Protein AF-0000000081661499 (afdb_homodimer)

InterPro domains:
  IPR007365 Transferrin receptor-like, dimerisation domain [PF04253] (639-751)
  IPR007484 Peptidase M28 [PF04389] (390-571)
  IPR036757 Transferrin receptor-like, dimerisation domain superfamily [G3DSA:1.20.930.40] (610-753)
  IPR036757 Transferrin receptor-like, dimerisation domain superfamily [SSF47672] (610-752)
  IPR039373 Transferrin receptor protein 1/Glutamate carboxypeptidase 2-like [PTHR10404] (59-734)
  IPR046450 PA domain superfamily [SSF52025] (210-392)

Sequence (1520 aa):
MATNVSNSFTGEQFEMEPTDNYPKEYQKFINHNYENETITEVTDGDSETDRFFATYYSSRRVCFQILLFIVLFLLGLFVGYFINVIAVERSTTTDCTPEIDDHLKQLEKLQELHSNVIGNISSANIQTTANFLANERDRLPVDDDEDIAKYVALRFNAYGFNSVEIVPYQISLNYPIPGTPNKVDVLSPEGAVWYSASFAYQGEKSEDENEPQPSSSNSTDEDGGVQEEAGDGGNLPMFYAYSATGMVEGELIYAHYGDQEDFEKLEQIGVDLTVTDKIGLIRYGRTRDNEKVRLAEKYGLKGVLFYLDPEDRKISSHDWHASPHGIEDPFTSGYPAKDPEDRKISSRDWHASPHGIEDPFTSGYPAKEEAPWIVRMEVNNKPKIKTLYNVIATMKGNADSTRDRFVMMGSHRGVMDNYNGTAMMLELARNLHSIQDENWYPKRTIKMCSWGVMHGVLGSIEWAEEHRLKLLEKAVVYIDLDMAVQGDYTLHVESTAATSRLITSTAKMLLDPVNFKEGVTMHTNWMVKTKSFENPIQTFGTASDYLVFPHKLGIATININYVPFNNTQVDMYYTAPKYHDVNFLYHKAISQLFARLLLSVADASMLQWDYTYTNQLIKDYLTKLDNKCGDTLAEKNFTLDTVNNAVARLENITKNFNIDVTSNSEIYDETMKLRMVNDLLTHLERSFLVPDTRYYGSDTYRHILYSSKQYDTFPAIAERQGTRHHWNNCEAAIGLIPLIQYTIDTASDMLTPDDNSWWWMATNVSNSFTGEQFEMEPTDNYPKEYQKFINHNYENETITEVTDGDSETDRFFATYYSSRRVCFQILLFIVLFLLGLFVGYFINVIAVERSTTTDCTPEIDDHLKQLEKLQELHSNVIGNISSANIQTTANFLANERDRLPVDDDEDIAKYVALRFNAYGFNSVEIVPYQISLNYPIPGTPNKVDVLSPEGAVWYSASFAYQGEKSEDENEPQPSSSNSTDEDGGVQEEAGDGGNLPMFYAYSATGMVEGELIYAHYGDQEDFEKLEQIGVDLTVTDKIGLIRYGRTRDNEKVRLAEKYGLKGVLFYLDPEDRKISSHDWHASPHGIEDPFTSGYPAKDPEDRKISSRDWHASPHGIEDPFTSGYPAKEEAPWIVRMEVNNKPKIKTLYNVIATMKGNADSTRDRFVMMGSHRGVMDNYNGTAMMLELARNLHSIQDENWYPKRTIKMCSWGVMHGVLGSIEWAEEHRLKLLEKAVVYIDLDMAVQGDYTLHVESTAATSRLITSTAKMLLDPVNFKEGVTMHTNWMVKTKSFENPIQTFGTASDYLVFPHKLGIATININYVPFNNTQVDMYYTAPKYHDVNFLYHKAISQLFARLLLSVADASMLQWDYTYTNQLIKDYLTKLDNKCGDTLAEKNFTLDTVNNAVARLENITKNFNIDVTSNSEIYDETMKLRMVNDLLTHLERSFLVPDTRYYGSDTYRHILYSSKQYDTFPAIAERQGTRHHWNNCEAAIGLIPLIQYTIDTASDMLTPDDNSWWW

pLDDT: mean 71.62, std 26.46, range [15.83, 98.69]

Solvent-accessible surface area (backbone atoms only — not comparable to full-atom values): 84003 Å² total; per-residue (Å²): 134,82,78,73,84,74,83,74,81,77,81,82,76,79,72,78,72,80,80,79,78,79,82,88,69,96,69,66,81,78,60,81,73,85,77,80,82,74,86,86,79,91,81,92,82,91,85,94,84,91,86,81,85,76,85,83,83,82,77,71,77,63,58,62,61,54,54,56,52,51,52,60,55,53,56,58,54,54,68,59,53,66,72,61,62,83,69,70,83,76,64,88,68,76,76,73,59,55,60,60,51,47,50,50,50,51,51,51,51,50,50,50,53,51,48,49,38,41,68,65,60,48,29,64,59,28,51,51,46,13,51,48,52,44,53,54,51,73,74,37,37,82,78,57,56,60,67,60,39,49,50,51,43,51,51,45,51,72,31,65,38,76,42,69,44,78,47,69,33,49,41,75,44,40,41,73,38,85,95,42,48,29,32,42,32,34,30,41,95,88,65,47,78,75,42,77,48,74,36,47,46,71,83,62,74,66,74,79,71,74,66,88,74,84,79,81,88,80,89,73,89,70,80,76,67,81,67,76,70,72,78,74,50,54,65,73,39,71,51,35,53,58,28,22,58,45,76,49,65,21,39,57,39,82,29,54,50,34,42,52,63,38,55,45,50,38,45,72,75,61,49,68,45,74,56,64,45,28,23,35,39,23,32,65,53,96,60,58,62,50,56,25,51,53,47,38,48,72,51,34,37,60,30,34,29,35,24,60,45,58,89,65,25,84,40,83,87,76,83,71,69,63,55,37,38,45,73,54,48,76,39,26,63,84,44,38,35,66,52,82,59,28,48,35,39,52,67,63,61,78,70,38,66,56,31,36,45,62,41,77,69,62,84,76,72,77,77,79,77,86,82,79,49,32,34,35,39,36,33,37,41,40,82,42,79,43,72,39,44,27,29,43,32,33,37,67,24,70,32,87,69,34,27,80,30,32,40,33,37,33,21,47,60,36,74,80,54,40,27,40,28,45,19,45,51,50,49,51,42,45,38,55,35,62,42,37,79,71,74,53,65,38,28,20,13,35,34,44,36,41,22,23,49,88,46,53,35,36,33,42,39,34,51,45,43,56,41,40,72,55,42,61,73,25,40,47,34,40,37,39,35,53,60,32,59,16,31,77,57,35,68,43,42,27,35,44,46,28,47,46,63,50,53,52,57,52,31,56,75,37,63,24,65,90,42,48,87,73,71,37,25,36,36,57,50,28,30,63,73,65,69,34,88,81,72,71,67,31,59,40,38,70,77,51,68,54,47,52,40,42,24,63,51,20,26,44,36,41,39,50,23,25,31,32,78,62,69,46,75,41,44,37,67,67,24,42,45,81,74,59,30,72,72,24,48,58,56,32,43,52,44,32,52,50,47,50,53,50,50,55,59,23,57,40,84,62,73,66,68,39,61,66,48,41,48,50,51,53,50,52,20,50,51,47,43,42,73,72,26,41,66,61,28,49,74,68,76,42,79,66,60,68,47,51,50,41,51,52,49,33,49,52,52,51,52,51,48,53,50,51,61,69,70,37,70,62,39,81,74,31,64,61,53,33,36,53,52,42,48,48,64,37,49,46,51,40,25,42,35,56,87,67,38,90,72,59,79,37,85,56,52,26,20,54,79,38,37,66,44,71,63,79,34,44,31,68,41,60,56,46,44,38,48,86,65,81,48,49,34,46,56,53,34,55,29,44,47,41,56,51,36,48,21,45,46,35,38,37,54,67,72,47,46,92,72,83,42,87,72,118,136,82,77,77,81,77,79,75,76,76,77,75,77,80,71,77,73,77,80,80,73,80,84,83,75,80,66,83,70,75,79,66,75,81,74,78,81,72,82,83,77,90,78,89,83,90,82,92,80,88,83,85,81,74,83,81,82,81,77,70,76,60,58,62,59,54,53,56,52,51,53,59,54,53,55,57,56,54,66,59,54,64,71,61,62,81,68,70,80,76,62,89,68,78,76,71,60,56,61,61,49,48,51,50,50,50,51,50,51,50,50,50,52,51,49,49,39,42,68,64,59,47,29,66,58,29,49,52,45,14,50,51,52,43,54,52,52,72,74,37,38,81,79,58,56,61,68,61,40,51,52,52,43,52,50,44,50,72,31,66,37,78,41,70,43,79,47,68,31,49,42,74,44,38,42,74,37,86,95,41,47,30,32,41,32,35,30,42,94,87,67,47,78,75,42,78,49,74,35,47,47,72,82,62,72,64,74,80,69,72,66,89,72,84,80,82,84,76,86,71,86,70,80,76,64,80,65,75,68,73,78,74,49,55,65,73,41,74,54,36,52,56,29,20,59,46,74,50,64,21,39,57,39,82,29,54,52,34,42,50,64,40,54,46,50,40,45,72,74,61,50,69,43,75,56,64,44,28,25,33,38,23,32,64,51,96,60,58,63,48,58,27,50,53,47,39,48,72,51,35,37,63,28,34,29,35,24,60,44,60,90,62,24,84,38,85,77,77,83,69,69,63,53,34,39,44,74,54,50,76,38,25,64,85,44,39,34,65,50,80,58,28,47,34,39,52,66,61,60,80,70,36,79,29,43,36,45,64,42,74,68,65,83,74,70,77,75,80,74,87,80,78,47,31,35,37,40,35,37,35,39,40,82,42,79,44,71,40,43,27,30,45,33,32,38,65,24,71,33,86,70,34,27,79,29,33,40,33,35,33,20,47,60,37,74,79,54,40,27,41,28,46,19,44,51,50,49,51,43,46,36,56,36,62,43,36,81,71,73,54,64,38,28,20,14,35,34,43,36,41,21,23,48,88,44,52,34,35,34,42,40,35,52,47,44,57,41,39,70,54,42,63,74,25,41,48,34,41,36,38,34,53,61,32,58,18,30,76,59,36,67,44,43,26,35,44,47,29,46,46,63,50,52,52,57,52,30,57,75,37,61,24,66,92,40,48,87,73,70,39,24,37,36,58,50,29,33,62,74,65,71,34,86,81,71,70,68,32,58,40,38,70,78,51,64,53,47,50,40,42,25,63,52,20,27,43,35,42,38,51,23,26,30,33,78,64,69,47,75,42,43,37,68,69,24,41,45,80,74,58,30,74,72,24,49,58,56,32,41,52,44,33,52,50,47,49,54,52,48,55,60,22,57,40,84,64,73,65,68,40,60,64,48,41,48,50,52,52,49,49,19,50,52,46,42,43,74,72,26,41,66,62,27,48,75,69,76,42,78,65,61,68,47,51,51,43,51,52,51,33,48,51,51,51,53,52,48,53,49,51,61,70,69,36,68,63,38,81,73,31,63,61,54,34,35,53,52,42,49,48,64,37,48,46,49,39,26,41,35,56,87,66,39,90,73,62,80,36,89,58,51,26,22,54,79,39,38,69,45,70,62,77,35,44,32,67,42,62,58,46,46,43,49,85,66,81,47,49,37,45,56,53,32,54,31,44,48,43,54,52,35,50,22,45,46,35,37,38,53,68,71,48,47,92,73,83,43,88,72,117

Nearest PDB structures (foldseek):
  2xef-assembly1_A  TM=7.891E-01  e=1.638E-46  Homo sapiens
  4mcs-assembly1_A  TM=7.915E-01  e=2.142E-46  Homo sapiens
  3bxm-assembly1_A  TM=7.877E-01  e=2.802E-46  Homo sapiens
  4twe-assembly1_A  TM=7.809E-01  e=2.671E-45  Homo sapiens
  6sgp-assembly1_A  TM=7.857E-01  e=6.979E-46  Homo sapiens

Radius of gyration: 39.82 Å; Cα contacts (8 Å, |Δi|>4): 2540; chains: 2; bounding box: 106×147×144 Å

Structure (mmCIF, N/CA/C/O backbone):
data_AF-0000000081661499-model_v1
#
loop_
_entity.id
_entity.type
_entity.pdbx_description
1 polymer 'Glutamate carboxypeptidase 2-like'
#
loop_
_atom_site.group_PDB
_atom_site.id
_atom_site.type_symbol
_atom_site.label_atom_id
_atom_site.label_alt_id
_atom_site.label_comp_id
_atom_site.label_asym_id
_atom_site.label_entity_id
_atom_site.label_seq_id
_atom_site.pdbx_PDB_ins_code
_atom_site.Cartn_x
_atom_site.Cartn_y
_atom_site.Cartn_z
_atom_site.occupancy
_atom_site.B_iso_or_equiv
_atom_site.auth_seq_id
_atom_site.auth_comp_id
_atom_site.auth_asym_id
_atom_site.auth_atom_id
_atom_site.pdbx_PDB_model_num
ATOM 1 N N . MET A 1 1 ? 7.758 -73 7.238 1 18.2 1 MET A N 1
ATOM 2 C CA . MET A 1 1 ? 7.344 -74.188 6.445 1 18.2 1 MET A CA 1
ATOM 3 C C . MET A 1 1 ? 6.719 -73.75 5.125 1 18.2 1 MET A C 1
ATOM 5 O O . MET A 1 1 ? 5.742 -73 5.117 1 18.2 1 MET A O 1
ATOM 9 N N . ALA A 1 2 ? 7.547 -73.438 4.266 1 19.58 2 ALA A N 1
ATOM 10 C CA . ALA A 1 2 ? 7.879 -72.312 3.389 1 19.58 2 ALA A CA 1
ATOM 11 C C . ALA A 1 2 ? 7.133 -72.375 2.062 1 19.58 2 ALA A C 1
ATOM 13 O O . ALA A 1 2 ? 7.52 -71.75 1.074 1 19.58 2 ALA A O 1
ATOM 14 N N . THR A 1 3 ? 5.82 -73 2.203 1 18.28 3 THR A N 1
ATOM 15 C CA . THR A 1 3 ? 5.172 -73.812 1.178 1 18.28 3 THR A CA 1
ATOM 16 C C . THR A 1 3 ? 4.906 -73 -0.078 1 18.28 3 THR A C 1
ATOM 18 O O . THR A 1 3 ? 4.516 -71.812 0.011 1 18.28 3 THR A O 1
ATOM 21 N N . ASN A 1 4 ? 5.531 -73.25 -1.248 1 19.8 4 ASN A N 1
ATOM 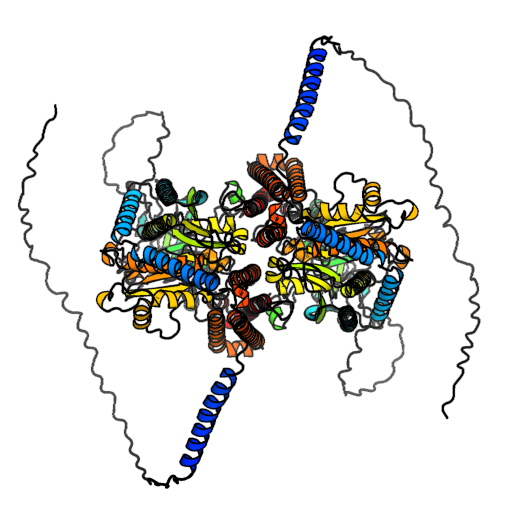22 C CA . ASN A 1 4 ? 5.883 -72.875 -2.615 1 19.8 4 ASN A CA 1
ATOM 23 C C . ASN A 1 4 ? 4.645 -72.812 -3.506 1 19.8 4 ASN A C 1
ATOM 25 O O . ASN A 1 4 ? 4.762 -72.688 -4.727 1 19.8 4 ASN A O 1
ATOM 29 N N . VAL A 1 5 ? 3.439 -72.562 -2.914 1 19.16 5 VAL A N 1
ATOM 30 C CA . VAL A 1 5 ? 2.322 -73.062 -3.697 1 19.16 5 VAL A CA 1
ATOM 31 C C . VAL A 1 5 ? 2.324 -72.438 -5.082 1 19.16 5 VAL A C 1
ATOM 33 O O . VAL A 1 5 ? 2.492 -71.188 -5.211 1 19.16 5 VAL A O 1
ATOM 36 N N . SER A 1 6 ? 2.637 -73.125 -6.23 1 19.02 6 SER A N 1
ATOM 37 C CA . SER A 1 6 ? 2.791 -73.25 -7.676 1 19.02 6 SER A CA 1
ATOM 38 C C . SER A 1 6 ? 1.505 -72.875 -8.398 1 19.02 6 SER A C 1
ATOM 40 O O . SER A 1 6 ? 1.422 -73 -9.625 1 19.02 6 SER A O 1
ATOM 42 N N . ASN A 1 7 ? 0.538 -72.188 -7.773 1 18.22 7 ASN A N 1
ATOM 43 C CA . ASN A 1 7 ? -0.813 -72.375 -8.305 1 18.22 7 ASN A CA 1
ATOM 44 C C . ASN A 1 7 ? -0.891 -71.938 -9.773 1 18.22 7 ASN A C 1
ATOM 46 O O . ASN A 1 7 ? -0.306 -70.938 -10.164 1 18.22 7 ASN A O 1
ATOM 50 N N . SER A 1 8 ? -1.202 -72.812 -10.766 1 17.91 8 SER A N 1
ATOM 51 C CA . SER A 1 8 ? -1.394 -73.188 -12.164 1 17.91 8 SER A CA 1
ATOM 52 C C . SER A 1 8 ? -2.506 -72.375 -12.805 1 17.91 8 SER A C 1
ATOM 54 O O . SER A 1 8 ? -3.686 -72.562 -12.508 1 17.91 8 SER A O 1
ATOM 56 N N . PHE A 1 9 ? -2.574 -71.125 -12.609 1 18.69 9 PHE A N 1
ATOM 57 C CA . PHE A 1 9 ? -3.68 -70.375 -13.141 1 18.69 9 PHE A CA 1
ATOM 58 C C . PHE A 1 9 ? -3.84 -70.625 -14.641 1 18.69 9 PHE A C 1
ATOM 60 O O . PHE A 1 9 ? -2.959 -70.25 -15.43 1 18.69 9 PHE A O 1
ATOM 67 N N . THR A 1 10 ? -4.504 -71.688 -14.992 1 18.17 10 THR A N 1
ATOM 68 C CA . THR A 1 10 ? -4.906 -72.312 -16.234 1 18.17 10 THR A CA 1
ATOM 69 C C . THR A 1 10 ? -5.59 -71.312 -17.156 1 18.17 10 THR A C 1
ATOM 71 O O . THR A 1 10 ? -6.117 -70.25 -16.688 1 18.17 10 THR A O 1
ATOM 74 N N . GLY A 1 11 ? -5.418 -71.312 -18.531 1 18.19 11 GLY A N 1
ATOM 75 C CA . GLY A 1 11 ? -5.477 -70.562 -19.797 1 18.19 11 GLY A CA 1
ATOM 76 C C . GLY A 1 11 ? -6.895 -70.312 -20.25 1 18.19 11 GLY A C 1
ATOM 77 O O . GLY A 1 11 ? -7.102 -69.688 -21.328 1 18.19 11 GLY A O 1
ATOM 78 N N . GLU A 1 12 ? -8.031 -70.688 -19.531 1 19.12 12 GLU A N 1
ATOM 79 C CA . GLU A 1 12 ? -9.078 -71.188 -20.422 1 19.12 12 GLU A CA 1
ATOM 80 C C . GLU A 1 12 ? -9.602 -70.062 -21.312 1 19.12 12 GLU A C 1
ATOM 82 O O . GLU A 1 12 ? -9.578 -68.875 -20.922 1 19.12 12 GLU A O 1
ATOM 87 N N . GLN A 1 13 ? -9.945 -70.312 -22.625 1 18.41 13 GLN A N 1
ATOM 88 C CA . GLN A 1 13 ? -10.188 -69.812 -23.969 1 18.41 13 GLN A CA 1
ATOM 89 C C . GLN A 1 13 ? -11.531 -69.062 -24.047 1 18.41 13 GLN A C 1
ATOM 91 O O . GLN A 1 13 ? -12.586 -69.688 -23.922 1 18.41 13 GLN A O 1
ATOM 96 N N . PHE A 1 14 ? -11.836 -68.188 -23.156 1 17.64 14 PHE A N 1
ATOM 97 C CA . PHE A 1 14 ? -13.227 -67.75 -23.188 1 17.64 14 PHE A CA 1
ATOM 98 C C . PHE A 1 14 ? -13.609 -67.25 -24.578 1 17.64 14 PHE A C 1
ATOM 100 O O . PHE A 1 14 ? -12.953 -66.375 -25.156 1 17.64 14 PHE A O 1
ATOM 107 N N . GLU A 1 15 ? -14.164 -68.062 -25.359 1 18.16 15 GLU A N 1
ATOM 108 C CA . GLU A 1 15 ? -14.656 -68 -26.719 1 18.16 15 GLU A CA 1
ATOM 109 C C . GLU A 1 15 ? -15.789 -67 -26.844 1 18.16 15 GLU A C 1
ATOM 111 O O . GLU A 1 15 ? -16.906 -67.25 -26.422 1 18.16 15 GLU A O 1
ATOM 116 N N . MET A 1 16 ? -15.602 -65.875 -26.312 1 17.38 16 MET A N 1
ATOM 117 C CA . MET A 1 16 ? -16.766 -65 -26.422 1 17.38 16 MET A CA 1
ATOM 118 C C . MET A 1 16 ? -17.188 -64.812 -27.875 1 17.38 16 MET A C 1
ATOM 120 O O . MET A 1 16 ? -16.391 -64.438 -28.719 1 17.38 16 MET A O 1
ATOM 124 N N . GLU A 1 17 ? -18.094 -65.562 -28.344 1 18.59 17 GLU A N 1
ATOM 125 C CA . GLU A 1 17 ? -18.75 -65.625 -29.641 1 18.59 17 GLU A CA 1
ATOM 126 C C . GLU A 1 17 ? -19.359 -64.25 -30.031 1 18.59 17 GLU A C 1
ATOM 128 O O . GLU A 1 17 ? -19.828 -63.531 -29.156 1 18.59 17 GLU A O 1
ATOM 133 N N . PRO A 1 18 ? -19.203 -63.719 -31.312 1 20.91 18 PRO A N 1
ATOM 134 C CA . PRO A 1 18 ? -19.453 -62.5 -32.062 1 20.91 18 PRO A CA 1
ATOM 135 C C . PRO A 1 18 ? -20.938 -62.125 -32.125 1 20.91 18 PRO A C 1
ATOM 137 O O . PRO A 1 18 ? -21.328 -61.156 -32.75 1 20.91 18 PRO A O 1
ATOM 140 N N . THR A 1 19 ? -21.656 -62.188 -31 1 20.41 19 THR A N 1
ATOM 141 C CA . THR A 1 19 ? -23.062 -62.375 -31.344 1 20.41 19 THR A CA 1
ATOM 142 C C . THR A 1 19 ? -23.531 -61.25 -32.281 1 20.41 19 THR A C 1
ATOM 144 O O . THR A 1 19 ? -23.031 -60.125 -32.219 1 20.41 19 THR A O 1
ATOM 147 N N . ASP A 1 20 ? -24.375 -61.562 -33.312 1 18.92 20 ASP A N 1
ATOM 148 C CA . ASP A 1 20 ? -24.969 -61.188 -34.594 1 18.92 20 ASP A CA 1
ATOM 149 C C . ASP A 1 20 ? -25.781 -59.906 -34.469 1 18.92 20 ASP A C 1
ATOM 151 O O . ASP A 1 20 ? -25.719 -59.031 -35.312 1 18.92 20 ASP A O 1
ATOM 155 N N . ASN A 1 21 ? -26.844 -59.75 -33.594 1 18.62 21 ASN A N 1
ATOM 156 C CA . ASN A 1 21 ? -28.141 -59.406 -34.125 1 18.62 21 ASN A CA 1
ATOM 157 C C . ASN A 1 21 ? -28.359 -57.906 -34.125 1 18.62 21 ASN A C 1
ATOM 159 O O . ASN A 1 21 ? -29.25 -57.406 -33.438 1 18.62 21 ASN A O 1
ATOM 163 N N . TYR A 1 22 ? -27.422 -57.031 -33.938 1 18.27 22 TYR A N 1
ATOM 164 C CA . TYR A 1 22 ? -27.953 -55.688 -33.75 1 18.27 22 TYR A CA 1
ATOM 165 C C . TYR A 1 22 ? -28.734 -55.25 -34.969 1 18.27 22 TYR A C 1
ATOM 167 O O . TYR A 1 22 ? -28.234 -55.281 -36.094 1 18.27 22 TYR A O 1
ATOM 175 N N . PRO A 1 23 ? -30.016 -55.062 -34.906 1 18.22 23 PRO A N 1
ATOM 176 C CA . PRO A 1 23 ? -30.984 -54.938 -36 1 18.22 23 PRO A CA 1
ATOM 177 C C . PRO A 1 23 ? -30.719 -53.719 -36.875 1 18.22 23 PRO A C 1
ATOM 179 O O . PRO A 1 23 ? -29.969 -52.812 -36.5 1 18.22 23 PRO A O 1
ATOM 182 N N . LYS A 1 24 ? -31.734 -53.344 -37.719 1 18.48 24 LYS A N 1
ATOM 183 C CA . LYS A 1 24 ? -32 -52.906 -39.094 1 18.48 24 LYS A CA 1
ATOM 184 C C . LYS A 1 24 ? -31.641 -51.438 -39.25 1 18.48 24 LYS A C 1
ATOM 186 O O . LYS A 1 24 ? -30.906 -51.062 -40.188 1 18.48 24 LYS A O 1
ATOM 191 N N . GLU A 1 25 ? -32.688 -50.469 -39.031 1 18.03 25 GLU A N 1
ATOM 192 C CA . GLU A 1 25 ? -33.312 -49.438 -39.844 1 18.03 25 GLU A CA 1
ATOM 193 C C . GLU A 1 25 ? -32.688 -48.062 -39.562 1 18.03 25 GLU A C 1
ATOM 195 O O . GLU A 1 25 ? -32.938 -47.094 -40.281 1 18.03 25 GLU A O 1
ATOM 200 N N . TYR A 1 26 ? -32.094 -47.812 -38.406 1 18.05 26 TYR A N 1
ATOM 201 C CA . TYR A 1 26 ? -32.094 -46.406 -38.062 1 18.05 26 TYR A CA 1
ATOM 202 C C . TYR A 1 26 ? -31.234 -45.625 -39.031 1 18.05 26 TYR A C 1
ATOM 204 O O . TYR A 1 26 ? -30.062 -45.312 -38.75 1 18.05 26 TYR A O 1
ATOM 212 N N . GLN A 1 27 ? -31.188 -46.031 -40.375 1 16.42 27 GLN A N 1
ATOM 213 C CA . GLN A 1 27 ? -30.484 -45.562 -41.562 1 16.42 27 GLN A CA 1
ATOM 214 C C . GLN A 1 27 ? -30.656 -44.062 -41.75 1 16.42 27 GLN A C 1
ATOM 216 O O . GLN A 1 27 ? -29.781 -43.406 -42.281 1 16.42 27 GLN A O 1
ATOM 221 N N . LYS A 1 28 ? -31.938 -43.562 -41.531 1 17.44 28 LYS A N 1
ATOM 222 C CA . LYS A 1 28 ? -32.438 -42.594 -42.531 1 17.44 28 LYS A CA 1
ATOM 223 C C . LYS A 1 28 ? -31.734 -41.25 -42.406 1 17.44 28 LYS A C 1
ATOM 225 O O . LYS A 1 28 ? -31.453 -40.625 -43.438 1 17.44 28 LYS A O 1
ATOM 230 N N . PHE A 1 29 ? -31.703 -40.719 -41.188 1 17 29 PHE A N 1
ATOM 231 C CA . PHE A 1 29 ? -32 -39.312 -41.156 1 17 29 PHE A CA 1
ATOM 232 C C . PHE A 1 29 ? -30.828 -38.5 -41.688 1 17 29 PHE A C 1
ATOM 234 O O . PHE A 1 29 ? -30.797 -37.281 -41.531 1 17 29 PHE A O 1
ATOM 241 N N . ILE A 1 30 ? -29.688 -39.094 -42.094 1 16.98 30 ILE A N 1
ATOM 242 C CA . ILE A 1 30 ? -28.5 -38.344 -42.406 1 16.98 30 ILE A CA 1
ATOM 243 C C . ILE A 1 30 ? -28.859 -37.25 -43.438 1 16.98 30 ILE A C 1
ATOM 245 O O . ILE A 1 30 ? -28.156 -36.25 -43.562 1 16.98 30 ILE A O 1
ATOM 249 N N . ASN A 1 31 ? -29.766 -37.562 -44.344 1 16.3 31 ASN A N 1
ATOM 250 C CA . ASN A 1 31 ? -29.594 -37.094 -45.719 1 16.3 31 ASN A CA 1
ATOM 251 C C . ASN A 1 31 ? -29.953 -35.625 -45.875 1 16.3 31 ASN A C 1
ATOM 253 O O . ASN A 1 31 ? -30.094 -35.156 -47 1 16.3 31 ASN A O 1
ATOM 257 N N . HIS A 1 32 ? -30.516 -34.844 -44.875 1 17.47 32 HIS A N 1
ATOM 258 C CA . HIS A 1 32 ? -31.344 -33.875 -45.562 1 17.47 32 HIS A CA 1
ATOM 259 C C . HIS A 1 32 ? -30.531 -33 -46.5 1 17.47 32 HIS A C 1
ATOM 261 O O . HIS A 1 32 ? -29.469 -32.5 -46.125 1 17.47 32 HIS A O 1
ATOM 267 N N . ASN A 1 33 ? -30.797 -33 -47.844 1 16.77 33 ASN A N 1
ATOM 268 C CA . ASN A 1 33 ? -30.422 -32.406 -49.125 1 16.77 33 ASN A CA 1
ATOM 269 C C . ASN A 1 33 ? -30.547 -30.891 -49.125 1 16.77 33 ASN A C 1
ATOM 271 O O . ASN A 1 33 ? -31.641 -30.359 -48.938 1 16.77 33 ASN A O 1
ATOM 275 N N . TYR A 1 34 ? -29.688 -30.125 -48.344 1 15.83 34 TYR A N 1
ATOM 276 C CA . TYR A 1 34 ? -29.75 -28.688 -48.562 1 15.83 34 TYR A CA 1
ATOM 277 C C . TYR A 1 34 ? -29.844 -28.359 -50.031 1 15.83 34 TYR A C 1
ATOM 279 O O . TYR A 1 34 ? -29 -28.797 -50.812 1 15.83 34 TYR A O 1
ATOM 287 N N . GLU A 1 35 ? -30.938 -28 -50.594 1 16.36 35 GLU A N 1
ATOM 288 C CA . GLU A 1 35 ? -31.547 -27.609 -51.875 1 16.36 35 GLU A CA 1
ATOM 289 C C . GLU A 1 35 ? -30.844 -26.406 -52.5 1 16.36 35 GLU A C 1
ATOM 291 O O . GLU A 1 35 ? -30.266 -25.578 -51.781 1 16.36 35 GLU A O 1
ATOM 296 N N . ASN A 1 36 ? -30.719 -26.297 -53.906 1 16.33 36 ASN A N 1
ATOM 297 C CA . ASN A 1 36 ? -30.141 -25.719 -55.094 1 16.33 36 ASN A CA 1
ATOM 298 C C . ASN A 1 36 ? -30.562 -24.266 -55.312 1 16.33 36 ASN A C 1
ATOM 300 O O . ASN A 1 36 ? -30.203 -23.641 -56.281 1 16.33 36 ASN A O 1
ATOM 304 N N . GLU A 1 37 ? -31.25 -23.5 -54.469 1 16.8 37 GLU A N 1
ATOM 305 C CA . GLU A 1 37 ? -32.125 -22.609 -55.25 1 16.8 37 GLU A CA 1
ATOM 306 C C . GLU A 1 37 ? -31.297 -21.578 -56 1 16.8 37 GLU A C 1
ATOM 308 O O . GLU A 1 37 ? -30.219 -21.156 -55.562 1 16.8 37 GLU A O 1
ATOM 313 N N . THR A 1 38 ? -31.781 -21.047 -57.281 1 16.61 38 THR A N 1
ATOM 314 C CA . THR A 1 38 ? -31.547 -20.422 -58.562 1 16.61 38 THR A CA 1
ATOM 315 C C . THR A 1 38 ? -31.391 -18.906 -58.438 1 16.61 38 THR A C 1
ATOM 317 O O . THR A 1 38 ? -31.156 -18.203 -59.406 1 16.61 38 THR A O 1
ATOM 320 N N . ILE A 1 39 ? -30.859 -18.266 -57.406 1 16.09 39 ILE A N 1
ATOM 321 C CA . ILE A 1 39 ? -31.266 -16.875 -57.531 1 16.09 39 ILE A CA 1
ATOM 322 C C . ILE A 1 39 ? -30.719 -16.297 -58.844 1 16.09 39 ILE A C 1
ATOM 324 O O . ILE A 1 39 ? -29.594 -16.609 -59.25 1 16.09 39 ILE A O 1
ATOM 328 N N . THR A 1 40 ? -31.328 -15.227 -59.438 1 16.47 40 THR A N 1
ATOM 329 C CA . THR A 1 40 ? -31.672 -14.539 -60.688 1 16.47 40 THR A CA 1
ATOM 330 C C . THR A 1 40 ? -30.516 -13.656 -61.156 1 16.47 40 THR A C 1
ATOM 332 O O . THR A 1 40 ? -29.656 -13.281 -60.375 1 16.47 40 THR A O 1
ATOM 335 N N . GLU A 1 41 ? -30.672 -12.836 -62.344 1 16.41 41 GLU A N 1
ATOM 336 C CA . GLU A 1 41 ? -30.188 -12.422 -63.656 1 16.41 41 GLU A CA 1
ATOM 337 C C . GLU A 1 41 ? -29.516 -11.062 -63.594 1 16.41 41 GLU A C 1
ATOM 339 O O . GLU A 1 41 ? -28.734 -10.703 -64.438 1 16.41 41 GLU A O 1
ATOM 344 N N . VAL A 1 42 ? -29.344 -10.258 -62.531 1 16.72 42 VAL A N 1
ATOM 345 C CA . VAL A 1 42 ? -29.547 -8.898 -63.031 1 16.72 42 VAL A CA 1
ATOM 346 C C . VAL A 1 42 ? -28.391 -8.516 -63.938 1 16.72 42 VAL A C 1
ATOM 348 O O . VAL A 1 42 ? -27.25 -8.969 -63.75 1 16.72 42 VAL A O 1
ATOM 351 N N . THR A 1 43 ? -28.438 -7.367 -64.812 1 15.84 43 THR A N 1
ATOM 352 C CA . THR A 1 43 ? -28.344 -6.844 -66.188 1 15.84 43 THR A CA 1
ATOM 353 C C . THR A 1 43 ? -27.016 -6.109 -66.375 1 15.84 43 THR A C 1
ATOM 355 O O . THR A 1 43 ? -26.281 -6.395 -67.312 1 15.84 43 THR A O 1
ATOM 358 N N . ASP A 1 44 ? -26.859 -4.723 -66.125 1 16.48 44 ASP A N 1
ATOM 359 C CA . ASP A 1 44 ? -26.719 -3.805 -67.25 1 16.48 44 ASP A CA 1
ATOM 360 C C . ASP A 1 44 ? -25.25 -3.529 -67.562 1 16.48 44 ASP A C 1
ATOM 362 O O . ASP A 1 44 ? -24.391 -3.705 -66.688 1 16.48 44 ASP A O 1
ATOM 366 N N . GLY A 1 45 ? -24.812 -2.68 -68.625 1 16.14 45 GLY A N 1
ATOM 367 C CA . GLY A 1 45 ? -24.047 -2.555 -69.875 1 16.14 45 GLY A CA 1
ATOM 368 C C . GLY A 1 45 ? -22.812 -1.705 -69.688 1 16.14 45 GLY A C 1
ATOM 369 O O . GLY A 1 45 ? -21.719 -2.094 -70.188 1 16.14 45 GLY A O 1
ATOM 370 N N . ASP A 1 46 ? -22.719 -0.416 -69.125 1 16.86 46 ASP A N 1
ATOM 371 C CA . ASP A 1 46 ? -22.297 0.572 -70.125 1 16.86 46 ASP A CA 1
ATOM 372 C C . ASP A 1 46 ? -20.766 0.625 -70.25 1 16.86 46 ASP A C 1
ATOM 374 O O . ASP A 1 46 ? -20.062 0.249 -69.312 1 16.86 46 ASP A O 1
ATOM 378 N N . SER A 1 47 ? -20.016 1.487 -71.188 1 16.31 47 SER A N 1
ATOM 379 C CA . SER A 1 47 ? -19.125 1.534 -72.375 1 16.31 47 SER A CA 1
ATOM 380 C C . SER A 1 47 ? -17.797 2.188 -72 1 16.31 47 SER A C 1
ATOM 382 O O . SER A 1 47 ? -16.734 1.701 -72.438 1 16.31 47 SER A O 1
ATOM 384 N N . GLU A 1 48 ? -17.578 3.494 -71.375 1 16.83 48 GLU A N 1
ATOM 385 C CA . GLU A 1 48 ? -16.859 4.441 -72.25 1 16.83 48 GLU A CA 1
ATOM 386 C C . GLU A 1 48 ? -15.352 4.254 -72.125 1 16.83 48 GLU A C 1
ATOM 388 O O . GLU A 1 48 ? -14.852 3.732 -71.125 1 16.83 48 GLU A O 1
ATOM 393 N N . THR A 1 49 ? -14.375 5.023 -72.875 1 16.89 49 THR A N 1
ATOM 394 C CA . THR A 1 49 ? -13.328 4.992 -73.875 1 16.89 49 THR A CA 1
ATOM 395 C C . THR A 1 49 ? -11.969 5.293 -73.25 1 16.89 49 THR A C 1
ATOM 397 O O . THR A 1 49 ? -11.016 4.535 -73.438 1 16.89 49 THR A O 1
ATOM 400 N N . ASP A 1 50 ? -11.445 6.629 -73 1 16.38 50 ASP A N 1
ATOM 401 C CA . ASP A 1 50 ? -10.367 7.113 -73.875 1 16.38 50 ASP A CA 1
ATOM 402 C C . ASP A 1 50 ? -9 6.855 -73.25 1 16.38 50 ASP A C 1
ATOM 404 O O . ASP A 1 50 ? -8.906 6.59 -72.062 1 16.38 50 ASP A O 1
ATOM 408 N N . ARG A 1 51 ? -7.812 7.879 -73.438 1 18.02 51 ARG A N 1
ATOM 409 C CA . ARG A 1 51 ? -6.578 8.031 -74.25 1 18.02 51 ARG A CA 1
ATOM 410 C C . ARG A 1 51 ? -5.371 8.125 -73.312 1 18.02 51 ARG A C 1
ATOM 412 O O . ARG A 1 51 ? -5.465 8.688 -72.188 1 18.02 51 ARG A O 1
ATOM 419 N N . PHE A 1 52 ? -4.109 7.488 -73.562 1 18.39 52 PHE A N 1
ATOM 420 C CA . PHE A 1 52 ? -2.877 6.891 -73.062 1 18.39 52 PHE A CA 1
ATOM 421 C C . PHE A 1 52 ? -1.806 7.953 -72.812 1 18.39 52 PHE A C 1
ATOM 423 O O . PHE A 1 52 ? -0.651 7.629 -72.562 1 18.39 52 PHE A O 1
ATOM 430 N N . PHE A 1 53 ? -2.127 9.281 -72.375 1 18.72 53 PHE A N 1
ATOM 431 C CA . PHE A 1 53 ? -1.116 10.203 -72.875 1 18.72 53 PHE A CA 1
ATOM 432 C C . PHE A 1 53 ? 0.22 9.977 -72.188 1 18.72 53 PHE A C 1
ATOM 434 O O . PHE A 1 53 ? 0.26 9.68 -71 1 18.72 53 PHE A O 1
ATOM 441 N N . ALA A 1 54 ? 1.452 9.812 -72.875 1 19.67 54 ALA A N 1
ATOM 442 C CA . ALA A 1 54 ? 2.828 9.336 -73 1 19.67 54 ALA A CA 1
ATOM 443 C C . ALA A 1 54 ? 3.789 10.266 -72.25 1 19.67 54 ALA A C 1
ATOM 445 O O . ALA A 1 54 ? 4.984 9.977 -72.125 1 19.67 54 ALA A O 1
ATOM 446 N N . THR A 1 55 ? 3.461 11.328 -71.375 1 20.5 55 THR A N 1
ATOM 447 C CA . THR A 1 55 ? 4.406 12.422 -71.5 1 20.5 55 THR A CA 1
ATOM 448 C C . THR A 1 55 ? 5.77 12.055 -70.938 1 20.5 55 THR A C 1
ATOM 450 O O . THR A 1 55 ? 5.852 11.32 -69.938 1 20.5 55 THR A O 1
ATOM 453 N N . TYR A 1 56 ? 6.988 12.438 -71.562 1 20.22 56 TYR A N 1
ATOM 454 C CA . TYR A 1 56 ? 8.422 12.336 -71.812 1 20.22 56 TYR A CA 1
ATOM 455 C C . TYR A 1 56 ? 9.219 12.867 -70.625 1 20.22 56 TYR A C 1
ATOM 457 O O . TYR A 1 56 ? 9.117 14.047 -70.312 1 20.22 56 TYR A O 1
ATOM 465 N N . TYR A 1 57 ? 9.484 12.031 -69.562 1 20.72 57 TYR A N 1
ATOM 466 C CA . TYR A 1 57 ? 10.141 12.297 -68.312 1 20.72 57 TYR A CA 1
ATOM 467 C C . TYR A 1 57 ? 11.609 12.664 -68.5 1 20.72 57 TYR A C 1
ATOM 469 O O . TYR A 1 57 ? 12.367 11.883 -69.062 1 20.72 57 TYR A O 1
ATOM 477 N N . SER A 1 58 ? 11.969 13.969 -68.688 1 23.06 58 SER A N 1
ATOM 478 C CA . SER A 1 58 ? 13.258 14.531 -69.062 1 23.06 58 SER A CA 1
ATOM 479 C C . SER A 1 58 ? 14.359 14.109 -68.125 1 23.06 58 SER A C 1
ATOM 481 O O . SER A 1 58 ? 14.094 13.789 -67 1 23.06 58 SER A O 1
ATOM 483 N N . SER A 1 59 ? 15.688 13.75 -68.562 1 24.75 59 SER A N 1
ATOM 484 C CA . SER A 1 59 ? 16.953 13.062 -68.312 1 24.75 59 SER A CA 1
ATOM 485 C C . SER A 1 59 ? 17.75 13.688 -67.188 1 24.75 59 SER A C 1
ATOM 487 O O . SER A 1 59 ? 18.438 12.984 -66.438 1 24.75 59 SER A O 1
ATOM 489 N N . ARG A 1 60 ? 17.844 15.117 -67.062 1 26.73 60 ARG A N 1
ATOM 490 C CA . ARG A 1 60 ? 19.031 15.812 -66.625 1 26.73 60 ARG A CA 1
ATOM 491 C C . ARG A 1 60 ? 19.172 15.656 -65.125 1 26.73 60 ARG A C 1
ATOM 493 O O . ARG A 1 60 ? 20.297 15.711 -64.562 1 26.73 60 ARG A O 1
ATOM 500 N N . ARG A 1 61 ? 18 15.758 -64.375 1 27.97 61 ARG A N 1
ATOM 501 C CA . ARG A 1 61 ? 18.125 16.125 -62.969 1 27.97 61 ARG A CA 1
ATOM 502 C C . ARG A 1 61 ? 18.641 14.961 -62.125 1 27.97 61 ARG A C 1
ATOM 504 O O . ARG A 1 61 ? 18.734 15.055 -60.906 1 27.97 61 ARG A O 1
ATOM 511 N N . VAL A 1 62 ? 18.656 13.664 -62.781 1 34.47 62 VAL A N 1
ATOM 512 C CA . VAL A 1 62 ? 19.109 12.469 -62.062 1 34.47 62 VAL A CA 1
ATOM 513 C C . VAL A 1 62 ? 20.594 12.555 -61.781 1 34.47 62 VAL A C 1
ATOM 515 O O . VAL A 1 62 ? 21.062 12.062 -60.75 1 34.47 62 VAL A O 1
ATOM 518 N N . CYS A 1 63 ? 21.266 13.266 -62.719 1 33.25 63 CYS A N 1
ATOM 519 C CA . CYS A 1 63 ? 22.734 13.156 -62.656 1 33.25 63 CYS A CA 1
ATOM 520 C C . CYS A 1 63 ? 23.266 13.844 -61.406 1 33.25 63 CYS A C 1
ATOM 522 O O . CYS A 1 63 ? 24.25 13.375 -60.812 1 33.25 63 CYS A O 1
ATOM 524 N N . PHE A 1 64 ? 22.703 15.102 -61.031 1 36.78 64 PHE A N 1
ATOM 525 C CA . PHE A 1 64 ? 23.344 15.945 -60.031 1 36.78 64 PHE A CA 1
ATOM 526 C C . PHE A 1 64 ? 23.266 15.297 -58.656 1 36.78 64 PHE A C 1
ATOM 528 O O . PHE A 1 64 ? 24.141 15.516 -57.812 1 36.78 64 PHE A O 1
ATOM 535 N N . GLN A 1 65 ? 22.156 14.445 -58.406 1 38.06 65 GLN A N 1
ATOM 536 C CA . GLN A 1 65 ? 21.984 13.898 -57.062 1 38.06 65 GLN A CA 1
ATOM 537 C C . GLN A 1 65 ? 23.031 12.844 -56.75 1 38.06 65 GLN A C 1
ATOM 539 O O . GLN A 1 65 ? 23.344 12.594 -55.594 1 38.06 65 GLN A O 1
ATOM 544 N N . ILE A 1 66 ? 23.531 12.188 -57.875 1 44.06 66 ILE A N 1
ATOM 545 C CA . ILE A 1 66 ? 24.547 11.156 -57.688 1 44.06 66 ILE A CA 1
ATOM 546 C C . ILE A 1 66 ? 25.844 11.797 -57.219 1 44.06 66 ILE A C 1
ATOM 548 O O . ILE A 1 66 ? 26.531 11.281 -56.312 1 44.06 66 ILE A O 1
ATOM 552 N N . LEU A 1 67 ? 26.109 13.031 -57.844 1 42.59 67 LEU A N 1
ATOM 553 C CA . LEU A 1 67 ? 27.422 13.609 -57.531 1 42.59 67 LEU A CA 1
ATOM 554 C C . LEU A 1 67 ? 27.516 14.039 -56.094 1 42.59 67 LEU A C 1
ATOM 556 O O . LEU A 1 67 ? 28.562 13.859 -55.438 1 42.59 67 LEU A O 1
ATOM 560 N N . LEU A 1 68 ? 26.359 14.617 -55.5 1 45.69 68 LEU A N 1
ATOM 561 C CA . LEU A 1 68 ? 26.406 15.086 -54.125 1 45.69 68 LEU A CA 1
ATOM 562 C C . LEU A 1 68 ? 26.609 13.93 -53.156 1 45.69 68 LEU A C 1
ATOM 564 O O . LEU A 1 68 ? 27.281 14.078 -52.156 1 45.69 68 LEU A O 1
ATOM 568 N N . PHE A 1 69 ? 26.141 12.641 -53.531 1 43.88 69 PHE A N 1
ATOM 569 C CA . PHE A 1 69 ? 26.328 11.477 -52.688 1 43.88 69 PHE A CA 1
ATOM 570 C C . PHE A 1 69 ? 27.812 11.102 -52.594 1 43.88 69 PHE A C 1
ATOM 572 O O . PHE A 1 69 ? 28.312 10.727 -51.531 1 43.88 69 PHE A O 1
ATOM 579 N N . ILE A 1 70 ? 28.484 11.281 -53.781 1 46.88 70 ILE A N 1
ATOM 580 C CA . ILE A 1 70 ? 29.875 10.859 -53.812 1 46.88 70 ILE A CA 1
ATOM 581 C C . ILE A 1 70 ? 30.719 11.805 -52.938 1 46.88 70 ILE A C 1
ATOM 583 O O . ILE A 1 70 ? 31.594 11.359 -52.188 1 46.88 70 ILE A O 1
ATOM 587 N N . VAL A 1 71 ? 30.391 13.172 -52.969 1 45.91 71 VAL A N 1
ATOM 588 C CA . VAL A 1 71 ? 31.234 14.109 -52.219 1 45.91 71 VAL A CA 1
ATOM 589 C C . VAL A 1 71 ? 31.062 13.883 -50.719 1 45.91 71 VAL A C 1
ATOM 591 O O . VAL A 1 71 ? 32.031 13.906 -49.969 1 45.91 71 VAL A O 1
ATOM 594 N N . LEU A 1 72 ? 29.766 13.609 -50.25 1 43.62 72 LEU A N 1
ATOM 595 C CA . LEU A 1 72 ? 29.578 13.43 -48.812 1 43.62 72 LEU A CA 1
ATOM 596 C C . LEU A 1 72 ? 30.25 12.141 -48.344 1 43.62 72 LEU A C 1
ATOM 598 O O . LEU A 1 72 ? 30.672 12.047 -47.188 1 43.62 72 LEU A O 1
ATOM 602 N N . PHE A 1 73 ? 30.391 11.047 -49.219 1 45.78 73 PHE A N 1
ATOM 603 C CA . PHE A 1 73 ? 31.109 9.812 -48.938 1 45.78 73 PHE A CA 1
ATOM 604 C C . PHE A 1 73 ? 32.594 10.086 -48.781 1 45.78 73 PHE A C 1
ATOM 606 O O . PHE A 1 73 ? 33.25 9.586 -47.844 1 45.78 73 PHE A O 1
ATOM 613 N N . LEU A 1 74 ? 33.156 10.969 -49.719 1 44.44 74 LEU A N 1
ATOM 614 C CA . LEU A 1 74 ? 34.594 11.195 -49.688 1 44.44 74 LEU A CA 1
ATOM 615 C C . LEU A 1 74 ? 34.969 12.07 -48.5 1 44.44 74 LEU A C 1
ATOM 617 O O . LEU A 1 74 ? 36.062 11.898 -47.938 1 44.44 74 LEU A O 1
ATOM 621 N N . LEU A 1 75 ? 34.125 13.125 -48.094 1 44.38 75 LEU A N 1
ATOM 622 C CA . LEU A 1 75 ? 34.469 13.93 -46.906 1 44.38 75 LEU A CA 1
ATOM 623 C C . LEU A 1 75 ? 34.438 13.078 -45.656 1 44.38 75 LEU A C 1
ATOM 625 O O . LEU A 1 75 ? 35.156 13.391 -44.688 1 44.38 75 LEU A O 1
ATOM 629 N N . GLY A 1 76 ? 33.688 11.922 -45.531 1 39.38 76 GLY A N 1
ATOM 630 C CA . GLY A 1 76 ? 33.75 10.945 -44.438 1 39.38 76 GLY A CA 1
ATOM 631 C C . GLY A 1 76 ? 35.062 10.234 -44.344 1 39.38 76 GLY A C 1
ATOM 632 O O . GLY A 1 76 ? 35.562 9.945 -43.25 1 39.38 76 GLY A O 1
ATOM 633 N N . LEU A 1 77 ? 35.719 9.977 -45.469 1 42.16 77 LEU A N 1
ATOM 634 C CA . LEU A 1 77 ? 37.031 9.312 -45.469 1 42.16 77 LEU A CA 1
ATOM 635 C C . LEU A 1 77 ? 38.094 10.242 -44.906 1 42.16 77 LEU A C 1
ATOM 637 O O . LEU A 1 77 ? 39.031 9.789 -44.25 1 42.16 77 LEU A O 1
ATOM 641 N N . PHE A 1 78 ? 38.062 11.594 -45.281 1 38.62 78 PHE A N 1
ATOM 642 C CA . PHE A 1 78 ? 39.156 12.508 -44.938 1 38.62 78 PHE A CA 1
ATOM 643 C C . PHE A 1 78 ? 39.188 12.742 -43.438 1 38.62 78 PHE A C 1
ATOM 645 O O . PHE A 1 78 ? 40.25 12.789 -42.844 1 38.62 78 PHE A O 1
ATOM 652 N N . VAL A 1 79 ? 38.031 12.992 -42.656 1 38.72 79 VAL A N 1
ATOM 653 C CA . VAL A 1 79 ? 38.094 13.211 -41.219 1 38.72 79 VAL A CA 1
ATOM 654 C C . VAL A 1 79 ? 38.625 11.953 -40.531 1 38.72 79 VAL A C 1
ATOM 656 O O . VAL A 1 79 ? 39.219 12.031 -39.469 1 38.72 79 VAL A O 1
ATOM 659 N N . GLY A 1 80 ? 38.625 10.719 -41.125 1 34.47 80 GLY A N 1
ATOM 660 C CA . GLY A 1 80 ? 39.25 9.492 -40.656 1 34.47 80 GLY A CA 1
ATOM 661 C C . GLY A 1 80 ? 40.781 9.586 -40.594 1 34.47 80 GLY A C 1
ATOM 662 O O . GLY A 1 80 ? 41.406 9.016 -39.719 1 34.47 80 GLY A O 1
ATOM 663 N N . TYR A 1 81 ? 41.312 10.211 -41.594 1 36.34 81 TYR A N 1
ATOM 664 C CA . TYR A 1 81 ? 42.781 10.188 -41.688 1 36.34 81 TYR A CA 1
ATOM 665 C C . TYR A 1 81 ? 43.438 11.039 -40.625 1 36.34 81 TYR A C 1
ATOM 667 O O . TYR A 1 81 ? 44.406 10.617 -40 1 36.34 81 TYR A O 1
ATOM 675 N N . PHE A 1 82 ? 43.094 12.352 -40.406 1 36.16 82 PHE A N 1
ATOM 676 C CA . PHE A 1 82 ? 43.906 13.203 -39.562 1 36.16 82 PHE A CA 1
ATOM 677 C C . PHE A 1 82 ? 43.75 12.789 -38.094 1 36.16 82 PHE A C 1
ATOM 679 O O . PHE A 1 82 ? 44.531 13.219 -37.25 1 36.16 82 PHE A O 1
ATOM 686 N N . ILE A 1 83 ? 42.719 12.109 -37.625 1 30.88 83 ILE A N 1
ATOM 687 C CA . ILE A 1 83 ? 42.75 11.656 -36.219 1 30.88 83 ILE A CA 1
ATOM 688 C C . ILE A 1 83 ? 43.844 10.625 -36.031 1 30.88 83 ILE A C 1
ATOM 690 O O . ILE A 1 83 ? 44.219 10.312 -34.906 1 30.88 83 ILE A O 1
ATOM 694 N N . ASN A 1 84 ? 44.5 10.156 -37.094 1 28.22 84 ASN A N 1
ATOM 695 C CA . ASN A 1 84 ? 45.594 9.203 -36.969 1 28.22 84 ASN A CA 1
ATOM 696 C C . ASN A 1 84 ? 46.844 9.859 -36.375 1 28.22 84 ASN A C 1
ATOM 698 O O . ASN A 1 84 ? 47.688 9.188 -35.781 1 28.22 84 ASN A O 1
ATOM 702 N N . VAL A 1 85 ? 47.375 11.055 -36.875 1 29.02 85 VAL A N 1
ATOM 703 C CA . VAL A 1 85 ? 48.75 11.445 -36.656 1 29.02 85 VAL A CA 1
ATOM 704 C C . VAL A 1 85 ? 48.938 11.906 -35.219 1 29.02 85 VAL A C 1
ATOM 706 O O . VAL A 1 85 ? 50.094 12.039 -34.75 1 29.02 85 VAL A O 1
ATOM 709 N N . ILE A 1 86 ? 48.188 12.75 -34.531 1 28.97 86 ILE A N 1
ATOM 710 C CA . ILE A 1 86 ? 48.656 13.211 -33.25 1 28.97 86 ILE A CA 1
ATOM 711 C C . ILE A 1 86 ? 49.031 12.016 -32.375 1 28.97 86 ILE A C 1
ATOM 713 O O . ILE A 1 86 ? 48.156 11.242 -31.969 1 28.97 86 ILE A O 1
ATOM 717 N N . ALA A 1 87 ? 50.281 11.391 -32.594 1 26.38 87 ALA A N 1
ATOM 718 C CA . ALA A 1 87 ? 51.188 10.375 -32.094 1 26.38 87 ALA A CA 1
ATOM 719 C C . ALA A 1 87 ? 51.531 10.625 -30.641 1 26.38 87 ALA A C 1
ATOM 721 O O . ALA A 1 87 ? 52.406 11.445 -30.344 1 26.38 87 ALA A O 1
ATOM 722 N N . VAL A 1 88 ? 50.625 11.031 -29.766 1 26.8 88 VAL A N 1
ATOM 723 C CA . VAL A 1 88 ? 50.969 11.148 -28.359 1 26.8 88 VAL A CA 1
ATOM 724 C C . VAL A 1 88 ? 51.906 10.008 -27.969 1 26.8 88 VAL A C 1
ATOM 726 O O . VAL A 1 88 ? 51.688 8.859 -28.359 1 26.8 88 VAL A O 1
ATOM 729 N N . GLU A 1 89 ? 53.188 10.305 -27.594 1 28.3 89 GLU A N 1
ATOM 730 C CA . GLU A 1 89 ? 54.156 9.391 -27 1 28.3 89 GLU A CA 1
ATOM 731 C C . GLU A 1 89 ? 53.469 8.383 -26.062 1 28.3 89 GLU A C 1
ATOM 733 O O . GLU A 1 89 ? 52.75 8.781 -25.141 1 28.3 89 GLU A O 1
ATOM 738 N N . ARG A 1 90 ? 53.312 7.117 -26.484 1 26.19 90 ARG A N 1
ATOM 739 C CA . ARG A 1 90 ? 52.844 5.875 -25.859 1 26.19 90 ARG A CA 1
ATOM 740 C C . ARG A 1 90 ? 53.594 5.605 -24.562 1 26.19 90 ARG A C 1
ATOM 742 O O . ARG A 1 90 ? 54.719 5.109 -24.578 1 26.19 90 ARG A O 1
ATOM 749 N N . SER A 1 91 ? 53.812 6.625 -23.703 1 27.66 91 SER A N 1
ATOM 750 C CA . SER A 1 91 ? 54.406 6.078 -22.484 1 27.66 91 SER A CA 1
ATOM 751 C C . SER A 1 91 ? 53.781 4.727 -22.141 1 27.66 91 SER A C 1
ATOM 753 O O . SER A 1 91 ? 52.656 4.434 -22.547 1 27.66 91 SER A O 1
ATOM 755 N N . THR A 1 92 ? 54.562 3.607 -21.719 1 28.55 92 THR A N 1
ATOM 756 C CA . THR A 1 92 ? 54.219 2.248 -21.328 1 28.55 92 THR A CA 1
ATOM 757 C C . THR A 1 92 ? 52.938 2.246 -20.469 1 28.55 92 THR A C 1
ATOM 759 O O . THR A 1 92 ? 53 2.59 -19.281 1 28.55 92 THR A O 1
ATOM 762 N N . THR A 1 93 ? 51.938 2.785 -20.844 1 29.39 93 THR A N 1
ATOM 763 C CA . THR A 1 93 ? 50.625 2.873 -20.203 1 29.39 93 THR A CA 1
ATOM 764 C C . THR A 1 93 ? 50.25 1.53 -19.594 1 29.39 93 THR A C 1
ATOM 766 O O . THR A 1 93 ? 50.25 0.507 -20.281 1 29.39 93 THR A O 1
ATOM 769 N N . THR A 1 94 ? 50.438 1.231 -18.359 1 32.25 94 THR A N 1
ATOM 770 C CA . THR A 1 94 ? 50.062 0.111 -17.5 1 32.25 94 THR A CA 1
ATOM 771 C C . THR A 1 94 ? 48.719 -0.463 -17.891 1 32.25 94 THR A C 1
ATOM 773 O O . THR A 1 94 ? 47.781 0.286 -18.141 1 32.25 94 THR A O 1
ATOM 776 N N . ASP A 1 95 ? 48.562 -1.775 -18.344 1 30.33 95 ASP A N 1
ATOM 777 C CA . ASP A 1 95 ? 47.562 -2.701 -18.859 1 30.33 95 ASP A CA 1
ATOM 778 C C . ASP A 1 95 ? 46.219 -2.52 -18.156 1 30.33 95 ASP A C 1
ATOM 780 O O . ASP A 1 95 ? 46 -3.029 -17.062 1 30.33 95 ASP A O 1
ATOM 784 N N . CYS A 1 96 ? 45.562 -1.512 -18.078 1 35.75 96 CYS A N 1
ATOM 785 C CA . CYS A 1 96 ? 44.156 -1.344 -17.734 1 35.75 96 CYS A CA 1
ATOM 786 C C . CYS A 1 96 ? 43.312 -2.375 -18.453 1 35.75 96 CYS A C 1
ATOM 788 O O . CYS A 1 96 ? 42.062 -2.352 -18.344 1 35.75 96 CYS A O 1
ATOM 790 N N . THR A 1 97 ? 43.688 -3.215 -19.453 1 39.19 97 THR A N 1
ATOM 791 C CA . THR A 1 97 ? 43.125 -4.305 -20.25 1 39.19 97 THR A CA 1
ATOM 792 C C . THR A 1 97 ? 42.75 -5.477 -19.344 1 39.19 97 THR A C 1
ATOM 794 O O . THR A 1 97 ? 41.969 -6.348 -19.75 1 39.19 97 THR A O 1
ATOM 797 N N . PRO A 1 98 ? 43.312 -5.648 -18.312 1 43.69 98 PRO A N 1
ATOM 798 C CA . PRO A 1 98 ? 43 -6.863 -17.562 1 43.69 98 PRO A CA 1
ATOM 799 C C . PRO A 1 98 ? 41.625 -6.84 -16.938 1 43.69 98 PRO A C 1
ATOM 801 O O . PRO A 1 98 ? 40.969 -7.887 -16.844 1 43.69 98 PRO A O 1
ATOM 804 N N . GLU A 1 99 ? 41.094 -5.652 -16.484 1 47.84 99 GLU A N 1
ATOM 805 C CA . GLU A 1 99 ? 39.781 -5.629 -15.82 1 47.84 99 GLU A CA 1
ATOM 806 C C . GLU A 1 99 ? 38.656 -5.91 -16.812 1 47.84 99 GLU A C 1
ATOM 808 O O . GLU A 1 99 ? 37.719 -6.656 -16.5 1 47.84 99 GLU A O 1
ATOM 813 N N . ILE A 1 100 ? 38.688 -5.25 -18.062 1 52.38 100 ILE A N 1
ATOM 814 C CA . ILE A 1 100 ? 37.656 -5.555 -19.062 1 52.38 100 ILE A CA 1
ATOM 815 C C . ILE A 1 100 ? 37.781 -7.023 -19.469 1 52.38 100 ILE A C 1
ATOM 817 O O . ILE A 1 100 ? 36.75 -7.703 -19.625 1 52.38 100 ILE A O 1
ATOM 821 N N . ASP A 1 101 ? 39.062 -7.414 -19.578 1 57 101 ASP A N 1
ATOM 822 C CA . ASP A 1 101 ? 39.281 -8.805 -19.953 1 57 101 ASP A CA 1
ATOM 823 C C . ASP A 1 101 ? 38.781 -9.75 -18.859 1 57 101 ASP A C 1
ATOM 825 O O . ASP A 1 101 ? 38.125 -10.766 -19.156 1 57 101 ASP A O 1
ATOM 829 N N . ASP A 1 102 ? 38.938 -9.227 -17.641 1 63.69 102 ASP A N 1
ATOM 830 C CA . ASP A 1 102 ? 38.469 -10.055 -16.531 1 63.69 102 ASP A CA 1
ATOM 831 C C . ASP A 1 102 ? 36.938 -10.062 -16.469 1 63.69 102 ASP A C 1
ATOM 833 O O . ASP A 1 102 ? 36.312 -11.109 -16.203 1 63.69 102 ASP A O 1
ATOM 837 N N . HIS A 1 103 ? 36.344 -8.906 -16.797 1 73.38 103 HIS A N 1
ATOM 838 C CA . HIS A 1 103 ? 34.906 -8.836 -16.797 1 73.38 103 HIS A CA 1
ATOM 839 C C . HIS A 1 103 ? 34.312 -9.68 -17.938 1 73.38 103 HIS A C 1
ATOM 841 O O . HIS A 1 103 ? 33.312 -10.383 -17.734 1 73.38 103 HIS A O 1
ATOM 847 N N . LEU A 1 104 ? 34.938 -9.656 -19.031 1 75.5 104 LEU A N 1
ATOM 848 C CA . LEU A 1 104 ? 34.469 -10.445 -20.172 1 75.5 104 LEU A CA 1
ATOM 849 C C . LEU A 1 104 ? 34.625 -11.938 -19.906 1 75.5 104 LEU A C 1
ATOM 851 O O . LEU A 1 104 ? 33.75 -12.734 -20.266 1 75.5 104 LEU A O 1
ATOM 855 N N . LYS A 1 105 ? 35.75 -12.266 -19.344 1 80.5 105 LYS A N 1
ATOM 856 C CA . LYS A 1 105 ? 36 -13.664 -18.984 1 80.5 105 LYS A CA 1
ATOM 857 C C . LYS A 1 105 ? 34.938 -14.148 -17.984 1 80.5 105 LYS A C 1
ATOM 859 O O . LYS A 1 105 ? 34.469 -15.289 -18.078 1 80.5 105 LYS A O 1
ATOM 864 N N . GLN A 1 106 ? 34.656 -13.336 -17.094 1 81.5 106 GLN A N 1
ATOM 865 C CA . GLN A 1 106 ? 33.625 -13.688 -16.109 1 81.5 106 GLN A CA 1
ATOM 866 C C . GLN A 1 106 ? 32.281 -13.875 -16.766 1 81.5 106 GLN A C 1
ATOM 868 O O . GLN A 1 106 ? 31.516 -14.781 -16.406 1 81.5 106 GLN A O 1
ATOM 873 N N . LEU A 1 107 ? 31.984 -13.07 -17.688 1 84.06 107 LEU A N 1
ATOM 874 C CA . LEU A 1 107 ? 30.719 -13.164 -18.406 1 84.06 107 LEU A CA 1
ATOM 875 C C . LEU A 1 107 ? 30.656 -14.438 -19.234 1 84.06 107 LEU A C 1
ATOM 877 O O . LEU A 1 107 ? 29.609 -15.078 -19.328 1 84.06 107 LEU A O 1
ATOM 881 N N . GLU A 1 108 ? 31.75 -14.758 -19.844 1 88.25 108 GLU A N 1
ATOM 882 C CA . GLU A 1 108 ? 31.812 -15.984 -20.625 1 88.25 108 GLU A CA 1
ATOM 883 C C . GLU A 1 108 ? 31.656 -17.219 -19.734 1 88.25 108 GLU A C 1
ATOM 885 O O . GLU A 1 108 ? 30.953 -18.156 -20.094 1 88.25 108 GLU A O 1
ATOM 890 N N . LYS A 1 109 ? 32.312 -17.156 -18.656 1 90.69 109 LYS A N 1
ATOM 891 C CA . LYS A 1 109 ? 32.188 -18.266 -17.719 1 90.69 109 LYS A CA 1
ATOM 892 C C . LYS A 1 109 ? 30.734 -18.391 -17.234 1 90.69 109 LYS A C 1
ATOM 894 O O . LYS A 1 109 ? 30.219 -19.5 -17.125 1 90.69 109 LYS A O 1
ATOM 899 N N . LEU A 1 110 ? 30.125 -17.328 -16.984 1 92.25 110 LEU A N 1
ATOM 900 C CA . LEU A 1 110 ? 28.734 -17.344 -16.547 1 92.25 110 LEU A CA 1
ATOM 901 C C . LEU A 1 110 ? 27.828 -17.922 -17.609 1 92.25 110 LEU A C 1
ATOM 903 O O . LEU A 1 110 ? 26.922 -18.703 -17.312 1 92.25 110 LEU A O 1
ATOM 907 N N . GLN A 1 111 ? 28.078 -17.625 -18.812 1 92.38 111 GLN A N 1
ATOM 908 C CA . GLN A 1 111 ? 27.281 -18.156 -19.922 1 92.38 111 GLN A CA 1
ATOM 909 C C . GLN A 1 111 ? 27.469 -19.672 -20.062 1 92.38 111 GLN A C 1
ATOM 911 O O . GLN A 1 111 ? 26.516 -20.391 -20.375 1 92.38 111 GLN A O 1
ATOM 916 N N . GLU A 1 112 ? 28.672 -20.031 -19.859 1 94.19 112 GLU A N 1
ATOM 917 C CA . GLU A 1 112 ? 28.953 -21.469 -19.891 1 94.19 112 GLU A CA 1
ATOM 918 C C . GLU A 1 112 ? 28.203 -22.203 -18.781 1 94.19 112 GLU A C 1
ATOM 920 O O . GLU A 1 112 ? 27.625 -23.266 -19.016 1 94.19 112 GLU A O 1
ATOM 925 N N . LEU A 1 113 ? 28.25 -21.656 -17.625 1 95.75 113 LEU A N 1
ATOM 926 C CA . LEU A 1 113 ? 27.531 -22.25 -16.5 1 95.75 113 LEU A CA 1
ATOM 927 C C . LEU A 1 113 ? 26.031 -22.297 -16.766 1 95.75 113 LEU A C 1
ATOM 929 O O . LEU A 1 113 ? 25.391 -23.312 -16.469 1 95.75 113 LEU A O 1
ATOM 933 N N . HIS A 1 114 ? 25.516 -21.25 -17.328 1 96.25 114 HIS A N 1
ATOM 934 C CA . HIS A 1 114 ? 24.109 -21.234 -17.703 1 96.25 114 HIS A CA 1
ATOM 935 C C . HIS A 1 114 ? 23.781 -22.344 -18.688 1 96.25 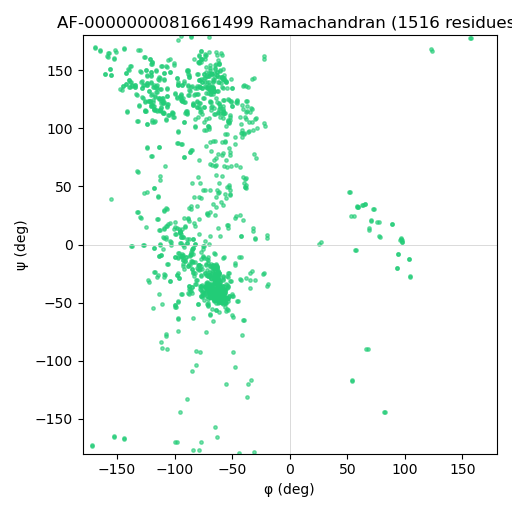114 HIS A C 1
ATOM 937 O O . HIS A 1 114 ? 22.797 -23.062 -18.531 1 96.25 114 HIS A O 1
ATOM 943 N N . SER A 1 115 ? 24.609 -22.422 -19.656 1 95.19 115 SER A N 1
ATOM 944 C CA . SER A 1 115 ? 24.406 -23.438 -20.703 1 95.19 115 SER A CA 1
ATOM 945 C C . SER A 1 115 ? 24.469 -24.844 -20.109 1 95.19 115 SER A C 1
ATOM 947 O O . SER A 1 115 ? 23.734 -25.734 -20.562 1 95.19 115 SER A O 1
ATOM 949 N N . ASN A 1 116 ? 25.344 -25 -19.172 1 95.19 116 ASN A N 1
ATOM 950 C CA . ASN A 1 116 ? 25.438 -26.297 -18.516 1 95.19 116 ASN A CA 1
ATOM 951 C C . ASN A 1 116 ? 24.141 -26.641 -17.781 1 95.19 116 ASN A C 1
ATOM 953 O O . ASN A 1 116 ? 23.641 -27.766 -17.891 1 95.19 116 ASN A O 1
ATOM 957 N N . VAL A 1 117 ? 23.578 -25.703 -17.031 1 97.12 117 VAL A N 1
ATOM 958 C CA . VAL A 1 117 ? 22.328 -25.906 -16.312 1 97.12 117 VAL A CA 1
ATOM 959 C C . VAL A 1 117 ? 21.219 -26.266 -17.297 1 97.12 117 VAL A C 1
ATOM 961 O O . VAL A 1 117 ? 20.5 -27.25 -17.094 1 97.12 117 VAL A O 1
ATOM 964 N N . ILE A 1 118 ? 21.125 -25.531 -18.359 1 96.62 118 ILE A N 1
ATOM 965 C CA . ILE A 1 118 ? 20.078 -25.688 -19.344 1 96.62 118 ILE A CA 1
ATOM 966 C C . ILE A 1 118 ? 20.25 -27.016 -20.094 1 96.62 118 ILE A C 1
ATOM 968 O O . ILE A 1 118 ? 19.281 -27.75 -20.281 1 96.62 118 ILE A O 1
ATOM 972 N N . GLY A 1 119 ? 21.453 -27.312 -20.469 1 94.94 119 GLY A N 1
ATOM 973 C CA . GLY A 1 119 ? 21.75 -28.516 -21.234 1 94.94 119 GLY A CA 1
ATOM 974 C C . GLY A 1 119 ? 21.594 -29.797 -20.422 1 94.94 119 GLY A C 1
ATOM 975 O O . GLY A 1 119 ? 21.297 -30.844 -20.984 1 94.94 119 GLY A O 1
ATOM 976 N N . ASN A 1 120 ? 21.703 -29.719 -19.094 1 96.38 120 ASN A N 1
ATOM 977 C CA . ASN A 1 120 ? 21.688 -30.891 -18.234 1 96.38 120 ASN A CA 1
ATOM 978 C C . ASN A 1 120 ? 20.281 -31.234 -17.75 1 96.38 120 ASN A C 1
ATOM 980 O O . ASN A 1 120 ? 20.094 -32.219 -17.047 1 96.38 120 ASN A O 1
ATOM 984 N N . ILE A 1 121 ? 19.312 -30.469 -18.094 1 97.38 121 ILE A N 1
ATOM 985 C CA . ILE A 1 121 ? 17.953 -30.797 -17.734 1 97.38 121 ILE A CA 1
ATOM 986 C C . ILE A 1 121 ? 17.547 -32.125 -18.391 1 97.38 121 ILE A C 1
ATOM 988 O O . ILE A 1 121 ? 17.734 -32.312 -19.594 1 97.38 121 ILE A O 1
ATOM 992 N N . SER A 1 122 ? 16.969 -32.969 -17.578 1 97 122 SER A N 1
ATOM 993 C CA . SER A 1 122 ? 16.672 -34.344 -18.031 1 97 122 SER A CA 1
ATOM 994 C C . SER A 1 122 ? 15.172 -34.625 -18 1 97 122 SER A C 1
ATOM 996 O O . SER A 1 122 ? 14.539 -34.531 -16.953 1 97 122 SER A O 1
ATOM 998 N N . SER A 1 123 ? 14.672 -35.031 -19.188 1 95.19 123 SER A N 1
ATOM 999 C CA . SER A 1 123 ? 13.273 -35.438 -19.25 1 95.19 123 SER A CA 1
ATOM 1000 C C . SER A 1 123 ? 13.023 -36.688 -18.406 1 95.19 123 SER A C 1
ATOM 1002 O O . SER A 1 123 ? 11.977 -36.812 -17.766 1 95.19 123 SER A O 1
ATOM 1004 N N . ALA A 1 124 ? 13.984 -37.562 -18.344 1 95.38 124 ALA A N 1
ATOM 1005 C CA . ALA A 1 124 ? 13.852 -38.812 -17.578 1 95.38 124 ALA A CA 1
ATOM 1006 C C . ALA A 1 124 ? 13.734 -38.5 -16.094 1 95.38 124 ALA A C 1
ATOM 1008 O O . ALA A 1 124 ? 12.938 -39.156 -15.391 1 95.38 124 ALA A O 1
ATOM 1009 N N . ASN A 1 125 ? 14.562 -37.625 -15.609 1 96.38 125 ASN A N 1
ATOM 1010 C CA . ASN A 1 125 ? 14.508 -37.25 -14.195 1 96.38 125 ASN A CA 1
ATOM 1011 C C . ASN A 1 125 ? 13.164 -36.625 -13.836 1 96.38 125 ASN A C 1
ATOM 1013 O O . ASN A 1 125 ? 12.586 -36.938 -12.789 1 96.38 125 ASN A O 1
ATOM 1017 N N . ILE A 1 126 ? 12.688 -35.719 -14.688 1 96.38 126 ILE A N 1
ATOM 1018 C CA . ILE A 1 126 ? 11.398 -35.062 -14.453 1 96.38 126 ILE A CA 1
ATOM 1019 C C . ILE A 1 126 ? 10.297 -36.094 -14.398 1 96.38 126 ILE A C 1
ATOM 1021 O O . ILE A 1 126 ? 9.469 -36.094 -13.484 1 96.38 126 ILE A O 1
ATOM 1025 N N . GLN A 1 127 ? 10.312 -37.031 -15.328 1 92.75 127 GLN A N 1
ATOM 1026 C CA . GLN A 1 127 ? 9.297 -38.062 -15.406 1 92.75 127 GLN A CA 1
ATOM 1027 C C . GLN A 1 127 ? 9.336 -38.969 -14.172 1 92.75 127 GLN A C 1
ATOM 1029 O O . GLN A 1 127 ? 8.297 -39.281 -13.594 1 92.75 127 GLN A O 1
ATOM 1034 N N . THR A 1 128 ? 10.516 -39.375 -13.812 1 94.81 128 THR A N 1
ATOM 1035 C CA . THR A 1 128 ? 10.68 -40.25 -12.656 1 94.81 128 THR A CA 1
ATOM 1036 C C . THR A 1 128 ? 10.148 -39.594 -11.391 1 94.81 128 THR A C 1
ATOM 1038 O O . THR A 1 128 ? 9.422 -40.219 -10.609 1 94.81 128 THR A O 1
ATOM 1041 N N . THR A 1 129 ? 10.539 -38.344 -11.156 1 94.69 129 THR A N 1
ATOM 1042 C CA . THR A 1 129 ? 10.109 -37.625 -9.977 1 94.69 129 THR A CA 1
ATOM 1043 C C . THR A 1 129 ? 8.594 -37.406 -10 1 94.69 129 THR A C 1
ATOM 1045 O O . THR A 1 129 ? 7.926 -37.594 -8.977 1 94.69 129 THR A O 1
ATOM 1048 N N . ALA A 1 130 ? 8.031 -36.969 -11.141 1 91.5 130 ALA A N 1
ATOM 1049 C CA . ALA A 1 130 ? 6.594 -36.75 -11.266 1 91.5 130 ALA A CA 1
ATOM 1050 C C . ALA A 1 130 ? 5.82 -38.031 -10.953 1 91.5 130 ALA A C 1
ATOM 1052 O O . ALA A 1 130 ? 4.836 -38 -10.211 1 91.5 130 ALA A O 1
ATOM 1053 N N . ASN A 1 131 ? 6.281 -39.156 -11.523 1 87.81 131 ASN A N 1
ATOM 1054 C CA . ASN A 1 131 ? 5.633 -40.438 -11.273 1 87.81 131 ASN A CA 1
ATOM 1055 C C . ASN A 1 131 ? 5.719 -40.844 -9.805 1 87.81 131 ASN A C 1
ATOM 1057 O O . ASN A 1 131 ? 4.758 -41.375 -9.242 1 87.81 131 ASN A O 1
ATOM 1061 N N . PHE A 1 132 ? 6.836 -40.656 -9.258 1 90.94 132 PHE A N 1
ATOM 1062 C CA . PHE A 1 132 ? 7.008 -40.969 -7.844 1 90.94 132 PHE A CA 1
ATOM 1063 C C . PHE A 1 132 ? 6.016 -40.188 -6.992 1 90.94 132 PHE A C 1
ATOM 1065 O O . PHE A 1 132 ? 5.348 -40.75 -6.125 1 90.94 132 PHE A O 1
ATOM 1072 N N . LEU A 1 133 ? 5.965 -38.844 -7.215 1 89.56 133 LEU A N 1
ATOM 1073 C CA . LEU A 1 133 ? 5.086 -38 -6.434 1 89.56 133 LEU A CA 1
ATOM 1074 C C . LEU A 1 133 ? 3.623 -38.375 -6.652 1 89.56 133 LEU A C 1
ATOM 1076 O O . LEU A 1 133 ? 2.826 -38.344 -5.711 1 89.56 133 LEU A O 1
ATOM 1080 N N . ALA A 1 134 ? 3.266 -38.625 -7.875 1 82.31 134 ALA A N 1
ATOM 1081 C CA . ALA A 1 134 ? 1.902 -39.062 -8.18 1 82.31 134 ALA A CA 1
ATOM 1082 C C . ALA A 1 134 ? 1.553 -40.344 -7.434 1 82.31 134 ALA A C 1
ATOM 1084 O O . ALA A 1 134 ? 0.443 -40.5 -6.914 1 82.31 134 ALA A O 1
ATOM 1085 N N . ASN A 1 135 ? 2.467 -41.25 -7.441 1 82.25 135 ASN A N 1
ATOM 1086 C CA . ASN A 1 135 ? 2.254 -42.531 -6.75 1 82.25 135 ASN A CA 1
ATOM 1087 C C . ASN A 1 135 ? 2.131 -42.312 -5.242 1 82.25 135 ASN A C 1
ATOM 1089 O O . ASN A 1 135 ? 1.33 -43 -4.586 1 82.25 135 ASN A O 1
ATOM 1093 N N . GLU A 1 136 ? 2.957 -41.5 -4.699 1 82.25 136 GLU A N 1
ATOM 1094 C CA . GLU A 1 136 ? 2.895 -41.219 -3.273 1 82.25 136 GLU A CA 1
ATOM 1095 C C . GLU A 1 136 ? 1.558 -40.562 -2.902 1 82.25 136 GLU A C 1
ATOM 1097 O O . GLU A 1 136 ? 1.012 -40.844 -1.831 1 82.25 136 GLU A O 1
ATOM 1102 N N . ARG A 1 137 ? 1.069 -39.688 -3.74 1 79 137 ARG A N 1
ATOM 1103 C CA . ARG A 1 137 ? -0.212 -39.031 -3.51 1 79 137 ARG A CA 1
ATOM 1104 C C . ARG A 1 137 ? -1.345 -40.062 -3.43 1 79 137 ARG A C 1
ATOM 1106 O O . ARG A 1 137 ? -2.254 -39.906 -2.609 1 79 137 ARG A O 1
ATOM 1113 N N . ASP A 1 138 ? -1.297 -41.031 -4.246 1 69.69 138 ASP A N 1
ATOM 1114 C CA . ASP A 1 138 ? -2.332 -42.062 -4.297 1 69.69 138 ASP A CA 1
ATOM 1115 C C . ASP A 1 138 ? -2.387 -42.844 -2.988 1 69.69 138 ASP A C 1
ATOM 1117 O O . ASP A 1 138 ? -3.43 -43.375 -2.635 1 69.69 138 ASP A O 1
ATOM 1121 N N . ARG A 1 139 ? -1.347 -42.781 -2.281 1 67.88 139 ARG A N 1
ATOM 1122 C CA . ARG A 1 139 ? -1.252 -43.562 -1.05 1 67.88 139 ARG A CA 1
ATOM 1123 C C . ARG A 1 139 ? -1.685 -42.719 0.156 1 67.88 139 ARG A C 1
ATOM 1125 O O . ARG A 1 139 ? -1.864 -43.25 1.252 1 67.88 139 ARG A O 1
ATOM 1132 N N . LEU A 1 140 ? -1.865 -41.469 -0.052 1 70.44 140 LEU A N 1
ATOM 1133 C CA . LEU A 1 140 ? -2.178 -40.562 1.048 1 70.44 140 LEU A CA 1
ATOM 1134 C C . LEU A 1 140 ? -3.641 -40.125 0.996 1 70.44 140 LEU A C 1
ATOM 1136 O O . LEU A 1 140 ? -4.254 -40.125 -0.074 1 70.44 140 LEU A O 1
ATOM 1140 N N . PRO A 1 141 ? -4.137 -39.781 2.25 1 65.62 141 PRO A N 1
ATOM 1141 C CA . PRO A 1 141 ? -5.457 -39.156 2.209 1 65.62 141 PRO A CA 1
ATOM 1142 C C . PRO A 1 141 ? -5.477 -37.875 1.37 1 65.62 141 PRO A C 1
ATOM 1144 O O . PRO A 1 141 ? -4.469 -37.156 1.299 1 65.62 141 PRO A O 1
ATOM 1147 N N . VAL A 1 142 ? -6.551 -37.656 0.686 1 60.19 142 VAL A N 1
ATOM 1148 C CA . VAL A 1 142 ? -6.703 -36.594 -0.321 1 60.19 142 VAL A CA 1
ATOM 1149 C C . VAL A 1 142 ? -6.289 -35.25 0.267 1 60.19 142 VAL A C 1
ATOM 1151 O O . VAL A 1 142 ? -5.719 -34.406 -0.431 1 60.19 142 VAL A O 1
ATOM 1154 N N . ASP A 1 143 ? -6.449 -35 1.504 1 64 143 ASP A N 1
ATOM 1155 C CA . ASP A 1 143 ? -6.211 -33.656 1.996 1 64 143 ASP A CA 1
ATOM 1156 C C . ASP A 1 143 ? -4.949 -33.594 2.854 1 64 143 ASP A C 1
ATOM 1158 O O . ASP A 1 143 ? -4.711 -32.625 3.557 1 64 143 ASP A O 1
ATOM 1162 N N . ASP A 1 144 ? -4.199 -34.656 2.738 1 73.5 144 ASP A N 1
ATOM 1163 C CA . ASP A 1 144 ? -2.957 -34.656 3.502 1 73.5 144 ASP A CA 1
ATOM 1164 C C . ASP A 1 144 ? -1.75 -34.469 2.584 1 73.5 144 ASP A C 1
ATOM 1166 O O . ASP A 1 144 ? -1.457 -35.312 1.757 1 73.5 144 ASP A O 1
ATOM 1170 N N . ASP A 1 145 ? -1.172 -33.375 2.619 1 81.25 145 ASP A N 1
ATOM 1171 C CA . ASP A 1 145 ? -0.033 -33.062 1.761 1 81.25 145 ASP A CA 1
ATOM 1172 C C . ASP A 1 145 ? 1.239 -32.875 2.584 1 81.25 145 ASP A C 1
ATOM 1174 O O . ASP A 1 145 ? 2.24 -32.344 2.08 1 81.25 145 ASP A O 1
ATOM 1178 N N . GLU A 1 146 ? 1.231 -33.25 3.832 1 89.62 146 GLU A N 1
ATOM 1179 C CA . GLU A 1 146 ? 2.361 -33 4.723 1 89.62 146 GLU A CA 1
ATOM 1180 C C . GLU A 1 146 ? 3.572 -33.844 4.328 1 89.62 146 GLU A C 1
ATOM 1182 O O . GLU A 1 146 ? 4.699 -33.344 4.301 1 89.62 146 GLU A O 1
ATOM 1187 N N . ASP A 1 147 ? 3.303 -35.094 3.975 1 89.81 147 ASP A N 1
ATOM 1188 C CA . ASP A 1 147 ? 4.406 -35.969 3.641 1 89.81 147 ASP A CA 1
ATOM 1189 C C . ASP A 1 147 ? 5.066 -35.562 2.324 1 89.81 147 ASP A C 1
ATOM 1191 O O . ASP A 1 147 ? 6.285 -35.688 2.176 1 89.81 147 ASP A O 1
ATOM 1195 N N . ILE A 1 148 ? 4.273 -35.188 1.376 1 91.38 148 ILE A N 1
ATOM 1196 C CA . ILE A 1 148 ? 4.84 -34.719 0.116 1 91.38 148 ILE A CA 1
ATOM 1197 C C . ILE A 1 148 ? 5.633 -33.438 0.354 1 91.38 148 ILE A C 1
ATOM 1199 O O . ILE A 1 148 ? 6.707 -33.25 -0.227 1 91.38 148 ILE A O 1
ATOM 1203 N N . ALA A 1 149 ? 5.117 -32.562 1.191 1 94.75 149 ALA A N 1
ATOM 1204 C CA . ALA A 1 149 ? 5.84 -31.328 1.554 1 94.75 149 ALA A CA 1
ATOM 1205 C C . ALA A 1 149 ? 7.195 -31.656 2.168 1 94.75 149 ALA A C 1
ATOM 1207 O O . ALA A 1 149 ? 8.203 -31.031 1.831 1 94.75 149 ALA A O 1
ATOM 1208 N N . LYS A 1 150 ? 7.227 -32.656 3.023 1 95.44 150 LYS A N 1
ATOM 1209 C CA . LYS A 1 150 ? 8.469 -33.062 3.664 1 95.44 150 LYS A CA 1
ATOM 1210 C C . LYS A 1 150 ? 9.461 -33.594 2.641 1 95.44 150 LYS A C 1
ATOM 1212 O O . LYS A 1 150 ? 10.664 -33.344 2.73 1 95.44 150 LYS A O 1
ATOM 1217 N N . TYR A 1 151 ? 8.938 -34.375 1.762 1 94.62 151 TYR A N 1
ATOM 1218 C CA . TYR A 1 151 ? 9.789 -34.906 0.701 1 94.62 151 TYR A CA 1
ATOM 1219 C C . TYR A 1 151 ? 10.414 -33.781 -0.104 1 94.62 151 TYR A C 1
ATOM 1221 O O . TYR A 1 151 ? 11.625 -33.781 -0.361 1 94.62 151 TYR A O 1
ATOM 1229 N N . VAL A 1 152 ? 9.617 -32.812 -0.53 1 96.88 152 VAL A N 1
ATOM 1230 C CA . VAL A 1 152 ? 10.109 -31.688 -1.319 1 96.88 152 VAL A CA 1
ATOM 1231 C C . VAL A 1 152 ? 11.156 -30.922 -0.524 1 96.88 152 VAL A C 1
ATOM 1233 O O . VAL A 1 152 ? 12.195 -30.531 -1.063 1 96.88 152 VAL A O 1
ATOM 1236 N N . ALA A 1 153 ? 10.906 -30.688 0.765 1 98.12 153 ALA A N 1
ATOM 1237 C CA . ALA A 1 153 ? 11.852 -29.984 1.633 1 98.12 153 ALA A CA 1
ATOM 1238 C C . ALA A 1 153 ? 13.18 -30.734 1.701 1 98.12 153 ALA A C 1
ATOM 1240 O O . ALA A 1 153 ? 14.25 -30.125 1.634 1 98.12 153 ALA A O 1
ATOM 1241 N N . LEU A 1 154 ? 13.094 -32.031 1.815 1 97.81 154 LEU A N 1
ATOM 1242 C CA . LEU A 1 154 ? 14.297 -32.844 1.884 1 97.81 154 LEU A CA 1
ATOM 1243 C C . LEU A 1 154 ? 15.109 -32.75 0.6 1 97.81 154 LEU A C 1
ATOM 1245 O O . LEU A 1 154 ? 16.344 -32.688 0.643 1 97.81 154 LEU A O 1
ATOM 1249 N N . ARG A 1 155 ? 14.422 -32.781 -0.514 1 97.75 155 ARG A N 1
ATOM 1250 C CA . ARG A 1 155 ? 15.117 -32.656 -1.793 1 97.75 155 ARG A CA 1
ATOM 1251 C C . ARG A 1 155 ? 15.789 -31.297 -1.926 1 97.75 155 ARG A C 1
ATOM 1253 O O . ARG A 1 155 ? 16.922 -31.203 -2.379 1 97.75 155 ARG A O 1
ATOM 1260 N N . PHE A 1 156 ? 15.102 -30.203 -1.562 1 97.88 156 PHE A N 1
ATOM 1261 C CA . PHE A 1 156 ? 15.688 -28.875 -1.612 1 97.88 156 PHE A CA 1
ATOM 1262 C C . PHE A 1 156 ? 16.938 -28.797 -0.741 1 97.88 156 PHE A C 1
ATOM 1264 O O . PHE A 1 156 ? 17.953 -28.219 -1.14 1 97.88 156 PHE A O 1
ATOM 1271 N N . ASN A 1 157 ? 16.844 -29.391 0.442 1 97.12 157 ASN A N 1
ATOM 1272 C CA . ASN A 1 157 ? 18.016 -29.422 1.321 1 97.12 157 ASN A CA 1
ATOM 1273 C C . ASN A 1 157 ? 19.188 -30.156 0.672 1 97.12 157 ASN A C 1
ATOM 1275 O O . ASN A 1 157 ? 20.328 -29.688 0.752 1 97.12 157 ASN A O 1
ATOM 1279 N N . ALA A 1 158 ? 18.891 -31.219 0.065 1 96.81 158 ALA A N 1
ATOM 1280 C CA . ALA A 1 158 ? 19.922 -32.031 -0.587 1 96.81 158 ALA A CA 1
ATOM 1281 C C . ALA A 1 158 ? 20.562 -31.266 -1.75 1 96.81 158 ALA A C 1
ATOM 1283 O O . ALA A 1 158 ? 21.719 -31.484 -2.09 1 96.81 158 ALA A O 1
ATOM 1284 N N . TYR A 1 159 ? 19.797 -30.422 -2.33 1 96.62 159 TYR A N 1
ATOM 1285 C CA . TYR A 1 159 ? 20.281 -29.688 -3.496 1 96.62 159 TYR A CA 1
ATOM 1286 C C . TYR A 1 159 ? 20.938 -28.375 -3.084 1 96.62 159 TYR A C 1
ATOM 1288 O O . TYR A 1 159 ? 21.016 -27.438 -3.883 1 96.62 159 TYR A O 1
ATOM 1296 N N . GLY A 1 160 ? 21.281 -28.125 -1.898 1 93 160 GLY A N 1
ATOM 1297 C CA . GLY A 1 160 ? 22.203 -27.094 -1.462 1 93 160 GLY A CA 1
ATOM 1298 C C . GLY A 1 160 ? 21.531 -25.766 -1.197 1 93 160 GLY A C 1
ATOM 1299 O O . GLY A 1 160 ? 22.203 -24.719 -1.179 1 93 160 GLY A O 1
ATOM 1300 N N . PHE A 1 161 ? 20.234 -25.672 -1.024 1 94.88 161 PHE A N 1
ATOM 1301 C CA . PHE A 1 161 ? 19.594 -24.438 -0.627 1 94.88 161 PHE A CA 1
ATOM 1302 C C . PHE A 1 161 ? 19.984 -24.031 0.788 1 94.88 161 PHE A C 1
ATOM 1304 O O . PHE A 1 161 ? 20.141 -24.906 1.657 1 94.88 161 PHE A O 1
ATOM 1311 N N . ASN A 1 162 ? 20.219 -22.734 1.025 1 91.94 162 ASN A N 1
ATOM 1312 C CA . ASN A 1 162 ? 20.719 -22.219 2.299 1 91.94 162 ASN A CA 1
ATOM 1313 C C . ASN A 1 162 ? 19.688 -22.375 3.408 1 91.94 162 ASN A C 1
ATOM 1315 O O . ASN A 1 162 ? 20.031 -22.594 4.566 1 91.94 162 ASN A O 1
ATOM 1319 N N . SER A 1 163 ? 18.453 -22.188 3.057 1 93.06 163 SER A N 1
ATOM 1320 C CA . SER A 1 163 ? 17.359 -22.375 4.008 1 93.06 163 SER A CA 1
ATOM 1321 C C . SER A 1 163 ? 16.141 -23.016 3.34 1 93.06 163 SER A C 1
ATOM 1323 O O . SER A 1 163 ? 15.836 -22.719 2.186 1 93.06 163 SER A O 1
ATOM 1325 N N . VAL A 1 164 ? 15.531 -23.938 4 1 96.69 164 VAL A N 1
ATOM 1326 C CA . VAL A 1 164 ? 14.297 -24.594 3.576 1 96.69 164 VAL A CA 1
ATOM 1327 C C . VAL A 1 164 ? 13.289 -24.594 4.727 1 96.69 164 VAL A C 1
ATOM 1329 O O . VAL A 1 164 ? 13.57 -25.094 5.809 1 96.69 164 VAL A O 1
ATOM 1332 N N . GLU A 1 165 ? 12.18 -23.969 4.492 1 95.56 165 GLU A N 1
ATOM 1333 C CA . GLU A 1 165 ? 11.164 -23.844 5.535 1 95.56 165 GLU A CA 1
ATOM 1334 C C . GLU A 1 165 ? 9.852 -24.5 5.105 1 95.56 165 GLU A C 1
ATOM 1336 O O . GLU A 1 165 ? 9.406 -24.312 3.971 1 95.56 165 GLU A O 1
ATOM 1341 N N . ILE A 1 166 ? 9.305 -25.344 5.93 1 96.94 166 ILE A N 1
ATOM 1342 C CA . ILE A 1 166 ? 7.918 -25.781 5.789 1 96.94 166 ILE A CA 1
ATOM 1343 C C . ILE A 1 166 ? 7.004 -24.844 6.57 1 96.94 166 ILE A C 1
ATOM 1345 O O . ILE A 1 166 ? 7.121 -24.719 7.793 1 96.94 166 ILE A O 1
ATOM 1349 N N . VAL A 1 167 ? 6.176 -24.141 5.945 1 96.25 167 VAL A N 1
ATOM 1350 C CA . VAL A 1 167 ? 5.359 -23.094 6.551 1 96.25 167 VAL A CA 1
ATOM 1351 C C . VAL A 1 167 ? 3.898 -23.531 6.602 1 96.25 167 VAL A C 1
ATOM 1353 O O . VAL A 1 167 ? 3.244 -23.656 5.562 1 96.25 167 VAL A O 1
ATOM 1356 N N . PRO A 1 168 ? 3.336 -23.75 7.734 1 94.69 168 PRO A N 1
ATOM 1357 C CA . PRO A 1 168 ? 1.941 -24.172 7.871 1 94.69 168 PRO A CA 1
ATOM 1358 C C . PRO A 1 168 ? 0.964 -23 7.918 1 94.69 168 PRO A C 1
ATOM 1360 O O . PRO A 1 168 ? 1.292 -21.938 8.461 1 94.69 168 PRO A O 1
ATOM 1363 N N . TYR A 1 169 ? -0.179 -23.109 7.375 1 92.56 169 TYR A N 1
ATOM 1364 C CA . TYR A 1 169 ? -1.321 -22.203 7.508 1 92.56 169 TYR A CA 1
ATOM 1365 C C . TYR A 1 169 ? -2.582 -22.984 7.879 1 92.56 169 TYR A C 1
ATOM 1367 O O . TYR A 1 169 ? -2.818 -24.078 7.367 1 92.56 169 TYR A O 1
ATOM 1375 N N . GLN A 1 170 ? -3.391 -22.469 8.734 1 89.75 170 GLN A N 1
ATOM 1376 C CA . GLN A 1 170 ? -4.633 -23.094 9.18 1 89.75 170 GLN A CA 1
ATOM 1377 C C . GLN A 1 170 ? -5.828 -22.547 8.406 1 89.75 170 GLN A C 1
ATOM 1379 O O . GLN A 1 170 ? -6.445 -21.562 8.812 1 89.75 170 GLN A O 1
ATOM 1384 N N . ILE A 1 171 ? -6.211 -23.281 7.422 1 83.81 171 ILE A N 1
ATOM 1385 C CA . ILE A 1 171 ? -7.227 -22.797 6.492 1 83.81 171 ILE A CA 1
ATOM 1386 C C . ILE A 1 171 ? -8.594 -23.344 6.898 1 83.81 171 ILE A C 1
ATOM 1388 O O . ILE A 1 171 ? -8.711 -24.5 7.309 1 83.81 171 ILE A O 1
ATOM 1392 N N . SER A 1 172 ? -9.57 -22.422 6.82 1 78.56 172 SER A N 1
ATOM 1393 C CA . SER A 1 172 ? -10.953 -22.828 7.035 1 78.56 172 SER A CA 1
ATOM 1394 C C . SER A 1 172 ? -11.562 -23.391 5.754 1 78.56 172 SER A C 1
ATOM 1396 O O . SER A 1 172 ? -11.586 -22.719 4.723 1 78.56 172 SER A O 1
ATOM 1398 N N . LEU A 1 173 ? -11.969 -24.609 5.875 1 76.31 173 LEU A N 1
ATOM 1399 C CA . LEU A 1 173 ? -12.656 -25.266 4.762 1 76.31 173 LEU A CA 1
ATOM 1400 C C . LEU A 1 173 ? -13.945 -25.922 5.23 1 76.31 173 LEU A C 1
ATOM 1402 O O . LEU A 1 173 ? -14.297 -25.844 6.41 1 76.31 173 LEU A O 1
ATOM 1406 N N . ASN A 1 174 ? -14.781 -26.328 4.359 1 74.44 174 ASN A N 1
ATOM 1407 C CA . ASN A 1 174 ? -15.914 -27.172 4.707 1 74.44 174 ASN A CA 1
ATOM 1408 C C . ASN A 1 174 ? -15.922 -28.453 3.895 1 74.44 174 ASN A C 1
ATOM 1410 O O . ASN A 1 174 ? -15.516 -28.469 2.73 1 74.44 174 ASN A O 1
ATOM 1414 N N . TYR A 1 175 ? -16.234 -29.5 4.551 1 76.19 175 TYR A N 1
ATOM 1415 C CA . TYR A 1 175 ? -16.266 -30.828 3.947 1 76.19 175 TYR A CA 1
ATOM 1416 C C . TYR A 1 175 ? -17.625 -31.484 4.156 1 76.19 175 TYR A C 1
ATOM 1418 O O . TYR A 1 175 ? -18.312 -31.234 5.156 1 76.19 175 TYR A O 1
ATOM 1426 N N . PRO A 1 176 ? -17.938 -32.312 3.176 1 78.75 176 PRO A N 1
ATOM 1427 C CA . PRO A 1 176 ? -19.172 -33.062 3.375 1 78.75 176 PRO A CA 1
ATOM 1428 C C . PRO A 1 176 ? -19.156 -33.906 4.656 1 78.75 176 PRO A C 1
ATOM 1430 O O . PRO A 1 176 ? -18.125 -34.469 5.012 1 78.75 176 PRO A O 1
ATOM 1433 N N . ILE A 1 177 ? -20.297 -33.969 5.301 1 82.31 177 ILE A N 1
ATOM 1434 C CA . ILE A 1 177 ? -20.453 -34.75 6.52 1 82.31 177 ILE A CA 1
ATOM 1435 C C . ILE A 1 177 ? -20.594 -36.219 6.172 1 82.31 177 ILE A C 1
ATOM 1437 O O . ILE A 1 177 ? -21.516 -36.594 5.434 1 82.31 177 ILE A O 1
ATOM 1441 N N . PRO A 1 178 ? -19.672 -37.031 6.727 1 79.25 178 PRO A N 1
ATOM 1442 C CA . PRO A 1 178 ? -19.859 -38.469 6.48 1 79.25 178 PRO A CA 1
ATOM 1443 C C . PRO A 1 178 ? -21.203 -38.969 6.977 1 79.25 178 PRO A C 1
ATOM 1445 O O . PRO A 1 178 ? -21.656 -38.594 8.062 1 79.25 178 PRO A O 1
ATOM 1448 N N . GLY A 1 179 ? -21.875 -39.75 6.211 1 80.94 179 GLY A N 1
ATOM 1449 C CA . GLY A 1 179 ? -23.156 -40.344 6.602 1 80.94 179 GLY A CA 1
ATOM 1450 C C . GLY A 1 179 ? -24.344 -39.531 6.176 1 80.94 179 GLY A C 1
ATOM 1451 O O . GLY A 1 179 ? -25.469 -40.031 6.145 1 80.94 179 GLY A O 1
ATOM 1452 N N . THR A 1 180 ? -24.094 -38.281 5.922 1 86 180 THR A N 1
ATOM 1453 C CA . THR A 1 180 ? -25.172 -37.406 5.461 1 86 180 THR A CA 1
ATOM 1454 C C . THR A 1 180 ? -24.797 -36.75 4.137 1 86 180 THR A C 1
ATOM 1456 O O . THR A 1 180 ? -24.391 -35.594 4.105 1 86 180 THR A O 1
ATOM 1459 N N . PRO A 1 181 ? -25 -37.438 3.09 1 84.19 181 PRO A N 1
ATOM 1460 C CA . PRO A 1 181 ? -24.531 -36.938 1.786 1 84.19 181 PRO A CA 1
ATOM 1461 C C . PRO A 1 181 ? -25.281 -35.719 1.32 1 84.19 181 PRO A C 1
ATOM 1463 O O . PRO A 1 181 ? -26.438 -35.5 1.721 1 84.19 181 PRO A O 1
ATOM 1466 N N . ASN A 1 182 ? -24.578 -34.875 0.61 1 83.56 182 ASN A N 1
ATOM 1467 C CA . ASN A 1 182 ? -25.266 -33.844 -0.177 1 83.56 182 ASN A CA 1
ATOM 1468 C C . ASN A 1 182 ? -26.25 -34.469 -1.167 1 83.56 182 ASN A C 1
ATOM 1470 O O . ASN A 1 182 ? -25.984 -35.562 -1.7 1 83.56 182 ASN A O 1
ATOM 1474 N N . LYS A 1 183 ? -27.422 -33.75 -1.347 1 84.81 183 LYS A N 1
ATOM 1475 C CA . LYS A 1 183 ? -28.469 -34.344 -2.178 1 84.81 183 LYS A CA 1
ATOM 1476 C C . LYS A 1 183 ? -29.125 -33.281 -3.066 1 84.81 183 LYS A C 1
ATOM 1478 O O . LYS A 1 183 ? -29.266 -32.125 -2.662 1 84.81 183 LYS A O 1
ATOM 1483 N N . VAL A 1 184 ? -29.406 -33.719 -4.242 1 85.75 184 VAL A N 1
ATOM 1484 C CA . VAL A 1 184 ? -30.203 -32.906 -5.164 1 85.75 184 VAL A CA 1
ATOM 1485 C C . VAL A 1 184 ? -31.438 -33.688 -5.602 1 85.75 184 VAL A C 1
ATOM 1487 O O . VAL A 1 184 ? -31.312 -34.812 -6.125 1 85.75 184 VAL A O 1
ATOM 1490 N N . ASP A 1 185 ? -32.656 -33.062 -5.363 1 85 185 ASP A N 1
ATOM 1491 C CA . ASP A 1 185 ? -33.938 -33.656 -5.75 1 85 185 ASP A CA 1
ATOM 1492 C C . ASP A 1 185 ? -34.625 -32.812 -6.812 1 85 185 ASP A C 1
ATOM 1494 O O . ASP A 1 185 ? -34.688 -31.594 -6.699 1 85 185 ASP A O 1
ATOM 1498 N N . VAL A 1 186 ? -35.031 -33.5 -7.805 1 83.31 186 VAL A N 1
ATOM 1499 C CA . VAL A 1 186 ? -35.938 -32.875 -8.758 1 83.31 186 VAL A CA 1
ATOM 1500 C C . VAL A 1 186 ? -37.375 -33.219 -8.398 1 83.31 186 VAL A C 1
ATOM 1502 O O . VAL A 1 186 ? -37.719 -34.406 -8.281 1 83.31 186 VAL A O 1
ATOM 1505 N N . LEU A 1 187 ? -38.156 -32.156 -8.289 1 85.88 187 LEU A N 1
ATOM 1506 C CA . LEU A 1 187 ? -39.5 -32.344 -7.777 1 85.88 187 LEU A CA 1
ATOM 1507 C C . LEU A 1 187 ? -40.531 -32.156 -8.891 1 85.88 187 LEU A C 1
ATOM 1509 O O . LEU A 1 187 ? -40.312 -31.391 -9.82 1 85.88 187 LEU A O 1
ATOM 1513 N N . SER A 1 188 ? -41.594 -32.906 -8.75 1 76 188 SER A N 1
ATOM 1514 C CA . SER A 1 188 ? -42.781 -32.688 -9.594 1 76 188 SER A CA 1
ATOM 1515 C C . SER A 1 188 ? -43.531 -31.422 -9.164 1 76 188 SER A C 1
ATOM 1517 O O . SER A 1 188 ? -43.281 -30.891 -8.07 1 76 188 SER A O 1
ATOM 1519 N N . PRO A 1 189 ? -44.344 -30.891 -10.062 1 75.06 189 PRO A N 1
ATOM 1520 C CA . PRO A 1 189 ? -45.156 -29.75 -9.672 1 75.06 189 PRO A CA 1
ATOM 1521 C C . PRO A 1 189 ? -45.969 -30.031 -8.406 1 75.06 189 PRO A C 1
ATOM 1523 O O . PRO A 1 189 ? -46.344 -29.094 -7.68 1 75.06 189 PRO A O 1
ATOM 1526 N N . GLU A 1 190 ? -46.344 -31.312 -8.102 1 77.88 190 GLU A N 1
ATOM 1527 C CA . GLU A 1 190 ? -47.125 -31.688 -6.926 1 77.88 190 GLU A CA 1
ATOM 1528 C C . GLU A 1 190 ? -46.219 -31.875 -5.707 1 77.88 190 GLU A C 1
ATOM 1530 O O . GLU A 1 190 ? -46.688 -32.156 -4.605 1 77.88 190 GLU A O 1
ATOM 1535 N N . GLY A 1 191 ? -44.875 -31.75 -5.902 1 80.62 191 GLY A N 1
ATOM 1536 C CA . GLY A 1 191 ? -43.938 -31.812 -4.789 1 80.62 191 GLY A CA 1
ATOM 1537 C C . GLY A 1 191 ? -43.312 -33.188 -4.602 1 80.62 191 GLY A C 1
ATOM 1538 O O . GLY A 1 191 ? -42.531 -33.406 -3.664 1 80.62 191 GLY A O 1
ATOM 1539 N N . ALA A 1 192 ? -43.688 -34.094 -5.52 1 82.44 192 ALA A N 1
ATOM 1540 C CA . ALA A 1 192 ? -43.125 -35.438 -5.418 1 82.44 192 ALA A CA 1
ATOM 1541 C C . ALA A 1 192 ? -41.719 -35.469 -6.02 1 82.44 192 ALA A C 1
ATOM 1543 O O . ALA A 1 192 ? -41.438 -34.781 -6.992 1 82.44 192 ALA A O 1
ATOM 1544 N N . VAL A 1 193 ? -40.812 -36.312 -5.441 1 86 193 VAL A N 1
ATOM 1545 C CA . VAL A 1 193 ? -39.438 -36.438 -5.941 1 86 193 VAL A CA 1
ATOM 1546 C C . VAL A 1 193 ? -39.438 -37.312 -7.199 1 86 193 VAL A C 1
ATOM 1548 O O . VAL A 1 193 ? -39.781 -38.5 -7.152 1 86 193 VAL A O 1
ATOM 1551 N N . TRP A 1 194 ? -39.094 -36.688 -8.336 1 80 194 TRP A N 1
ATOM 1552 C CA . TRP A 1 194 ? -39 -37.375 -9.617 1 80 194 TRP A CA 1
ATOM 1553 C C . TRP A 1 194 ? -37.594 -38 -9.797 1 80 194 TRP A C 1
ATOM 1555 O O . TRP A 1 194 ? -37.469 -39.062 -10.414 1 80 194 TRP A O 1
ATOM 1565 N N . TYR A 1 195 ? -36.625 -37.312 -9.391 1 79.88 195 TYR A N 1
ATOM 1566 C CA . TYR A 1 195 ? -35.25 -37.719 -9.508 1 79.88 195 TYR A CA 1
ATOM 1567 C C . TYR A 1 195 ? -34.406 -37.25 -8.312 1 79.88 195 TYR A C 1
ATOM 1569 O O . TYR A 1 195 ? -34.625 -36.125 -7.82 1 79.88 195 TYR A O 1
ATOM 1577 N N . SER A 1 196 ? -33.594 -38.219 -7.77 1 81.19 196 SER A N 1
ATOM 1578 C CA . SER A 1 196 ? -32.75 -37.875 -6.641 1 81.19 196 SER A CA 1
ATOM 1579 C C . SER A 1 196 ? -31.281 -38.25 -6.895 1 81.19 196 SER A C 1
ATOM 1581 O O . SER A 1 196 ? -31.016 -39.344 -7.418 1 81.19 196 SER A O 1
ATOM 1583 N N . ALA A 1 197 ? -30.375 -37.344 -6.754 1 78.12 197 ALA A N 1
ATOM 1584 C CA . ALA A 1 197 ? -28.953 -37.625 -6.781 1 78.12 197 ALA A CA 1
ATOM 1585 C C . ALA A 1 197 ? -28.312 -37.375 -5.41 1 78.12 197 ALA A C 1
ATOM 1587 O O . ALA A 1 197 ? -28.594 -36.375 -4.758 1 78.12 197 ALA A O 1
ATOM 1588 N N . SER A 1 198 ? -27.641 -38.375 -4.887 1 79.06 198 SER A N 1
ATOM 1589 C CA . SER A 1 198 ? -26.938 -38.281 -3.609 1 79.06 198 SER A CA 1
ATOM 1590 C C . SER A 1 198 ? -25.438 -38.438 -3.791 1 79.06 198 SER A C 1
ATOM 1592 O O . SER A 1 198 ? -24.984 -39.312 -4.551 1 79.06 198 SER A O 1
ATOM 1594 N N . PHE A 1 199 ? -24.672 -37.594 -3.154 1 77 199 PHE A N 1
ATOM 1595 C CA . PHE A 1 199 ? -23.219 -37.594 -3.289 1 77 199 PHE A CA 1
ATOM 1596 C C . PHE A 1 199 ? -22.547 -38 -1.982 1 77 199 PHE A C 1
ATOM 1598 O O . PHE A 1 199 ? -22.219 -37.156 -1.146 1 77 199 PHE A O 1
ATOM 1605 N N . ALA A 1 200 ? -22.422 -39.281 -1.759 1 69.56 200 ALA A N 1
ATOM 1606 C CA . ALA A 1 200 ? -21.875 -39.875 -0.535 1 69.56 200 ALA A CA 1
ATOM 1607 C C . ALA A 1 200 ? -20.422 -40.312 -0.729 1 69.56 200 ALA A C 1
ATOM 1609 O O . ALA A 1 200 ? -19.938 -40.375 -1.86 1 69.56 200 ALA A O 1
ATOM 1610 N N . TYR A 1 201 ? -19.75 -40.344 0.405 1 67.5 201 TYR A N 1
ATOM 1611 C CA . TYR A 1 201 ? -18.391 -40.906 0.378 1 67.5 201 TYR A CA 1
ATOM 1612 C C . TYR A 1 201 ? -18.391 -42.312 -0.199 1 67.5 201 TYR A C 1
ATOM 1614 O O . TYR A 1 201 ? -19.359 -43.062 -0.026 1 67.5 201 TYR A O 1
ATOM 1622 N N . GLN A 1 202 ? -17.391 -42.625 -1.003 1 58.31 202 GLN A N 1
ATOM 1623 C CA . GLN A 1 202 ? -17.297 -43.969 -1.531 1 58.31 202 GLN A CA 1
ATOM 1624 C C . GLN A 1 202 ? -17.359 -45 -0.411 1 58.31 202 GLN A C 1
ATOM 1626 O O . GLN A 1 202 ? -16.672 -44.906 0.599 1 58.31 202 GLN A O 1
ATOM 1631 N N . GLY A 1 203 ? -18.234 -45.969 -0.394 1 55.62 203 GLY A N 1
ATOM 1632 C CA . GLY A 1 203 ? -18.453 -47.031 0.582 1 55.62 203 GLY A CA 1
ATOM 1633 C C . GLY A 1 203 ? -19.672 -46.781 1.458 1 55.62 203 GLY A C 1
ATOM 1634 O O . GLY A 1 203 ? -20.109 -47.688 2.178 1 55.62 203 GLY A O 1
ATOM 1635 N N . GLU A 1 204 ? -19.984 -45.562 1.615 1 54.66 204 GLU A N 1
ATOM 1636 C CA . GLU A 1 204 ? -21.188 -45.312 2.406 1 54.66 204 GLU A CA 1
ATOM 1637 C C . GLU A 1 204 ? -22.453 -45.75 1.65 1 54.66 204 GLU A C 1
ATOM 1639 O O . GLU A 1 204 ? -22.578 -45.469 0.456 1 54.66 204 GLU A O 1
ATOM 1644 N N . LYS A 1 205 ? -22.953 -47 2.025 1 44.69 205 LYS A N 1
ATOM 1645 C CA . LYS A 1 205 ? -24.203 -47.531 1.461 1 44.69 205 LYS A CA 1
ATOM 1646 C C . LYS A 1 205 ? -25.344 -46.531 1.616 1 44.69 205 LYS A C 1
ATOM 1648 O O . LYS A 1 205 ? -25.531 -45.969 2.691 1 44.69 205 LYS A O 1
ATOM 1653 N N . SER A 1 206 ? -25.719 -45.906 0.643 1 42.53 206 SER A N 1
ATOM 1654 C CA . SER A 1 206 ? -26.953 -45.156 0.702 1 42.53 206 SER A CA 1
ATOM 1655 C C . SER A 1 206 ? -28.109 -46.031 1.202 1 42.53 206 SER A C 1
ATOM 1657 O O . SER A 1 206 ? -28.172 -47.219 0.9 1 42.53 206 SER A O 1
ATOM 1659 N N . GLU A 1 207 ? -28.688 -45.844 2.377 1 35.84 207 GLU A N 1
ATOM 1660 C CA . GLU A 1 207 ? -29.859 -46.594 2.84 1 35.84 207 GLU A CA 1
ATOM 1661 C C . GLU A 1 207 ? -30.828 -46.844 1.699 1 35.84 207 GLU A C 1
ATOM 1663 O O . GLU A 1 207 ? -31.75 -47.656 1.831 1 35.84 207 GLU A O 1
ATOM 1668 N N . ASP A 1 208 ? -30.891 -46.094 0.79 1 33.97 208 ASP A N 1
ATOM 1669 C CA . ASP A 1 208 ? -32.125 -46.281 0.03 1 33.97 208 ASP A CA 1
ATOM 1670 C C . ASP A 1 208 ? -32.062 -47.531 -0.833 1 33.97 208 ASP A C 1
ATOM 1672 O O . ASP A 1 208 ? -32.906 -47.75 -1.72 1 33.97 208 ASP A O 1
ATOM 1676 N N . GLU A 1 209 ? -30.906 -48.344 -0.87 1 31.73 209 GLU A N 1
ATOM 1677 C CA . GLU A 1 209 ? -31.234 -49.562 -1.623 1 31.73 209 GLU A CA 1
ATOM 1678 C C . GLU A 1 209 ? -32 -50.562 -0.758 1 31.73 209 GLU A C 1
ATOM 1680 O O . GLU A 1 209 ? -31.422 -51.25 0.063 1 31.73 209 GLU A O 1
ATOM 1685 N N . ASN A 1 210 ? -33.156 -50.344 -0.131 1 27.38 210 ASN A N 1
ATOM 1686 C CA . ASN A 1 210 ? -34.156 -51.312 0.385 1 27.38 210 ASN A CA 1
ATOM 1687 C C . ASN A 1 210 ? -34.312 -52.5 -0.561 1 27.38 210 ASN A C 1
ATOM 1689 O O . ASN A 1 210 ? -35.156 -52.438 -1.464 1 27.38 210 ASN A O 1
ATOM 1693 N N . GLU A 1 211 ? -33.312 -53.219 -1.092 1 27.05 211 GLU A N 1
ATOM 1694 C CA . GLU A 1 211 ? -33.844 -54.594 -1.123 1 27.05 211 GLU A CA 1
ATOM 1695 C C . GLU A 1 211 ? -34.094 -55.125 0.287 1 27.05 211 GLU A C 1
ATOM 1697 O O . GLU A 1 211 ? -33.406 -54.719 1.229 1 27.05 211 GLU A O 1
ATOM 1702 N N . PRO A 1 212 ? -35.156 -55.969 0.677 1 26.8 212 PRO A N 1
ATOM 1703 C CA . PRO A 1 212 ? -35.594 -56.594 1.908 1 26.8 212 PRO A CA 1
ATOM 1704 C C . PRO A 1 212 ? -34.5 -57.406 2.605 1 26.8 212 PRO A C 1
ATOM 1706 O O . PRO A 1 212 ? -34 -58.375 2.045 1 26.8 212 PRO A O 1
ATOM 1709 N N . GLN A 1 213 ? -33.281 -57.094 2.91 1 23.7 213 GLN A N 1
ATOM 1710 C CA . GLN A 1 213 ? -32.75 -58.25 3.629 1 23.7 213 GLN A CA 1
ATOM 1711 C C . GLN A 1 213 ? -33.438 -58.375 4.992 1 23.7 213 GLN A C 1
ATOM 1713 O O . GLN A 1 213 ? -33.875 -57.406 5.574 1 23.7 213 GLN A O 1
ATOM 1718 N N . PRO A 1 214 ? -33.531 -59.688 5.648 1 22.78 214 PRO A N 1
ATOM 1719 C CA . PRO A 1 214 ? -34.219 -60.188 6.844 1 22.78 214 PRO A CA 1
ATOM 1720 C C . PRO A 1 214 ? -33.719 -59.531 8.125 1 22.78 214 PRO A C 1
ATOM 1722 O O . PRO A 1 214 ? -32.625 -58.969 8.156 1 22.78 214 PRO A O 1
ATOM 1725 N N . SER A 1 215 ? -34.469 -59.594 9.312 1 22.58 215 SER A N 1
ATOM 1726 C CA . SER A 1 215 ? -34.656 -59.062 10.656 1 22.58 215 SER A CA 1
ATOM 1727 C C . SER A 1 215 ? -33.469 -59.344 11.547 1 22.58 215 SER A C 1
ATOM 1729 O O . SER A 1 215 ? -33.5 -59.094 12.75 1 22.58 215 SER A O 1
ATOM 1731 N N . SER A 1 216 ? -32.188 -59.438 11.227 1 20.62 216 SER A N 1
ATOM 1732 C CA . SER A 1 216 ? -31.469 -60.125 12.305 1 20.62 216 SER A CA 1
ATOM 1733 C C . SER A 1 216 ? -31.516 -59.312 13.594 1 20.62 216 SER A C 1
ATOM 1735 O O . SER A 1 216 ? -31.688 -58.094 13.562 1 20.62 216 SER A O 1
ATOM 1737 N N . SER A 1 217 ? -31.375 -59.906 14.891 1 20.05 217 SER A N 1
ATOM 1738 C CA . SER A 1 217 ? -31.703 -59.844 16.312 1 20.05 217 SER A CA 1
ATOM 1739 C C . SER A 1 217 ? -30.984 -58.688 16.984 1 20.05 217 SER A C 1
ATOM 1741 O O . SER A 1 217 ? -30.016 -58.156 16.453 1 20.05 217 SER A O 1
ATOM 1743 N N . ASN A 1 218 ? -31.188 -58.406 18.422 1 21.05 218 ASN A N 1
ATOM 1744 C CA . ASN A 1 218 ? -31.344 -57.562 19.578 1 21.05 218 ASN A CA 1
ATOM 1745 C C . ASN A 1 218 ? -30 -57.125 20.156 1 21.05 218 ASN A C 1
ATOM 1747 O O . ASN A 1 218 ? -29.938 -56.594 21.266 1 21.05 218 ASN A O 1
ATOM 1751 N N . SER A 1 219 ? -28.781 -57.656 19.891 1 20.39 219 SER A N 1
ATOM 1752 C CA . SER A 1 219 ? -27.906 -57.656 21.062 1 20.39 219 SER A CA 1
ATOM 1753 C C . SER A 1 219 ? -27.469 -56.25 21.438 1 20.39 219 SER A C 1
ATOM 1755 O O . SER A 1 219 ? -27.281 -55.406 20.562 1 20.39 219 SER A O 1
ATOM 1757 N N . THR A 1 220 ? -27.5 -55.781 22.797 1 22.89 220 THR A N 1
ATOM 1758 C CA . THR A 1 220 ? -27.469 -54.781 23.859 1 22.89 220 THR A CA 1
ATOM 1759 C C . THR A 1 220 ? -26.141 -54.062 23.891 1 22.89 220 THR A C 1
ATOM 1761 O O . THR A 1 220 ? -25.953 -53.125 24.672 1 22.89 220 THR A O 1
ATOM 1764 N N . ASP A 1 221 ? -24.984 -54.562 23.469 1 22.86 221 ASP A N 1
ATOM 1765 C CA . ASP A 1 221 ? -23.828 -54.156 24.266 1 22.86 221 ASP A CA 1
ATOM 1766 C C . ASP A 1 221 ? -23.547 -52.656 24.094 1 22.86 221 ASP A C 1
ATOM 1768 O O . ASP A 1 221 ? -23.516 -52.156 22.969 1 22.86 221 ASP A O 1
ATOM 1772 N N . GLU A 1 222 ? -23.641 -51.719 25.125 1 22.05 222 GLU A N 1
ATOM 1773 C CA . GLU A 1 222 ? -23.641 -50.312 25.547 1 22.05 222 GLU A CA 1
ATOM 1774 C C . GLU A 1 222 ? -22.344 -49.625 25.172 1 22.05 222 GLU A C 1
ATOM 1776 O O . GLU A 1 222 ? -22.203 -48.406 25.359 1 22.05 222 GLU A O 1
ATOM 1781 N N . ASP A 1 223 ? -21.234 -50.312 25.359 1 22.8 223 ASP A N 1
ATOM 1782 C CA . ASP A 1 223 ? -20 -49.562 25.609 1 22.8 223 ASP A CA 1
ATOM 1783 C C . ASP A 1 223 ? -19.594 -48.75 24.375 1 22.8 223 ASP A C 1
ATOM 1785 O O . ASP A 1 223 ? -19.234 -49.312 23.344 1 22.8 223 ASP A O 1
ATOM 1789 N N . GLY A 1 224 ? -20.281 -47.688 24.047 1 22.33 224 GLY A N 1
ATOM 1790 C CA . GLY A 1 224 ? -20.234 -47.031 22.75 1 22.33 224 GLY A CA 1
ATOM 1791 C C . GLY A 1 224 ? -18.875 -46.438 22.422 1 22.33 224 GLY A C 1
ATOM 1792 O O . GLY A 1 224 ? -18.531 -45.375 22.922 1 22.33 224 GLY A O 1
ATOM 1793 N N . GLY A 1 225 ? -17.859 -47.281 22.375 1 22.34 225 GLY A N 1
ATOM 1794 C CA . GLY A 1 225 ? -16.484 -46.938 22.047 1 22.34 225 GLY A CA 1
ATOM 1795 C C . GLY A 1 225 ? -16.391 -45.938 20.875 1 22.34 225 GLY A C 1
ATOM 1796 O O . GLY A 1 225 ? -17.234 -45.969 19.984 1 22.34 225 GLY A O 1
ATOM 1797 N N . VAL A 1 226 ? -15.758 -44.781 21.266 1 25.72 226 VAL A N 1
ATOM 1798 C CA . VAL A 1 226 ? -15.391 -43.75 20.328 1 25.72 226 VAL A CA 1
ATOM 1799 C C . VAL A 1 226 ? -14.719 -44.375 19.109 1 25.72 226 VAL A C 1
ATOM 1801 O O . VAL A 1 226 ? -13.633 -44.938 19.219 1 25.72 226 VAL A O 1
ATOM 1804 N N . GLN A 1 227 ? -15.422 -45.094 18.328 1 23.48 227 GLN A N 1
ATOM 1805 C CA . GLN A 1 227 ? -14.797 -45.594 17.109 1 23.48 227 GLN A CA 1
ATOM 1806 C C . GLN A 1 227 ? -13.945 -44.531 16.453 1 23.48 227 GLN A C 1
ATOM 1808 O O . GLN A 1 227 ? -14.414 -43.406 16.219 1 23.48 227 GLN A O 1
ATOM 1813 N N . GLU A 1 228 ? -12.656 -44.594 16.703 1 26.77 228 GLU A N 1
ATOM 1814 C CA . GLU A 1 228 ? -11.609 -43.938 15.914 1 26.77 228 GLU A CA 1
ATOM 1815 C C . GLU A 1 228 ? -12.016 -43.844 14.445 1 26.77 228 GLU A C 1
ATOM 1817 O O . GLU A 1 228 ? -12.203 -44.844 13.781 1 26.77 228 GLU A O 1
ATOM 1822 N N . GLU A 1 229 ? -12.859 -42.906 14.195 1 28.64 229 GLU A N 1
ATOM 1823 C CA . GLU A 1 229 ? -13.422 -42.75 12.859 1 28.64 229 GLU A CA 1
ATOM 1824 C C . GLU A 1 229 ? -12.359 -42.906 11.781 1 28.64 229 GLU A C 1
ATOM 1826 O O . GLU A 1 229 ? -11.219 -42.5 11.953 1 28.64 229 GLU A O 1
ATOM 1831 N N . ALA A 1 230 ? -12.461 -43.969 11.094 1 30.11 230 ALA A N 1
ATOM 1832 C CA . ALA A 1 230 ? -11.766 -44.344 9.867 1 30.11 230 ALA A CA 1
ATOM 1833 C C . ALA A 1 230 ? -11.25 -43.125 9.133 1 30.11 230 ALA A C 1
ATOM 1835 O O . ALA A 1 230 ? -11.977 -42.125 8.969 1 30.11 230 ALA A O 1
ATOM 1836 N N . GLY A 1 231 ? -9.992 -42.875 9.195 1 31.84 231 GLY A N 1
ATOM 1837 C CA . GLY A 1 231 ? -9.219 -41.906 8.43 1 31.84 231 GLY A CA 1
ATOM 1838 C C . GLY A 1 231 ? -9.766 -41.688 7.031 1 31.84 231 GLY A C 1
ATOM 1839 O O . GLY A 1 231 ? -10.086 -42.625 6.32 1 31.84 231 GLY A O 1
ATOM 1840 N N . ASP A 1 232 ? -10.555 -40.656 6.711 1 35.94 232 ASP A N 1
ATOM 1841 C CA . ASP A 1 232 ? -11.312 -40.125 5.57 1 35.94 232 ASP A CA 1
ATOM 1842 C C . ASP A 1 232 ? -10.523 -40.281 4.273 1 35.94 232 ASP A C 1
ATOM 1844 O O . ASP A 1 232 ? -10.086 -39.281 3.695 1 35.94 232 ASP A O 1
ATOM 1848 N N . GLY A 1 233 ? -9.594 -41.125 4.16 1 36.69 233 GLY A N 1
ATOM 1849 C CA . GLY A 1 233 ? -8.859 -41.406 2.939 1 36.69 233 GLY A CA 1
ATOM 1850 C C . GLY A 1 233 ? -9.758 -41.594 1.729 1 36.69 233 GLY A C 1
ATOM 1851 O O . GLY A 1 233 ? -9.297 -41.969 0.658 1 36.69 233 GLY A O 1
ATOM 1852 N N . GLY A 1 234 ? -11.008 -41.812 1.803 1 43.34 234 GLY A N 1
ATOM 1853 C CA . GLY A 1 234 ? -11.867 -42.094 0.671 1 43.34 234 GLY A CA 1
ATOM 1854 C C . GLY A 1 234 ? -12.086 -40.906 -0.235 1 43.34 234 GLY A C 1
ATOM 1855 O O . GLY A 1 234 ? -11.766 -39.75 0.136 1 43.34 234 GLY A O 1
ATOM 1856 N N . ASN A 1 235 ? -12.273 -41.094 -1.667 1 56.34 235 ASN A N 1
ATOM 1857 C CA . ASN A 1 235 ? -12.648 -40.156 -2.705 1 56.34 235 ASN A CA 1
ATOM 1858 C C . ASN A 1 235 ? -13.734 -39.188 -2.219 1 56.34 235 ASN A C 1
ATOM 1860 O O . ASN A 1 235 ? -14.781 -39.625 -1.744 1 56.34 235 ASN A O 1
ATOM 1864 N N . LEU A 1 236 ? -13.312 -38.031 -1.757 1 63.88 236 LEU A N 1
ATOM 1865 C CA . LEU A 1 236 ? -14.266 -37 -1.396 1 63.88 236 LEU A CA 1
ATOM 1866 C C . LEU A 1 236 ? -15.453 -36.969 -2.361 1 63.88 236 LEU A C 1
ATOM 1868 O O . LEU A 1 236 ? -15.266 -37.125 -3.57 1 63.88 236 LEU A O 1
ATOM 1872 N N . PRO A 1 237 ? -16.578 -37.125 -1.699 1 69.94 237 PRO A N 1
ATOM 1873 C CA . PRO A 1 237 ? -17.719 -36.938 -2.6 1 69.94 237 PRO A CA 1
ATOM 1874 C C . PRO A 1 237 ? -17.734 -35.562 -3.27 1 69.94 237 PRO A C 1
ATOM 1876 O O . PRO A 1 237 ? -16.938 -34.688 -2.904 1 69.94 237 PRO A O 1
ATOM 1879 N N . MET A 1 238 ? -18.469 -35.5 -4.254 1 66.5 238 MET A N 1
ATOM 1880 C CA . MET A 1 238 ? -18.625 -34.219 -4.934 1 66.5 238 MET A CA 1
ATOM 1881 C C . MET A 1 238 ? -19.234 -33.156 -4 1 66.5 238 MET A C 1
ATOM 1883 O O . MET A 1 238 ? -20.219 -33.438 -3.328 1 66.5 238 MET A O 1
ATOM 1887 N N . PHE A 1 239 ? -18.547 -32.094 -3.811 1 72.62 239 PHE A N 1
ATOM 1888 C CA . PHE A 1 239 ? -19.062 -30.969 -3.018 1 72.62 239 PHE A CA 1
ATOM 1889 C C . PHE A 1 239 ? -18.438 -29.656 -3.479 1 72.62 239 PHE A C 1
ATOM 1891 O O . PHE A 1 239 ? -17.5 -29.656 -4.277 1 72.62 239 PHE A O 1
ATOM 1898 N N . TYR A 1 240 ? -19.078 -28.562 -3.154 1 71.75 240 TYR A N 1
ATOM 1899 C CA . TYR A 1 240 ? -18.531 -27.234 -3.395 1 71.75 240 TYR A CA 1
ATOM 1900 C C . TYR A 1 240 ? -18.062 -26.594 -2.092 1 71.75 240 TYR A C 1
ATOM 1902 O O . TYR A 1 240 ? -18.875 -26.344 -1.197 1 71.75 240 TYR A O 1
ATOM 1910 N N . ALA A 1 241 ? -16.766 -26.281 -2.117 1 69.88 241 ALA A N 1
ATOM 1911 C CA . ALA A 1 241 ? -16.172 -25.75 -0.894 1 69.88 241 ALA A CA 1
ATOM 1912 C C . ALA A 1 241 ? -16.844 -24.438 -0.496 1 69.88 241 ALA A C 1
ATOM 1914 O O . ALA A 1 241 ? -17.203 -23.625 -1.357 1 69.88 241 ALA A O 1
ATOM 1915 N N . TYR A 1 242 ? -17.094 -24.219 0.855 1 70.81 242 TYR A N 1
ATOM 1916 C CA . TYR A 1 242 ? -17.578 -23.016 1.514 1 70.81 242 TYR A CA 1
ATOM 1917 C C . TYR A 1 242 ? -19.078 -22.844 1.312 1 70.81 242 TYR A C 1
ATOM 1919 O O . TYR A 1 242 ? -19.641 -21.781 1.612 1 70.81 242 TYR A O 1
ATOM 1927 N N . SER A 1 243 ? -19.672 -23.859 0.735 1 74.12 243 SER A N 1
ATOM 1928 C CA . SER A 1 243 ? -21.125 -23.844 0.681 1 74.12 243 SER A CA 1
ATOM 1929 C C . SER A 1 243 ? -21.734 -24 2.072 1 74.12 243 SER A C 1
ATOM 1931 O O . SER A 1 243 ? -21.328 -24.859 2.844 1 74.12 243 SER A O 1
ATOM 1933 N N . ALA A 1 244 ? -22.703 -23.219 2.342 1 72.69 244 ALA A N 1
ATOM 1934 C CA . ALA A 1 244 ? -23.375 -23.281 3.637 1 72.69 244 ALA A CA 1
ATOM 1935 C C . ALA A 1 244 ? -24.266 -24.516 3.721 1 72.69 244 ALA A C 1
ATOM 1937 O O . ALA A 1 244 ? -24.875 -24.922 2.729 1 72.69 244 ALA A O 1
ATOM 1938 N N . THR A 1 245 ? -24.312 -25.094 4.914 1 77.81 245 THR A N 1
ATOM 1939 C CA . THR A 1 245 ? -25.203 -26.203 5.16 1 77.81 245 THR A CA 1
ATOM 1940 C C . THR A 1 245 ? -26.656 -25.75 5.191 1 77.81 245 THR A C 1
ATOM 1942 O O . THR A 1 245 ? -26.969 -24.688 5.746 1 77.81 245 THR A O 1
ATOM 1945 N N . GLY A 1 246 ? -27.484 -26.5 4.57 1 82.56 246 GLY A N 1
ATOM 1946 C CA . GLY A 1 246 ? -28.906 -26.172 4.555 1 82.56 246 GLY A CA 1
ATOM 1947 C C . GLY A 1 246 ? -29.641 -26.781 3.381 1 82.56 246 GLY A C 1
ATOM 1948 O O . GLY A 1 246 ? -29.078 -27.609 2.654 1 82.56 246 GLY A O 1
ATOM 1949 N N . MET A 1 247 ? -30.938 -26.516 3.398 1 85.88 247 MET A N 1
ATOM 1950 C CA . MET A 1 247 ? -31.797 -27 2.33 1 85.88 247 MET A CA 1
ATOM 1951 C C . MET A 1 247 ? -32.5 -25.828 1.627 1 85.88 247 MET A C 1
ATOM 1953 O O . MET A 1 247 ? -33.031 -24.938 2.281 1 85.88 247 MET A O 1
ATOM 1957 N N . VAL A 1 248 ? -32.281 -25.797 0.324 1 85.62 248 VAL A N 1
ATOM 1958 C CA . VAL A 1 248 ? -32.969 -24.781 -0.458 1 85.62 248 VAL A CA 1
ATOM 1959 C C . VAL A 1 248 ? -33.781 -25.438 -1.572 1 85.62 248 VAL A C 1
ATOM 1961 O O . VAL A 1 248 ? -33.438 -26.5 -2.064 1 85.62 248 VAL A O 1
ATOM 1964 N N . GLU A 1 249 ? -34.938 -24.797 -1.851 1 85.5 249 GLU A N 1
ATOM 1965 C CA . GLU A 1 249 ? -35.812 -25.234 -2.926 1 85.5 249 GLU A CA 1
ATOM 1966 C C . GLU A 1 249 ? -36.156 -24.078 -3.852 1 85.5 249 GLU A C 1
ATOM 1968 O O . GLU A 1 249 ? -36.375 -22.953 -3.393 1 85.5 249 GLU A O 1
ATOM 1973 N N . GLY A 1 250 ? -36.062 -24.391 -5.133 1 85.56 250 GLY A N 1
ATOM 1974 C CA . GLY A 1 250 ? -36.406 -23.344 -6.082 1 85.56 250 GLY A CA 1
ATOM 1975 C C . GLY A 1 250 ? -36.531 -23.859 -7.508 1 85.56 250 GLY A C 1
ATOM 1976 O O . GLY A 1 250 ? -36.25 -25.016 -7.789 1 85.56 250 GLY A O 1
ATOM 1977 N N . GLU A 1 251 ? -37.062 -22.938 -8.305 1 83.94 251 GLU A N 1
ATOM 1978 C CA . GLU A 1 251 ? -37.156 -23.219 -9.734 1 83.94 251 GLU A CA 1
ATOM 1979 C C . GLU A 1 251 ? -35.781 -23.25 -10.383 1 83.94 251 GLU A C 1
ATOM 1981 O O . GLU A 1 251 ? -34.938 -22.406 -10.094 1 83.94 251 GLU A O 1
ATOM 1986 N N . LEU A 1 252 ? -35.531 -24.25 -11.172 1 85.31 252 LEU A N 1
ATOM 1987 C CA . LEU A 1 252 ? -34.25 -24.375 -11.859 1 85.31 252 LEU A CA 1
ATOM 1988 C C . LEU A 1 252 ? -34.219 -23.5 -13.102 1 85.31 252 LEU A C 1
ATOM 1990 O O . LEU A 1 252 ? -35.094 -23.578 -13.961 1 85.31 252 LEU A O 1
ATOM 1994 N N . ILE A 1 253 ? -33.25 -22.625 -13.156 1 84.44 253 ILE A N 1
ATOM 1995 C CA . ILE A 1 253 ? -33.062 -21.781 -14.328 1 84.44 253 ILE A CA 1
ATOM 1996 C C . ILE A 1 253 ? -31.703 -22.062 -14.961 1 84.44 253 ILE A C 1
ATOM 1998 O O . ILE A 1 253 ? -30.719 -22.266 -14.258 1 84.44 253 ILE A O 1
ATOM 2002 N N . TYR A 1 254 ? -31.703 -22.172 -16.266 1 85.31 254 TYR A N 1
ATOM 2003 C CA . TYR A 1 254 ? -30.453 -22.359 -17 1 85.31 254 TYR A CA 1
ATOM 2004 C C . TYR A 1 254 ? -29.719 -21.047 -17.188 1 85.31 254 TYR A C 1
ATOM 2006 O O . TYR A 1 254 ? -30.234 -20.141 -17.859 1 85.31 254 TYR A O 1
ATOM 2014 N N . ALA A 1 255 ? -28.547 -21.016 -16.625 1 86.56 255 ALA A N 1
ATOM 2015 C CA . ALA A 1 255 ? -27.797 -19.766 -16.672 1 86.56 255 ALA A CA 1
ATOM 2016 C C . ALA A 1 255 ? -26.531 -19.922 -17.5 1 86.56 255 ALA A C 1
ATOM 2018 O O . ALA A 1 255 ? -25.531 -19.234 -17.25 1 86.56 255 ALA A O 1
ATOM 2019 N N . HIS A 1 256 ? -26.484 -20.906 -18.375 1 84.88 256 HIS A N 1
ATOM 2020 C CA . HIS A 1 256 ? -25.359 -21.141 -19.281 1 84.88 256 HIS A CA 1
ATOM 2021 C C . HIS A 1 256 ? -24.047 -21.25 -18.5 1 84.88 256 HIS A C 1
ATOM 2023 O O . HIS A 1 256 ? -23.922 -22.078 -17.594 1 84.88 256 HIS A O 1
ATOM 2029 N N . TYR A 1 257 ? -23.078 -20.312 -18.719 1 79.25 257 TYR A N 1
ATOM 2030 C CA . TYR A 1 257 ? -21.797 -20.422 -18.031 1 79.25 257 TYR A CA 1
ATOM 2031 C C . TYR A 1 257 ? -21.797 -19.578 -16.766 1 79.25 257 TYR A C 1
ATOM 2033 O O . TYR A 1 257 ? -20.828 -19.594 -15.992 1 79.25 257 TYR A O 1
ATOM 2041 N N . GLY A 1 258 ? -22.891 -18.938 -16.484 1 82.31 258 GLY A N 1
ATOM 2042 C CA . GLY A 1 258 ? -23 -18.156 -15.266 1 82.31 258 GLY A CA 1
ATOM 2043 C C . GLY A 1 258 ? -22.156 -16.891 -15.273 1 82.31 258 GLY A C 1
ATOM 2044 O O . GLY A 1 258 ? -21.75 -16.406 -14.219 1 82.31 258 GLY A O 1
ATOM 2045 N N . ASP A 1 259 ? -21.797 -16.469 -16.484 1 76.25 259 ASP A N 1
ATOM 2046 C CA . ASP A 1 259 ? -21.062 -15.211 -16.625 1 76.25 259 ASP A CA 1
ATOM 2047 C C . ASP A 1 259 ? -22.016 -14.023 -16.516 1 76.25 259 ASP A C 1
ATOM 2049 O O . ASP A 1 259 ? -23.234 -14.188 -16.578 1 76.25 259 ASP A O 1
ATOM 2053 N N . GLN A 1 260 ? -21.422 -12.898 -16.266 1 70.56 260 GLN A N 1
ATOM 2054 C CA . GLN A 1 260 ? -22.234 -11.688 -16.141 1 70.56 260 GLN A CA 1
ATOM 2055 C C . GLN A 1 260 ? -23.203 -11.547 -17.312 1 70.56 260 GLN A C 1
ATOM 2057 O O . GLN A 1 260 ? -24.375 -11.227 -17.109 1 70.56 260 GLN A O 1
ATOM 2062 N N . GLU A 1 261 ? -22.719 -11.797 -18.547 1 71 261 GLU A N 1
ATOM 2063 C CA . GLU A 1 261 ? -23.531 -11.688 -19.75 1 71 261 GLU A CA 1
ATOM 2064 C C . GLU A 1 261 ? -24.703 -12.664 -19.719 1 71 261 GLU A C 1
ATOM 2066 O O . GLU A 1 261 ? -25.781 -12.359 -20.219 1 71 261 GLU A O 1
ATOM 2071 N N . ASP A 1 262 ? -24.438 -13.789 -19.188 1 81.31 262 ASP A N 1
ATOM 2072 C CA . ASP A 1 262 ? -25.469 -14.812 -19.109 1 81.31 262 ASP A CA 1
ATOM 2073 C C . ASP A 1 262 ? -26.625 -14.359 -18.203 1 81.31 262 ASP A C 1
ATOM 2075 O O . ASP A 1 262 ? -27.797 -14.539 -18.547 1 81.31 262 ASP A O 1
ATOM 2079 N N . PHE A 1 263 ? -26.359 -13.766 -17.094 1 80.25 263 PHE A N 1
ATOM 2080 C CA . PHE A 1 263 ? -27.391 -13.312 -16.172 1 80.25 263 PHE A CA 1
ATOM 2081 C C . PHE A 1 263 ? -28.125 -12.109 -16.734 1 80.25 263 PHE A C 1
ATOM 2083 O O . PHE A 1 263 ? -29.344 -11.977 -16.562 1 80.25 263 PHE A O 1
ATOM 2090 N N . GLU A 1 264 ? -27.391 -11.344 -17.469 1 72.81 264 GLU A N 1
ATOM 2091 C CA . GLU A 1 264 ? -28.031 -10.211 -18.141 1 72.81 264 GLU A CA 1
ATOM 2092 C C . GLU A 1 264 ? -29.031 -10.688 -19.188 1 72.81 264 GLU A C 1
ATOM 2094 O O . GLU A 1 264 ? -30.109 -10.117 -19.312 1 72.81 264 GLU A O 1
ATOM 2099 N N . LYS A 1 265 ? -28.578 -11.578 -19.938 1 79.19 265 LYS A N 1
ATOM 2100 C CA . LYS A 1 265 ? -29.453 -12.156 -20.953 1 79.19 265 LYS A CA 1
ATOM 2101 C C . LYS A 1 265 ? -30.719 -12.727 -20.312 1 79.19 265 LYS A C 1
ATOM 2103 O O . LYS A 1 265 ? -31.812 -12.609 -20.875 1 79.19 265 LYS A O 1
ATOM 2108 N N . LEU A 1 266 ? -30.578 -13.32 -19.219 1 82.19 266 LEU A N 1
ATOM 2109 C CA . LEU A 1 266 ? -31.719 -13.859 -18.5 1 82.19 266 LEU A CA 1
ATOM 2110 C C . LEU A 1 266 ? -32.688 -12.75 -18.109 1 82.19 266 LEU A C 1
ATOM 2112 O O . LEU A 1 266 ? -33.906 -12.906 -18.25 1 82.19 266 LEU A O 1
ATOM 2116 N N . GLU A 1 267 ? -32.156 -11.68 -17.625 1 76.19 267 GLU A N 1
ATOM 2117 C CA . GLU A 1 267 ? -33 -10.547 -17.266 1 76.19 267 GLU A CA 1
ATOM 2118 C C . GLU A 1 267 ? -33.688 -9.961 -18.5 1 76.19 267 GLU A C 1
ATOM 2120 O O . GLU A 1 267 ? -34.844 -9.57 -18.438 1 76.19 267 GLU A O 1
ATOM 2125 N N . GLN A 1 268 ? -32.969 -9.859 -19.547 1 73.38 268 GLN A N 1
ATOM 2126 C CA . GLN A 1 268 ? -33.469 -9.289 -20.781 1 73.38 268 GLN A CA 1
ATOM 2127 C C . GLN A 1 268 ? -34.656 -10.117 -21.312 1 73.38 268 GLN A C 1
ATOM 2129 O O . GLN A 1 268 ? -35.594 -9.57 -21.875 1 73.38 268 GLN A O 1
ATOM 2134 N N . ILE A 1 269 ? -34.5 -11.375 -21.188 1 76.69 269 ILE A N 1
ATOM 2135 C CA . ILE A 1 269 ? -35.531 -12.227 -21.734 1 76.69 269 ILE A CA 1
ATOM 2136 C C . ILE A 1 269 ? -36.656 -12.367 -20.719 1 76.69 269 ILE A C 1
ATOM 2138 O O . ILE A 1 269 ? -37.594 -13.172 -20.922 1 76.69 269 ILE A O 1
ATOM 2142 N N . GLY A 1 270 ? -36.531 -11.617 -19.594 1 71.88 270 GLY A N 1
ATOM 2143 C CA . GLY A 1 270 ? -37.688 -11.469 -18.688 1 71.88 270 GLY A CA 1
ATOM 2144 C C . GLY A 1 270 ? -37.625 -12.445 -17.531 1 71.88 270 GLY A C 1
ATOM 2145 O O . GLY A 1 270 ? -38.656 -12.641 -16.844 1 71.88 270 GLY A O 1
ATOM 2146 N N . VAL A 1 271 ? -36.594 -13.148 -17.469 1 75.56 271 VAL A N 1
ATOM 2147 C CA . VAL A 1 271 ? -36.469 -14.016 -16.297 1 75.56 271 VAL A CA 1
ATOM 2148 C C . VAL A 1 271 ? -36.344 -13.172 -15.039 1 75.56 271 VAL A C 1
ATOM 2150 O O . VAL A 1 271 ? -35.438 -12.328 -14.938 1 75.56 271 VAL A O 1
ATOM 2153 N N . ASP A 1 272 ? -37.344 -13.188 -14.141 1 70.38 272 ASP A N 1
ATOM 2154 C CA . ASP A 1 272 ? -37.281 -12.453 -12.883 1 70.38 272 ASP A CA 1
ATOM 2155 C C . ASP A 1 272 ? -36.344 -13.125 -11.891 1 70.38 272 ASP A C 1
ATOM 2157 O O . ASP A 1 272 ? -36.719 -14.102 -11.242 1 70.38 272 ASP A O 1
ATOM 2161 N N . LEU A 1 273 ? -35.188 -12.68 -11.789 1 66.88 273 LEU A N 1
ATOM 2162 C CA . LEU A 1 273 ? -34.188 -13.266 -10.922 1 66.88 273 LEU A CA 1
ATOM 2163 C C . LEU A 1 273 ? -34.344 -12.781 -9.484 1 66.88 273 LEU A C 1
ATOM 2165 O O . LEU A 1 273 ? -33.719 -13.336 -8.57 1 66.88 273 LEU A O 1
ATOM 2169 N N . THR A 1 274 ? -35.188 -11.625 -9.367 1 56.66 274 THR A N 1
ATOM 2170 C CA . THR A 1 274 ? -35.375 -11.047 -8.047 1 56.66 274 THR A CA 1
ATOM 2171 C C . THR A 1 274 ? -36.281 -11.938 -7.191 1 56.66 274 THR A C 1
ATOM 2173 O O . THR A 1 274 ? -36.344 -11.758 -5.973 1 56.66 274 THR A O 1
ATOM 2176 N N . VAL A 1 275 ? -37.125 -12.703 -7.836 1 52.44 275 VAL A N 1
ATOM 2177 C CA . VAL A 1 275 ? -37.969 -13.562 -7.02 1 52.44 275 VAL A CA 1
ATOM 2178 C C . VAL A 1 275 ? -37.125 -14.68 -6.395 1 52.44 275 VAL A C 1
ATOM 2180 O O . VAL A 1 275 ? -36.375 -15.359 -7.09 1 52.44 275 VAL A O 1
ATOM 2183 N N . THR A 1 276 ? -36.781 -14.578 -5.156 1 58.22 276 THR A N 1
ATOM 2184 C CA . THR A 1 276 ? -35.781 -15.188 -4.285 1 58.22 276 THR A CA 1
ATOM 2185 C C . THR A 1 276 ? -35.875 -16.719 -4.344 1 58.22 276 THR A C 1
ATOM 2187 O O . THR A 1 276 ? -35.156 -17.422 -3.648 1 58.22 276 THR A O 1
ATOM 2190 N N . ASP A 1 277 ? -36.562 -17.328 -5.305 1 77.38 277 ASP A N 1
ATOM 2191 C CA . ASP A 1 277 ? -36.688 -18.766 -5.16 1 77.38 277 ASP A CA 1
ATOM 2192 C C . ASP A 1 277 ? -36.156 -19.484 -6.406 1 77.38 277 ASP A C 1
ATOM 2194 O O . ASP A 1 277 ? -36.875 -20.328 -6.977 1 77.38 277 ASP A O 1
ATOM 2198 N N . LYS A 1 278 ? -35.062 -19.125 -6.918 1 84.56 278 LYS A N 1
ATOM 2199 C CA . LYS A 1 278 ? -34.5 -19.766 -8.117 1 84.56 278 LYS A CA 1
ATOM 2200 C C . LYS A 1 278 ? -33.125 -20.375 -7.84 1 84.56 278 LYS A C 1
ATOM 2202 O O . LYS A 1 278 ? -32.375 -19.859 -7.023 1 84.56 278 LYS A O 1
ATOM 2207 N N . ILE A 1 279 ? -32.875 -21.484 -8.492 1 86.25 279 ILE A N 1
ATOM 2208 C CA . ILE A 1 279 ? -31.578 -22.156 -8.477 1 86.25 279 ILE A CA 1
ATOM 2209 C C . ILE A 1 279 ? -30.984 -22.172 -9.883 1 86.25 279 ILE A C 1
ATOM 2211 O O . ILE A 1 279 ? -31.656 -22.531 -10.852 1 86.25 279 ILE A O 1
ATOM 2215 N N . GLY A 1 280 ? -29.797 -21.719 -9.984 1 85.69 280 GLY A N 1
ATOM 2216 C CA . GLY A 1 280 ? -29.156 -21.641 -11.289 1 85.69 280 GLY A CA 1
ATOM 2217 C C . GLY A 1 280 ? -28.422 -22.922 -11.672 1 85.69 280 GLY A C 1
ATOM 2218 O O . GLY A 1 280 ? -27.703 -23.484 -10.867 1 85.69 280 GLY A O 1
ATOM 2219 N N . LEU A 1 281 ? -28.703 -23.438 -12.883 1 85.5 281 LEU A N 1
ATOM 2220 C CA . LEU A 1 281 ? -27.891 -24.453 -13.523 1 85.5 281 LEU A CA 1
ATOM 2221 C C . LEU A 1 281 ? -26.797 -23.828 -14.398 1 85.5 281 LEU A C 1
ATOM 2223 O O . LEU A 1 281 ? -27.109 -23.172 -15.398 1 85.5 281 LEU A O 1
ATOM 2227 N N . ILE A 1 282 ? -25.562 -24.062 -13.945 1 82.62 282 ILE A N 1
ATOM 2228 C CA . ILE A 1 282 ? -24.453 -23.328 -14.562 1 82.62 282 ILE A CA 1
ATOM 2229 C C . ILE A 1 282 ? -23.422 -24.328 -15.086 1 82.62 282 ILE A C 1
ATOM 2231 O O . ILE A 1 282 ? -23.078 -25.281 -14.406 1 82.62 282 ILE A O 1
ATOM 2235 N N . ARG A 1 283 ? -22.938 -24.047 -16.266 1 75.12 283 ARG A N 1
ATOM 2236 C CA . ARG A 1 283 ? -21.891 -24.859 -16.875 1 75.12 283 ARG A CA 1
ATOM 2237 C C . ARG A 1 283 ? -20.531 -24.531 -16.281 1 75.12 283 ARG A C 1
ATOM 2239 O O . ARG A 1 283 ? -20.234 -23.375 -15.984 1 75.12 283 ARG A O 1
ATOM 2246 N N . TYR A 1 284 ? -19.766 -25.594 -16.109 1 67.94 284 TYR A N 1
ATOM 2247 C CA . TYR A 1 284 ? -18.359 -25.328 -15.836 1 67.94 284 TYR A CA 1
ATOM 2248 C C . TYR A 1 284 ? -17.672 -24.719 -17.047 1 67.94 284 TYR A C 1
ATOM 2250 O O . TYR A 1 284 ? -18.078 -24.969 -18.188 1 67.94 284 TYR A O 1
ATOM 2258 N N . GLY A 1 285 ? -16.734 -23.875 -16.797 1 63.06 285 GLY A N 1
ATOM 2259 C CA . GLY A 1 285 ? -15.953 -23.312 -17.891 1 63.06 285 GLY A CA 1
ATOM 2260 C C . GLY A 1 285 ? -15.984 -21.797 -17.938 1 63.06 285 GLY A C 1
ATOM 2261 O O . GLY A 1 285 ? -16.812 -21.172 -17.266 1 63.06 285 GLY A O 1
ATOM 2262 N N . ARG A 1 286 ? -15.133 -21.219 -18.688 1 67.12 286 ARG A N 1
ATOM 2263 C CA . ARG A 1 286 ? -14.977 -19.797 -18.953 1 67.12 286 ARG A CA 1
ATOM 2264 C C . ARG A 1 286 ? -14.508 -19.062 -17.703 1 67.12 286 ARG A C 1
ATOM 2266 O O . ARG A 1 286 ? -13.32 -19.094 -17.359 1 67.12 286 ARG A O 1
ATOM 2273 N N . THR A 1 287 ? -15.523 -18.578 -16.859 1 62.19 287 THR A N 1
ATOM 2274 C CA . THR A 1 287 ? -15.211 -17.844 -15.633 1 62.19 287 THR A CA 1
ATOM 2275 C C . THR A 1 287 ? -15.055 -18.797 -14.453 1 62.19 287 THR A C 1
ATOM 2277 O O . THR A 1 287 ? -15.625 -19.891 -14.453 1 62.19 287 THR A O 1
ATOM 2280 N N . ARG A 1 288 ? -14.266 -18.406 -13.586 1 61.22 288 ARG A N 1
ATOM 2281 C CA . ARG A 1 288 ? -14.062 -19.234 -12.398 1 61.22 288 ARG A CA 1
ATOM 2282 C C . ARG A 1 288 ? -15.359 -19.422 -11.625 1 61.22 288 ARG A C 1
ATOM 2284 O O . ARG A 1 288 ? -16.203 -18.516 -11.586 1 61.22 288 ARG A O 1
ATOM 2291 N N . ASP A 1 289 ? -15.438 -20.531 -11.016 1 68 289 ASP A N 1
ATOM 2292 C CA . ASP A 1 289 ? -16.672 -20.922 -10.352 1 68 289 ASP A CA 1
ATOM 2293 C C . ASP A 1 289 ? -17.016 -19.969 -9.203 1 68 289 ASP A C 1
ATOM 2295 O O . ASP A 1 289 ? -18.188 -19.656 -8.977 1 68 289 ASP A O 1
ATOM 2299 N N . ASN A 1 290 ? -15.961 -19.578 -8.477 1 65.06 290 ASN A N 1
ATOM 2300 C CA . ASN A 1 290 ? -16.234 -18.672 -7.359 1 65.06 290 ASN A CA 1
ATOM 2301 C C . ASN A 1 290 ? -16.875 -17.375 -7.832 1 65.06 290 ASN A C 1
ATOM 2303 O O . ASN A 1 290 ? -17.75 -16.812 -7.152 1 65.06 290 ASN A O 1
ATOM 2307 N N . GLU A 1 291 ? -16.422 -16.938 -8.875 1 67.12 291 GLU A N 1
ATOM 2308 C CA . GLU A 1 291 ? -17 -15.727 -9.438 1 67.12 291 GLU A CA 1
ATOM 2309 C C . GLU A 1 291 ? -18.422 -15.961 -9.914 1 67.12 291 GLU A C 1
ATOM 2311 O O . GLU A 1 291 ? -19.281 -15.078 -9.789 1 67.12 291 GLU A O 1
ATOM 2316 N N . LYS A 1 292 ? -18.641 -17.094 -10.461 1 72.69 292 LYS A N 1
ATOM 2317 C CA . LYS A 1 292 ? -20 -17.438 -10.891 1 72.69 292 LYS A CA 1
ATOM 2318 C C . LYS A 1 292 ? -20.953 -17.453 -9.711 1 72.69 292 LYS A C 1
ATOM 2320 O O . LYS A 1 292 ? -22.078 -16.953 -9.812 1 72.69 292 LYS A O 1
ATOM 2325 N N . VAL A 1 293 ? -20.484 -18.016 -8.656 1 74.94 293 VAL A N 1
ATOM 2326 C CA . VAL A 1 293 ? -21.312 -18.078 -7.457 1 74.94 293 VAL A CA 1
ATOM 2327 C C . VAL A 1 293 ? -21.578 -16.688 -6.922 1 74.94 293 VAL A C 1
ATOM 2329 O O . VAL A 1 293 ? -22.703 -16.359 -6.512 1 74.94 293 VAL A O 1
ATOM 2332 N N . ARG A 1 294 ? -20.516 -15.898 -6.848 1 69.88 294 ARG A N 1
ATOM 2333 C CA . ARG A 1 294 ? -20.672 -14.516 -6.41 1 69.88 294 ARG A CA 1
ATOM 2334 C C . ARG A 1 294 ? -21.719 -13.789 -7.25 1 69.88 294 ARG A C 1
ATOM 2336 O O . ARG A 1 294 ? -22.562 -13.07 -6.711 1 69.88 294 ARG A O 1
ATOM 2343 N N . LEU A 1 295 ? -21.672 -13.914 -8.578 1 71.25 295 LEU A N 1
ATOM 2344 C CA . LEU A 1 295 ? -22.625 -13.289 -9.492 1 71.25 295 LEU A CA 1
ATOM 2345 C C . LEU A 1 295 ? -24.031 -13.828 -9.258 1 71.25 295 LEU A C 1
ATOM 2347 O O . LEU A 1 295 ? -25 -13.07 -9.234 1 71.25 295 LEU A O 1
ATOM 2351 N N . ALA A 1 296 ? -24.094 -15.109 -9.117 1 78.69 296 ALA A N 1
ATOM 2352 C CA . ALA A 1 296 ? -25.391 -15.727 -8.844 1 78.69 296 ALA A CA 1
ATOM 2353 C C . ALA A 1 296 ? -26.031 -15.141 -7.59 1 78.69 296 ALA A C 1
ATOM 2355 O O . ALA A 1 296 ? -27.219 -14.859 -7.566 1 78.69 296 ALA A O 1
ATOM 2356 N N . GLU A 1 297 ? -25.172 -14.953 -6.559 1 75.06 297 GLU A N 1
ATOM 2357 C CA . GLU A 1 297 ? -25.641 -14.336 -5.32 1 75.06 297 GLU A CA 1
ATOM 2358 C C . GLU A 1 297 ? -26.094 -12.898 -5.559 1 75.06 297 GLU A C 1
ATOM 2360 O O . GLU A 1 297 ? -27.141 -12.477 -5.059 1 75.06 297 GLU A O 1
ATOM 2365 N N . LYS A 1 298 ? -25.297 -12.266 -6.234 1 69.44 298 LYS A N 1
ATOM 2366 C CA . LYS A 1 298 ? -25.594 -10.875 -6.551 1 69.44 298 LYS A CA 1
ATOM 2367 C C . LYS A 1 298 ? -26.938 -10.75 -7.262 1 69.44 298 LYS A C 1
ATOM 2369 O O . LYS A 1 298 ? -27.672 -9.789 -7.027 1 69.44 298 LYS A O 1
ATOM 2374 N N . TYR A 1 299 ? -27.266 -11.695 -8.141 1 73.88 299 TYR A N 1
ATOM 2375 C CA . TYR A 1 299 ? -28.484 -11.633 -8.93 1 73.88 299 TYR A CA 1
ATOM 2376 C C . TYR A 1 299 ? -29.641 -12.305 -8.203 1 73.88 299 TYR A C 1
ATOM 2378 O O . TYR A 1 299 ? -30.75 -12.414 -8.742 1 73.88 299 TYR A O 1
ATOM 2386 N N . GLY A 1 300 ? -29.328 -12.789 -6.98 1 74 300 GLY A N 1
ATOM 2387 C CA . GLY A 1 300 ? -30.406 -13.172 -6.086 1 74 300 GLY A CA 1
ATOM 2388 C C . GLY A 1 300 ? -30.703 -14.664 -6.117 1 74 300 GLY A C 1
ATOM 2389 O O . GLY A 1 300 ? -31.688 -15.117 -5.527 1 74 300 GLY A O 1
ATOM 2390 N N . LEU A 1 301 ? -29.969 -15.461 -6.836 1 81.38 301 LEU A N 1
ATOM 2391 C CA . LEU A 1 301 ? -30.203 -16.906 -6.848 1 81.38 301 LEU A CA 1
ATOM 2392 C C . LEU A 1 301 ? -29.969 -17.5 -5.465 1 81.38 301 LEU A C 1
ATOM 2394 O O . LEU A 1 301 ? -29.062 -17.078 -4.738 1 81.38 301 LEU A O 1
ATOM 2398 N N . LYS A 1 302 ? -30.781 -18.516 -5.152 1 81.5 302 LYS A N 1
ATOM 2399 C CA . LYS A 1 302 ? -30.688 -19.156 -3.844 1 81.5 302 LYS A CA 1
ATOM 2400 C C . LYS A 1 302 ? -29.594 -20.219 -3.828 1 81.5 302 LYS A C 1
ATOM 2402 O O . LYS A 1 302 ? -29.125 -20.625 -2.762 1 81.5 302 LYS A O 1
ATOM 2407 N N . GLY A 1 303 ? -29.297 -20.719 -5 1 82.81 303 GLY A N 1
ATOM 2408 C CA . GLY A 1 303 ? -28.297 -21.75 -5.141 1 82.81 303 GLY A CA 1
ATOM 2409 C C . GLY A 1 303 ? -27.828 -21.953 -6.574 1 82.81 303 GLY A C 1
ATOM 2410 O O . GLY A 1 303 ? -28.406 -21.375 -7.5 1 82.81 303 GLY A O 1
ATOM 2411 N N . VAL A 1 304 ? -26.75 -22.688 -6.641 1 84.69 304 VAL A N 1
ATOM 2412 C CA . VAL A 1 304 ? -26.188 -22.953 -7.965 1 84.69 304 VAL A CA 1
ATOM 2413 C C . VAL A 1 304 ? -25.828 -24.422 -8.094 1 84.69 304 VAL A C 1
ATOM 2415 O O . VAL A 1 304 ? -25.328 -25.031 -7.141 1 84.69 304 VAL A O 1
ATOM 2418 N N . LEU A 1 305 ? -26.188 -24.969 -9.242 1 80.5 305 LEU A N 1
ATOM 2419 C CA . LEU A 1 305 ? -25.766 -26.297 -9.641 1 80.5 305 LEU A CA 1
ATOM 2420 C C . LEU A 1 305 ? -24.812 -26.219 -10.836 1 80.5 305 LEU A C 1
ATOM 2422 O O . LEU A 1 305 ? -25.188 -25.719 -11.906 1 80.5 305 LEU A O 1
ATOM 2426 N N . PHE A 1 306 ? -23.609 -26.703 -10.539 1 76.12 306 PHE A N 1
ATOM 2427 C CA . PHE A 1 306 ? -22.656 -26.734 -11.633 1 76.12 306 PHE A CA 1
ATOM 2428 C C . PHE A 1 306 ? -22.703 -28.062 -12.375 1 76.12 306 PHE A C 1
ATOM 2430 O O . PHE A 1 306 ? -22.906 -29.109 -11.758 1 76.12 306 PHE A O 1
ATOM 2437 N N . TYR A 1 307 ? -22.594 -28.016 -13.688 1 70.69 307 TYR A N 1
ATOM 2438 C CA . TYR A 1 307 ? -22.5 -29.266 -14.445 1 70.69 307 TYR A CA 1
ATOM 2439 C C . TYR A 1 307 ? -21.484 -29.125 -15.586 1 70.69 307 TYR A C 1
ATOM 2441 O O . TYR A 1 307 ? -21.219 -28.016 -16.062 1 70.69 307 TYR A O 1
ATOM 2449 N N . LEU A 1 308 ? -20.922 -30.219 -15.906 1 64.5 308 LEU A N 1
ATOM 2450 C CA . LEU A 1 308 ? -20.031 -30.297 -17.047 1 64.5 308 LEU A CA 1
ATOM 2451 C C . LEU A 1 308 ? -20.797 -30.625 -18.328 1 64.5 308 LEU A C 1
ATOM 2453 O O . LEU A 1 308 ? -21.375 -31.703 -18.453 1 64.5 308 LEU A O 1
ATOM 2457 N N . ASP A 1 309 ? -20.828 -29.656 -19.219 1 63.34 309 ASP A N 1
ATOM 2458 C CA . ASP A 1 309 ? -21.531 -29.891 -20.484 1 63.34 309 ASP A CA 1
ATOM 2459 C C . ASP A 1 309 ? -20.781 -30.906 -21.344 1 63.34 309 ASP A C 1
ATOM 2461 O O . ASP A 1 309 ? -19.594 -30.734 -21.609 1 63.34 309 ASP A O 1
ATOM 2465 N N . PRO A 1 310 ? -21.547 -31.984 -21.688 1 55.62 310 PRO A N 1
ATOM 2466 C CA . PRO A 1 310 ? -20.906 -33 -22.531 1 55.62 310 PRO A CA 1
ATOM 2467 C C . PRO A 1 310 ? -20.312 -32.406 -23.812 1 55.62 310 PRO A C 1
ATOM 2469 O O . PRO A 1 310 ? -19.344 -32.969 -24.359 1 55.62 310 PRO A O 1
ATOM 2472 N N . GLU A 1 311 ? -21.078 -31.453 -24.297 1 53.47 311 GLU A N 1
ATOM 2473 C CA . GLU A 1 311 ? -20.562 -30.828 -25.516 1 53.47 311 GLU A CA 1
ATOM 2474 C C . GLU A 1 311 ? -19.219 -30.141 -25.266 1 53.47 311 GLU A C 1
ATOM 2476 O O . GLU A 1 311 ? -18.406 -30 -26.172 1 53.47 311 GLU A O 1
ATOM 2481 N N . ASP A 1 312 ? -19.297 -29.719 -23.953 1 52.97 312 ASP A N 1
ATOM 2482 C CA . ASP A 1 312 ? -18.031 -29.094 -23.578 1 52.97 312 ASP A CA 1
ATOM 2483 C C . ASP A 1 312 ? -17 -30.141 -23.172 1 52.97 312 ASP A C 1
ATOM 2485 O O . ASP A 1 312 ? -15.797 -29.875 -23.172 1 52.97 312 ASP A O 1
ATOM 2489 N N . ARG A 1 313 ? -17.75 -31.469 -22.672 1 45.09 313 ARG A N 1
ATOM 2490 C CA . ARG A 1 313 ? -17.031 -32.594 -22.078 1 45.09 313 ARG A CA 1
ATOM 2491 C C . ARG A 1 313 ? -16.203 -33.344 -23.125 1 45.09 313 ARG A C 1
ATOM 2493 O O . ARG A 1 313 ? -15.711 -34.438 -22.875 1 45.09 313 ARG A O 1
ATOM 2500 N N . LYS A 1 314 ? -16.328 -33.25 -24.375 1 39.56 314 LYS A N 1
ATOM 2501 C CA . LYS A 1 314 ? -15.578 -34.375 -24.953 1 39.56 314 LYS A CA 1
ATOM 2502 C C . LYS A 1 314 ? -14.398 -34.75 -24.062 1 39.56 314 LYS A C 1
ATOM 2504 O O . LYS A 1 314 ? -13.43 -35.344 -24.531 1 39.56 314 LYS A O 1
ATOM 2509 N N . ILE A 1 315 ? -14.383 -34.062 -22.969 1 34.91 315 ILE A N 1
ATOM 2510 C CA . ILE A 1 315 ? -13.375 -34.469 -21.984 1 34.91 315 ILE A CA 1
ATOM 2511 C C . ILE A 1 315 ? -13.859 -35.688 -21.219 1 34.91 315 ILE A C 1
ATOM 2513 O O . ILE A 1 315 ? -15.023 -35.75 -20.828 1 34.91 315 ILE A O 1
ATOM 2517 N N . SER A 1 316 ? -13.336 -36.906 -21.359 1 29.81 316 SER A N 1
ATOM 2518 C CA . SER A 1 316 ? -13.656 -38.094 -20.578 1 29.81 316 SER A CA 1
ATOM 2519 C C . SER A 1 316 ? -14.055 -37.719 -19.156 1 29.81 316 SER A C 1
ATOM 2521 O O . SER A 1 316 ? -13.758 -36.625 -18.672 1 29.81 316 SER A O 1
ATOM 2523 N N . SER A 1 317 ? -14.336 -38.812 -18.344 1 29.25 317 SER A N 1
ATOM 2524 C CA . SER A 1 317 ? -15.133 -39.062 -17.141 1 29.25 317 SER A CA 1
ATOM 2525 C C . SER A 1 317 ? -14.75 -38.125 -16 1 29.25 317 SER A C 1
ATOM 2527 O O . SER A 1 317 ? -15.594 -37.406 -15.461 1 29.25 317 SER A O 1
ATOM 2529 N N . HIS A 1 318 ? -14.297 -38.781 -14.883 1 28.89 318 HIS A N 1
ATOM 2530 C CA . HIS A 1 318 ? -14.719 -38.906 -13.492 1 28.89 318 HIS A CA 1
ATOM 2531 C C . HIS A 1 318 ? -14.203 -37.75 -12.633 1 28.89 318 HIS A C 1
ATOM 2533 O O . HIS A 1 318 ? -14.812 -37.406 -11.625 1 28.89 318 HIS A O 1
ATOM 2539 N N . ASP A 1 319 ? -12.914 -37.594 -12.477 1 30.97 319 ASP A N 1
ATOM 2540 C CA . ASP A 1 319 ? -12.414 -37.094 -11.195 1 30.97 319 ASP A CA 1
ATOM 2541 C C . ASP A 1 319 ? -12.375 -35.562 -11.18 1 30.97 319 ASP A C 1
ATOM 2543 O O . ASP A 1 319 ? -11.297 -34.969 -11.125 1 30.97 319 ASP A O 1
ATOM 2547 N N . TRP A 1 320 ? -13.125 -34.969 -12 1 33.12 320 TRP A N 1
ATOM 2548 C CA . TRP A 1 320 ? -13.086 -33.531 -11.836 1 33.12 320 TRP A CA 1
ATOM 2549 C C . TRP A 1 320 ? -13.641 -33.125 -10.477 1 33.12 320 TRP A C 1
ATOM 2551 O O . TRP A 1 320 ? -14.828 -33.312 -10.195 1 33.12 320 TRP A O 1
ATOM 2561 N N . HIS A 1 321 ? -13.031 -33.406 -9.547 1 33.5 321 HIS A N 1
ATOM 2562 C CA . HIS A 1 321 ? -13.477 -32.75 -8.328 1 33.5 321 HIS A CA 1
ATOM 2563 C C . HIS A 1 321 ? -13.422 -31.234 -8.469 1 33.5 321 HIS A C 1
ATOM 2565 O O . HIS A 1 321 ? -12.352 -30.672 -8.656 1 33.5 321 HIS A O 1
ATOM 2571 N N . ALA A 1 322 ? -14.406 -30.703 -9.172 1 35.5 322 ALA A N 1
ATOM 2572 C CA . ALA A 1 322 ? -14.602 -29.25 -9.172 1 35.5 322 ALA A CA 1
ATOM 2573 C C . ALA A 1 322 ? -14.344 -28.656 -7.793 1 35.5 322 ALA A C 1
ATOM 2575 O O . ALA A 1 322 ? -15.203 -28.75 -6.906 1 35.5 322 ALA A O 1
ATOM 2576 N N . SER A 1 323 ? -13.375 -28.891 -7.168 1 39.53 323 SER A N 1
ATOM 2577 C CA . SER A 1 323 ? -13.234 -28.203 -5.891 1 39.53 323 SER A CA 1
ATOM 2578 C C . SER A 1 323 ? -13.375 -26.688 -6.066 1 39.53 323 SER A C 1
ATOM 2580 O O . SER A 1 323 ? -12.773 -26.109 -6.973 1 39.53 323 SER A O 1
ATOM 2582 N N . PRO A 1 324 ? -14.5 -26.156 -5.609 1 41.72 324 PRO A N 1
ATOM 2583 C CA . PRO A 1 324 ? -14.68 -24.703 -5.547 1 41.72 324 PRO A CA 1
ATOM 2584 C C . PRO A 1 324 ? -13.391 -23.969 -5.195 1 41.72 324 PRO A C 1
ATOM 2586 O O . PRO A 1 324 ? -12.695 -24.359 -4.25 1 41.72 324 PRO A O 1
ATOM 2589 N N . HIS A 1 325 ? -12.711 -23.469 -6.191 1 47.09 325 HIS A N 1
ATOM 2590 C CA . HIS A 1 325 ? -11.445 -22.766 -6 1 47.09 325 HIS A CA 1
ATOM 2591 C C . HIS A 1 325 ? -11.664 -21.422 -5.301 1 47.09 325 HIS A C 1
ATOM 2593 O O . HIS A 1 325 ? -12.297 -20.531 -5.855 1 47.09 325 HIS A O 1
ATOM 2599 N N . GLY A 1 326 ? -12.055 -21.516 -3.938 1 50.5 326 GLY A N 1
ATOM 2600 C CA . GLY A 1 326 ? -11.961 -20.25 -3.242 1 50.5 326 GLY A CA 1
ATOM 2601 C C . GLY A 1 326 ? -10.625 -19.562 -3.432 1 50.5 326 GLY A C 1
ATOM 2602 O O . GLY A 1 326 ? -9.578 -20.219 -3.463 1 50.5 326 GLY A O 1
ATOM 2603 N N . ILE A 1 327 ? -10.633 -18.359 -4.008 1 60.69 327 ILE A N 1
ATOM 2604 C CA . ILE A 1 327 ? -9.406 -17.594 -4.254 1 60.69 327 ILE A CA 1
ATOM 2605 C C . ILE A 1 327 ? -8.766 -17.219 -2.922 1 60.69 327 ILE A C 1
ATOM 2607 O O . ILE A 1 327 ? -7.547 -17.062 -2.836 1 60.69 327 ILE A O 1
ATOM 2611 N N . GLU A 1 328 ? -9.516 -17.172 -1.824 1 68.12 328 GLU A N 1
ATOM 2612 C CA . GLU A 1 328 ? -8.93 -16.812 -0.536 1 68.12 328 GLU A CA 1
ATOM 2613 C C . GLU A 1 328 ? -9.75 -17.375 0.62 1 68.12 328 GLU A C 1
ATOM 2615 O O . GLU A 1 328 ? -10.914 -17.734 0.442 1 68.12 328 GLU A O 1
ATOM 2620 N N . ASP A 1 329 ? -9.117 -17.641 1.712 1 74.06 329 ASP A N 1
ATOM 2621 C CA . ASP A 1 329 ? -9.836 -17.953 2.941 1 74.06 329 ASP A CA 1
ATOM 2622 C C . ASP A 1 329 ? -10.781 -16.828 3.328 1 74.06 329 ASP A C 1
ATOM 2624 O O . ASP A 1 329 ? -10.344 -15.711 3.637 1 74.06 329 ASP A O 1
ATOM 2628 N N . PRO A 1 330 ? -12.047 -17.031 3.297 1 72.25 330 PRO A N 1
ATOM 2629 C CA . PRO A 1 330 ? -13 -15.945 3.531 1 72.25 330 PRO A CA 1
ATOM 2630 C C . PRO A 1 330 ? -12.953 -15.414 4.961 1 72.25 330 PRO A C 1
ATOM 2632 O O . PRO A 1 330 ? -13.422 -14.305 5.23 1 72.25 330 PRO A O 1
ATOM 2635 N N . PHE A 1 331 ? -12.375 -16.203 5.859 1 76.44 331 PHE A N 1
ATOM 2636 C CA . PHE A 1 331 ? -12.375 -15.797 7.262 1 76.44 331 PHE A CA 1
ATOM 2637 C C . PHE A 1 331 ? -11.172 -14.906 7.57 1 76.44 331 PHE A C 1
ATOM 2639 O O . PHE A 1 331 ? -11.141 -14.242 8.609 1 76.44 331 PHE A O 1
ATOM 2646 N N . THR A 1 332 ? -10.25 -14.969 6.691 1 82.75 332 THR A N 1
ATOM 2647 C CA . THR A 1 332 ? -9.062 -14.148 6.906 1 82.75 332 THR A CA 1
ATOM 2648 C C . THR A 1 332 ? -8.695 -13.383 5.637 1 82.75 332 THR A C 1
ATOM 2650 O O . THR A 1 332 ? -7.516 -13.18 5.344 1 82.75 332 THR A O 1
ATOM 2653 N N . SER A 1 333 ? -9.688 -13.102 4.84 1 78.25 333 SER A N 1
ATOM 2654 C CA . SER A 1 333 ? -9.43 -12.453 3.557 1 78.25 333 SER A CA 1
ATOM 2655 C C . SER A 1 333 ? -8.562 -11.211 3.729 1 78.25 333 SER A C 1
ATOM 2657 O O . SER A 1 333 ? -8.891 -10.32 4.52 1 78.25 333 SER A O 1
ATOM 2659 N N . GLY A 1 334 ? -7.434 -11.203 3.031 1 85.38 334 GLY A N 1
ATOM 2660 C CA . GLY A 1 334 ? -6.516 -10.078 3.104 1 85.38 334 GLY A CA 1
ATOM 2661 C C . GLY A 1 334 ? -5.414 -10.273 4.129 1 85.38 334 GLY A C 1
ATOM 2662 O O . GLY A 1 334 ? -4.477 -9.469 4.199 1 85.38 334 GLY A O 1
ATOM 2663 N N . TYR A 1 335 ? -5.531 -11.336 4.93 1 91.06 335 TYR A N 1
ATOM 2664 C CA . TYR A 1 335 ? -4.57 -11.648 5.984 1 91.06 335 TYR A CA 1
ATOM 2665 C C . TYR A 1 335 ? -4.277 -13.148 6.027 1 91.06 335 TYR A C 1
ATOM 2667 O O . TYR A 1 335 ? -5.102 -13.961 5.602 1 91.06 335 TYR A O 1
ATOM 2675 N N . PRO A 1 336 ? -3.127 -13.547 6.488 1 94 336 PRO A N 1
ATOM 2676 C CA . PRO A 1 336 ? -2.795 -14.969 6.543 1 94 336 PRO A CA 1
ATOM 2677 C C . PRO A 1 336 ? -3.521 -15.703 7.668 1 94 336 PRO A C 1
ATOM 2679 O O . PRO A 1 336 ? -3.721 -15.141 8.75 1 94 336 PRO A O 1
ATOM 2682 N N . ALA A 1 337 ? -3.838 -16.938 7.438 1 91.12 337 ALA A N 1
ATOM 2683 C CA . ALA A 1 337 ? -4.465 -17.812 8.43 1 91.12 337 ALA A CA 1
ATOM 2684 C C . ALA A 1 337 ? -3.418 -18.594 9.211 1 91.12 337 ALA A C 1
ATOM 2686 O O . ALA A 1 337 ? -3.303 -19.812 9.062 1 91.12 337 ALA A O 1
ATOM 2687 N N . LYS A 1 338 ? -2.754 -17.984 10.086 1 91.12 338 LYS A N 1
ATOM 2688 C CA . LYS A 1 338 ? -1.656 -18.609 10.812 1 91.12 338 LYS A CA 1
ATOM 2689 C C . LYS A 1 338 ? -2.129 -19.141 12.164 1 91.12 338 LYS A C 1
ATOM 2691 O O . LYS A 1 338 ? -1.815 -20.266 12.539 1 91.12 338 LYS A O 1
ATOM 2696 N N . ASP A 1 339 ? -2.818 -18.266 12.883 1 85.69 339 ASP A N 1
ATOM 2697 C CA . ASP A 1 339 ? -3.287 -18.609 14.227 1 85.69 339 ASP A CA 1
ATOM 2698 C C . ASP A 1 339 ? -4.809 -18.75 14.258 1 85.69 339 ASP A C 1
ATOM 2700 O O . ASP A 1 339 ? -5.508 -18.172 13.422 1 85.69 339 ASP A O 1
ATOM 2704 N N . PRO A 1 340 ? -5.293 -19.516 15.164 1 79.81 340 PRO A N 1
ATOM 2705 C CA . PRO A 1 340 ? -6.746 -19.672 15.281 1 79.81 340 PRO A CA 1
ATOM 2706 C C . PRO A 1 340 ? -7.469 -18.344 15.43 1 79.81 340 PRO A C 1
ATOM 2708 O O . PRO A 1 340 ? -8.586 -18.172 14.938 1 79.81 340 PRO A O 1
ATOM 2711 N N . GLU A 1 341 ? -6.824 -17.438 16.109 1 81.62 341 GLU A N 1
ATOM 2712 C CA . GLU A 1 341 ? -7.438 -16.141 16.391 1 81.62 341 GLU A CA 1
ATOM 2713 C C . GLU A 1 341 ? -7.648 -15.344 15.102 1 81.62 341 GLU A C 1
ATOM 2715 O O . GLU A 1 341 ? -8.492 -14.445 15.047 1 81.62 341 GLU A O 1
ATOM 2720 N N . ASP A 1 342 ? -6.938 -15.664 14.047 1 82.56 342 ASP A N 1
ATOM 2721 C CA . ASP A 1 342 ? -7.027 -14.922 12.789 1 82.56 342 ASP A CA 1
ATOM 2722 C C . ASP A 1 342 ? -8.422 -15.047 12.18 1 82.56 342 ASP A C 1
ATOM 2724 O O . ASP A 1 342 ? -8.859 -14.172 11.43 1 82.56 342 ASP A O 1
ATOM 2728 N N . ARG A 1 343 ? -9.047 -16.062 12.5 1 77.69 343 ARG A N 1
ATOM 2729 C CA . ARG A 1 343 ? -10.359 -16.328 11.93 1 77.69 343 ARG A CA 1
ATOM 2730 C C . ARG A 1 343 ? -11.398 -15.359 12.5 1 77.69 343 ARG A C 1
ATOM 2732 O O . ARG A 1 343 ? -12.516 -15.258 11.969 1 77.69 343 ARG A O 1
ATOM 2739 N N . LYS A 1 344 ? -11.008 -14.688 13.547 1 72.81 344 LYS A N 1
ATOM 2740 C CA . LYS A 1 344 ? -11.922 -13.75 14.18 1 72.81 344 LYS A CA 1
ATOM 2741 C C . LYS A 1 344 ? -11.898 -12.398 13.477 1 72.81 344 LYS A C 1
ATOM 2743 O O . LYS A 1 344 ? -12.695 -11.508 13.797 1 72.81 344 LYS A O 1
ATOM 2748 N N . ILE A 1 345 ? -11.102 -12.234 12.531 1 69.44 345 ILE A N 1
ATOM 2749 C CA . ILE A 1 345 ? -10.953 -10.969 11.828 1 69.44 345 ILE A CA 1
ATOM 2750 C C . ILE A 1 345 ? -12.25 -10.609 11.117 1 69.44 345 ILE A C 1
ATOM 2752 O O . ILE A 1 345 ? -12.742 -9.484 11.242 1 69.44 345 ILE A O 1
ATOM 2756 N N . SER A 1 346 ? -12.883 -11.383 10.211 1 62.09 346 SER A N 1
ATOM 2757 C CA . SER A 1 346 ? -14.062 -11.086 9.398 1 62.09 346 SER A CA 1
ATOM 2758 C C . SER A 1 346 ? -15.352 -11.328 10.18 1 62.09 346 SER A C 1
ATOM 2760 O O . SER A 1 346 ? -16.422 -10.875 9.773 1 62.09 346 SER A O 1
ATOM 2762 N N . SER A 1 347 ? -15.32 -11.391 11.367 1 54.12 347 SER A N 1
ATOM 2763 C CA . SER A 1 347 ? -16.5 -11.742 12.148 1 54.12 347 SER A CA 1
ATOM 2764 C C . SER A 1 347 ? -17.484 -12.578 11.328 1 54.12 347 SER A C 1
ATOM 2766 O O . SER A 1 347 ? -18.641 -12.734 11.703 1 54.12 347 SER A O 1
ATOM 2768 N N . ARG A 1 348 ? -17.188 -12.875 10.109 1 48.75 348 ARG A N 1
ATOM 2769 C CA . ARG A 1 348 ? -18.078 -13.656 9.258 1 48.75 348 ARG A CA 1
ATOM 2770 C C . ARG A 1 348 ? -18.422 -15 9.898 1 48.75 348 ARG A C 1
ATOM 2772 O O . ARG A 1 348 ? -17.578 -15.586 10.586 1 48.75 348 ARG A O 1
ATOM 2779 N N . ASP A 1 349 ? -19.672 -15.023 10.203 1 43.38 349 ASP A N 1
ATOM 2780 C CA . ASP A 1 349 ? -20.125 -16.375 10.508 1 43.38 349 ASP A CA 1
ATOM 2781 C C . ASP A 1 349 ? -20.172 -17.234 9.242 1 43.38 349 ASP A C 1
ATOM 2783 O O . ASP A 1 349 ? -20.25 -16.703 8.133 1 43.38 349 ASP A O 1
ATOM 2787 N N . TRP A 1 350 ? -19.594 -18.422 9.281 1 39.44 350 TRP A N 1
ATOM 2788 C CA . TRP A 1 350 ? -19.688 -19.391 8.195 1 39.44 350 TRP A CA 1
ATOM 2789 C C . TRP A 1 350 ? -21.016 -19.281 7.457 1 39.44 350 TRP A C 1
ATOM 2791 O O . TRP A 1 350 ? -21.328 -20.094 6.59 1 39.44 350 TRP A O 1
ATOM 2801 N N . HIS A 1 351 ? -21.734 -18.109 7.746 1 36.91 351 HIS A N 1
ATOM 2802 C CA . HIS A 1 351 ? -23.016 -18.172 7.035 1 36.91 351 HIS A CA 1
ATOM 2803 C C . HIS A 1 351 ? -22.812 -17.984 5.535 1 36.91 351 HIS A C 1
ATOM 2805 O O . HIS A 1 351 ? -22.922 -16.859 5.031 1 36.91 351 HIS A O 1
ATOM 2811 N N . ALA A 1 352 ? -21.734 -18.328 5.121 1 36.03 352 ALA A N 1
ATOM 2812 C CA . ALA A 1 352 ? -21.516 -18.25 3.68 1 36.03 352 ALA A CA 1
ATOM 2813 C C . ALA A 1 352 ? -22.812 -18.562 2.916 1 36.03 352 ALA A C 1
ATOM 2815 O O . ALA A 1 352 ? -23.609 -19.391 3.354 1 36.03 352 ALA A O 1
ATOM 2816 N N . SER A 1 353 ? -23.359 -17.672 2.24 1 34.06 353 SER A N 1
ATOM 2817 C CA . SER A 1 353 ? -24.391 -17.969 1.257 1 34.06 353 SER A CA 1
ATOM 2818 C C . SER A 1 353 ? -24.141 -19.328 0.6 1 34.06 353 SER A C 1
ATOM 2820 O O . SER A 1 353 ? -23 -19.703 0.368 1 34.06 353 SER A O 1
ATOM 2822 N N . PRO A 1 354 ? -25.188 -20.078 0.333 1 33 354 PRO A N 1
ATOM 2823 C CA . PRO A 1 354 ? -25.312 -21.453 -0.146 1 33 354 PRO A CA 1
ATOM 2824 C C . PRO A 1 354 ? -24.359 -21.766 -1.283 1 33 354 PRO A C 1
ATOM 2826 O O . PRO A 1 354 ? -23.828 -20.859 -1.935 1 33 354 PRO A O 1
ATOM 2829 N N . HIS A 1 355 ? -24.469 -23.156 -1.802 1 35.66 355 HIS A N 1
ATOM 2830 C CA . HIS A 1 355 ? -24.422 -24.609 -1.896 1 35.66 355 HIS A CA 1
ATOM 2831 C C . HIS A 1 355 ? -24.297 -25.062 -3.348 1 35.66 355 HIS A C 1
ATOM 2833 O O . HIS A 1 355 ? -25.297 -25.266 -4.027 1 35.66 355 HIS A O 1
ATOM 2839 N N . GLY A 1 356 ? -23.594 -24.438 -4.066 1 33.03 356 GLY A N 1
ATOM 2840 C CA . GLY A 1 356 ? -23.734 -25.172 -5.316 1 33.03 356 GLY A CA 1
ATOM 2841 C C . GLY A 1 356 ? -23.234 -26.609 -5.234 1 33.03 356 GLY A C 1
ATOM 2842 O O . GLY A 1 356 ? -22.375 -26.922 -4.41 1 33.03 356 GLY A O 1
ATOM 2843 N N . ILE A 1 357 ? -24.172 -27.594 -5.359 1 31.34 357 ILE A N 1
ATOM 2844 C CA . ILE A 1 357 ? -23.828 -28.984 -5.613 1 31.34 357 ILE A CA 1
ATOM 2845 C C . ILE A 1 357 ? -23.5 -29.172 -7.09 1 31.34 357 ILE A C 1
ATOM 2847 O O . ILE A 1 357 ? -24.125 -28.578 -7.957 1 31.34 357 ILE A O 1
ATOM 2851 N N . GLU A 1 358 ? -22.328 -29.562 -7.332 1 30.39 358 GLU A N 1
ATOM 2852 C CA . GLU A 1 358 ? -21.984 -30.016 -8.68 1 30.39 358 GLU A CA 1
ATOM 2853 C C . GLU A 1 358 ? -22.906 -31.141 -9.125 1 30.39 358 GLU A C 1
ATOM 2855 O O . GLU A 1 358 ? -23.031 -32.156 -8.445 1 30.39 358 GLU A O 1
ATOM 2860 N N . ASP A 1 359 ? -24.016 -30.969 -9.734 1 29.22 359 ASP A N 1
ATOM 2861 C CA . ASP A 1 359 ? -24.766 -32.062 -10.344 1 29.22 359 ASP A CA 1
ATOM 2862 C C . ASP A 1 359 ? -24.078 -32.562 -11.617 1 29.22 359 ASP A C 1
ATOM 2864 O O . ASP A 1 359 ? -23.828 -31.766 -12.531 1 29.22 359 ASP A O 1
ATOM 2868 N N . PRO A 1 360 ? -23.469 -33.75 -11.578 1 28.66 360 PRO A N 1
ATOM 2869 C CA . PRO A 1 360 ? -23.141 -34.438 -12.836 1 28.66 360 PRO A CA 1
ATOM 2870 C C . PRO A 1 360 ? -24.328 -34.469 -13.805 1 28.66 360 PRO A C 1
ATOM 2872 O O . PRO A 1 360 ? -24.438 -35.375 -14.617 1 28.66 360 PRO A O 1
ATOM 2875 N N . PHE A 1 361 ? -25.281 -33.688 -13.789 1 28.48 361 PHE A N 1
ATOM 2876 C CA . PHE A 1 361 ? -26.406 -33.906 -14.695 1 28.48 361 PHE A CA 1
ATOM 2877 C C . PHE A 1 361 ? -25.938 -34 -16.141 1 28.48 361 PHE A C 1
ATOM 2879 O O . PHE A 1 361 ? -25.625 -33 -16.781 1 28.48 361 PHE A O 1
ATOM 2886 N N . THR A 1 362 ? -25.203 -35 -16.562 1 27.48 362 THR A N 1
ATOM 2887 C CA . THR A 1 362 ? -24.969 -35.281 -17.969 1 27.48 362 THR A CA 1
ATOM 2888 C C . THR A 1 362 ? -26.219 -34.969 -18.797 1 27.48 362 THR A C 1
ATOM 2890 O O . THR A 1 362 ? -26.188 -34.125 -19.688 1 27.48 362 THR A O 1
ATOM 2893 N N . SER A 1 363 ? -26.766 -36.219 -19.547 1 28.05 363 SER A N 1
ATOM 2894 C CA . SER A 1 363 ? -27.5 -36.406 -20.797 1 28.05 363 SER A CA 1
ATOM 2895 C C . SER A 1 363 ? -28.906 -35.812 -20.719 1 28.05 363 SER A C 1
ATOM 2897 O O . SER A 1 363 ? -29.484 -35.438 -21.734 1 28.05 363 SER A O 1
ATOM 2899 N N . GLY A 1 364 ? -29.812 -36.375 -19.859 1 27.2 364 GLY A N 1
ATOM 2900 C CA . GLY A 1 364 ? -31.234 -36.531 -20.109 1 27.2 364 GLY A CA 1
ATOM 2901 C C . GLY A 1 364 ? -32.031 -35.312 -19.672 1 27.2 364 GLY A C 1
ATOM 2902 O O . GLY A 1 364 ? -33 -35.438 -18.922 1 27.2 364 GLY A O 1
ATOM 2903 N N . TYR A 1 365 ? -31.422 -34.188 -19.578 1 32.62 365 TYR A N 1
ATOM 2904 C CA . TYR A 1 365 ? -32.406 -33.188 -19.203 1 32.62 365 TYR A CA 1
ATOM 2905 C C . TYR A 1 365 ? -33.594 -33.219 -20.141 1 32.62 365 TYR A C 1
ATOM 2907 O O . TYR A 1 365 ? -33.438 -33.219 -21.359 1 32.62 365 TYR A O 1
ATOM 2915 N N . PRO A 1 366 ? -34.75 -33.75 -19.734 1 30.81 366 PRO A N 1
ATOM 2916 C CA . PRO A 1 366 ? -35.875 -33.656 -20.656 1 30.81 366 PRO A CA 1
ATOM 2917 C C . PRO A 1 366 ? -36.031 -32.25 -21.266 1 30.81 366 PRO A C 1
ATOM 2919 O O . PRO A 1 366 ? -35.656 -31.266 -20.656 1 30.81 366 PRO A O 1
ATOM 2922 N N . ALA A 1 367 ? -36.031 -32.062 -22.594 1 31.44 367 ALA A N 1
ATOM 2923 C CA . ALA A 1 367 ? -36.438 -30.953 -23.438 1 31.44 367 ALA A CA 1
ATOM 2924 C C . ALA A 1 367 ? -37.438 -30.062 -22.719 1 31.44 367 ALA A C 1
ATOM 2926 O O . ALA A 1 367 ? -38.094 -30.5 -21.766 1 31.44 367 ALA A O 1
ATOM 2927 N N . LYS A 1 368 ? -37.688 -28.797 -23.156 1 36.38 368 LYS A N 1
ATOM 2928 C CA . LYS A 1 368 ? -38.5 -27.609 -22.938 1 36.38 368 LYS A CA 1
ATOM 2929 C C . LYS A 1 368 ? -39.906 -28.016 -22.484 1 36.38 368 LYS A C 1
ATOM 2931 O O . LYS A 1 368 ? -40.781 -27.156 -22.344 1 36.38 368 LYS A O 1
ATOM 2936 N N . GLU A 1 369 ? -40.531 -29.094 -22.984 1 38.19 369 GLU A N 1
ATOM 2937 C CA . GLU A 1 369 ? -41.906 -28.656 -23.188 1 38.19 369 GLU A CA 1
ATOM 2938 C C . GLU A 1 369 ? -42.438 -27.969 -21.953 1 38.19 369 GLU A C 1
ATOM 2940 O O . GLU A 1 369 ? -43.125 -26.922 -22.062 1 38.19 369 GLU A O 1
ATOM 2945 N N . GLU A 1 370 ? -43.188 -28.703 -20.875 1 44.31 370 GLU A N 1
ATOM 2946 C CA . GLU A 1 370 ? -44.219 -28.094 -20.031 1 44.31 370 GLU A CA 1
ATOM 2947 C C . GLU A 1 370 ? -43.594 -27.375 -18.828 1 44.31 370 GLU A C 1
ATOM 2949 O O . GLU A 1 370 ? -43.562 -26.141 -18.797 1 44.31 370 GLU A O 1
ATOM 2954 N N . ALA A 1 371 ? -43.75 -27.969 -17.453 1 48.38 371 ALA A N 1
ATOM 2955 C CA . ALA A 1 371 ? -43.781 -27.359 -16.125 1 48.38 371 ALA A CA 1
ATOM 2956 C C . ALA A 1 371 ? -42.375 -27.016 -15.641 1 48.38 371 ALA A C 1
ATOM 2958 O O . ALA A 1 371 ? -41.406 -27.672 -16.031 1 48.38 371 ALA A O 1
ATOM 2959 N N . PRO A 1 372 ? -42.094 -25.75 -14.992 1 63.53 372 PRO A N 1
ATOM 2960 C CA . PRO A 1 372 ? -40.844 -25.359 -14.344 1 63.53 372 PRO A CA 1
ATOM 2961 C C . PRO A 1 372 ? -40.281 -26.438 -13.422 1 63.53 372 PRO A C 1
ATOM 2963 O O . PRO A 1 372 ? -41.062 -27.094 -12.695 1 63.53 372 PRO A O 1
ATOM 2966 N N . TRP A 1 373 ? -39 -26.906 -13.695 1 76.19 373 TRP A N 1
ATOM 2967 C CA . TRP A 1 373 ? -38.344 -27.875 -12.805 1 76.19 373 TRP A CA 1
ATOM 2968 C C . TRP A 1 373 ? -38.062 -27.25 -11.445 1 76.19 373 TRP A C 1
ATOM 2970 O O . TRP A 1 373 ? -37.5 -26.141 -11.367 1 76.19 373 TRP A O 1
ATOM 2980 N N . ILE A 1 374 ? -38.719 -27.875 -10.43 1 86.38 374 ILE A N 1
ATOM 2981 C CA . ILE A 1 374 ? -38.375 -27.484 -9.07 1 86.38 374 ILE A CA 1
ATOM 2982 C C . ILE A 1 374 ? -37.281 -28.406 -8.508 1 86.38 374 ILE A C 1
ATOM 2984 O O . ILE A 1 374 ? -37.375 -29.625 -8.656 1 86.38 374 ILE A O 1
ATOM 2988 N N . VAL A 1 375 ? -36.25 -27.781 -8.055 1 88.81 375 VAL A N 1
ATOM 2989 C CA . VAL A 1 375 ? -35.125 -28.547 -7.52 1 88.81 375 VAL A CA 1
ATOM 2990 C C . VAL A 1 375 ? -34.938 -28.25 -6.035 1 88.81 375 VAL A C 1
ATOM 2992 O O . VAL A 1 375 ? -35.125 -27.109 -5.605 1 88.81 375 VAL A O 1
ATOM 2995 N N . ARG A 1 376 ? -34.719 -29.281 -5.32 1 89.19 376 ARG A N 1
ATOM 2996 C CA . ARG A 1 376 ? -34.344 -29.156 -3.914 1 89.19 376 ARG A CA 1
ATOM 2997 C C . ARG A 1 376 ? -32.906 -29.594 -3.695 1 89.19 376 ARG A C 1
ATOM 2999 O O . ARG A 1 376 ? -32.531 -30.703 -4.078 1 89.19 376 ARG A O 1
ATOM 3006 N N . MET A 1 377 ? -32.094 -28.719 -3.146 1 88.38 377 MET A N 1
ATOM 3007 C CA . MET A 1 377 ? -30.703 -28.984 -2.834 1 88.38 377 MET A CA 1
ATOM 3008 C C . MET A 1 377 ? -30.5 -29.062 -1.326 1 88.38 377 MET A C 1
ATOM 3010 O O . MET A 1 377 ? -30.906 -28.172 -0.585 1 88.38 377 MET A O 1
ATOM 3014 N N . GLU A 1 378 ? -29.984 -30.172 -0.955 1 87.31 378 GLU A N 1
ATOM 3015 C CA . GLU A 1 378 ? -29.578 -30.344 0.438 1 87.31 378 GLU A CA 1
ATOM 3016 C C . GLU A 1 378 ? -28.062 -30.406 0.575 1 87.31 378 GLU A C 1
ATOM 3018 O O . GLU A 1 378 ? -27.422 -31.344 0.08 1 87.31 378 GLU A O 1
ATOM 3023 N N . VAL A 1 379 ? -27.5 -29.422 1.219 1 85.81 379 VAL A N 1
ATOM 3024 C CA . VAL A 1 379 ? -26.047 -29.344 1.419 1 85.81 379 VAL A CA 1
ATOM 3025 C C . VAL A 1 379 ? -25.703 -29.656 2.871 1 85.81 379 VAL A C 1
ATOM 3027 O O . VAL A 1 379 ? -26.234 -29.031 3.793 1 85.81 379 VAL A O 1
ATOM 3030 N N . ASN A 1 380 ? -24.984 -30.656 3.025 1 85.62 380 ASN A N 1
ATOM 3031 C CA . ASN A 1 380 ? -24.562 -31.109 4.344 1 85.62 380 ASN A CA 1
ATOM 3032 C C . ASN A 1 380 ? -23.031 -31.094 4.473 1 85.62 380 ASN A C 1
ATOM 3034 O O . ASN A 1 380 ? -22.391 -32.156 4.402 1 85.62 380 ASN A O 1
ATOM 3038 N N . ASN A 1 381 ? -22.469 -29.891 4.648 1 80.25 381 ASN A N 1
ATOM 3039 C CA . ASN A 1 381 ? -21.031 -29.703 4.848 1 80.25 381 ASN A CA 1
ATOM 3040 C C . ASN A 1 381 ? -20.734 -29.188 6.25 1 80.25 381 ASN A C 1
ATOM 3042 O O . ASN A 1 381 ? -21.547 -28.484 6.852 1 80.25 381 ASN A O 1
ATOM 3046 N N . LYS A 1 382 ? -19.719 -29.594 6.789 1 79 382 LYS A N 1
ATOM 3047 C CA . LYS A 1 382 ? -19.281 -29.094 8.086 1 79 382 LYS A CA 1
ATOM 3048 C C . LYS A 1 382 ? -17.953 -28.328 7.965 1 79 382 LYS A C 1
ATOM 3050 O O . LYS A 1 382 ? -17.078 -28.734 7.199 1 79 382 LYS A O 1
ATOM 3055 N N . PRO A 1 383 ? -17.844 -27.234 8.766 1 76.94 383 PRO A N 1
ATOM 3056 C CA . PRO A 1 383 ? -16.578 -26.5 8.766 1 76.94 383 PRO A CA 1
ATOM 3057 C C . PRO A 1 383 ? -15.438 -27.312 9.383 1 76.94 383 PRO A C 1
ATOM 3059 O O . PRO A 1 383 ? -15.648 -28.047 10.352 1 76.94 383 PRO A O 1
ATOM 3062 N N . LYS A 1 384 ? -14.352 -27.266 8.742 1 78.44 384 LYS A N 1
ATOM 3063 C CA . LYS A 1 384 ? -13.148 -27.922 9.234 1 78.44 384 LYS A CA 1
ATOM 3064 C C . LYS A 1 384 ? -11.914 -27.047 9 1 78.44 384 LYS A C 1
ATOM 3066 O O . LYS A 1 384 ? -11.781 -26.422 7.949 1 78.44 384 LYS A O 1
ATOM 3071 N N . ILE A 1 385 ? -11.062 -26.969 10.039 1 83.31 385 ILE A N 1
ATOM 3072 C CA . ILE A 1 385 ? -9.781 -26.297 9.891 1 83.31 385 ILE A CA 1
ATOM 3073 C C . ILE A 1 385 ? -8.711 -27.312 9.477 1 83.31 385 ILE A C 1
ATOM 3075 O O . ILE A 1 385 ? -8.539 -28.344 10.125 1 83.31 385 ILE A O 1
ATOM 3079 N N . LYS A 1 386 ? -8.117 -27.031 8.383 1 82.62 386 LYS A N 1
ATOM 3080 C CA . LYS A 1 386 ? -7.043 -27.891 7.891 1 82.62 386 LYS A CA 1
ATOM 3081 C C . LYS A 1 386 ? -5.738 -27.109 7.75 1 82.62 386 LYS A C 1
ATOM 3083 O O . LYS A 1 386 ? -5.754 -25.922 7.441 1 82.62 386 LYS A O 1
ATOM 3088 N N . THR A 1 387 ? -4.676 -27.844 7.961 1 89 387 THR A N 1
ATOM 3089 C CA . THR A 1 387 ? -3.371 -27.203 7.82 1 89 387 THR A CA 1
ATOM 3090 C C . THR A 1 387 ? -2.818 -27.422 6.414 1 89 387 THR A C 1
ATOM 3092 O O . THR A 1 387 ? -2.789 -28.547 5.91 1 89 387 THR A O 1
ATOM 3095 N N . LEU A 1 388 ? -2.529 -26.359 5.801 1 88.88 388 LEU A N 1
ATOM 3096 C CA . LEU A 1 388 ? -1.82 -26.344 4.523 1 88.88 388 LEU A CA 1
ATOM 3097 C C . LEU A 1 388 ? -0.331 -26.094 4.734 1 88.88 388 LEU A C 1
ATOM 3099 O O . LEU A 1 388 ? 0.051 -25.266 5.562 1 88.88 388 LEU A O 1
ATOM 3103 N N . TYR A 1 389 ? 0.536 -26.844 3.934 1 93.56 389 TYR A N 1
ATOM 3104 C CA . TYR A 1 389 ? 1.976 -26.703 4.129 1 93.56 389 TYR A CA 1
ATOM 3105 C C . TYR A 1 389 ? 2.65 -26.172 2.871 1 93.56 389 TYR A C 1
ATOM 3107 O O . TYR A 1 389 ? 2.635 -26.828 1.824 1 93.56 389 TYR A O 1
ATOM 3115 N N . ASN A 1 390 ? 3.23 -24.984 2.957 1 96.06 390 ASN A N 1
ATOM 3116 C CA . ASN A 1 390 ? 4.133 -24.5 1.923 1 96.06 390 ASN A CA 1
ATOM 3117 C C . ASN A 1 390 ? 5.57 -24.938 2.178 1 96.06 390 ASN A C 1
ATOM 3119 O O . ASN A 1 390 ? 5.957 -25.172 3.322 1 96.06 390 ASN A O 1
ATOM 3123 N N . VAL A 1 391 ? 6.336 -25.125 1.161 1 97.56 391 VAL A N 1
ATOM 3124 C CA . VAL A 1 391 ? 7.781 -25.297 1.277 1 97.56 391 VAL A CA 1
ATOM 3125 C C . VAL A 1 391 ? 8.508 -24.172 0.548 1 97.56 391 VAL A C 1
ATOM 3127 O O . VAL A 1 391 ? 8.352 -24.016 -0.665 1 97.56 391 VAL A O 1
ATOM 3130 N N . ILE A 1 392 ? 9.242 -23.375 1.31 1 97.44 392 ILE A N 1
ATOM 3131 C CA . ILE A 1 392 ? 9.984 -22.266 0.74 1 97.44 392 ILE A CA 1
ATOM 3132 C C . ILE A 1 392 ? 11.484 -22.516 0.865 1 97.44 392 ILE A C 1
ATOM 3134 O O . ILE A 1 392 ? 12.016 -22.609 1.975 1 97.44 392 ILE A O 1
ATOM 3138 N N . ALA A 1 393 ? 12.172 -22.656 -0.245 1 97.44 393 ALA A N 1
ATOM 3139 C CA . ALA A 1 393 ? 13.625 -22.844 -0.272 1 97.44 393 ALA A CA 1
ATOM 3140 C C . ALA A 1 393 ? 14.328 -21.578 -0.755 1 97.44 393 ALA A C 1
ATOM 3142 O O . ALA A 1 393 ? 13.914 -20.969 -1.741 1 97.44 393 ALA A O 1
ATOM 3143 N N . THR A 1 394 ? 15.367 -21.203 -0.084 1 95.88 394 THR A N 1
ATOM 3144 C CA . THR A 1 394 ? 16.078 -19.953 -0.387 1 95.88 394 THR A CA 1
ATOM 3145 C C . THR A 1 394 ? 17.531 -20.25 -0.749 1 95.88 394 THR A C 1
ATOM 3147 O O . THR A 1 394 ? 18.25 -20.906 0.005 1 95.88 394 THR A O 1
ATOM 3150 N N . MET A 1 395 ? 17.938 -19.859 -1.941 1 95.31 395 MET A N 1
ATOM 3151 C CA . MET A 1 395 ? 19.328 -19.797 -2.338 1 95.31 395 MET A CA 1
ATOM 3152 C C . MET A 1 395 ? 19.844 -18.344 -2.312 1 95.31 395 MET A C 1
ATOM 3154 O O . MET A 1 395 ? 19.453 -17.547 -3.162 1 95.31 395 MET A O 1
ATOM 3158 N N . LYS A 1 396 ? 20.703 -18.062 -1.491 1 92.38 396 LYS A N 1
ATOM 3159 C CA . LYS A 1 396 ? 21.109 -16.688 -1.195 1 92.38 396 LYS A CA 1
ATOM 3160 C C . LYS A 1 396 ? 21.953 -16.109 -2.33 1 92.38 396 LYS A C 1
ATOM 3162 O O . LYS A 1 396 ? 22.797 -16.797 -2.895 1 92.38 396 LYS A O 1
ATOM 3167 N N . GLY A 1 397 ? 21.578 -14.852 -2.619 1 91.69 397 GLY A N 1
ATOM 3168 C CA . GLY A 1 397 ? 22.406 -14.117 -3.551 1 91.69 397 GLY A CA 1
ATOM 3169 C C . GLY A 1 397 ? 23.734 -13.68 -2.945 1 91.69 397 GLY A C 1
ATOM 3170 O O . GLY A 1 397 ? 23.875 -13.609 -1.723 1 91.69 397 GLY A O 1
ATOM 3171 N N . ASN A 1 398 ? 24.688 -13.305 -3.805 1 87.19 398 ASN A N 1
ATOM 3172 C CA . ASN A 1 398 ? 26.016 -13 -3.289 1 87.19 398 ASN A CA 1
ATOM 3173 C C . ASN A 1 398 ? 26.5 -11.625 -3.744 1 87.19 398 ASN A C 1
ATOM 3175 O O . ASN A 1 398 ? 27.562 -11.164 -3.328 1 87.19 398 ASN A O 1
ATOM 3179 N N . ALA A 1 399 ? 25.703 -10.961 -4.504 1 83.94 399 ALA A N 1
ATOM 3180 C CA . ALA A 1 399 ? 26.125 -9.625 -4.938 1 83.94 399 ALA A CA 1
ATOM 3181 C C . ALA A 1 399 ? 25.688 -8.562 -3.934 1 83.94 399 ALA A C 1
ATOM 3183 O O . ALA A 1 399 ? 24.547 -8.555 -3.488 1 83.94 399 ALA A O 1
ATOM 3184 N N . ASP A 1 400 ? 26.531 -7.66 -3.637 1 77.75 400 ASP A N 1
ATOM 3185 C CA . ASP A 1 400 ? 26.297 -6.648 -2.613 1 77.75 400 ASP A CA 1
ATOM 3186 C C . ASP A 1 400 ? 25.047 -5.812 -2.941 1 77.75 400 ASP A C 1
ATOM 3188 O O . ASP A 1 400 ? 24.25 -5.523 -2.059 1 77.75 400 ASP A O 1
ATOM 3192 N N . SER A 1 401 ? 24.828 -5.562 -4.191 1 82.69 401 SER A N 1
ATOM 3193 C CA . SER A 1 401 ? 23.797 -4.598 -4.562 1 82.69 401 SER A CA 1
ATOM 3194 C C . SER A 1 401 ? 22.453 -5.281 -4.75 1 82.69 401 SER A C 1
ATOM 3196 O O . SER A 1 401 ? 21.422 -4.613 -4.809 1 82.69 401 SER A O 1
ATOM 3198 N N . THR A 1 402 ? 22.469 -6.664 -4.777 1 89.94 402 THR A N 1
ATOM 3199 C CA . THR A 1 402 ? 21.203 -7.27 -5.191 1 89.94 402 THR A CA 1
ATOM 3200 C C . THR A 1 402 ? 20.859 -8.477 -4.316 1 89.94 402 THR A C 1
ATOM 3202 O O . THR A 1 402 ? 19.812 -9.094 -4.477 1 89.94 402 THR A O 1
ATOM 3205 N N . ARG A 1 403 ? 21.656 -8.82 -3.412 1 89.38 403 ARG A N 1
ATOM 3206 C CA . ARG A 1 403 ? 21.531 -10.07 -2.668 1 89.38 403 ARG A CA 1
ATOM 3207 C C . ARG A 1 403 ? 20.219 -10.109 -1.896 1 89.38 403 ARG A C 1
ATOM 3209 O O . ARG A 1 403 ? 19.703 -11.188 -1.584 1 89.38 403 ARG A O 1
ATOM 3216 N N . ASP A 1 404 ? 19.625 -8.977 -1.563 1 91.12 404 ASP A N 1
ATOM 3217 C CA . ASP A 1 404 ? 18.406 -8.953 -0.772 1 91.12 404 ASP A CA 1
ATOM 3218 C C . ASP A 1 404 ? 17.172 -8.883 -1.67 1 91.12 404 ASP A C 1
ATOM 3220 O O . ASP A 1 404 ? 16.047 -8.711 -1.184 1 91.12 404 ASP A O 1
ATOM 3224 N N . ARG A 1 405 ? 17.344 -8.977 -2.955 1 95.56 405 ARG A N 1
ATOM 3225 C CA . ARG A 1 405 ? 16.219 -8.984 -3.895 1 95.56 405 ARG A CA 1
ATOM 3226 C C . ARG A 1 405 ? 15.859 -10.406 -4.305 1 95.56 405 ARG A C 1
ATOM 3228 O O . ARG A 1 405 ? 16.734 -11.25 -4.473 1 95.56 405 ARG A O 1
ATOM 3235 N N . PHE A 1 406 ? 14.555 -10.695 -4.488 1 97.25 406 PHE A N 1
ATOM 3236 C CA . PHE A 1 406 ? 14.078 -12.062 -4.656 1 97.25 406 PHE A CA 1
ATOM 3237 C C . PHE A 1 406 ? 13.688 -12.328 -6.105 1 97.25 406 PHE A C 1
ATOM 3239 O O . PHE A 1 406 ? 12.953 -11.547 -6.707 1 97.25 406 PHE A O 1
ATOM 3246 N N . VAL A 1 407 ? 14.195 -13.352 -6.656 1 98.69 407 VAL A N 1
ATOM 3247 C CA . VAL A 1 407 ? 13.664 -14 -7.848 1 98.69 407 VAL A CA 1
ATOM 3248 C C . VAL A 1 407 ? 12.906 -15.266 -7.449 1 98.69 407 VAL A C 1
ATOM 3250 O O . VAL A 1 407 ? 13.508 -16.25 -7 1 98.69 407 VAL A O 1
ATOM 3253 N N . MET A 1 408 ? 11.609 -15.242 -7.645 1 98.56 408 MET A N 1
ATOM 3254 C CA . MET A 1 408 ? 10.781 -16.312 -7.105 1 98.56 408 MET A CA 1
ATOM 3255 C C . MET A 1 408 ? 10.242 -17.203 -8.227 1 98.56 408 MET A C 1
ATOM 3257 O O . MET A 1 408 ? 9.883 -16.703 -9.297 1 98.56 408 MET A O 1
ATOM 3261 N N . MET A 1 409 ? 10.188 -18.422 -7.977 1 98.25 409 MET A N 1
ATOM 3262 C CA . MET A 1 409 ? 9.617 -19.422 -8.859 1 98.25 409 MET A CA 1
ATOM 3263 C C . MET A 1 409 ? 8.773 -20.422 -8.07 1 98.25 409 MET A C 1
ATOM 3265 O O . MET A 1 409 ? 9.156 -20.844 -6.977 1 98.25 409 MET A O 1
ATOM 3269 N N . GLY A 1 410 ? 7.602 -20.781 -8.586 1 96.25 410 GLY A N 1
ATOM 3270 C CA . GLY A 1 410 ? 6.793 -21.672 -7.758 1 96.25 410 GLY A CA 1
ATOM 3271 C C . GLY A 1 410 ? 5.766 -22.453 -8.547 1 96.25 410 GLY A C 1
ATOM 3272 O O . GLY A 1 410 ? 5.543 -22.188 -9.734 1 96.25 410 GLY A O 1
ATOM 3273 N N . SER A 1 411 ? 5.23 -23.469 -7.926 1 93 411 SER A N 1
ATOM 3274 C CA . SER A 1 411 ? 4.145 -24.312 -8.406 1 93 411 SER A CA 1
ATOM 3275 C C . SER A 1 411 ? 3.389 -24.969 -7.254 1 93 411 SER A C 1
ATOM 3277 O O . SER A 1 411 ? 3.965 -25.219 -6.191 1 93 411 SER A O 1
ATOM 3279 N N . HIS A 1 412 ? 2.191 -25.141 -7.395 1 88.38 412 HIS A N 1
ATOM 3280 C CA . HIS A 1 412 ? 1.486 -25.875 -6.355 1 88.38 412 HIS A CA 1
ATOM 3281 C C . HIS A 1 412 ? 1.699 -27.375 -6.52 1 88.38 412 HIS A C 1
ATOM 3283 O O . HIS A 1 412 ? 1.99 -27.859 -7.617 1 88.38 412 HIS A O 1
ATOM 3289 N N . ARG A 1 413 ? 1.522 -28.094 -5.426 1 86.62 413 ARG A N 1
ATOM 3290 C CA . ARG A 1 413 ? 1.579 -29.547 -5.41 1 86.62 413 ARG A CA 1
ATOM 3291 C C . ARG A 1 413 ? 0.22 -30.156 -5.742 1 86.62 413 ARG A C 1
ATOM 3293 O O . ARG A 1 413 ? -0.602 -30.375 -4.848 1 86.62 413 ARG A O 1
ATOM 3300 N N . GLY A 1 414 ? -0.028 -30.156 -6.98 1 71.06 414 GLY A N 1
ATOM 3301 C CA . GLY A 1 414 ? -1.396 -30.562 -7.262 1 71.06 414 GLY A CA 1
ATOM 3302 C C . GLY A 1 414 ? -1.486 -31.781 -8.148 1 71.06 414 GLY A C 1
ATOM 3303 O O . GLY A 1 414 ? -0.56 -32.094 -8.906 1 71.06 414 GLY A O 1
ATOM 3304 N N . VAL A 1 415 ? -2.586 -32.344 -8.055 1 61.59 415 VAL A N 1
ATOM 3305 C CA . VAL A 1 415 ? -2.873 -33.594 -8.766 1 61.59 415 VAL A CA 1
ATOM 3306 C C . VAL A 1 415 ? -3.23 -33.281 -10.219 1 61.59 415 VAL A C 1
ATOM 3308 O O . VAL A 1 415 ? -2.955 -34.094 -11.109 1 61.59 415 VAL A O 1
ATOM 3311 N N . MET A 1 416 ? -3.613 -32.062 -10.406 1 60.62 416 MET A N 1
ATOM 3312 C CA . MET A 1 416 ? -4.129 -31.75 -11.734 1 60.62 416 MET A CA 1
ATOM 3313 C C . MET A 1 416 ? -3.025 -31.828 -12.781 1 60.62 416 MET A C 1
ATOM 3315 O O . MET A 1 416 ? -3.271 -32.25 -13.922 1 60.62 416 MET A O 1
ATOM 3319 N N . ASP A 1 417 ? -1.899 -31.453 -12.43 1 62.16 417 ASP A N 1
ATOM 3320 C CA . ASP A 1 417 ? -0.833 -31.547 -13.422 1 62.16 417 ASP A CA 1
ATOM 3321 C C . ASP A 1 417 ? 0.129 -32.688 -13.086 1 62.16 417 ASP A C 1
ATOM 3323 O O . ASP A 1 417 ? 1.266 -32.719 -13.562 1 62.16 417 ASP A O 1
ATOM 3327 N N . ASN A 1 418 ? -0.401 -33.531 -12.188 1 64.44 418 ASN A N 1
ATOM 3328 C CA . ASN A 1 418 ? 0.372 -34.719 -11.805 1 64.44 418 ASN A CA 1
ATOM 3329 C C . ASN A 1 418 ? 1.732 -34.344 -11.234 1 64.44 418 ASN A C 1
ATOM 3331 O O . ASN A 1 418 ? 2.742 -34.969 -11.531 1 64.44 418 ASN A O 1
ATOM 3335 N N . TYR A 1 419 ? 1.812 -33.25 -10.586 1 82.69 419 TYR A N 1
ATOM 3336 C CA . TYR A 1 419 ? 2.984 -32.781 -9.859 1 82.69 419 TYR A CA 1
ATOM 3337 C C . TYR A 1 419 ? 4.105 -32.406 -10.82 1 82.69 419 TYR A C 1
ATOM 3339 O O . TYR A 1 419 ? 5.277 -32.375 -10.438 1 82.69 419 TYR A O 1
ATOM 3347 N N . ASN A 1 420 ? 3.787 -32.281 -12.078 1 87.38 420 ASN A N 1
ATOM 3348 C CA . ASN A 1 420 ? 4.797 -31.938 -13.078 1 87.38 420 ASN A CA 1
ATOM 3349 C C . ASN A 1 420 ? 5.508 -30.641 -12.727 1 87.38 420 ASN A C 1
ATOM 3351 O O . ASN A 1 420 ? 6.719 -30.516 -12.922 1 87.38 420 ASN A O 1
ATOM 3355 N N . GLY A 1 421 ? 4.785 -29.625 -12.266 1 92.19 421 GLY A N 1
ATOM 3356 C CA . GLY A 1 421 ? 5.418 -28.375 -11.859 1 92.19 421 GLY A CA 1
ATOM 3357 C C . GLY A 1 421 ? 6.457 -28.562 -10.773 1 92.19 421 GLY A C 1
ATOM 3358 O O . GLY A 1 421 ? 7.547 -27.984 -10.844 1 92.19 421 GLY A O 1
ATOM 3359 N N . THR A 1 422 ? 6.102 -29.359 -9.789 1 93.75 422 THR A N 1
ATOM 3360 C CA . THR A 1 422 ? 7.027 -29.656 -8.703 1 93.75 422 THR A CA 1
ATOM 3361 C C . THR A 1 422 ? 8.242 -30.422 -9.227 1 93.75 422 THR A C 1
ATOM 3363 O O . THR A 1 422 ? 9.375 -30.141 -8.836 1 93.75 422 THR A O 1
ATOM 3366 N N . ALA A 1 423 ? 7.992 -31.438 -10.086 1 95.31 423 ALA A N 1
ATOM 3367 C CA . ALA A 1 423 ? 9.078 -32.219 -10.641 1 95.31 423 ALA A CA 1
ATOM 3368 C C . ALA A 1 423 ? 10.047 -31.359 -11.438 1 95.31 423 ALA A C 1
ATOM 3370 O O . ALA A 1 423 ? 11.266 -31.516 -11.336 1 95.31 423 ALA A O 1
ATOM 3371 N N . MET A 1 424 ? 9.523 -30.484 -12.234 1 96.81 424 MET A N 1
ATOM 3372 C CA . MET A 1 424 ? 10.367 -29.578 -13.008 1 96.81 424 MET A CA 1
ATOM 3373 C C . MET A 1 424 ? 11.164 -28.656 -12.086 1 96.81 424 MET A C 1
ATOM 3375 O O . MET A 1 424 ? 12.344 -28.406 -12.328 1 96.81 424 MET A O 1
ATOM 3379 N N . MET A 1 425 ? 10.539 -28.125 -11.055 1 97.44 425 MET A N 1
ATOM 3380 C CA . MET A 1 425 ? 11.195 -27.25 -10.094 1 97.44 425 MET A CA 1
ATOM 3381 C C . MET A 1 425 ? 12.352 -27.969 -9.398 1 97.44 425 MET A C 1
ATOM 3383 O O . MET A 1 425 ? 13.438 -27.406 -9.25 1 97.44 425 MET A O 1
ATOM 3387 N N . LEU A 1 426 ? 12.156 -29.234 -9.031 1 97.75 426 LEU A N 1
ATOM 3388 C CA . LEU A 1 426 ? 13.203 -30.016 -8.375 1 97.75 426 LEU A CA 1
ATOM 3389 C C . LEU A 1 426 ? 14.344 -30.328 -9.344 1 97.75 426 LEU A C 1
ATOM 3391 O O . LEU A 1 426 ? 15.508 -30.328 -8.945 1 97.75 426 LEU A O 1
ATOM 3395 N N . GLU A 1 427 ? 14.008 -30.625 -10.578 1 98.12 427 GLU A N 1
ATOM 3396 C CA . GLU A 1 427 ? 15.047 -30.844 -11.586 1 98.12 427 GLU A CA 1
ATOM 3397 C C . GLU A 1 427 ? 15.898 -29.594 -11.781 1 98.12 427 GLU A C 1
ATOM 3399 O O . GLU A 1 427 ? 17.125 -29.672 -11.914 1 98.12 427 GLU A O 1
ATOM 3404 N N . LEU A 1 428 ? 15.242 -28.438 -11.836 1 97.94 428 LEU A N 1
ATOM 3405 C CA . LEU A 1 428 ? 15.969 -27.172 -11.922 1 97.94 428 LEU A CA 1
ATOM 3406 C C . LEU A 1 428 ? 16.859 -26.984 -10.703 1 97.94 428 LEU A C 1
ATOM 3408 O O . LEU A 1 428 ? 18.016 -26.578 -10.828 1 97.94 428 LEU A O 1
ATOM 3412 N N . ALA A 1 429 ? 16.328 -27.234 -9.5 1 98 429 ALA A N 1
ATOM 3413 C CA . ALA A 1 429 ? 17.078 -27.109 -8.266 1 98 429 ALA A CA 1
ATOM 3414 C C . ALA A 1 429 ? 18.328 -28 -8.297 1 98 429 ALA A C 1
ATOM 3416 O O . ALA A 1 429 ? 19.406 -27.578 -7.887 1 98 429 ALA A O 1
ATOM 3417 N N . ARG A 1 430 ? 18.203 -29.203 -8.766 1 97.19 430 ARG A N 1
ATOM 3418 C CA . ARG A 1 430 ? 19.312 -30.141 -8.875 1 97.19 430 ARG A CA 1
ATOM 3419 C C . ARG A 1 430 ? 20.406 -29.594 -9.773 1 97.19 430 ARG A C 1
ATOM 3421 O O . ARG A 1 430 ? 21.594 -29.672 -9.445 1 97.19 430 ARG A O 1
ATOM 3428 N N . ASN A 1 431 ? 20 -29.078 -10.875 1 97.19 431 ASN A N 1
ATOM 3429 C CA . ASN A 1 431 ? 20.969 -28.562 -11.836 1 97.19 431 ASN A CA 1
ATOM 3430 C C . ASN A 1 431 ? 21.641 -27.297 -11.328 1 97.19 431 ASN A C 1
ATOM 3432 O O . ASN A 1 431 ? 22.812 -27.062 -11.617 1 97.19 431 ASN A O 1
ATOM 3436 N N . LEU A 1 432 ? 20.906 -26.406 -10.578 1 97.38 432 LEU A N 1
ATOM 3437 C CA . LEU A 1 432 ? 21.547 -25.25 -9.953 1 97.38 432 LEU A CA 1
ATOM 3438 C C . LEU A 1 432 ? 22.609 -25.703 -8.953 1 97.38 432 LEU A C 1
ATOM 3440 O O . LEU A 1 432 ? 23.656 -25.062 -8.844 1 97.38 432 LEU A O 1
ATOM 3444 N N . HIS A 1 433 ? 22.312 -26.719 -8.242 1 94.94 433 HIS A N 1
ATOM 3445 C CA . HIS A 1 433 ? 23.25 -27.25 -7.273 1 94.94 433 HIS A CA 1
ATOM 3446 C C . HIS A 1 433 ? 24.547 -27.703 -7.953 1 94.94 433 HIS A C 1
ATOM 3448 O O . HIS A 1 433 ? 25.641 -27.516 -7.41 1 94.94 433 HIS A O 1
ATOM 3454 N N . SER A 1 434 ? 24.484 -28.25 -9.078 1 93.19 434 SER A N 1
ATOM 3455 C CA . SER A 1 434 ? 25.625 -28.781 -9.789 1 93.19 434 SER A CA 1
ATOM 3456 C C . SER A 1 434 ? 26.641 -27.703 -10.109 1 93.19 434 SER A C 1
ATOM 3458 O O . SER A 1 434 ? 27.844 -27.953 -10.164 1 93.19 434 SER A O 1
ATOM 3460 N N . ILE A 1 435 ? 26.156 -26.484 -10.305 1 93.5 435 ILE A N 1
ATOM 3461 C CA . ILE A 1 435 ? 27.094 -25.438 -10.695 1 93.5 435 ILE A CA 1
ATOM 3462 C C . ILE A 1 435 ? 27.594 -24.703 -9.445 1 93.5 435 ILE A C 1
ATOM 3464 O O . ILE A 1 435 ? 28.516 -23.891 -9.523 1 93.5 435 ILE A O 1
ATOM 3468 N N . GLN A 1 436 ? 27.047 -24.938 -8.359 1 91.12 436 GLN A N 1
ATOM 3469 C CA . GLN A 1 436 ? 27.578 -24.391 -7.113 1 91.12 436 GLN A CA 1
ATOM 3470 C C . GLN A 1 436 ? 28.969 -24.953 -6.828 1 91.12 436 GLN A C 1
ATOM 3472 O O . GLN A 1 436 ? 29.812 -24.266 -6.238 1 91.12 436 GLN A O 1
ATOM 3477 N N . ASP A 1 437 ? 29.219 -26.141 -7.25 1 87.31 437 ASP A N 1
ATOM 3478 C CA . ASP A 1 437 ? 30.547 -26.75 -7.117 1 87.31 437 ASP A CA 1
ATOM 3479 C C . ASP A 1 437 ? 31.594 -26 -7.934 1 87.31 437 ASP A C 1
ATOM 3481 O O . ASP A 1 437 ? 32.781 -26.109 -7.672 1 87.31 437 ASP A O 1
ATOM 3485 N N . GLU A 1 438 ? 31.109 -25.266 -8.805 1 90.5 438 GLU A N 1
ATOM 3486 C CA . GLU A 1 438 ? 31.984 -24.422 -9.617 1 90.5 438 GLU A CA 1
ATOM 3487 C C . GLU A 1 438 ? 32 -22.984 -9.102 1 90.5 438 GLU A C 1
ATOM 3489 O O . GLU A 1 438 ? 32.25 -22.047 -9.867 1 90.5 438 GLU A O 1
ATOM 3494 N N . ASN A 1 439 ? 31.516 -22.781 -7.895 1 89.62 439 ASN A N 1
ATOM 3495 C CA . ASN A 1 439 ? 31.547 -21.516 -7.156 1 89.62 439 ASN A CA 1
ATOM 3496 C C . ASN A 1 439 ? 30.562 -20.5 -7.742 1 89.62 439 ASN A C 1
ATOM 3498 O O . ASN A 1 439 ? 30.891 -19.312 -7.844 1 89.62 439 ASN A O 1
ATOM 3502 N N . TRP A 1 440 ? 29.5 -21.047 -8.297 1 93.69 440 TRP A N 1
ATOM 3503 C CA . TRP A 1 440 ? 28.438 -20.156 -8.75 1 93.69 440 TRP A CA 1
ATOM 3504 C C . TRP A 1 440 ? 27.469 -19.844 -7.617 1 93.69 440 TRP A C 1
ATOM 3506 O O . TRP A 1 440 ? 27.047 -20.75 -6.891 1 93.69 440 TRP A O 1
ATOM 3516 N N . TYR A 1 441 ? 27.172 -18.594 -7.453 1 92 441 TYR A N 1
ATOM 3517 C CA . TYR A 1 441 ? 26.062 -18.094 -6.652 1 92 441 TYR A CA 1
ATOM 3518 C C . TYR A 1 441 ? 25.281 -17 -7.398 1 92 441 TYR A C 1
ATOM 3520 O O . TYR A 1 441 ? 25.891 -16.172 -8.078 1 92 441 TYR A O 1
ATOM 3528 N N . PRO A 1 442 ? 23.969 -17.094 -7.301 1 95.75 442 PRO A N 1
ATOM 3529 C CA . PRO A 1 442 ? 23.219 -16.047 -8 1 95.75 442 PRO A CA 1
ATOM 3530 C C . PRO A 1 442 ? 23.484 -14.648 -7.43 1 95.75 442 PRO A C 1
ATOM 3532 O O . PRO A 1 442 ? 23.828 -14.516 -6.25 1 95.75 442 PRO A O 1
ATOM 3535 N N . LYS A 1 443 ? 23.422 -13.656 -8.273 1 94.88 443 LYS A N 1
ATOM 3536 C CA . LYS A 1 443 ? 23.531 -12.281 -7.785 1 94.88 443 LYS A CA 1
ATOM 3537 C C . LYS A 1 443 ? 22.328 -11.906 -6.926 1 94.88 443 LYS A C 1
ATOM 3539 O O . LYS A 1 443 ? 22.484 -11.219 -5.91 1 94.88 443 LYS A O 1
ATOM 3544 N N . ARG A 1 444 ? 21.156 -12.32 -7.328 1 96.38 444 ARG A N 1
ATOM 3545 C CA . ARG A 1 444 ? 19.922 -12.117 -6.562 1 96.38 444 ARG A CA 1
ATOM 3546 C C . ARG A 1 444 ? 19.484 -13.406 -5.887 1 96.38 444 ARG A C 1
ATOM 3548 O O . ARG A 1 444 ? 19.672 -14.5 -6.438 1 96.38 444 ARG A O 1
ATOM 3555 N N . THR A 1 445 ? 18.859 -13.281 -4.75 1 95.56 445 THR A N 1
ATOM 3556 C CA . THR A 1 445 ? 18.375 -14.438 -4.004 1 95.56 445 THR A CA 1
ATOM 3557 C C . THR A 1 445 ? 17.266 -15.141 -4.773 1 95.56 445 THR A C 1
ATOM 3559 O O . THR A 1 445 ? 16.344 -14.492 -5.281 1 95.56 445 THR A O 1
ATOM 3562 N N . ILE A 1 446 ? 17.375 -16.453 -4.879 1 97.69 446 ILE A N 1
ATOM 3563 C CA . ILE A 1 446 ? 16.344 -17.266 -5.52 1 97.69 446 ILE A CA 1
ATOM 3564 C C . ILE A 1 446 ? 15.453 -17.906 -4.457 1 97.69 446 ILE A C 1
ATOM 3566 O O . ILE A 1 446 ? 15.953 -18.469 -3.477 1 97.69 446 ILE A O 1
ATOM 3570 N N . LYS A 1 447 ? 14.195 -17.781 -4.574 1 97.56 447 LYS A N 1
ATOM 3571 C CA . LYS A 1 447 ? 13.227 -18.5 -3.74 1 97.56 447 LYS A CA 1
ATOM 3572 C C . LYS A 1 447 ? 12.398 -19.469 -4.57 1 97.56 447 LYS A C 1
ATOM 3574 O O . LYS A 1 447 ? 11.688 -19.062 -5.488 1 97.56 447 LYS A O 1
ATOM 3579 N N . MET A 1 448 ? 12.539 -20.719 -4.301 1 98.38 448 MET A N 1
ATOM 3580 C CA . MET A 1 448 ? 11.656 -21.734 -4.875 1 98.38 448 MET A CA 1
ATOM 3581 C C . MET A 1 448 ? 10.492 -22.047 -3.938 1 98.38 448 MET A C 1
ATOM 3583 O O . MET A 1 448 ? 10.703 -22.406 -2.781 1 98.38 448 MET A O 1
ATOM 3587 N N . CYS A 1 449 ? 9.328 -21.891 -4.469 1 97.81 449 CYS A N 1
ATOM 3588 C CA . CYS A 1 449 ? 8.125 -21.922 -3.645 1 97.81 449 CYS A CA 1
ATOM 3589 C C . CYS A 1 449 ? 7.219 -23.078 -4.051 1 97.81 449 CYS A C 1
ATOM 3591 O O . CYS A 1 449 ? 6.551 -23.016 -5.086 1 97.81 449 CYS A O 1
ATOM 3593 N N . SER A 1 450 ? 7.199 -24.094 -3.244 1 96.62 450 SER A N 1
ATOM 3594 C CA . SER A 1 450 ? 6.254 -25.188 -3.416 1 96.62 450 SER A CA 1
ATOM 3595 C C . SER A 1 450 ? 4.973 -24.953 -2.623 1 96.62 450 SER A C 1
ATOM 3597 O O . SER A 1 450 ? 4.953 -25.125 -1.402 1 96.62 450 SER A O 1
ATOM 3599 N N . TRP A 1 451 ? 3.945 -24.609 -3.328 1 94.62 451 TRP A N 1
ATOM 3600 C CA . TRP A 1 451 ? 2.711 -24.188 -2.68 1 94.62 451 TRP A CA 1
ATOM 3601 C C . TRP A 1 451 ? 1.839 -25.375 -2.322 1 94.62 451 TRP A C 1
ATOM 3603 O O . TRP A 1 451 ? 1.69 -26.312 -3.123 1 94.62 451 TRP A O 1
ATOM 3613 N N . GLY A 1 452 ? 1.322 -25.281 -1.106 1 87.69 452 GLY A N 1
ATOM 3614 C CA . GLY A 1 452 ? 0.319 -26.266 -0.733 1 87.69 452 GLY A CA 1
ATOM 3615 C C . GLY A 1 452 ? -1.049 -25.984 -1.322 1 87.69 452 GLY A C 1
ATOM 3616 O O . GLY A 1 452 ? -1.407 -24.828 -1.531 1 87.69 452 GLY A O 1
ATOM 3617 N N . VAL A 1 453 ? -1.68 -27.078 -1.854 1 68.94 453 VAL A N 1
ATOM 3618 C CA . VAL A 1 453 ? -3 -26.859 -2.434 1 68.94 453 VAL A CA 1
ATOM 3619 C C . VAL A 1 453 ? -4.008 -27.812 -1.797 1 68.94 453 VAL A C 1
ATOM 3621 O O . VAL A 1 453 ? -3.732 -29 -1.636 1 68.94 453 VAL A O 1
ATOM 3624 N N . MET A 1 454 ? -4.91 -27.297 -1.143 1 60.47 454 MET A N 1
ATOM 3625 C CA . MET A 1 454 ? -6.082 -28.109 -0.824 1 60.47 454 MET A CA 1
ATOM 3626 C C . MET A 1 454 ? -7.234 -27.797 -1.776 1 60.47 454 MET A C 1
ATOM 3628 O O . MET A 1 454 ? -7.719 -28.688 -2.48 1 60.47 454 MET A O 1
ATOM 3632 N N . HIS A 1 455 ? -7.492 -26.516 -1.79 1 61.75 455 HIS A N 1
ATOM 3633 C CA . HIS A 1 455 ? -8.508 -25.953 -2.676 1 61.75 455 HIS A CA 1
ATOM 3634 C C . HIS A 1 455 ? -8.055 -24.609 -3.242 1 61.75 455 HIS A C 1
ATOM 3636 O O . HIS A 1 455 ? -7.699 -23.703 -2.486 1 61.75 455 HIS A O 1
ATOM 3642 N N . GLY A 1 456 ? -7.836 -24.594 -4.641 1 67.75 456 GLY A N 1
ATOM 3643 C CA . GLY A 1 456 ? -7.531 -23.297 -5.238 1 67.75 456 GLY A CA 1
ATOM 3644 C C . GLY A 1 456 ? -6.07 -22.922 -5.105 1 67.75 456 GLY A C 1
ATOM 3645 O O . GLY A 1 456 ? -5.184 -23.75 -5.293 1 67.75 456 GLY A O 1
ATOM 3646 N N . VAL A 1 457 ? -5.805 -21.641 -4.91 1 81.62 457 VAL A N 1
ATOM 3647 C CA . VAL A 1 457 ? -4.453 -21.109 -4.883 1 81.62 457 VAL A CA 1
ATOM 3648 C C . VAL A 1 457 ? -4.168 -20.5 -3.51 1 81.62 457 VAL A C 1
ATOM 3650 O O . VAL A 1 457 ? -3.582 -19.422 -3.41 1 81.62 457 VAL A O 1
ATOM 3653 N N . LEU A 1 458 ? -4.461 -21.203 -2.471 1 84.12 458 LEU A N 1
ATOM 3654 C CA . LEU A 1 458 ? -4.434 -20.672 -1.114 1 84.12 458 LEU A CA 1
ATOM 3655 C C . LEU A 1 458 ? -3.004 -20.562 -0.599 1 84.12 458 LEU A C 1
ATOM 3657 O O . LEU A 1 458 ? -2.664 -19.625 0.119 1 84.12 458 LEU A O 1
ATOM 3661 N N . GLY A 1 459 ? -2.184 -21.578 -0.934 1 91.25 459 GLY A N 1
ATOM 3662 C CA . GLY A 1 459 ? -0.824 -21.562 -0.416 1 91.25 459 GLY A CA 1
ATOM 3663 C C . GLY A 1 459 ? -0.061 -20.297 -0.75 1 91.25 459 GLY A C 1
ATOM 3664 O O . GLY A 1 459 ? 0.529 -19.672 0.133 1 91.25 459 GLY A O 1
ATOM 3665 N N . SER A 1 460 ? -0.094 -19.938 -2.039 1 93.56 460 SER A N 1
ATOM 3666 C CA . SER A 1 460 ? 0.622 -18.734 -2.475 1 93.56 460 SER A CA 1
ATOM 3667 C C . SER A 1 460 ? -0.005 -17.469 -1.894 1 93.56 460 SER A C 1
ATOM 3669 O O . SER A 1 460 ? 0.706 -16.547 -1.489 1 93.56 460 SER A O 1
ATOM 3671 N N . ILE A 1 461 ? -1.307 -17.391 -1.774 1 91.19 461 ILE A N 1
ATOM 3672 C CA . ILE A 1 461 ? -2.01 -16.219 -1.268 1 91.19 461 ILE A CA 1
ATOM 3673 C C . ILE A 1 461 ? -1.659 -16 0.202 1 91.19 461 ILE A C 1
ATOM 3675 O O . ILE A 1 461 ? -1.298 -14.898 0.604 1 91.19 461 ILE A O 1
ATOM 3679 N N . GLU A 1 462 ? -1.738 -17.125 1.014 1 93.5 462 GLU A N 1
ATOM 3680 C CA . GLU A 1 462 ? -1.453 -17.016 2.441 1 93.5 462 GLU A CA 1
ATOM 3681 C C . GLU A 1 462 ? -0.028 -16.531 2.686 1 93.5 462 GLU A C 1
ATOM 3683 O O . GLU A 1 462 ? 0.198 -15.648 3.52 1 93.5 462 GLU A O 1
ATOM 3688 N N . TRP A 1 463 ? 0.865 -17.078 1.969 1 96.5 463 TRP A N 1
ATOM 3689 C CA . TRP A 1 463 ? 2.268 -16.734 2.17 1 96.5 463 TRP A CA 1
ATOM 3690 C C . TRP A 1 463 ? 2.537 -15.289 1.736 1 96.5 463 TRP A C 1
ATOM 3692 O O . TRP A 1 463 ? 3.266 -14.562 2.412 1 96.5 463 TRP A O 1
ATOM 3702 N N . ALA A 1 464 ? 1.993 -14.906 0.611 1 96.25 464 ALA A N 1
ATOM 3703 C CA . ALA A 1 464 ? 2.17 -13.547 0.122 1 96.25 464 ALA A CA 1
ATOM 3704 C C . ALA A 1 464 ? 1.553 -12.531 1.082 1 96.25 464 ALA A C 1
ATOM 3706 O O . ALA A 1 464 ? 2.098 -11.445 1.281 1 96.25 464 ALA A O 1
ATOM 3707 N N . GLU A 1 465 ? 0.378 -12.852 1.629 1 94.88 465 GLU A N 1
ATOM 3708 C CA . GLU A 1 465 ? -0.254 -11.984 2.611 1 94.88 465 GLU A CA 1
ATOM 3709 C C . GLU A 1 465 ? 0.605 -11.852 3.867 1 94.88 465 GLU A C 1
ATOM 3711 O O . GLU A 1 465 ? 0.735 -10.758 4.426 1 94.88 465 GLU A O 1
ATOM 3716 N N . GLU A 1 466 ? 1.187 -12.953 4.25 1 96.31 466 GLU A N 1
ATOM 3717 C CA . GLU A 1 466 ? 2.037 -12.938 5.438 1 96.31 466 GLU A CA 1
ATOM 3718 C C . GLU A 1 466 ? 3.266 -12.062 5.23 1 96.31 466 GLU A C 1
ATOM 3720 O O . GLU A 1 466 ? 3.684 -11.344 6.141 1 96.31 466 GLU A O 1
ATOM 3725 N N . HIS A 1 467 ? 3.84 -12.094 4.047 1 97.31 467 HIS A N 1
ATOM 3726 C CA . HIS A 1 467 ? 5.102 -11.414 3.77 1 97.31 467 HIS A CA 1
ATOM 3727 C C . HIS A 1 467 ? 4.891 -10.203 2.865 1 97.31 467 HIS A C 1
ATOM 3729 O O . HIS A 1 467 ? 5.785 -9.828 2.109 1 97.31 467 HIS A O 1
ATOM 3735 N N . ARG A 1 468 ? 3.754 -9.617 2.941 1 96.88 468 ARG A N 1
ATOM 3736 C CA . ARG A 1 468 ? 3.301 -8.594 2.006 1 96.88 468 ARG A CA 1
ATOM 3737 C C . ARG A 1 468 ? 4.32 -7.465 1.895 1 96.88 468 ARG A C 1
ATOM 3739 O O . ARG A 1 468 ? 4.777 -7.145 0.796 1 96.88 468 ARG A O 1
ATOM 3746 N N . LEU A 1 469 ? 4.711 -6.812 2.986 1 96.94 469 LEU A N 1
ATOM 3747 C CA . LEU A 1 469 ? 5.578 -5.641 2.949 1 96.94 469 LEU A CA 1
ATOM 3748 C C . LEU A 1 469 ? 6.969 -6.004 2.436 1 96.94 469 LEU A C 1
ATOM 3750 O O . LEU A 1 469 ? 7.555 -5.266 1.641 1 96.94 469 LEU A O 1
ATOM 3754 N N . LYS A 1 470 ? 7.484 -7.117 2.863 1 95.94 470 LYS A N 1
ATOM 3755 C CA . LYS A 1 470 ? 8.781 -7.59 2.396 1 95.94 470 LYS A CA 1
ATOM 3756 C C . LYS A 1 470 ? 8.766 -7.844 0.891 1 95.94 470 LYS A C 1
ATOM 3758 O O . LYS A 1 470 ? 9.727 -7.504 0.189 1 95.94 470 LYS A O 1
ATOM 3763 N N . LEU A 1 471 ? 7.727 -8.477 0.45 1 97.62 471 LEU A N 1
ATOM 3764 C CA . LEU A 1 471 ? 7.602 -8.773 -0.974 1 97.62 471 LEU A CA 1
ATOM 3765 C C . LEU A 1 471 ? 7.465 -7.488 -1.783 1 97.62 471 LEU A C 1
ATOM 3767 O O . LEU A 1 471 ? 8.039 -7.367 -2.869 1 97.62 471 LEU A O 1
ATOM 3771 N N . LEU A 1 472 ? 6.766 -6.531 -1.278 1 96.75 472 LEU A N 1
ATOM 3772 C CA . LEU A 1 472 ? 6.625 -5.25 -1.961 1 96.75 472 LEU A CA 1
ATOM 3773 C C . LEU A 1 472 ? 7.984 -4.582 -2.139 1 96.75 472 LEU A C 1
ATOM 3775 O O . LEU A 1 472 ? 8.234 -3.938 -3.162 1 96.75 472 LEU A O 1
ATOM 3779 N N . GLU A 1 473 ? 8.812 -4.816 -1.226 1 95.06 473 GLU A N 1
ATOM 3780 C CA . GLU A 1 473 ? 10.117 -4.16 -1.243 1 95.06 473 GLU A CA 1
ATOM 3781 C C . GLU A 1 473 ? 11.125 -4.965 -2.059 1 95.06 473 GLU A C 1
ATOM 3783 O O . GLU A 1 473 ? 11.945 -4.395 -2.781 1 95.06 473 GLU A O 1
ATOM 3788 N N . LYS A 1 474 ? 11 -6.32 -1.983 1 96.12 474 LYS A N 1
ATOM 3789 C CA . LYS A 1 474 ? 12.18 -7.086 -2.369 1 96.12 474 LYS A CA 1
ATOM 3790 C C . LYS A 1 474 ? 11.891 -7.965 -3.586 1 96.12 474 LYS A C 1
ATOM 3792 O O . LYS A 1 474 ? 12.82 -8.406 -4.27 1 96.12 474 LYS A O 1
ATOM 3797 N N . ALA A 1 475 ? 10.672 -8.312 -3.834 1 98.25 475 ALA A N 1
ATOM 3798 C CA . ALA A 1 475 ? 10.383 -9.273 -4.895 1 98.25 475 ALA A CA 1
ATOM 3799 C C . ALA A 1 475 ? 10.531 -8.633 -6.273 1 98.25 475 ALA A C 1
ATOM 3801 O O . ALA A 1 475 ? 9.891 -7.613 -6.559 1 98.25 475 ALA A O 1
ATOM 3802 N N . VAL A 1 476 ? 11.344 -9.266 -7.113 1 98.38 476 VAL A N 1
ATOM 3803 C CA . VAL A 1 476 ? 11.656 -8.734 -8.438 1 98.38 476 VAL A CA 1
ATOM 3804 C C . VAL A 1 476 ? 10.711 -9.344 -9.469 1 98.38 476 VAL A C 1
ATOM 3806 O O . VAL A 1 476 ? 10.25 -8.648 -10.383 1 98.38 476 VAL A O 1
ATOM 3809 N N . VAL A 1 477 ? 10.484 -10.625 -9.336 1 98.69 477 VAL A N 1
ATOM 3810 C CA . VAL A 1 477 ? 9.648 -11.328 -10.297 1 98.69 477 VAL A CA 1
ATOM 3811 C C . VAL A 1 477 ? 9.148 -12.641 -9.688 1 98.69 477 VAL A C 1
ATOM 3813 O O . VAL A 1 477 ? 9.797 -13.203 -8.797 1 98.69 477 VAL A O 1
ATOM 3816 N N . TYR A 1 478 ? 8.008 -13.031 -10.039 1 98.31 478 TYR A N 1
ATOM 3817 C CA . TYR A 1 478 ? 7.48 -14.367 -9.773 1 98.31 478 TYR A CA 1
ATOM 3818 C C . TYR A 1 478 ? 7.293 -15.141 -11.078 1 98.31 478 TYR A C 1
ATOM 3820 O O . TYR A 1 478 ? 6.605 -14.672 -11.984 1 98.31 478 TYR A O 1
ATOM 3828 N N . ILE A 1 479 ? 7.848 -16.297 -11.195 1 98.31 479 ILE A N 1
ATOM 3829 C CA . ILE A 1 479 ? 7.727 -17.188 -12.352 1 98.31 479 ILE A CA 1
ATOM 3830 C C . ILE A 1 479 ? 6.887 -18.406 -11.977 1 98.31 479 ILE A C 1
ATOM 3832 O O . ILE A 1 479 ? 7.273 -19.188 -11.102 1 98.31 479 ILE A O 1
ATOM 3836 N N . ASP A 1 480 ? 5.801 -18.625 -12.672 1 95.81 480 ASP A N 1
ATOM 3837 C CA . ASP A 1 480 ? 4.852 -19.688 -12.352 1 95.81 480 ASP A CA 1
ATOM 3838 C C . ASP A 1 480 ? 5.094 -20.922 -13.219 1 95.81 480 ASP A C 1
ATOM 3840 O O . ASP A 1 480 ? 5.113 -20.828 -14.445 1 95.81 480 ASP A O 1
ATOM 3844 N N . LEU A 1 481 ? 5.246 -22.062 -12.602 1 94.38 481 LEU A N 1
ATOM 3845 C CA . LEU A 1 481 ? 5.496 -23.312 -13.305 1 94.38 481 LEU A CA 1
ATOM 3846 C C . LEU A 1 481 ? 4.238 -24.172 -13.344 1 94.38 481 LEU A C 1
ATOM 3848 O O . LEU A 1 481 ? 4.254 -25.266 -13.898 1 94.38 481 LEU A O 1
ATOM 3852 N N . ASP A 1 482 ? 3.205 -23.625 -12.812 1 86.06 482 ASP A N 1
ATOM 3853 C CA . ASP A 1 482 ? 1.979 -24.406 -12.703 1 86.06 482 ASP A CA 1
ATOM 3854 C C . ASP A 1 482 ? 1.404 -24.719 -14.086 1 86.06 482 ASP A C 1
ATOM 3856 O O . ASP A 1 482 ? 1.342 -23.844 -14.953 1 86.06 482 ASP A O 1
ATOM 3860 N N . MET A 1 483 ? 1.048 -25.969 -14.297 1 82.81 483 MET A N 1
ATOM 3861 C CA . MET A 1 483 ? 0.42 -26.438 -15.531 1 82.81 483 MET A CA 1
ATOM 3862 C C . MET A 1 483 ? 1.233 -26 -16.75 1 82.81 483 MET A C 1
ATOM 3864 O O . MET A 1 483 ? 0.676 -25.516 -17.734 1 82.81 483 MET A O 1
ATOM 3868 N N . ALA A 1 484 ? 2.514 -26.156 -16.703 1 88.94 484 ALA A N 1
ATOM 3869 C CA . ALA A 1 484 ? 3.426 -25.656 -17.719 1 88.94 484 ALA A CA 1
ATOM 3870 C C . ALA A 1 484 ? 3.271 -26.438 -19.031 1 88.94 484 ALA A C 1
ATOM 3872 O O . ALA A 1 484 ? 3.592 -25.938 -20.109 1 88.94 484 ALA A O 1
ATOM 3873 N N . VAL A 1 485 ? 2.834 -27.688 -18.938 1 88.38 485 VAL A N 1
ATOM 3874 C CA . VAL A 1 485 ? 2.623 -28.469 -20.141 1 88.38 485 VAL A CA 1
ATOM 3875 C C . VAL A 1 485 ? 1.186 -28.984 -20.188 1 88.38 485 VAL A C 1
ATOM 3877 O O . VAL A 1 485 ? 0.84 -29.938 -19.469 1 88.38 485 VAL A O 1
ATOM 3880 N N . GLN A 1 486 ? 0.44 -28.359 -20.984 1 79.81 486 GLN A N 1
ATOM 3881 C CA . GLN A 1 486 ? -0.959 -28.734 -21.156 1 79.81 486 GLN A CA 1
ATOM 3882 C C . GLN A 1 486 ? -1.206 -29.312 -22.547 1 79.81 486 GLN A C 1
ATOM 3884 O O . GLN A 1 486 ? -2.285 -29.844 -22.828 1 79.81 486 GLN A O 1
ATOM 3889 N N . GLY A 1 487 ? -0.233 -29.219 -23.391 1 80.06 487 GLY A N 1
ATOM 3890 C CA . GLY A 1 487 ? -0.284 -29.672 -24.766 1 80.06 487 GLY A CA 1
ATOM 3891 C C . GLY A 1 487 ? 1.062 -29.609 -25.469 1 80.06 487 GLY A C 1
ATOM 3892 O O . GLY A 1 487 ? 2.094 -29.422 -24.812 1 80.06 487 GLY A O 1
ATOM 3893 N N . ASP A 1 488 ? 1.019 -29.891 -26.766 1 81.5 488 ASP A N 1
ATOM 3894 C CA . ASP A 1 488 ? 2.273 -30 -27.5 1 81.5 488 ASP A CA 1
ATOM 3895 C C . ASP A 1 488 ? 2.246 -29.156 -28.766 1 81.5 488 ASP A C 1
ATOM 3897 O O . ASP A 1 488 ? 3.002 -29.406 -29.719 1 81.5 488 ASP A O 1
ATOM 3901 N N . TYR A 1 489 ? 1.422 -28.188 -28.766 1 82.75 489 TYR A N 1
ATOM 3902 C CA . TYR A 1 489 ? 1.244 -27.438 -30.016 1 82.75 489 TYR A CA 1
ATOM 3903 C C . TYR A 1 489 ? 2.104 -26.172 -30.016 1 82.75 489 TYR A C 1
ATOM 3905 O O . TYR A 1 489 ? 3.016 -26.047 -30.828 1 82.75 489 TYR A O 1
ATOM 3913 N N . THR A 1 490 ? 1.806 -25.297 -29.109 1 87.31 490 THR A N 1
ATOM 3914 C CA . THR A 1 490 ? 2.557 -24.047 -29.094 1 87.31 490 THR A CA 1
ATOM 3915 C C . THR A 1 490 ? 2.639 -23.484 -27.688 1 87.31 490 THR A C 1
ATOM 3917 O O . THR A 1 490 ? 1.957 -23.969 -26.781 1 87.31 490 THR A O 1
ATOM 3920 N N . LEU A 1 491 ? 3.555 -22.516 -27.562 1 91.19 491 LEU A N 1
ATOM 3921 C CA . LEU A 1 491 ? 3.643 -21.766 -26.297 1 91.19 491 LEU A CA 1
ATOM 3922 C C . LEU A 1 491 ? 2.453 -20.828 -26.141 1 91.19 491 LEU A C 1
ATOM 3924 O O . LEU A 1 491 ? 1.967 -20.266 -27.125 1 91.19 491 LEU A O 1
ATOM 3928 N N . HIS A 1 492 ? 1.972 -20.766 -24.984 1 89.94 492 HIS A N 1
ATOM 3929 C CA . HIS A 1 492 ? 1.058 -19.734 -24.5 1 89.94 492 HIS A CA 1
ATOM 3930 C C . HIS A 1 492 ? 1.672 -18.953 -23.344 1 89.94 492 HIS A C 1
ATOM 3932 O O . HIS A 1 492 ? 1.989 -19.516 -22.297 1 89.94 492 HIS A O 1
ATOM 3938 N N . VAL A 1 493 ? 1.829 -17.641 -23.547 1 93 493 VAL A N 1
ATOM 3939 C CA . VAL A 1 493 ? 2.555 -16.844 -22.578 1 93 493 VAL A CA 1
ATOM 3940 C C . VAL A 1 493 ? 1.641 -15.742 -22.031 1 93 493 VAL A C 1
ATOM 3942 O O . VAL A 1 493 ? 1.101 -14.938 -22.781 1 93 493 VAL A O 1
ATOM 3945 N N . GLU A 1 494 ? 1.423 -15.789 -20.75 1 93.31 494 GLU A N 1
ATOM 3946 C CA . GLU A 1 494 ? 0.823 -14.695 -19.984 1 93.31 494 GLU A CA 1
ATOM 3947 C C . GLU A 1 494 ? 1.841 -14.047 -19.062 1 93.31 494 GLU A C 1
ATOM 3949 O O . GLU A 1 494 ? 2.518 -14.734 -18.297 1 93.31 494 GLU A O 1
ATOM 3954 N N . SER A 1 495 ? 2.002 -12.758 -19.141 1 95.38 495 SER A N 1
ATOM 3955 C CA . SER A 1 495 ? 2.971 -12.078 -18.281 1 95.38 495 SER A CA 1
ATOM 3956 C C . SER A 1 495 ? 2.648 -10.594 -18.156 1 95.38 495 SER A C 1
ATOM 3958 O O . SER A 1 495 ? 1.81 -10.07 -18.891 1 95.38 495 SER A O 1
ATOM 3960 N N . THR A 1 496 ? 3.219 -9.992 -17.156 1 96.5 496 THR A N 1
ATOM 3961 C CA . THR A 1 496 ? 3.244 -8.539 -17.172 1 96.5 496 THR A CA 1
ATOM 3962 C C . THR A 1 496 ? 3.963 -8.023 -18.422 1 96.5 496 THR A C 1
ATOM 3964 O O . THR A 1 496 ? 4.961 -8.609 -18.859 1 96.5 496 THR A O 1
ATOM 3967 N N . ALA A 1 497 ? 3.512 -6.973 -18.953 1 95.81 497 ALA A N 1
ATOM 3968 C CA . ALA A 1 497 ? 3.979 -6.48 -20.25 1 95.81 497 ALA A CA 1
ATOM 3969 C C . ALA A 1 497 ? 5.461 -6.117 -20.188 1 95.81 497 ALA A C 1
ATOM 3971 O O . ALA A 1 497 ? 6.184 -6.293 -21.172 1 95.81 497 ALA A O 1
ATOM 3972 N N . ALA A 1 498 ? 5.949 -5.645 -19.125 1 96.12 498 ALA A N 1
ATOM 3973 C CA . ALA A 1 498 ? 7.32 -5.164 -18.984 1 96.12 498 ALA A CA 1
ATOM 3974 C C . ALA A 1 498 ? 8.32 -6.293 -19.219 1 96.12 498 ALA A C 1
ATOM 3976 O O . ALA A 1 498 ? 9.492 -6.043 -19.516 1 96.12 498 ALA A O 1
ATOM 3977 N N . THR A 1 499 ? 7.906 -7.602 -19.047 1 97 499 THR A N 1
ATOM 3978 C CA . THR A 1 499 ? 8.828 -8.727 -19.156 1 97 499 THR A CA 1
ATOM 3979 C C . THR A 1 499 ? 8.828 -9.281 -20.578 1 97 499 THR A C 1
ATOM 3981 O O . THR A 1 499 ? 9.484 -10.289 -20.859 1 97 499 THR A O 1
ATOM 3984 N N . SER A 1 500 ? 8.164 -8.664 -21.5 1 94.62 500 SER A N 1
ATOM 3985 C CA . SER A 1 500 ? 7.949 -9.172 -22.844 1 94.62 500 SER A CA 1
ATOM 3986 C C . SER A 1 500 ? 9.273 -9.383 -23.578 1 94.62 500 SER A C 1
ATOM 3988 O O . SER A 1 500 ? 9.5 -10.438 -24.172 1 94.62 500 SER A O 1
ATOM 3990 N N . ARG A 1 501 ? 10.109 -8.414 -23.516 1 92.56 501 ARG A N 1
ATOM 3991 C CA . ARG A 1 501 ? 11.383 -8.508 -24.234 1 92.56 501 ARG A CA 1
ATOM 3992 C C . ARG A 1 501 ? 12.227 -9.648 -23.688 1 92.56 501 ARG A C 1
ATOM 3994 O O . ARG A 1 501 ? 12.859 -10.383 -24.453 1 92.56 501 ARG A O 1
ATOM 4001 N N . LEU A 1 502 ? 12.281 -9.75 -22.391 1 95.94 502 LEU A N 1
ATOM 4002 C CA . LEU A 1 502 ? 13.031 -10.828 -21.766 1 95.94 502 LEU A CA 1
ATOM 4003 C C . LEU A 1 502 ? 12.531 -12.188 -22.234 1 95.94 502 LEU A C 1
ATOM 4005 O O . LEU A 1 502 ? 13.32 -13.062 -22.594 1 95.94 502 LEU A O 1
ATOM 4009 N N . ILE A 1 503 ? 11.219 -12.398 -22.281 1 96.88 503 ILE A N 1
ATOM 4010 C CA . ILE A 1 503 ? 10.602 -13.68 -22.625 1 96.88 503 ILE A CA 1
ATOM 4011 C C . ILE A 1 503 ? 10.875 -14.008 -24.094 1 96.88 503 ILE A C 1
ATOM 4013 O O . ILE A 1 503 ? 11.297 -15.117 -24.422 1 96.88 503 ILE A O 1
ATOM 4017 N N . THR A 1 504 ? 10.711 -13.023 -24.969 1 94.5 504 THR A N 1
ATOM 4018 C CA . THR A 1 504 ? 10.891 -13.258 -26.391 1 94.5 504 THR A CA 1
ATOM 4019 C C . THR A 1 504 ? 12.359 -13.523 -26.719 1 94.5 504 THR A C 1
ATOM 4021 O O . THR A 1 504 ? 12.672 -14.414 -27.516 1 94.5 504 THR A O 1
ATOM 4024 N N . SER A 1 505 ? 13.219 -12.758 -26.141 1 94.44 505 SER A N 1
ATOM 4025 C CA . SER A 1 505 ? 14.641 -12.977 -26.375 1 94.44 505 SER A CA 1
ATOM 4026 C C . SER A 1 505 ? 15.086 -14.344 -25.875 1 94.44 505 SER A C 1
ATOM 4028 O O . SER A 1 505 ? 15.914 -15.008 -26.516 1 94.44 505 SER A O 1
ATOM 4030 N N . THR A 1 506 ? 14.547 -14.773 -24.766 1 96.31 506 THR A N 1
ATOM 4031 C CA . THR A 1 506 ? 14.891 -16.078 -24.219 1 96.31 506 THR A CA 1
ATOM 4032 C C . THR A 1 506 ? 14.367 -17.203 -25.094 1 96.31 506 THR A C 1
ATOM 4034 O O . THR A 1 506 ? 15.07 -18.188 -25.344 1 96.31 506 THR A O 1
ATOM 4037 N N . ALA A 1 507 ? 13.156 -17.078 -25.547 1 95.31 507 ALA A N 1
ATOM 4038 C CA . ALA A 1 507 ? 12.547 -18.094 -26.406 1 95.31 507 ALA A CA 1
ATOM 4039 C C . ALA A 1 507 ? 13.312 -18.234 -27.719 1 95.31 507 ALA A C 1
ATOM 4041 O O . ALA A 1 507 ? 13.305 -19.297 -28.344 1 95.31 507 ALA A O 1
ATOM 4042 N N . LYS A 1 508 ? 14 -17.172 -28.172 1 93.5 508 LYS A N 1
ATOM 4043 C CA . LYS A 1 508 ? 14.781 -17.203 -29.406 1 93.5 508 LYS A CA 1
ATOM 4044 C C . LYS A 1 508 ? 16.062 -18.016 -29.234 1 93.5 508 LYS A C 1
ATOM 4046 O O . LYS A 1 508 ? 16.641 -18.484 -30.219 1 93.5 508 LYS A O 1
ATOM 4051 N N . MET A 1 509 ? 16.438 -18.25 -28.047 1 93.19 509 MET A N 1
ATOM 4052 C CA . MET A 1 509 ? 17.719 -18.891 -27.766 1 93.19 509 MET A CA 1
ATOM 4053 C C . MET A 1 509 ? 17.547 -20.406 -27.641 1 93.19 509 MET A C 1
ATOM 4055 O O . MET A 1 509 ? 18.531 -21.156 -27.672 1 93.19 509 MET A O 1
ATOM 4059 N N . LEU A 1 510 ? 16.344 -20.875 -27.531 1 94.12 510 LEU A N 1
ATOM 4060 C CA . LEU A 1 510 ? 16.094 -22.297 -27.266 1 94.12 510 LEU A CA 1
ATOM 4061 C C . LEU A 1 510 ? 15.352 -22.953 -28.422 1 94.12 510 LEU A C 1
ATOM 4063 O O . LEU A 1 510 ? 14.523 -22.312 -29.078 1 94.12 510 LEU A O 1
ATOM 4067 N N . LEU A 1 511 ? 15.602 -24.219 -28.609 1 91.19 511 LEU A N 1
ATOM 4068 C CA . LEU A 1 511 ? 14.977 -24.969 -29.688 1 91.19 511 LEU A CA 1
ATOM 4069 C C . LEU A 1 511 ? 13.633 -25.531 -29.25 1 91.19 511 LEU A C 1
ATOM 4071 O O . LEU A 1 511 ? 13.453 -25.906 -28.078 1 91.19 511 LEU A O 1
ATOM 4075 N N . ASP A 1 512 ? 12.672 -25.594 -30.188 1 89.94 512 ASP A N 1
ATOM 4076 C CA . ASP A 1 512 ? 11.398 -26.266 -29.953 1 89.94 512 ASP A CA 1
ATOM 4077 C C . ASP A 1 512 ? 11.555 -27.781 -30.047 1 89.94 512 ASP A C 1
ATOM 4079 O O . ASP A 1 512 ? 12.305 -28.297 -30.891 1 89.94 512 ASP A O 1
ATOM 4083 N N . PRO A 1 513 ? 10.867 -28.547 -29.203 1 83.12 513 PRO A N 1
ATOM 4084 C CA . PRO A 1 513 ? 11.023 -30 -29.188 1 83.12 513 PRO A CA 1
ATOM 4085 C C . PRO A 1 513 ? 10.523 -30.656 -30.484 1 83.12 513 PRO A C 1
ATOM 4087 O O . PRO A 1 513 ? 11.016 -31.719 -30.859 1 83.12 513 PRO A O 1
ATOM 4090 N N . VAL A 1 514 ? 9.312 -30.297 -31 1 66.94 514 VAL A N 1
ATOM 4091 C CA . VAL A 1 514 ? 8.758 -30.938 -32.188 1 66.94 514 VAL A CA 1
ATOM 4092 C C . VAL A 1 514 ? 9.773 -30.875 -33.344 1 66.94 514 VAL A C 1
ATOM 4094 O O . VAL A 1 514 ? 9.977 -31.875 -34.031 1 66.94 514 VAL A O 1
ATOM 4097 N N . ASN A 1 515 ? 10.242 -29.734 -33.5 1 60.88 515 ASN A N 1
ATOM 4098 C CA . ASN A 1 515 ? 11.062 -29.516 -34.688 1 60.88 515 ASN A CA 1
ATOM 4099 C C . ASN A 1 515 ? 12.547 -29.469 -34.344 1 60.88 515 ASN A C 1
ATOM 4101 O O . ASN A 1 515 ? 13.328 -28.797 -35.031 1 60.88 515 ASN A O 1
ATOM 4105 N N . PHE A 1 516 ? 12.844 -30.031 -33.125 1 55.88 516 PHE A N 1
ATOM 4106 C CA . PHE A 1 516 ? 14.242 -30.031 -32.688 1 55.88 516 PHE A CA 1
ATOM 4107 C C . PHE A 1 516 ? 15.148 -30.391 -33.875 1 55.88 516 PHE A C 1
ATOM 4109 O O . PHE A 1 516 ? 16.219 -29.812 -34.031 1 55.88 516 PHE A O 1
ATOM 4116 N N . LYS A 1 517 ? 14.578 -31.203 -34.75 1 54.06 517 LYS A N 1
ATOM 4117 C CA . LYS A 1 517 ? 15.438 -31.703 -35.812 1 54.06 517 LYS A CA 1
ATOM 4118 C C . LYS A 1 517 ? 15.695 -30.625 -36.875 1 54.06 517 LYS A C 1
ATOM 4120 O O . LYS A 1 517 ? 16.719 -30.656 -37.562 1 54.06 517 LYS A O 1
ATOM 4125 N N . GLU A 1 518 ? 14.836 -29.672 -36.906 1 63.53 518 GLU A N 1
ATOM 4126 C CA . GLU A 1 518 ? 14.984 -28.75 -38.031 1 63.53 518 GLU A CA 1
ATOM 4127 C C . GLU A 1 518 ? 15.531 -27.406 -37.562 1 63.53 518 GLU A C 1
ATOM 4129 O O . GLU A 1 518 ? 15.734 -26.5 -38.375 1 63.53 518 GLU A O 1
ATOM 4134 N N . GLY A 1 519 ? 15.922 -27.328 -36.25 1 79.88 519 GLY A N 1
ATOM 4135 C CA . GLY A 1 519 ? 16.594 -26.109 -35.812 1 79.88 519 GLY A CA 1
ATOM 4136 C C . GLY A 1 519 ? 15.625 -24.953 -35.594 1 79.88 519 GLY A C 1
ATOM 4137 O O . GLY A 1 519 ? 16.016 -23.797 -35.656 1 79.88 519 GLY A O 1
ATOM 4138 N N . VAL A 1 520 ? 14.391 -25.203 -35.438 1 88.38 520 VAL A N 1
ATOM 4139 C CA . VAL A 1 520 ? 13.398 -24.156 -35.219 1 88.38 520 VAL A CA 1
ATOM 4140 C C . VAL A 1 520 ? 13.375 -23.781 -33.719 1 88.38 520 VAL A C 1
ATOM 4142 O O . VAL A 1 520 ? 13.305 -24.656 -32.875 1 88.38 520 VAL A O 1
ATOM 4145 N N . THR A 1 521 ? 13.477 -22.5 -33.406 1 92.62 521 THR A N 1
ATOM 4146 C CA . THR A 1 521 ? 13.461 -22.031 -32.031 1 92.62 521 THR A CA 1
ATOM 4147 C C . THR A 1 521 ? 12.047 -22.031 -31.469 1 92.62 521 THR A C 1
ATOM 4149 O O . THR A 1 521 ? 11.07 -22.094 -32.219 1 92.62 521 THR A O 1
ATOM 4152 N N . MET A 1 522 ? 11.922 -22.031 -30.172 1 93.44 522 MET A N 1
ATOM 4153 C CA . MET A 1 522 ? 10.625 -21.938 -29.516 1 93.44 522 MET A CA 1
ATOM 4154 C C . MET A 1 522 ? 9.883 -20.672 -29.969 1 93.44 522 MET A C 1
ATOM 4156 O O . MET A 1 522 ? 8.664 -20.703 -30.156 1 93.44 522 MET A O 1
ATOM 4160 N N . HIS A 1 523 ? 10.641 -19.562 -30.125 1 92.5 523 HIS A N 1
ATOM 4161 C CA . HIS A 1 523 ? 10.055 -18.297 -30.547 1 92.5 523 HIS A CA 1
ATOM 4162 C C . HIS A 1 523 ? 9.438 -18.422 -31.938 1 92.5 523 HIS A C 1
ATOM 4164 O O . HIS A 1 523 ? 8.312 -17.969 -32.156 1 92.5 523 HIS A O 1
ATOM 4170 N N . THR A 1 524 ? 10.211 -18.984 -32.844 1 89.62 524 THR A N 1
ATOM 4171 C CA . THR A 1 524 ? 9.742 -19.141 -34.219 1 89.62 524 THR A CA 1
ATOM 4172 C C . THR A 1 524 ? 8.469 -19.984 -34.25 1 89.62 524 THR A C 1
ATOM 4174 O O . THR A 1 524 ? 7.508 -19.625 -34.938 1 89.62 524 THR A O 1
ATOM 4177 N N . ASN A 1 525 ? 8.469 -21.094 -33.625 1 88.88 525 ASN A N 1
ATOM 4178 C CA . ASN A 1 525 ? 7.281 -21.938 -33.562 1 88.88 525 ASN A CA 1
ATOM 4179 C C . ASN A 1 525 ? 6.094 -21.188 -32.969 1 88.88 525 ASN A C 1
ATOM 4181 O O . ASN A 1 525 ? 4.973 -21.297 -33.469 1 88.88 525 ASN A O 1
ATOM 4185 N N . TRP A 1 526 ? 6.355 -20.5 -31.859 1 90.44 526 TRP A N 1
ATOM 4186 C CA . TRP A 1 526 ? 5.348 -19.703 -31.172 1 90.44 526 TRP A CA 1
ATOM 4187 C C . TRP A 1 526 ? 4.719 -18.688 -32.094 1 90.44 526 TRP A C 1
ATOM 4189 O O . TRP A 1 526 ? 3.492 -18.609 -32.219 1 90.44 526 TRP A O 1
ATOM 4199 N N . MET A 1 527 ? 5.461 -17.969 -32.875 1 88.19 527 MET A N 1
ATOM 4200 C CA . MET A 1 527 ? 4.992 -16.922 -33.75 1 88.19 527 MET A CA 1
ATOM 4201 C C . MET A 1 527 ? 4.195 -17.516 -34.906 1 88.19 527 MET A C 1
ATOM 4203 O O . MET A 1 527 ? 3.15 -16.969 -35.312 1 88.19 527 MET A O 1
ATOM 4207 N N . VAL A 1 528 ? 4.664 -18.516 -35.406 1 85.25 528 VAL A N 1
ATOM 4208 C CA . VAL A 1 528 ? 4.039 -19.125 -36.594 1 85.25 528 VAL A CA 1
ATOM 4209 C C . VAL A 1 528 ? 2.684 -19.719 -36.188 1 85.25 528 VAL A C 1
ATOM 4211 O O . VAL A 1 528 ? 1.69 -19.516 -36.906 1 85.25 528 VAL A O 1
ATOM 4214 N N . LYS A 1 529 ? 2.652 -20.344 -35.156 1 84.5 529 LYS A N 1
ATOM 4215 C CA . LYS A 1 529 ? 1.445 -21.078 -34.781 1 84.5 529 LYS A CA 1
ATOM 4216 C C . LYS A 1 529 ? 0.372 -20.125 -34.25 1 84.5 529 LYS A C 1
ATOM 4218 O O . LYS A 1 529 ? -0.823 -20.391 -34.406 1 84.5 529 LYS A O 1
ATOM 4223 N N . THR A 1 530 ? 0.81 -19.109 -33.562 1 84.25 530 THR A N 1
ATOM 4224 C CA . THR A 1 530 ? -0.164 -18.156 -33.062 1 84.25 530 THR A CA 1
ATOM 4225 C C . THR A 1 530 ? -0.498 -17.094 -34.094 1 84.25 530 THR A C 1
ATOM 4227 O O . THR A 1 530 ? -1.412 -16.297 -33.906 1 84.25 530 THR A O 1
ATOM 4230 N N . LYS A 1 531 ? 0.171 -17.062 -35.219 1 79.12 531 LYS A N 1
ATOM 4231 C CA . LYS A 1 531 ? 0.014 -16.094 -36.281 1 79.12 531 LYS A CA 1
ATOM 4232 C C . LYS A 1 531 ? 0.14 -14.664 -35.75 1 79.12 531 LYS A C 1
ATOM 4234 O O . LYS A 1 531 ? -0.642 -13.789 -36.125 1 79.12 531 LYS A O 1
ATOM 4239 N N . SER A 1 532 ? 0.844 -14.562 -34.625 1 71.06 532 SER A N 1
ATOM 4240 C CA . SER A 1 532 ? 1.099 -13.25 -34.031 1 71.06 532 SER A CA 1
ATOM 4241 C C . SER A 1 532 ? 2.508 -12.766 -34.375 1 71.06 532 SER A C 1
ATOM 4243 O O . SER A 1 532 ? 3.492 -13.352 -33.906 1 71.06 532 SER A O 1
ATOM 4245 N N . PHE A 1 533 ? 2.627 -11.758 -35.219 1 66.12 533 PHE A N 1
ATOM 4246 C CA . PHE A 1 533 ? 3.951 -11.367 -35.688 1 66.12 533 PHE A CA 1
ATOM 4247 C C . PHE A 1 533 ? 4.488 -10.195 -34.875 1 66.12 533 PHE A C 1
ATOM 4249 O O . PHE A 1 533 ? 5.676 -9.875 -34.938 1 66.12 533 PHE A O 1
ATOM 4256 N N . GLU A 1 534 ? 3.719 -9.633 -34.031 1 66.12 534 GLU A N 1
ATOM 4257 C CA . GLU A 1 534 ? 4.277 -8.516 -33.281 1 66.12 534 GLU A CA 1
ATOM 4258 C C . GLU A 1 534 ? 4.535 -8.906 -31.828 1 66.12 534 GLU A C 1
ATOM 4260 O O . GLU A 1 534 ? 5.688 -8.992 -31.406 1 66.12 534 GLU A O 1
ATOM 4265 N N . ASN A 1 535 ? 3.5 -8.984 -30.938 1 65.94 535 ASN A N 1
ATOM 4266 C CA . ASN A 1 535 ? 3.678 -9.414 -29.562 1 65.94 535 ASN A CA 1
ATOM 4267 C C . ASN A 1 535 ? 2.629 -10.453 -29.156 1 65.94 535 ASN A C 1
ATOM 4269 O O . ASN A 1 535 ? 1.469 -10.102 -28.922 1 65.94 535 ASN A O 1
ATOM 4273 N N . PRO A 1 536 ? 3.203 -11.633 -29.094 1 73.69 536 PRO A N 1
ATOM 4274 C CA . PRO A 1 536 ? 2.238 -12.703 -28.812 1 73.69 536 PRO A CA 1
ATOM 4275 C C . PRO A 1 536 ? 1.916 -12.852 -27.328 1 73.69 536 PRO A C 1
ATOM 4277 O O . PRO A 1 536 ? 1.113 -13.703 -26.953 1 73.69 536 PRO A O 1
ATOM 4280 N N . ILE A 1 537 ? 2.494 -12.047 -26.531 1 83 537 ILE A N 1
ATOM 4281 C CA . ILE A 1 537 ? 2.293 -12.188 -25.094 1 83 537 ILE A CA 1
ATOM 4282 C C . ILE A 1 537 ? 0.915 -11.656 -24.703 1 83 537 ILE A C 1
ATOM 4284 O O . ILE A 1 537 ? 0.502 -10.586 -25.172 1 83 537 ILE A O 1
ATOM 4288 N N . GLN A 1 538 ? 0.29 -12.445 -23.891 1 82.75 538 GLN A N 1
ATOM 4289 C CA . GLN A 1 538 ? -1.069 -12.133 -23.469 1 82.75 538 GLN A CA 1
ATOM 4290 C C . GLN A 1 538 ? -1.093 -11.625 -22.031 1 82.75 538 GLN A C 1
ATOM 4292 O O . GLN A 1 538 ? -0.139 -11.828 -21.281 1 82.75 538 GLN A O 1
ATOM 4297 N N . THR A 1 539 ? -2.24 -10.906 -21.766 1 86.12 539 THR A N 1
ATOM 4298 C CA . THR A 1 539 ? -2.502 -10.555 -20.375 1 86.12 539 THR A CA 1
ATOM 4299 C C . THR A 1 539 ? -3.033 -11.766 -19.609 1 86.12 539 THR A C 1
ATOM 4301 O O . THR A 1 539 ? -3.359 -12.789 -20.203 1 86.12 539 THR A O 1
ATOM 4304 N N . PHE A 1 540 ? -3.025 -11.594 -18.312 1 84.56 540 PHE A N 1
ATOM 4305 C CA . PHE A 1 540 ? -3.4 -12.711 -17.453 1 84.56 540 PHE A CA 1
ATOM 4306 C C . PHE A 1 540 ? -4.875 -13.055 -17.609 1 84.56 540 PHE A C 1
ATOM 4308 O O . PHE A 1 540 ? -5.715 -12.164 -17.734 1 84.56 540 PHE A O 1
ATOM 4315 N N . GLY A 1 541 ? -5.344 -14.227 -17.75 1 64.38 541 GLY A N 1
ATOM 4316 C CA . GLY A 1 541 ? -6.727 -14.656 -17.875 1 64.38 541 GLY A CA 1
ATOM 4317 C C . GLY A 1 541 ? -7.145 -15.648 -16.812 1 64.38 541 GLY A C 1
ATOM 4318 O O . GLY A 1 541 ? -8.344 -15.844 -16.578 1 64.38 541 GLY A O 1
ATOM 4319 N N . THR A 1 542 ? -6.227 -16.469 -16.359 1 60.69 542 THR A N 1
ATOM 4320 C CA . THR A 1 542 ? -6.594 -17.516 -15.43 1 60.69 542 THR A CA 1
ATOM 4321 C C . THR A 1 542 ? -5.875 -17.344 -14.102 1 60.69 542 THR A C 1
ATOM 4323 O O . THR A 1 542 ? -4.762 -16.812 -14.055 1 60.69 542 THR A O 1
ATOM 4326 N N . ALA A 1 543 ? -6.629 -17.547 -13.031 1 63.03 543 ALA A N 1
ATOM 4327 C CA . ALA A 1 543 ? -5.965 -17.375 -11.742 1 63.03 543 ALA A CA 1
ATOM 4328 C C . ALA A 1 543 ? -5.188 -18.625 -11.352 1 63.03 543 ALA A C 1
ATOM 4330 O O . ALA A 1 543 ? -5.723 -19.734 -11.406 1 63.03 543 ALA A O 1
ATOM 4331 N N . SER A 1 544 ? -3.949 -18.703 -11.492 1 77.5 544 SER A N 1
ATOM 4332 C CA . SER A 1 544 ? -3.031 -19.672 -10.914 1 77.5 544 SER A CA 1
ATOM 4333 C C . SER A 1 544 ? -2.352 -19.125 -9.664 1 77.5 544 SER A C 1
ATOM 4335 O O . SER A 1 544 ? -2.84 -18.172 -9.055 1 77.5 544 SER A O 1
ATOM 4337 N N . ASP A 1 545 ? -1.362 -19.875 -9.234 1 86.38 545 ASP A N 1
ATOM 4338 C CA . ASP A 1 545 ? -0.654 -19.531 -8.008 1 86.38 545 ASP A CA 1
ATOM 4339 C C . ASP A 1 545 ? -0.062 -18.125 -8.094 1 86.38 545 ASP A C 1
ATOM 4341 O O . ASP A 1 545 ? 0.279 -17.516 -7.074 1 86.38 545 ASP A O 1
ATOM 4345 N N . TYR A 1 546 ? -0.071 -17.562 -9.25 1 91 546 TYR A N 1
ATOM 4346 C CA . TYR A 1 546 ? 0.574 -16.25 -9.391 1 91 546 TYR A CA 1
ATOM 4347 C C . TYR A 1 546 ? -0.386 -15.133 -9.031 1 91 546 TYR A C 1
ATOM 4349 O O . TYR A 1 546 ? 0.027 -13.977 -8.891 1 91 546 TYR A O 1
ATOM 4357 N N . LEU A 1 547 ? -1.629 -15.367 -8.812 1 88.44 547 LEU A N 1
ATOM 4358 C CA . LEU A 1 547 ? -2.723 -14.414 -8.703 1 88.44 547 LEU A CA 1
ATOM 4359 C C . LEU A 1 547 ? -2.328 -13.234 -7.812 1 88.44 547 LEU A C 1
ATOM 4361 O O . LEU A 1 547 ? -2.461 -12.078 -8.211 1 88.44 547 LEU A O 1
ATOM 4365 N N . VAL A 1 548 ? -1.793 -13.469 -6.68 1 92.06 548 VAL A N 1
ATOM 4366 C CA . VAL A 1 548 ? -1.588 -12.445 -5.66 1 92.06 548 VAL A CA 1
ATOM 4367 C C . VAL A 1 548 ? -0.435 -11.531 -6.066 1 92.06 548 VAL A C 1
ATOM 4369 O O . VAL A 1 548 ? -0.426 -10.352 -5.734 1 92.06 548 VAL A O 1
ATOM 4372 N N . PHE A 1 549 ? 0.5 -11.93 -6.879 1 96.25 549 PHE A N 1
ATOM 4373 C CA . PHE A 1 549 ? 1.751 -11.219 -7.121 1 96.25 549 PHE A CA 1
ATOM 4374 C C . PHE A 1 549 ? 1.541 -10.07 -8.094 1 96.25 549 PHE A C 1
ATOM 4376 O O . PHE A 1 549 ? 1.863 -8.922 -7.781 1 96.25 549 PHE A O 1
ATOM 4383 N N . PRO A 1 550 ? 0.933 -10.273 -9.242 1 95.75 550 PRO A N 1
ATOM 4384 C CA . PRO A 1 550 ? 0.721 -9.117 -10.109 1 95.75 550 PRO A CA 1
ATOM 4385 C C . PRO A 1 550 ? -0.503 -8.297 -9.711 1 95.75 550 PRO A C 1
ATOM 4387 O O . PRO A 1 550 ? -0.481 -7.062 -9.805 1 95.75 550 PRO A O 1
ATOM 4390 N N . HIS A 1 551 ? -1.55 -8.922 -9.211 1 93.06 551 HIS A N 1
ATOM 4391 C CA . HIS A 1 551 ? -2.846 -8.273 -9.055 1 93.06 551 HIS A CA 1
ATOM 4392 C C . HIS A 1 551 ? -2.92 -7.496 -7.746 1 93.06 551 HIS A C 1
ATOM 4394 O O . HIS A 1 551 ? -3.52 -6.422 -7.688 1 93.06 551 HIS A O 1
ATOM 4400 N N . LYS A 1 552 ? -2.328 -8.008 -6.691 1 92.75 552 LYS A N 1
ATOM 4401 C CA . LYS A 1 552 ? -2.428 -7.359 -5.387 1 92.75 552 LYS A CA 1
ATOM 4402 C C . LYS A 1 552 ? -1.137 -6.621 -5.043 1 92.75 552 LYS A C 1
ATOM 4404 O O . LYS A 1 552 ? -1.167 -5.594 -4.359 1 92.75 552 LYS A O 1
ATOM 4409 N N . LEU A 1 553 ? 0.006 -7.156 -5.543 1 96.69 553 LEU A N 1
ATOM 4410 C CA . LEU A 1 553 ? 1.272 -6.629 -5.047 1 96.69 553 LEU A CA 1
ATOM 4411 C C . LEU A 1 553 ? 2.031 -5.898 -6.148 1 96.69 553 LEU A C 1
ATOM 4413 O O . LEU A 1 553 ? 3.039 -5.238 -5.883 1 96.69 553 LEU A O 1
ATOM 4417 N N . GLY A 1 554 ? 1.588 -5.996 -7.379 1 97.06 554 GLY A N 1
ATOM 4418 C CA . GLY A 1 554 ? 2.283 -5.32 -8.461 1 97.06 554 GLY A CA 1
ATOM 4419 C C . GLY A 1 554 ? 3.676 -5.867 -8.711 1 97.06 554 GLY A C 1
ATOM 4420 O O . GLY A 1 554 ? 4.605 -5.109 -9 1 97.06 554 GLY A O 1
ATOM 4421 N N . ILE A 1 555 ? 3.85 -7.18 -8.539 1 98.12 555 ILE A N 1
ATOM 4422 C CA . ILE A 1 555 ? 5.117 -7.848 -8.812 1 98.12 555 ILE A CA 1
ATOM 4423 C C . ILE A 1 555 ? 5.105 -8.414 -10.234 1 98.12 555 ILE A C 1
ATOM 4425 O O . ILE A 1 555 ? 4.145 -9.07 -10.641 1 98.12 555 ILE A O 1
ATOM 4429 N N . ALA A 1 556 ? 6.172 -8.094 -11.008 1 98.25 556 ALA A N 1
ATOM 4430 C CA . ALA A 1 556 ? 6.289 -8.688 -12.336 1 98.25 556 ALA A CA 1
ATOM 4431 C C . ALA A 1 556 ? 6.117 -10.203 -12.273 1 98.25 556 ALA A C 1
ATOM 4433 O O . ALA A 1 556 ? 6.676 -10.867 -11.391 1 98.25 556 ALA A O 1
ATOM 4434 N N . THR A 1 557 ? 5.34 -10.727 -13.164 1 97.44 557 THR A N 1
ATOM 4435 C CA . THR A 1 557 ? 4.98 -12.133 -13.125 1 97.44 557 THR A CA 1
ATOM 4436 C C . THR A 1 557 ? 5.012 -12.742 -14.523 1 97.44 557 THR A C 1
ATOM 4438 O O . THR A 1 557 ? 4.613 -12.102 -15.492 1 97.44 557 THR A O 1
ATOM 4441 N N . ILE A 1 558 ? 5.504 -13.961 -14.641 1 97.19 558 ILE A N 1
ATOM 4442 C CA . ILE A 1 558 ? 5.598 -14.703 -15.891 1 97.19 558 ILE A CA 1
ATOM 4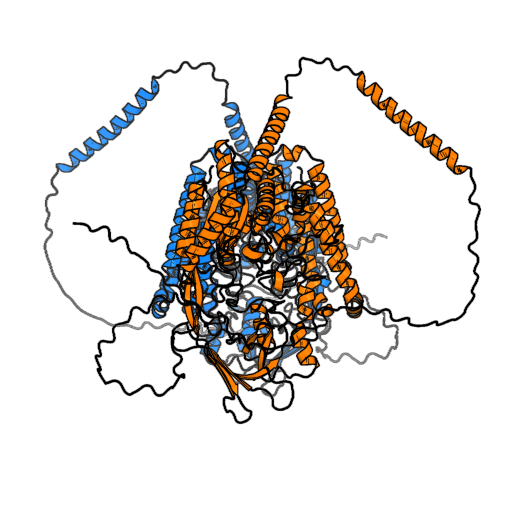443 C C . ILE A 1 558 ? 4.91 -16.062 -15.742 1 97.19 558 ILE A C 1
ATOM 4445 O O . ILE A 1 558 ? 5.219 -16.812 -14.82 1 97.19 558 ILE A O 1
ATOM 4449 N N . ASN A 1 559 ? 3.967 -16.344 -16.562 1 95.06 559 ASN A N 1
ATOM 4450 C CA . ASN A 1 559 ? 3.287 -17.641 -16.688 1 95.06 559 ASN A CA 1
ATOM 4451 C C . ASN A 1 559 ? 3.348 -18.172 -18.109 1 95.06 559 ASN A C 1
ATOM 4453 O O . ASN A 1 559 ? 2.795 -17.562 -19.031 1 95.06 559 ASN A O 1
ATOM 4457 N N . ILE A 1 560 ? 4.035 -19.297 -18.328 1 94.62 560 ILE A N 1
ATOM 4458 C CA . ILE A 1 560 ? 4.215 -19.859 -19.656 1 94.62 560 ILE A CA 1
ATOM 4459 C C . ILE A 1 560 ? 3.777 -21.328 -19.656 1 94.62 560 ILE A C 1
ATOM 4461 O O . ILE A 1 560 ? 4.094 -22.078 -18.719 1 94.62 560 ILE A O 1
ATOM 4465 N N . ASN A 1 561 ? 3.061 -21.703 -20.719 1 90.5 561 ASN A N 1
ATOM 4466 C CA . ASN A 1 561 ? 2.631 -23.078 -20.891 1 90.5 561 ASN A CA 1
ATOM 4467 C C . ASN A 1 561 ? 2.693 -23.531 -22.344 1 90.5 561 ASN A C 1
ATOM 4469 O O . ASN A 1 561 ? 2.596 -22.703 -23.25 1 90.5 561 ASN A O 1
ATOM 4473 N N . TYR A 1 562 ? 2.965 -24.797 -22.578 1 88.94 562 TYR A N 1
ATOM 4474 C CA . TYR A 1 562 ? 2.621 -25.406 -23.859 1 88.94 562 TYR A CA 1
ATOM 4475 C C . TYR A 1 562 ? 1.15 -25.797 -23.891 1 88.94 562 TYR A C 1
ATOM 4477 O O . TYR A 1 562 ? 0.649 -26.438 -22.969 1 88.94 562 TYR A O 1
ATOM 4485 N N . VAL A 1 563 ? 0.506 -25.375 -24.953 1 83.38 563 VAL A N 1
ATOM 4486 C CA . VAL A 1 563 ? -0.927 -25.625 -25.062 1 83.38 563 VAL A CA 1
ATOM 4487 C C . VAL A 1 563 ? -1.213 -26.469 -26.297 1 83.38 563 VAL A C 1
ATOM 4489 O O . VAL A 1 563 ? -0.404 -26.516 -27.234 1 83.38 563 VAL A O 1
ATOM 4492 N N . PRO A 1 564 ? -2.344 -27.172 -26.328 1 77.25 564 PRO A N 1
ATOM 4493 C CA . PRO A 1 564 ? -2.717 -27.953 -27.516 1 77.25 564 PRO A CA 1
ATOM 4494 C C . PRO A 1 564 ? -3.314 -27.094 -28.625 1 77.25 564 PRO A C 1
ATOM 4496 O O . PRO A 1 564 ? -3.566 -25.906 -28.422 1 77.25 564 PRO A O 1
ATOM 4499 N N . PHE A 1 565 ? -3.281 -27.531 -29.922 1 63.44 565 PHE A N 1
ATOM 4500 C CA . PHE A 1 565 ? -3.828 -26.828 -31.078 1 63.44 565 PHE A CA 1
ATOM 4501 C C . PHE A 1 565 ? -5.262 -26.391 -30.812 1 63.44 565 PHE A C 1
ATOM 4503 O O . PHE A 1 565 ? -5.629 -25.25 -31.094 1 63.44 565 PHE A O 1
ATOM 4510 N N . ASN A 1 566 ? -6.18 -27.203 -30.562 1 55.28 566 ASN A N 1
ATOM 4511 C CA . ASN A 1 566 ? -7.547 -26.781 -30.281 1 55.28 566 ASN A CA 1
ATOM 4512 C C . ASN A 1 566 ? -7.738 -26.438 -28.812 1 55.28 566 ASN A C 1
ATOM 4514 O O . ASN A 1 566 ? -7.547 -27.297 -27.938 1 55.28 566 ASN A O 1
ATOM 4518 N N . ASN A 1 567 ? -7.281 -25.172 -28.578 1 48.5 567 ASN A N 1
ATOM 4519 C CA . ASN A 1 567 ? -7.371 -24.641 -27.234 1 48.5 567 ASN A CA 1
ATOM 4520 C C . ASN A 1 567 ? -8.711 -24.984 -26.578 1 48.5 567 ASN A C 1
ATOM 4522 O O . ASN A 1 567 ? -9.273 -24.172 -25.844 1 48.5 567 ASN A O 1
ATOM 4526 N N . THR A 1 568 ? -9.406 -25.719 -27.188 1 42.16 568 THR A N 1
ATOM 4527 C CA . THR A 1 568 ? -10.656 -25.984 -26.484 1 42.16 568 THR A CA 1
ATOM 4528 C C . THR A 1 568 ? -10.383 -26.578 -25.109 1 42.16 568 THR A C 1
ATOM 4530 O O . THR A 1 568 ? -9.375 -27.266 -24.906 1 42.16 568 THR A O 1
ATOM 4533 N N . GLN A 1 569 ? -10.781 -25.953 -24.203 1 40.78 569 GLN A N 1
ATOM 4534 C CA . GLN A 1 569 ? -10.672 -26.297 -22.781 1 40.78 569 GLN A CA 1
ATOM 4535 C C . GLN A 1 569 ? -10.492 -27.797 -22.594 1 40.78 569 GLN A C 1
ATOM 4537 O O . GLN A 1 569 ? -9.953 -28.234 -21.578 1 40.78 569 GLN A O 1
ATOM 4542 N N . VAL A 1 570 ? -10.984 -28.516 -23.594 1 36.41 570 VAL A N 1
ATOM 4543 C CA . VAL A 1 570 ? -11.055 -29.969 -23.562 1 36.41 570 VAL A CA 1
ATOM 4544 C C . VAL A 1 570 ? -9.641 -30.562 -23.609 1 36.41 570 VAL A C 1
ATOM 4546 O O . VAL A 1 570 ? -9.344 -31.516 -22.875 1 36.41 570 VAL A O 1
ATOM 4549 N N . ASP A 1 571 ? -8.867 -29.969 -24.453 1 38.72 571 ASP A N 1
ATOM 4550 C CA . ASP A 1 571 ? -7.562 -30.562 -24.766 1 38.72 571 ASP A CA 1
ATOM 4551 C C . ASP A 1 571 ? -6.551 -30.25 -23.656 1 38.72 571 ASP A C 1
ATOM 4553 O O . ASP A 1 571 ? -5.492 -30.875 -23.594 1 38.72 571 ASP A O 1
ATOM 4557 N N . MET A 1 572 ? -6.789 -29.281 -22.953 1 42 572 MET A N 1
ATOM 4558 C CA . MET A 1 572 ? -5.828 -28.734 -22 1 42 572 MET A CA 1
ATOM 4559 C C . MET A 1 572 ? -5.625 -29.703 -20.828 1 42 572 MET A C 1
ATOM 4561 O O . MET A 1 572 ? -4.504 -29.891 -20.359 1 42 572 MET A O 1
ATOM 4565 N N . TYR A 1 573 ? -6.762 -29.969 -20.125 1 40.41 573 TYR A N 1
ATOM 4566 C CA . TYR A 1 573 ? -6.652 -30.625 -18.828 1 40.41 573 TYR A CA 1
ATOM 4567 C C . TYR A 1 573 ? -6.219 -32.094 -18.984 1 40.41 573 TYR A C 1
ATOM 4569 O O . TYR A 1 573 ? -5.531 -32.625 -18.125 1 40.41 573 TYR A O 1
ATOM 4577 N N . TYR A 1 574 ? -6.766 -32.781 -20.078 1 38.41 574 TYR A N 1
ATOM 4578 C CA . TYR A 1 574 ? -6.555 -34.219 -20.234 1 38.41 574 TYR A CA 1
ATOM 4579 C C . TYR A 1 574 ? -5.156 -34.531 -20.766 1 38.41 574 TYR A C 1
ATOM 4581 O O . TYR A 1 574 ? -4.816 -35.656 -21.047 1 38.41 574 TYR A O 1
ATOM 4589 N N . THR A 1 575 ? -4.57 -33.594 -21.172 1 42.41 575 THR A N 1
ATOM 4590 C CA . THR A 1 575 ? -3.311 -33.969 -21.812 1 42.41 575 THR A CA 1
ATOM 4591 C C . THR A 1 575 ? -2.236 -34.25 -20.766 1 42.41 575 THR A C 1
ATOM 4593 O O . THR A 1 575 ? -1.315 -33.469 -20.578 1 42.41 575 THR A O 1
ATOM 4596 N N . ALA A 1 576 ? -2.74 -34.938 -19.734 1 44.94 576 ALA A N 1
ATOM 4597 C CA . ALA A 1 576 ? -1.66 -35.469 -18.906 1 44.94 576 ALA A CA 1
ATOM 4598 C C . ALA A 1 576 ? -0.512 -35.969 -19.766 1 44.94 576 ALA A C 1
ATOM 4600 O O . ALA A 1 576 ? -0.722 -36.406 -20.906 1 44.94 576 ALA A O 1
ATOM 4601 N N . PRO A 1 577 ? 0.627 -35.656 -19.328 1 50 577 PRO A N 1
ATOM 4602 C CA . PRO A 1 577 ? 1.806 -36.125 -20.062 1 50 577 PRO A CA 1
ATOM 4603 C C . PRO A 1 577 ? 1.611 -37.5 -20.688 1 50 577 PRO A C 1
ATOM 4605 O O . PRO A 1 577 ? 2.213 -37.812 -21.719 1 50 577 PRO A O 1
ATOM 4608 N N . LYS A 1 578 ? 0.648 -38.344 -20.109 1 49.62 578 LYS A N 1
ATOM 4609 C CA . LYS A 1 578 ? 0.564 -39.688 -20.609 1 49.62 578 LYS A CA 1
ATOM 4610 C C . LYS A 1 578 ? 0.121 -39.719 -22.078 1 49.62 578 LYS A C 1
ATOM 4612 O O . LYS A 1 578 ? 0.479 -40.625 -22.828 1 49.62 578 LYS A O 1
ATOM 4617 N N . TYR A 1 579 ? -0.597 -38.656 -22.438 1 53.66 579 TYR A N 1
ATOM 4618 C CA . TYR A 1 579 ? -1.124 -38.75 -23.781 1 53.66 579 TYR A CA 1
ATOM 4619 C C . TYR A 1 579 ? -0.408 -37.781 -24.719 1 53.66 579 TYR A C 1
ATOM 4621 O O . TYR A 1 579 ? -0.307 -38.031 -25.922 1 53.66 579 TYR A O 1
ATOM 4629 N N . HIS A 1 580 ? 0.138 -36.719 -24.234 1 61.09 580 HIS A N 1
ATOM 4630 C CA . HIS A 1 580 ? 0.676 -35.75 -25.172 1 61.09 580 HIS A CA 1
ATOM 4631 C C . HIS A 1 580 ? 2.191 -35.625 -25.047 1 61.09 580 HIS A C 1
ATOM 4633 O O . HIS A 1 580 ? 2.877 -35.281 -26 1 61.09 580 HIS A O 1
ATOM 4639 N N . ASP A 1 581 ? 2.742 -35.875 -23.938 1 80.88 581 ASP A N 1
ATOM 4640 C CA . ASP A 1 581 ? 4.184 -35.688 -23.75 1 80.88 581 ASP A CA 1
ATOM 4641 C C . ASP A 1 581 ? 4.793 -36.938 -23.094 1 80.88 581 ASP A C 1
ATOM 4643 O O . ASP A 1 581 ? 5.398 -36.844 -22.016 1 80.88 581 ASP A O 1
ATOM 4647 N N . VAL A 1 582 ? 4.664 -38.062 -23.875 1 76.12 582 VAL A N 1
ATOM 4648 C CA . VAL A 1 582 ? 4.984 -39.375 -23.328 1 76.12 582 VAL A CA 1
ATOM 4649 C C . VAL A 1 582 ? 6.445 -39.438 -22.891 1 76.12 582 VAL A C 1
ATOM 4651 O O . VAL A 1 582 ? 6.777 -40.031 -21.875 1 76.12 582 VAL A O 1
ATOM 4654 N N . ASN A 1 583 ? 7.281 -38.781 -23.672 1 83.69 583 ASN A N 1
ATOM 4655 C CA . ASN A 1 583 ? 8.703 -38.812 -23.328 1 83.69 583 ASN A CA 1
ATOM 4656 C C . ASN A 1 583 ? 9.141 -37.562 -22.594 1 83.69 583 ASN A C 1
ATOM 4658 O O . ASN A 1 583 ? 10.336 -37.344 -22.422 1 83.69 583 ASN A O 1
ATOM 4662 N N . PHE A 1 584 ? 8.242 -36.719 -22.188 1 91.38 584 PHE A N 1
ATOM 4663 C CA . PHE A 1 584 ? 8.445 -35.5 -21.406 1 91.38 584 PHE A CA 1
ATOM 4664 C C . PHE A 1 584 ? 9.375 -34.531 -22.125 1 91.38 584 PHE A C 1
ATOM 4666 O O . PHE A 1 584 ? 10.211 -33.906 -21.484 1 91.38 584 PHE A O 1
ATOM 4673 N N . LEU A 1 585 ? 9.297 -34.562 -23.453 1 90.31 585 LEU A N 1
ATOM 4674 C CA . LEU A 1 585 ? 10.141 -33.688 -24.25 1 90.31 585 LEU A CA 1
ATOM 4675 C C . LEU A 1 585 ? 9.711 -32.219 -24.078 1 90.31 585 LEU A C 1
ATOM 4677 O O . LEU A 1 585 ? 10.555 -31.328 -24.062 1 90.31 585 LEU A O 1
ATOM 4681 N N . TYR A 1 586 ? 8.422 -32 -24.016 1 91.62 586 TYR A N 1
ATOM 4682 C CA . TYR A 1 586 ? 7.93 -30.641 -23.812 1 91.62 586 TYR A CA 1
ATOM 4683 C C . TYR A 1 586 ? 8.188 -30.172 -22.391 1 91.62 586 TYR A C 1
ATOM 4685 O O . TYR A 1 586 ? 8.445 -28.984 -22.156 1 91.62 586 TYR A O 1
ATOM 4693 N N . HIS A 1 587 ? 8.125 -31.125 -21.406 1 93.31 587 HIS A N 1
ATOM 4694 C CA . HIS A 1 587 ? 8.492 -30.797 -20.031 1 93.31 587 HIS A CA 1
ATOM 4695 C C . HIS A 1 587 ? 9.953 -30.375 -19.938 1 93.31 587 HIS A C 1
ATOM 4697 O O . HIS A 1 587 ? 10.289 -29.438 -19.219 1 93.31 587 HIS A O 1
ATOM 4703 N N . LYS A 1 588 ? 10.766 -31.094 -20.641 1 94.88 588 LYS A N 1
ATOM 4704 C CA . LYS A 1 588 ? 12.18 -30.75 -20.672 1 94.88 588 LYS A CA 1
ATOM 4705 C C . LYS A 1 588 ? 12.391 -29.375 -21.312 1 94.88 588 LYS A C 1
ATOM 4707 O O . LYS A 1 588 ? 13.086 -28.516 -20.766 1 94.88 588 LYS A O 1
ATOM 4712 N N . ALA A 1 589 ? 11.812 -29.188 -22.453 1 94.25 589 ALA A N 1
ATOM 4713 C CA . ALA A 1 589 ? 11.992 -27.938 -23.203 1 94.25 589 ALA A CA 1
ATOM 4714 C C . ALA A 1 589 ? 11.539 -26.734 -22.391 1 94.25 589 ALA A C 1
ATOM 4716 O O . ALA A 1 589 ? 12.234 -25.719 -22.344 1 94.25 589 ALA A O 1
ATOM 4717 N N . ILE A 1 590 ? 10.367 -26.781 -21.828 1 96 590 ILE A N 1
ATOM 4718 C CA . ILE A 1 590 ? 9.852 -25.641 -21.094 1 96 590 ILE A CA 1
ATOM 4719 C C . ILE A 1 590 ? 10.664 -25.438 -19.828 1 96 590 ILE A C 1
ATOM 4721 O O . ILE A 1 590 ? 10.836 -24.297 -19.359 1 96 590 ILE A O 1
ATOM 4725 N N . SER A 1 591 ? 11.148 -26.516 -19.188 1 97.44 591 SER A N 1
ATOM 4726 C CA . SER A 1 591 ? 12.055 -26.391 -18.062 1 97.44 591 SER A CA 1
ATOM 4727 C C . SER A 1 591 ? 13.32 -25.641 -18.438 1 97.44 591 SER A C 1
ATOM 4729 O O . SER A 1 591 ? 13.859 -24.859 -17.641 1 97.44 591 SER A O 1
ATOM 4731 N N . GLN A 1 592 ? 13.828 -25.969 -19.641 1 97.5 592 GLN A N 1
ATOM 4732 C CA . GLN A 1 592 ? 14.984 -25.234 -20.141 1 97.5 592 GLN A CA 1
ATOM 4733 C C . GLN A 1 592 ? 14.68 -23.75 -20.297 1 97.5 592 GLN A C 1
ATOM 4735 O O . GLN A 1 592 ? 15.516 -22.906 -19.984 1 97.5 592 GLN A O 1
ATOM 4740 N N . LEU A 1 593 ? 13.531 -23.422 -20.797 1 97.94 593 LEU A N 1
ATOM 4741 C CA . LEU A 1 593 ? 13.094 -22.031 -20.906 1 97.94 593 LEU A CA 1
ATOM 4742 C C . LEU A 1 593 ? 13.031 -21.375 -19.531 1 97.94 593 LEU A C 1
ATOM 4744 O O . LEU A 1 593 ? 13.531 -20.266 -19.344 1 97.94 593 LEU A O 1
ATOM 4748 N N . PHE A 1 594 ? 12.414 -22.062 -18.547 1 98.44 594 PHE A N 1
ATOM 4749 C CA . PHE A 1 594 ? 12.32 -21.547 -17.172 1 98.44 594 PHE A CA 1
ATOM 4750 C C . PHE A 1 594 ? 13.703 -21.344 -16.578 1 98.44 594 PHE A C 1
ATOM 4752 O O . PHE A 1 594 ? 13.945 -20.359 -15.883 1 98.44 594 PHE A O 1
ATOM 4759 N N . ALA A 1 595 ? 14.562 -22.297 -16.797 1 98.31 595 ALA A N 1
ATOM 4760 C CA . ALA A 1 595 ? 15.93 -22.188 -16.297 1 98.31 595 ALA A CA 1
ATOM 4761 C C . ALA A 1 595 ? 16.609 -20.938 -16.828 1 98.31 595 ALA A C 1
ATOM 4763 O O . ALA A 1 595 ? 17.266 -20.203 -16.078 1 98.31 595 ALA A O 1
ATOM 4764 N N . ARG A 1 596 ? 16.484 -20.75 -18.094 1 97.88 596 ARG A N 1
ATOM 4765 C CA . ARG A 1 596 ? 17.125 -19.594 -18.719 1 97.88 596 ARG A CA 1
ATOM 4766 C C . ARG A 1 596 ? 16.531 -18.297 -18.203 1 97.88 596 ARG A C 1
ATOM 4768 O O . ARG A 1 596 ? 17.25 -17.328 -17.953 1 97.88 596 ARG A O 1
ATOM 4775 N N . LEU A 1 597 ? 15.227 -18.219 -18.078 1 98.38 597 LEU A N 1
ATOM 4776 C CA . LEU A 1 597 ? 14.57 -17.047 -17.531 1 98.38 597 LEU A CA 1
ATOM 4777 C C . LEU A 1 597 ? 15.047 -16.766 -16.109 1 98.38 597 LEU A C 1
ATOM 4779 O O . LEU A 1 597 ? 15.414 -15.641 -15.773 1 98.38 597 LEU A O 1
ATOM 4783 N N . LEU A 1 598 ? 15.039 -17.781 -15.266 1 98.56 598 LEU A N 1
ATOM 4784 C CA . LEU A 1 598 ? 15.453 -17.672 -13.875 1 98.56 598 LEU A CA 1
ATOM 4785 C C . LEU A 1 598 ? 16.875 -17.125 -13.773 1 98.56 598 LEU A C 1
ATOM 4787 O O . LEU A 1 598 ? 17.125 -16.172 -13.039 1 98.56 598 LEU A O 1
ATOM 4791 N N . LEU A 1 599 ? 17.781 -17.719 -14.523 1 97.94 599 LEU A N 1
ATOM 4792 C CA . LEU A 1 599 ? 19.188 -17.359 -14.461 1 97.94 599 LEU A CA 1
ATOM 4793 C C . LEU A 1 599 ? 19.438 -15.977 -15.047 1 97.94 599 LEU A C 1
ATOM 4795 O O . LEU A 1 599 ? 20.281 -15.227 -14.555 1 97.94 599 LEU A O 1
ATOM 4799 N N . SER A 1 600 ? 18.672 -15.656 -16.109 1 97 600 SER A N 1
ATOM 4800 C CA . SER A 1 600 ? 18.812 -14.336 -16.734 1 97 600 SER A CA 1
ATOM 4801 C C . SER A 1 600 ? 18.438 -13.227 -15.75 1 97 600 SER A C 1
ATOM 4803 O O . SER A 1 600 ? 19.016 -12.133 -15.805 1 97 600 SER A O 1
ATOM 4805 N N . VAL A 1 601 ? 17.516 -13.445 -14.859 1 98.06 601 VAL A N 1
ATOM 4806 C CA . VAL A 1 601 ? 17.109 -12.43 -13.898 1 98.06 601 VAL A CA 1
ATOM 4807 C C . VAL A 1 601 ? 17.984 -12.5 -12.656 1 98.06 601 VAL A C 1
ATOM 4809 O O . VAL A 1 601 ? 18.453 -11.469 -12.164 1 98.06 601 VAL A O 1
ATOM 4812 N N . ALA A 1 602 ? 18.281 -13.672 -12.18 1 97.88 602 ALA A N 1
ATOM 4813 C CA . ALA A 1 602 ? 19.031 -13.867 -10.938 1 97.88 602 ALA A CA 1
ATOM 4814 C C . ALA A 1 602 ? 20.453 -13.344 -11.07 1 97.88 602 ALA A C 1
ATOM 4816 O O . ALA A 1 602 ? 21.031 -12.836 -10.102 1 97.88 602 ALA A O 1
ATOM 4817 N N . ASP A 1 603 ? 21.031 -13.406 -12.297 1 96.44 603 ASP A N 1
ATOM 4818 C CA . ASP A 1 603 ? 22.438 -13.055 -12.477 1 96.44 603 ASP A CA 1
ATOM 4819 C C . ASP A 1 603 ? 22.578 -11.734 -13.242 1 96.44 603 ASP A C 1
ATOM 4821 O O . ASP A 1 603 ? 23.688 -11.328 -13.586 1 96.44 603 ASP A O 1
ATOM 4825 N N . ALA A 1 604 ? 21.484 -11.07 -13.508 1 93.81 604 ALA A N 1
ATOM 4826 C CA . ALA A 1 604 ? 21.547 -9.828 -14.258 1 93.81 604 ALA A CA 1
ATOM 4827 C C . ALA A 1 604 ? 22.156 -8.711 -13.422 1 93.81 604 ALA A C 1
ATOM 4829 O O . ALA A 1 604 ? 21.828 -8.547 -12.25 1 93.81 604 ALA A O 1
ATOM 4830 N N . SER A 1 605 ? 23.062 -7.984 -14.047 1 90.81 605 SER A N 1
ATOM 4831 C CA . SER A 1 605 ? 23.5 -6.75 -13.406 1 90.81 605 SER A CA 1
ATOM 4832 C C . SER A 1 605 ? 22.406 -5.68 -13.461 1 90.81 605 SER A C 1
ATOM 4834 O O . SER A 1 605 ? 22.125 -5.016 -12.461 1 90.81 605 SER A O 1
ATOM 4836 N N . MET A 1 606 ? 21.828 -5.602 -14.617 1 91.94 606 MET A N 1
ATOM 4837 C CA . MET A 1 606 ? 20.688 -4.711 -14.82 1 91.94 606 MET A CA 1
ATOM 4838 C C . MET A 1 606 ? 19.469 -5.488 -15.312 1 91.94 606 MET A C 1
ATOM 4840 O O . MET A 1 606 ? 19.562 -6.281 -16.25 1 91.94 606 MET A O 1
ATOM 4844 N N . LEU A 1 607 ? 18.375 -5.238 -14.688 1 95.19 607 LEU A N 1
ATOM 4845 C CA . LEU A 1 607 ? 17.141 -5.91 -15.086 1 95.19 607 LEU A CA 1
ATOM 4846 C C . LEU A 1 607 ? 16.734 -5.5 -16.5 1 95.19 607 LEU A C 1
ATOM 4848 O O . LEU A 1 607 ? 17 -4.379 -16.922 1 95.19 607 LEU A O 1
ATOM 4852 N N . GLN A 1 608 ? 16.078 -6.34 -17.156 1 92.62 608 GLN A N 1
ATOM 4853 C CA . GLN A 1 608 ? 15.734 -6.117 -18.547 1 92.62 608 GLN A CA 1
ATOM 4854 C C . GLN A 1 608 ? 14.242 -5.809 -18.703 1 92.62 608 GLN A C 1
ATOM 4856 O O . GLN A 1 608 ? 13.617 -6.234 -19.688 1 92.62 608 GLN A O 1
ATOM 4861 N N . TRP A 1 609 ? 13.641 -5.176 -17.703 1 95.31 609 TRP A N 1
ATOM 4862 C CA . TRP A 1 609 ? 12.258 -4.734 -17.828 1 95.31 609 TRP A CA 1
ATOM 4863 C C . TRP A 1 609 ? 12.133 -3.613 -18.844 1 95.31 609 TRP A C 1
ATOM 4865 O O . TRP A 1 609 ? 12.922 -2.67 -18.844 1 95.31 609 TRP A O 1
ATOM 4875 N N . ASP A 1 610 ? 11.195 -3.758 -19.781 1 93.44 610 ASP A N 1
ATOM 4876 C CA . ASP A 1 610 ? 10.938 -2.744 -20.797 1 93.44 610 ASP A CA 1
ATOM 4877 C C . ASP A 1 610 ? 9.508 -2.23 -20.719 1 93.44 610 ASP A C 1
ATOM 4879 O O . ASP A 1 610 ? 8.594 -2.838 -21.281 1 93.44 610 ASP A O 1
ATOM 4883 N N . TYR A 1 611 ? 9.328 -1.038 -20.219 1 95.06 611 TYR A N 1
ATOM 4884 C CA . TYR A 1 611 ? 7.992 -0.52 -19.953 1 95.06 611 TYR A CA 1
ATOM 4885 C C . TYR A 1 611 ? 7.414 0.167 -21.188 1 95.06 611 TYR A C 1
ATOM 4887 O O . TYR A 1 611 ? 6.297 0.688 -21.141 1 95.06 611 TYR A O 1
ATOM 4895 N N . THR A 1 612 ? 8.133 0.114 -22.297 1 92.5 612 THR A N 1
ATOM 4896 C CA . THR A 1 612 ? 7.531 0.544 -23.562 1 92.5 612 THR A CA 1
ATOM 4897 C C . THR A 1 612 ? 6.383 -0.38 -23.953 1 92.5 612 THR A C 1
ATOM 4899 O O . THR A 1 612 ? 5.402 0.062 -24.562 1 92.5 612 THR A O 1
ATOM 4902 N N . TYR A 1 613 ? 6.531 -1.61 -23.625 1 93.06 613 TYR A N 1
ATOM 4903 C CA . TYR A 1 613 ? 5.457 -2.561 -23.891 1 93.06 613 TYR A CA 1
ATOM 4904 C C . TYR A 1 613 ? 4.23 -2.254 -23.031 1 93.06 613 TYR A C 1
ATOM 4906 O O . TYR A 1 613 ? 3.096 -2.387 -23.5 1 93.06 613 TYR A O 1
ATOM 4914 N N . THR A 1 614 ? 4.438 -1.88 -21.797 1 95.94 614 THR A N 1
ATOM 4915 C CA . THR A 1 614 ? 3.342 -1.479 -20.922 1 95.94 614 THR A CA 1
ATOM 4916 C C . THR A 1 614 ? 2.627 -0.251 -21.469 1 95.94 614 THR A C 1
ATOM 4918 O O . THR A 1 614 ? 1.396 -0.205 -21.5 1 95.94 614 THR A O 1
ATOM 4921 N N . ASN A 1 615 ? 3.416 0.711 -21.953 1 96.19 615 ASN A N 1
ATOM 4922 C CA . ASN A 1 615 ? 2.848 1.92 -22.531 1 96.19 615 ASN A CA 1
ATOM 4923 C C . ASN A 1 615 ? 1.992 1.6 -23.766 1 96.19 615 ASN A C 1
ATOM 4925 O O . ASN A 1 615 ? 0.913 2.168 -23.938 1 96.19 615 ASN A O 1
ATOM 4929 N N . GLN A 1 616 ? 2.502 0.738 -24.562 1 94.5 616 GLN A N 1
ATOM 4930 C CA . GLN A 1 616 ? 1.764 0.351 -25.766 1 94.5 616 GLN A CA 1
ATOM 4931 C C . GLN A 1 616 ? 0.442 -0.32 -25.406 1 94.5 616 GLN A C 1
ATOM 4933 O O . GLN A 1 616 ? -0.586 -0.057 -26.031 1 94.5 616 GLN A O 1
ATOM 4938 N N . LEU A 1 617 ? 0.478 -1.186 -24.469 1 95.19 617 LEU A N 1
ATOM 4939 C CA . LEU A 1 617 ? -0.745 -1.851 -24.031 1 95.19 617 LEU A CA 1
ATOM 4940 C C . LEU A 1 617 ? -1.762 -0.835 -23.531 1 95.19 617 LEU A C 1
ATOM 4942 O O . LEU A 1 617 ? -2.951 -0.934 -23.828 1 95.19 617 LEU A O 1
ATOM 4946 N N . ILE A 1 618 ? -1.329 0.14 -22.703 1 97.38 618 ILE A N 1
ATOM 4947 C CA . ILE A 1 618 ? -2.203 1.19 -22.188 1 97.38 618 ILE A CA 1
ATOM 4948 C C . ILE A 1 618 ? -2.83 1.951 -23.359 1 97.38 618 ILE A C 1
ATOM 4950 O O . ILE A 1 618 ? -4.039 2.199 -23.359 1 97.38 618 ILE A O 1
ATOM 4954 N N . LYS A 1 619 ? -2.029 2.283 -24.328 1 96.44 619 LYS A N 1
ATOM 4955 C CA . LYS A 1 619 ? -2.51 3.012 -25.5 1 96.44 619 LYS A CA 1
ATOM 4956 C C . LYS A 1 619 ? -3.545 2.195 -26.266 1 96.44 619 LYS A C 1
ATOM 4958 O O . LYS A 1 619 ? -4.559 2.734 -26.719 1 96.44 619 LYS A O 1
ATOM 4963 N N . ASP A 1 620 ? -3.258 0.948 -26.484 1 94.75 620 ASP A N 1
ATOM 4964 C CA . ASP A 1 620 ? -4.199 0.068 -27.156 1 94.75 620 ASP A CA 1
ATOM 4965 C C . ASP A 1 620 ? -5.539 0.019 -26.422 1 94.75 620 ASP A C 1
ATOM 4967 O O . ASP A 1 620 ? -6.598 0.082 -27.047 1 94.75 620 ASP A O 1
ATOM 4971 N N . TYR A 1 621 ? -5.488 -0.126 -25.109 1 95.12 621 TYR A N 1
ATOM 4972 C CA . TYR A 1 621 ? -6.699 -0.172 -24.297 1 95.12 621 TYR A CA 1
ATOM 4973 C C . TYR A 1 621 ? -7.496 1.12 -24.438 1 95.12 621 TYR A C 1
ATOM 4975 O O . TYR A 1 621 ? -8.719 1.09 -24.547 1 95.12 621 TYR A O 1
ATOM 4983 N N . LEU A 1 622 ? -6.816 2.264 -24.406 1 96.38 622 LEU A N 1
ATOM 4984 C CA . LEU A 1 622 ? -7.48 3.559 -24.516 1 96.38 622 LEU A CA 1
ATOM 4985 C C . LEU A 1 622 ? -8.117 3.736 -25.891 1 96.38 622 LEU A C 1
ATOM 4987 O O . LEU A 1 622 ? -9.211 4.285 -26 1 96.38 622 LEU A O 1
ATOM 4991 N N . THR A 1 623 ? -7.395 3.311 -26.906 1 95.75 623 THR A N 1
ATOM 4992 C CA . THR A 1 623 ? -7.918 3.391 -28.266 1 95.75 623 THR A CA 1
ATOM 4993 C C . THR A 1 623 ? -9.188 2.559 -28.406 1 95.75 623 THR A C 1
ATOM 4995 O O . THR A 1 623 ? -10.18 3.023 -28.969 1 95.75 623 THR A O 1
ATOM 4998 N N . LYS A 1 624 ? -9.148 1.38 -27.906 1 93.56 624 LYS A N 1
ATOM 4999 C CA . LYS A 1 624 ? -10.32 0.511 -27.969 1 93.56 624 LYS A CA 1
ATOM 5000 C C . LYS A 1 624 ? -11.477 1.099 -27.156 1 93.56 624 LYS A C 1
ATOM 5002 O O . LYS A 1 624 ? -12.633 1.007 -27.578 1 93.56 624 LYS A O 1
ATOM 5007 N N . LEU A 1 625 ? -11.164 1.656 -26.031 1 93.12 625 LEU A N 1
ATOM 5008 C CA . LEU A 1 625 ? -12.188 2.301 -25.219 1 93.12 625 LEU A CA 1
ATOM 5009 C C . LEU A 1 625 ? -12.82 3.473 -25.953 1 93.12 625 LEU A C 1
ATOM 5011 O O . LEU A 1 625 ? -14.039 3.641 -25.938 1 93.12 625 LEU A O 1
ATOM 5015 N N . ASP A 1 626 ? -12.016 4.289 -26.562 1 94.19 626 ASP A N 1
ATOM 5016 C CA . ASP A 1 626 ? -12.5 5.449 -27.312 1 94.19 626 ASP A CA 1
ATOM 5017 C C . ASP A 1 626 ? -13.398 5.023 -28.469 1 94.19 626 ASP A C 1
ATOM 5019 O O . ASP A 1 626 ? -14.43 5.648 -28.719 1 94.19 626 ASP A O 1
ATOM 5023 N N . ASN A 1 627 ? -13 4 -29.156 1 93.25 627 ASN A N 1
ATOM 5024 C CA . ASN A 1 627 ? -13.797 3.482 -30.266 1 93.25 627 ASN A CA 1
ATOM 5025 C C . ASN A 1 627 ? -15.164 3.004 -29.797 1 93.25 627 ASN A C 1
ATOM 5027 O O . ASN A 1 627 ? -16.172 3.207 -30.484 1 93.25 627 ASN A O 1
ATOM 5031 N N . LYS A 1 628 ? -15.156 2.434 -28.672 1 88.12 628 LYS A N 1
ATOM 5032 C CA . LYS A 1 628 ? -16.391 1.832 -28.172 1 88.12 628 LYS A CA 1
ATOM 5033 C C . LYS A 1 628 ? -17.25 2.865 -27.453 1 88.12 628 LYS A C 1
ATOM 5035 O O . LYS A 1 628 ? -18.484 2.844 -27.578 1 88.12 628 LYS A O 1
ATOM 5040 N N . CYS A 1 629 ? -16.594 3.758 -26.656 1 90 629 CYS A N 1
ATOM 5041 C CA . CYS A 1 629 ? -17.359 4.578 -25.719 1 90 629 CYS A CA 1
ATOM 5042 C C . CYS A 1 629 ? -17.203 6.059 -26.047 1 90 629 CYS A C 1
ATOM 5044 O O . CYS A 1 629 ? -17.812 6.91 -25.391 1 90 629 CYS A O 1
ATOM 5046 N N . GLY A 1 630 ? -16.453 6.453 -26.969 1 90.88 630 GLY A N 1
ATOM 5047 C CA . GLY A 1 630 ? -16.125 7.848 -27.25 1 90.88 630 GLY A CA 1
ATOM 5048 C C . GLY A 1 630 ? -17.359 8.719 -27.406 1 90.88 630 GLY A C 1
ATOM 5049 O O . GLY A 1 630 ? -17.438 9.805 -26.812 1 90.88 630 GLY A O 1
ATOM 5050 N N . ASP A 1 631 ? -18.344 8.266 -28.109 1 91.69 631 ASP A N 1
ATOM 5051 C CA . ASP A 1 631 ? -19.547 9.039 -28.344 1 91.69 631 ASP A CA 1
ATOM 5052 C C . ASP A 1 631 ? -20.359 9.195 -27.062 1 91.69 631 ASP A C 1
ATOM 5054 O O . ASP A 1 631 ? -20.844 10.289 -26.766 1 91.69 631 ASP A O 1
ATOM 5058 N N . THR A 1 632 ? -20.5 8.141 -26.391 1 87.94 632 THR A N 1
ATOM 5059 C CA . THR A 1 632 ? -21.25 8.164 -25.141 1 87.94 632 THR A CA 1
ATOM 5060 C C . THR A 1 632 ? -20.578 9.109 -24.141 1 87.94 632 THR A C 1
ATOM 5062 O O . THR A 1 632 ? -21.266 9.852 -23.438 1 87.94 632 THR A O 1
ATOM 5065 N N . LEU A 1 633 ? -19.297 9.078 -24.062 1 91.25 633 LEU A N 1
ATOM 5066 C CA . LEU A 1 633 ? -18.547 9.953 -23.172 1 91.25 633 LEU A CA 1
ATOM 5067 C C . LEU A 1 633 ? -18.719 11.414 -23.562 1 91.25 633 LEU A C 1
ATOM 5069 O O . LEU A 1 633 ? -18.922 12.273 -22.688 1 91.25 633 LEU A O 1
ATOM 5073 N N . ALA A 1 634 ? -18.719 11.68 -24.812 1 91.38 634 ALA A N 1
ATOM 5074 C CA . ALA A 1 634 ? -18.906 13.047 -25.297 1 91.38 634 ALA A CA 1
ATOM 5075 C C . ALA A 1 634 ? -20.312 13.562 -24.969 1 91.38 634 ALA A C 1
ATOM 5077 O O . ALA A 1 634 ? -20.484 14.727 -24.625 1 91.38 634 ALA A O 1
ATOM 5078 N N . GLU A 1 635 ? -21.25 12.711 -25.078 1 91 635 GLU A N 1
ATOM 5079 C CA . GLU A 1 635 ? -22.625 13.07 -24.75 1 91 635 GLU A CA 1
ATOM 5080 C C . GLU A 1 635 ? -22.75 13.461 -23.281 1 91 635 GLU A C 1
ATOM 5082 O O . GLU A 1 635 ? -23.594 14.273 -22.906 1 91 635 GLU A O 1
ATOM 5087 N N . LYS A 1 636 ? -21.922 12.891 -22.547 1 87.69 636 LYS A N 1
ATOM 5088 C CA . LYS A 1 636 ? -21.938 13.172 -21.109 1 87.69 636 LYS A CA 1
ATOM 5089 C C . LYS A 1 636 ? -20.938 14.266 -20.75 1 87.69 636 LYS A C 1
ATOM 5091 O O . LYS A 1 636 ? -20.609 14.445 -19.578 1 87.69 636 LYS A O 1
ATOM 5096 N N . ASN A 1 637 ? -20.359 14.938 -21.688 1 88.44 637 ASN A N 1
ATOM 5097 C CA . ASN A 1 637 ? -19.406 16.031 -21.547 1 88.44 637 ASN A CA 1
ATOM 5098 C C . ASN A 1 637 ? -18.125 15.562 -20.844 1 88.44 637 ASN A C 1
ATOM 5100 O O . ASN A 1 637 ? -17.625 16.25 -19.953 1 88.44 637 ASN A O 1
ATOM 5104 N N . PHE A 1 638 ? -17.828 14.352 -21.141 1 90.19 638 PHE A N 1
ATOM 5105 C CA . PHE A 1 638 ? -16.578 13.773 -20.641 1 90.19 638 PHE A CA 1
ATOM 5106 C C . PHE A 1 638 ? -15.602 13.516 -21.781 1 90.19 638 PHE A C 1
ATOM 5108 O O . PHE A 1 638 ? -15.992 12.992 -22.828 1 90.19 638 PHE A O 1
ATOM 5115 N N . THR A 1 639 ? -14.344 13.93 -21.531 1 91 639 THR A N 1
ATOM 5116 C CA . THR A 1 639 ? -13.344 13.742 -22.578 1 91 639 THR A CA 1
ATOM 5117 C C . THR A 1 639 ? -12.195 12.859 -22.094 1 91 639 THR A C 1
ATOM 5119 O O . THR A 1 639 ? -11.938 12.781 -20.891 1 91 639 THR A O 1
ATOM 5122 N N . LEU A 1 640 ? -11.508 12.203 -23.047 1 94.44 640 LEU A N 1
ATOM 5123 C CA . LEU A 1 640 ? -10.352 11.367 -22.75 1 94.44 640 LEU A CA 1
ATOM 5124 C C . LEU A 1 640 ? -9.055 12.133 -22.953 1 94.44 640 LEU A C 1
ATOM 5126 O O . LEU A 1 640 ? -7.973 11.539 -22.984 1 94.44 640 LEU A O 1
ATOM 5130 N N . ASP A 1 641 ? -9.141 13.438 -23.078 1 94.06 641 ASP A N 1
ATOM 5131 C CA . ASP A 1 641 ? -7.973 14.25 -23.406 1 94.06 641 ASP A CA 1
ATOM 5132 C C . ASP A 1 641 ? -6.938 14.188 -22.281 1 94.06 641 ASP A C 1
ATOM 5134 O O . ASP A 1 641 ? -5.746 14.008 -22.531 1 94.06 641 ASP A O 1
ATOM 5138 N N . THR A 1 642 ? -7.375 14.312 -21.047 1 94.56 642 THR A N 1
ATOM 5139 C CA . THR A 1 642 ? -6.449 14.375 -19.922 1 94.56 642 THR A CA 1
ATOM 5140 C C . THR A 1 642 ? -5.711 13.047 -19.75 1 94.56 642 THR A C 1
ATOM 5142 O O . THR A 1 642 ? -4.512 13.031 -19.453 1 94.56 642 THR A O 1
ATOM 5145 N N . VAL A 1 643 ? -6.375 11.938 -19.906 1 96.56 643 VAL A N 1
ATOM 5146 C CA . VAL A 1 643 ? -5.715 10.648 -19.766 1 96.56 643 VAL A CA 1
ATOM 5147 C C . VAL A 1 643 ? -4.789 10.406 -20.953 1 96.56 643 VAL A C 1
ATOM 5149 O O . VAL A 1 643 ? -3.709 9.828 -20.797 1 96.56 643 VAL A O 1
ATOM 5152 N N . ASN A 1 644 ? -5.207 10.805 -22.156 1 97.06 644 ASN A N 1
ATOM 5153 C CA . ASN A 1 644 ? -4.332 10.695 -23.312 1 97.06 644 ASN A CA 1
ATOM 5154 C C . ASN A 1 644 ? -3.047 11.5 -23.125 1 97.06 644 ASN A C 1
ATOM 5156 O O . ASN A 1 644 ? -1.968 11.047 -23.516 1 97.06 644 ASN A O 1
ATOM 5160 N N . ASN A 1 645 ? -3.178 12.672 -22.578 1 96.88 645 ASN A N 1
ATOM 5161 C CA . ASN A 1 645 ? -1.994 13.469 -22.266 1 96.88 645 ASN A CA 1
ATOM 5162 C C . ASN A 1 645 ? -1.098 12.773 -21.25 1 96.88 645 ASN A C 1
ATOM 5164 O O . ASN A 1 645 ? 0.129 12.828 -21.359 1 96.88 645 ASN A O 1
ATOM 5168 N N . ALA A 1 646 ? -1.693 12.203 -20.234 1 97.31 646 ALA A N 1
ATOM 5169 C CA . ALA A 1 646 ? -0.935 11.453 -19.234 1 97.31 646 ALA A CA 1
ATOM 5170 C C . ALA A 1 646 ? -0.161 10.312 -19.875 1 97.31 646 ALA A C 1
ATOM 5172 O O . ALA A 1 646 ? 1.005 10.078 -19.547 1 97.31 646 ALA A O 1
ATOM 5173 N N . VAL A 1 647 ? -0.792 9.586 -20.797 1 97.88 647 VAL A N 1
ATOM 5174 C CA . VAL A 1 647 ? -0.16 8.469 -21.484 1 97.88 647 VAL A CA 1
ATOM 5175 C C . VAL A 1 647 ? 1.007 8.977 -22.328 1 97.88 647 VAL A C 1
ATOM 5177 O O . VAL A 1 647 ? 2.078 8.367 -22.359 1 97.88 647 VAL A O 1
ATOM 5180 N N . ALA A 1 648 ? 0.809 10.047 -23.031 1 97.62 648 ALA A N 1
ATOM 5181 C CA . ALA A 1 648 ? 1.866 10.648 -23.844 1 97.62 648 ALA A CA 1
ATOM 5182 C C . ALA A 1 648 ? 3.055 11.055 -22.984 1 97.62 648 ALA A C 1
ATOM 5184 O O . ALA A 1 648 ? 4.207 10.867 -23.375 1 97.62 648 ALA A O 1
ATOM 5185 N N . ARG A 1 649 ? 2.773 11.633 -21.875 1 96.75 649 ARG A N 1
ATOM 5186 C CA . ARG A 1 649 ? 3.836 12.023 -20.953 1 96.75 649 ARG A CA 1
ATOM 5187 C C . ARG A 1 649 ? 4.625 10.805 -20.484 1 96.75 649 ARG A C 1
ATOM 5189 O O . ARG A 1 649 ? 5.855 10.82 -20.469 1 96.75 649 ARG A O 1
ATOM 5196 N N . LEU A 1 650 ? 3.934 9.75 -20.031 1 97.5 650 LEU A N 1
ATOM 5197 C CA . LEU A 1 650 ? 4.602 8.531 -19.594 1 97.5 650 LEU A CA 1
ATOM 5198 C C . LEU A 1 650 ? 5.469 7.945 -20.703 1 97.5 650 LEU A C 1
ATOM 5200 O O . LEU A 1 650 ? 6.586 7.488 -20.438 1 97.5 650 LEU A O 1
ATOM 5204 N N . GLU A 1 651 ? 4.934 7.957 -21.906 1 96.75 651 GLU A N 1
ATOM 5205 C CA . GLU A 1 651 ? 5.688 7.445 -23.047 1 96.75 651 GLU A CA 1
ATOM 5206 C C . GLU A 1 651 ? 6.992 8.211 -23.234 1 96.75 651 GLU A C 1
ATOM 5208 O O . GLU A 1 651 ? 8.055 7.613 -23.422 1 96.75 651 GLU A O 1
ATOM 5213 N N . ASN A 1 652 ? 6.891 9.484 -23.156 1 95.44 652 ASN A N 1
ATOM 5214 C CA . ASN A 1 652 ? 8.07 10.328 -23.328 1 95.44 652 ASN A CA 1
ATOM 5215 C C . ASN A 1 652 ? 9.086 10.109 -22.219 1 95.44 652 ASN A C 1
ATOM 5217 O O . ASN A 1 652 ? 10.281 10.008 -22.469 1 95.44 652 ASN A O 1
ATOM 5221 N N . ILE A 1 653 ? 8.609 10.062 -21.016 1 93.75 653 ILE A N 1
ATOM 5222 C CA . ILE A 1 653 ? 9.484 9.906 -19.875 1 93.75 653 ILE A CA 1
ATOM 5223 C C . ILE A 1 653 ? 10.148 8.531 -19.922 1 93.75 653 ILE A C 1
ATOM 5225 O O . ILE A 1 653 ? 11.328 8.391 -19.562 1 93.75 653 ILE A O 1
ATOM 5229 N N . THR A 1 654 ? 9.391 7.504 -20.266 1 94.19 654 THR A N 1
ATOM 5230 C CA . THR A 1 654 ? 9.93 6.156 -20.391 1 94.19 654 THR A CA 1
ATOM 5231 C C . THR A 1 654 ? 11.016 6.098 -21.453 1 94.19 654 THR A C 1
ATOM 5233 O O . THR A 1 654 ? 12.062 5.48 -21.25 1 94.19 654 THR A O 1
ATOM 5236 N N . LYS A 1 655 ? 10.781 6.723 -22.562 1 92 655 LYS A N 1
ATOM 5237 C CA . LYS A 1 655 ? 11.766 6.781 -23.641 1 92 655 LYS A CA 1
ATOM 5238 C C . LYS A 1 655 ? 13.047 7.469 -23.172 1 92 655 LYS A C 1
ATOM 5240 O O . LYS A 1 655 ? 14.148 6.973 -23.422 1 92 655 LYS A O 1
ATOM 5245 N N . ASN A 1 656 ? 12.883 8.555 -22.516 1 87.62 656 ASN A N 1
ATOM 5246 C CA . ASN A 1 656 ? 14.039 9.297 -22 1 87.62 656 ASN A CA 1
ATOM 5247 C C . ASN A 1 656 ? 14.805 8.484 -20.953 1 87.62 656 ASN A C 1
ATOM 5249 O O . ASN A 1 656 ? 16.031 8.508 -20.938 1 87.62 656 ASN A O 1
ATOM 5253 N N . PHE A 1 657 ? 14.148 7.816 -20.156 1 89.88 657 PHE A N 1
ATOM 5254 C CA . PHE A 1 657 ? 14.766 6.957 -19.156 1 89.88 657 PHE A CA 1
ATOM 5255 C C . PHE A 1 657 ? 15.609 5.871 -19.812 1 89.88 657 PHE A C 1
ATOM 5257 O O . PHE A 1 657 ? 16.75 5.637 -19.406 1 89.88 657 PHE A O 1
ATOM 5264 N N . ASN A 1 658 ? 14.984 5.246 -20.812 1 87.69 658 ASN A N 1
ATOM 5265 C CA . ASN A 1 658 ? 15.703 4.195 -21.531 1 87.69 658 ASN A CA 1
ATOM 5266 C C . ASN A 1 658 ? 16.953 4.738 -22.203 1 87.69 658 ASN A C 1
ATOM 5268 O O . ASN A 1 658 ? 18 4.09 -22.188 1 87.69 658 ASN A O 1
ATOM 5272 N N . ILE A 1 659 ? 16.859 5.902 -22.734 1 85.81 659 ILE A N 1
ATOM 5273 C CA . ILE A 1 659 ? 18 6.539 -23.375 1 85.81 659 ILE A CA 1
ATOM 5274 C C . ILE A 1 659 ? 19.078 6.844 -22.344 1 85.81 659 ILE A C 1
ATOM 5276 O O . ILE A 1 659 ? 20.266 6.566 -22.562 1 85.81 659 ILE A O 1
ATOM 5280 N N . ASP A 1 660 ? 18.672 7.309 -21.219 1 82.06 660 ASP A N 1
ATOM 5281 C CA . ASP A 1 660 ? 19.609 7.664 -20.156 1 82.06 660 ASP A CA 1
ATOM 5282 C C . ASP A 1 660 ? 20.328 6.43 -19.609 1 82.06 660 ASP A C 1
ATOM 5284 O O . ASP A 1 660 ? 21.531 6.461 -19.375 1 82.06 660 ASP A O 1
ATOM 5288 N N . VAL A 1 661 ? 19.625 5.406 -19.406 1 84.38 661 VAL A N 1
ATOM 5289 C CA . VAL A 1 661 ? 20.172 4.191 -18.828 1 84.38 661 VAL A CA 1
ATOM 5290 C C . VAL A 1 661 ? 21.125 3.527 -19.828 1 84.38 661 VAL A C 1
ATOM 5292 O O . VAL A 1 661 ? 22.156 2.99 -19.453 1 84.38 661 VAL A O 1
ATOM 5295 N N . THR A 1 662 ? 20.797 3.59 -21.094 1 81.62 662 THR A N 1
ATOM 5296 C CA . THR A 1 662 ? 21.609 2.924 -22.109 1 81.62 662 THR A CA 1
ATOM 5297 C C . THR A 1 662 ? 22.828 3.773 -22.469 1 81.62 662 THR A C 1
ATOM 5299 O O . THR A 1 662 ? 23.875 3.24 -22.844 1 81.62 662 THR A O 1
ATOM 5302 N N . SER A 1 663 ? 22.672 5.074 -22.375 1 80.12 663 SER A N 1
ATOM 5303 C CA . SER A 1 663 ? 23.75 5.961 -22.812 1 80.12 663 SER A CA 1
ATOM 5304 C C . SER A 1 663 ? 24.781 6.16 -21.703 1 80.12 663 SER A C 1
ATOM 5306 O O . SER A 1 663 ? 25.906 6.582 -21.953 1 80.12 663 SER A O 1
ATOM 5308 N N . ASN A 1 664 ? 24.391 5.914 -20.531 1 76.62 664 ASN A N 1
ATOM 5309 C CA . ASN A 1 664 ? 25.297 6.141 -19.391 1 76.62 664 ASN A CA 1
ATOM 5310 C C . ASN A 1 664 ? 25.984 4.852 -18.953 1 76.62 664 ASN A C 1
ATOM 5312 O O . ASN A 1 664 ? 25.547 4.207 -18 1 76.62 664 ASN A O 1
ATOM 5316 N N . SER A 1 665 ? 27.062 4.559 -19.547 1 74.56 665 SER A N 1
ATOM 5317 C CA . SER A 1 665 ? 27.812 3.338 -19.25 1 74.56 665 SER A CA 1
ATOM 5318 C C . SER A 1 665 ? 28.312 3.336 -17.812 1 74.56 665 SER A C 1
ATOM 5320 O O . SER A 1 665 ? 28.594 2.275 -17.25 1 74.56 665 SER A O 1
ATOM 5322 N N . GLU A 1 666 ? 28.344 4.574 -17.219 1 76.69 666 GLU A N 1
ATOM 5323 C CA . GLU A 1 666 ? 28.844 4.699 -15.859 1 76.69 666 GLU A CA 1
ATOM 5324 C C . GLU A 1 666 ? 27.906 4.02 -14.867 1 76.69 666 GLU A C 1
ATOM 5326 O O . GLU A 1 666 ? 28.328 3.656 -13.766 1 76.69 666 GLU A O 1
ATOM 5331 N N . ILE A 1 667 ? 26.719 3.777 -15.219 1 79.44 667 ILE A N 1
ATOM 5332 C CA . ILE A 1 667 ? 25.734 3.162 -14.328 1 79.44 667 ILE A CA 1
ATOM 5333 C C . ILE A 1 667 ? 26.188 1.742 -13.977 1 79.44 667 ILE A C 1
ATOM 5335 O O . ILE A 1 667 ? 26.016 1.293 -12.844 1 79.44 667 ILE A O 1
ATOM 5339 N N . TYR A 1 668 ? 26.844 1.143 -14.898 1 77.38 668 TYR A N 1
ATOM 5340 C CA . TYR A 1 668 ? 27.219 -0.252 -14.711 1 77.38 668 TYR A CA 1
ATOM 5341 C C . TYR A 1 668 ? 28.438 -0.365 -13.805 1 77.38 668 TYR A C 1
ATOM 5343 O O . TYR A 1 668 ? 28.719 -1.431 -13.25 1 77.38 668 TYR A O 1
ATOM 5351 N N . ASP A 1 669 ? 29.109 0.802 -13.695 1 78.38 669 ASP A N 1
ATOM 5352 C CA . ASP A 1 669 ? 30.344 0.774 -12.922 1 78.38 669 ASP A CA 1
ATOM 5353 C C . ASP A 1 669 ? 30.094 1.241 -11.484 1 78.38 669 ASP A C 1
ATOM 5355 O O . ASP A 1 669 ? 30.938 1.025 -10.609 1 78.38 669 ASP A O 1
ATOM 5359 N N . GLU A 1 670 ? 28.969 1.749 -11.32 1 84.12 670 GLU A N 1
ATOM 5360 C CA . GLU A 1 670 ? 28.656 2.262 -9.992 1 84.12 670 GLU A CA 1
ATOM 5361 C C . GLU A 1 670 ? 27.562 1.439 -9.328 1 84.12 670 GLU A C 1
ATOM 5363 O O . GLU A 1 670 ? 26.391 1.531 -9.703 1 84.12 670 GLU A O 1
ATOM 5368 N N . THR A 1 671 ? 27.922 0.789 -8.25 1 86.62 671 THR A N 1
ATOM 5369 C CA . THR A 1 671 ? 27.062 -0.188 -7.594 1 86.62 671 THR A CA 1
ATOM 5370 C C . THR A 1 671 ? 25.781 0.475 -7.086 1 86.62 671 THR A C 1
ATOM 5372 O O . THR A 1 671 ? 24.703 -0.092 -7.203 1 86.62 671 THR A O 1
ATOM 5375 N N . MET A 1 672 ? 25.891 1.72 -6.582 1 88.25 672 MET A N 1
ATOM 5376 C CA . MET A 1 672 ? 24.734 2.402 -6.02 1 88.25 672 MET A CA 1
ATOM 5377 C C . MET A 1 672 ? 23.766 2.834 -7.121 1 88.25 672 MET A C 1
ATOM 5379 O O . MET A 1 672 ? 22.547 2.73 -6.961 1 88.25 672 MET A O 1
ATOM 5383 N N . LYS A 1 673 ? 24.328 3.312 -8.227 1 85.94 673 LYS A N 1
ATOM 5384 C CA . LYS A 1 673 ? 23.469 3.699 -9.344 1 85.94 673 LYS A CA 1
ATOM 5385 C C . LYS A 1 673 ? 22.734 2.494 -9.922 1 85.94 673 LYS A C 1
ATOM 5387 O O . LYS A 1 673 ? 21.547 2.584 -10.25 1 85.94 673 LYS A O 1
ATOM 5392 N N . LEU A 1 674 ? 23.453 1.414 -10.023 1 88.56 674 LEU A N 1
ATOM 5393 C CA . LEU A 1 674 ? 22.844 0.183 -10.508 1 88.56 674 LEU A CA 1
ATOM 5394 C C . LEU A 1 674 ? 21.719 -0.258 -9.578 1 88.56 674 LEU A C 1
ATOM 5396 O O . LEU A 1 674 ? 20.656 -0.669 -10.047 1 88.56 674 LEU A O 1
ATOM 5400 N N . ARG A 1 675 ? 21.969 -0.142 -8.281 1 91.88 675 ARG A N 1
ATOM 5401 C CA . ARG A 1 675 ? 20.953 -0.483 -7.289 1 91.88 675 ARG A CA 1
ATOM 5402 C C . ARG A 1 675 ? 19.719 0.398 -7.453 1 91.88 675 ARG A C 1
ATOM 5404 O O . ARG A 1 675 ? 18.578 -0.099 -7.445 1 91.88 675 ARG A O 1
ATOM 5411 N N . MET A 1 676 ? 19.906 1.645 -7.633 1 89.31 676 MET A N 1
ATOM 5412 C CA . MET A 1 676 ? 18.797 2.594 -7.727 1 89.31 676 MET A CA 1
ATOM 5413 C C . MET A 1 676 ? 17.969 2.344 -8.984 1 89.31 676 MET A C 1
ATOM 5415 O O . MET A 1 676 ? 16.734 2.387 -8.945 1 89.31 676 MET A O 1
ATOM 5419 N N . VAL A 1 677 ? 18.625 2.049 -10.109 1 90.75 677 VAL A N 1
ATOM 5420 C CA . VAL A 1 677 ? 17.938 1.784 -11.367 1 90.75 677 VAL A CA 1
ATOM 5421 C C . VAL A 1 677 ? 17.156 0.473 -11.258 1 90.75 677 VAL A C 1
ATOM 5423 O O . VAL A 1 677 ? 15.992 0.4 -11.656 1 90.75 677 VAL A O 1
ATOM 5426 N N . ASN A 1 678 ? 17.781 -0.549 -10.734 1 94.56 678 ASN A N 1
ATOM 5427 C CA . ASN A 1 678 ? 17.109 -1.837 -10.578 1 94.56 678 ASN A CA 1
ATOM 5428 C C . ASN A 1 678 ? 15.898 -1.731 -9.664 1 94.56 678 ASN A C 1
ATOM 5430 O O . ASN A 1 678 ? 14.867 -2.361 -9.906 1 94.56 678 ASN A O 1
ATOM 5434 N N . ASP A 1 679 ? 16.047 -0.919 -8.57 1 94 679 ASP A N 1
ATOM 5435 C CA . ASP A 1 679 ? 14.914 -0.711 -7.672 1 94 679 ASP A CA 1
ATOM 5436 C C . ASP A 1 679 ? 13.758 -0.015 -8.398 1 94 679 ASP A C 1
ATOM 5438 O O . ASP A 1 679 ? 12.602 -0.387 -8.227 1 94 679 ASP A O 1
ATOM 5442 N N . LEU A 1 680 ? 14.117 0.971 -9.188 1 93.44 680 LEU A N 1
ATOM 5443 C CA . LEU A 1 680 ? 13.102 1.679 -9.953 1 93.44 680 LEU A CA 1
ATOM 5444 C C . LEU A 1 680 ? 12.398 0.731 -10.922 1 93.44 680 LEU A C 1
ATOM 5446 O O . LEU A 1 680 ? 11.164 0.708 -10.977 1 93.44 680 LEU A O 1
ATOM 5450 N N . LEU A 1 681 ? 13.141 -0.074 -11.641 1 95.5 681 LEU A N 1
ATOM 5451 C CA . LEU A 1 681 ? 12.578 -1.024 -12.594 1 95.5 681 LEU A CA 1
ATOM 5452 C C . LEU A 1 681 ? 11.703 -2.049 -11.875 1 95.5 681 LEU A C 1
ATOM 5454 O O . LEU A 1 681 ? 10.633 -2.416 -12.383 1 95.5 681 LEU A O 1
ATOM 5458 N N . THR A 1 682 ? 12.109 -2.459 -10.695 1 96.88 682 THR A N 1
ATOM 5459 C CA . THR A 1 682 ? 11.375 -3.443 -9.906 1 96.88 682 THR A CA 1
ATOM 5460 C C . THR A 1 682 ? 10.062 -2.854 -9.391 1 96.88 682 THR A C 1
ATOM 5462 O O . THR A 1 682 ? 9.008 -3.488 -9.484 1 96.88 682 THR A O 1
ATOM 5465 N N . HIS A 1 683 ? 10.07 -1.62 -8.93 1 96.25 683 HIS A N 1
ATOM 5466 C CA . HIS A 1 683 ? 8.953 -1.038 -8.195 1 96.25 683 HIS A CA 1
ATOM 5467 C C . HIS A 1 683 ? 7.984 -0.332 -9.141 1 96.25 683 HIS A C 1
ATOM 5469 O O . HIS A 1 683 ? 6.844 -0.042 -8.773 1 96.25 683 HIS A O 1
ATOM 5475 N N . LEU A 1 684 ? 8.398 -0.086 -10.391 1 97 684 LEU A N 1
ATOM 5476 C CA . LEU A 1 684 ? 7.559 0.672 -11.312 1 97 684 LEU A CA 1
ATOM 5477 C C . LEU A 1 684 ? 6.242 -0.05 -11.562 1 97 684 LEU A C 1
ATOM 5479 O O . LEU A 1 684 ? 5.199 0.59 -11.734 1 97 684 LEU A O 1
ATOM 5483 N N . GLU A 1 685 ? 6.246 -1.372 -11.586 1 97.62 685 GLU A N 1
ATOM 5484 C CA . GLU A 1 685 ? 5.031 -2.154 -11.797 1 97.62 685 GLU A CA 1
ATOM 5485 C C . GLU A 1 685 ? 3.98 -1.845 -10.734 1 97.62 685 GLU A C 1
ATOM 5487 O O . GLU A 1 685 ? 2.779 -1.903 -11.008 1 97.62 685 GLU A O 1
ATOM 5492 N N . ARG A 1 686 ? 4.398 -1.474 -9.508 1 97.81 686 ARG A N 1
ATOM 5493 C CA . ARG A 1 686 ? 3.5 -1.175 -8.398 1 97.81 686 ARG A CA 1
ATOM 5494 C C . ARG A 1 686 ? 2.686 0.084 -8.672 1 97.81 686 ARG A C 1
ATOM 5496 O O . ARG A 1 686 ? 1.641 0.303 -8.055 1 97.81 686 ARG A O 1
ATOM 5503 N N . SER A 1 687 ? 3.131 0.939 -9.633 1 97.94 687 SER A N 1
ATOM 5504 C CA . SER A 1 687 ? 2.438 2.178 -9.969 1 97.94 687 SER A CA 1
ATOM 5505 C C . SER A 1 687 ? 1.085 1.893 -10.617 1 97.94 687 SER A C 1
ATOM 5507 O O . SER A 1 687 ? 0.177 2.725 -10.562 1 97.94 687 SER A O 1
ATOM 5509 N N . PHE A 1 688 ? 0.939 0.746 -11.164 1 98.12 688 PHE A N 1
ATOM 5510 C CA . PHE A 1 688 ? -0.256 0.47 -11.953 1 98.12 688 PHE A CA 1
ATOM 5511 C C . PHE A 1 688 ? -1.316 -0.223 -11.102 1 98.12 688 PHE A C 1
ATOM 5513 O O . PHE A 1 688 ? -2.299 -0.744 -11.633 1 98.12 688 PHE A O 1
ATOM 5520 N N . LEU A 1 689 ? -1.097 -0.25 -9.797 1 96.94 689 LEU A N 1
ATOM 5521 C CA . LEU A 1 689 ? -2.109 -0.701 -8.852 1 96.94 689 LEU A CA 1
ATOM 5522 C C . LEU A 1 689 ? -2.928 0.476 -8.328 1 96.94 689 LEU A C 1
ATOM 5524 O O . LEU A 1 689 ? -2.375 1.54 -8.039 1 96.94 689 LEU A O 1
ATOM 5528 N N . VAL A 1 690 ? -4.18 0.26 -8.266 1 93.81 690 VAL A N 1
ATOM 5529 C CA . VAL A 1 690 ? -5.035 1.22 -7.574 1 93.81 690 VAL A CA 1
ATOM 5530 C C . VAL A 1 690 ? -4.852 1.085 -6.062 1 93.81 690 VAL A C 1
ATOM 5532 O O . VAL A 1 690 ? -5.102 0.019 -5.492 1 93.81 690 VAL A O 1
ATOM 5535 N N . PRO A 1 691 ? -4.383 2.158 -5.395 1 91.06 691 PRO A N 1
ATOM 5536 C CA . PRO A 1 691 ? -4.051 2.014 -3.977 1 91.06 691 PRO A CA 1
ATOM 5537 C C . PRO A 1 691 ? -5.289 1.963 -3.082 1 91.06 691 PRO A C 1
ATOM 5539 O O . PRO A 1 691 ? -5.297 1.255 -2.072 1 91.06 691 PRO A O 1
ATOM 5542 N N . ASP A 1 692 ? -6.242 2.773 -3.305 1 85.44 692 ASP A N 1
ATOM 5543 C CA . ASP A 1 692 ? -7.523 2.781 -2.609 1 85.44 692 ASP A CA 1
ATOM 5544 C C . ASP A 1 692 ? -8.633 2.213 -3.492 1 85.44 692 ASP A C 1
ATOM 5546 O O . ASP A 1 692 ? -9.047 2.85 -4.465 1 85.44 692 ASP A O 1
ATOM 5550 N N . THR A 1 693 ? -9.141 1.051 -3.115 1 81.5 693 THR A N 1
ATOM 5551 C CA . THR A 1 693 ? -9.992 0.309 -4.039 1 81.5 693 THR A CA 1
ATOM 5552 C C . THR A 1 693 ? -11.461 0.6 -3.768 1 81.5 693 THR A C 1
ATOM 5554 O O . THR A 1 693 ? -12.344 -0.028 -4.359 1 81.5 693 THR A O 1
ATOM 5557 N N . ARG A 1 694 ? -11.805 1.602 -2.945 1 72.12 694 ARG A N 1
ATOM 5558 C CA . ARG A 1 694 ? -13.188 1.865 -2.549 1 72.12 694 ARG A CA 1
ATOM 5559 C C . ARG A 1 694 ? -14.047 2.207 -3.76 1 72.12 694 ARG A C 1
ATOM 5561 O O . ARG A 1 694 ? -15.258 1.948 -3.762 1 72.12 694 ARG A O 1
ATOM 5568 N N . TYR A 1 695 ? -13.328 2.719 -4.812 1 74.56 695 TYR A N 1
ATOM 5569 C CA . TYR A 1 695 ? -14.07 3.166 -5.98 1 74.56 695 TYR A CA 1
ATOM 5570 C C . TYR A 1 695 ? -13.781 2.277 -7.188 1 74.56 695 TYR A C 1
ATOM 5572 O O . TYR A 1 695 ? -14.336 2.484 -8.266 1 74.56 695 TYR A O 1
ATOM 5580 N N . TYR A 1 696 ? -12.961 1.291 -7.039 1 82.31 696 TYR A N 1
ATOM 5581 C CA . TYR A 1 696 ? -12.438 0.549 -8.18 1 82.31 696 TYR A CA 1
ATOM 5582 C C . TYR A 1 696 ? -13.258 -0.716 -8.43 1 82.31 696 TYR A C 1
ATOM 5584 O O . TYR A 1 696 ? -13.398 -1.155 -9.57 1 82.31 696 TYR A O 1
ATOM 5592 N N . GLY A 1 697 ? -13.836 -1.26 -7.359 1 68.25 697 GLY A N 1
ATOM 5593 C CA . GLY A 1 697 ? -14.75 -2.373 -7.531 1 68.25 697 GLY A CA 1
ATOM 5594 C C . GLY A 1 697 ? -14.141 -3.713 -7.16 1 68.25 697 GLY A C 1
ATOM 5595 O O . GLY A 1 697 ? -14.852 -4.719 -7.066 1 68.25 697 GLY A O 1
ATOM 5596 N N . SER A 1 698 ? -12.836 -3.783 -6.98 1 74.19 698 SER A N 1
ATOM 5597 C CA . SER A 1 698 ? -12.234 -5.047 -6.578 1 74.19 698 SER A CA 1
ATOM 5598 C C . SER A 1 698 ? -11.055 -4.82 -5.633 1 74.19 698 SER A C 1
ATOM 5600 O O . SER A 1 698 ? -10.195 -3.98 -5.895 1 74.19 698 SER A O 1
ATOM 5602 N N . ASP A 1 699 ? -10.984 -5.625 -4.582 1 75.94 699 ASP A N 1
ATOM 5603 C CA . ASP A 1 699 ? -9.867 -5.578 -3.646 1 75.94 699 ASP A CA 1
ATOM 5604 C C . ASP A 1 699 ? -8.789 -6.586 -4.031 1 75.94 699 ASP A C 1
ATOM 5606 O O . ASP A 1 699 ? -7.664 -6.52 -3.525 1 75.94 699 ASP A O 1
ATOM 5610 N N . THR A 1 700 ? -9.086 -7.449 -4.953 1 78.75 700 THR A N 1
ATOM 5611 C CA . THR A 1 700 ? -8.148 -8.484 -5.371 1 78.75 700 THR A CA 1
ATOM 5612 C C . THR A 1 700 ? -7.438 -8.086 -6.66 1 78.75 700 THR A C 1
ATOM 5614 O O . THR A 1 700 ? -6.211 -8.164 -6.754 1 78.75 700 THR A O 1
ATOM 5617 N N . TYR A 1 701 ? -8.258 -7.727 -7.633 1 86.69 701 TYR A N 1
ATOM 5618 C CA . TYR A 1 701 ? -7.711 -7.32 -8.922 1 86.69 701 TYR A CA 1
ATOM 5619 C C . TYR A 1 701 ? -7.535 -5.809 -8.984 1 86.69 701 TYR A C 1
ATOM 5621 O O . TYR A 1 701 ? -8.391 -5.102 -9.523 1 86.69 701 TYR A O 1
ATOM 5629 N N . ARG A 1 702 ? -6.387 -5.363 -8.508 1 91.88 702 ARG A N 1
ATOM 5630 C CA . ARG A 1 702 ? -6.156 -3.936 -8.32 1 91.88 702 ARG A CA 1
ATOM 5631 C C . ARG A 1 702 ? -5.344 -3.354 -9.469 1 91.88 702 ARG A C 1
ATOM 5633 O O . ARG A 1 702 ? -5.223 -2.133 -9.594 1 91.88 702 ARG A O 1
ATOM 5640 N N . HIS A 1 703 ? -4.789 -4.246 -10.312 1 95.5 703 HIS A N 1
ATOM 5641 C CA . HIS A 1 703 ? -3.977 -3.783 -11.43 1 95.5 703 HIS A CA 1
ATOM 5642 C C . HIS A 1 703 ? -4.848 -3.24 -12.555 1 95.5 703 HIS A C 1
ATOM 5644 O O . HIS A 1 703 ? -5.871 -3.838 -12.898 1 95.5 703 HIS A O 1
ATOM 5650 N N . ILE A 1 704 ? -4.508 -2.197 -13.188 1 96.12 704 ILE A N 1
ATOM 5651 C CA . ILE A 1 704 ? -5.395 -1.548 -14.148 1 96.12 704 ILE A CA 1
ATOM 5652 C C . ILE A 1 704 ? -5.363 -2.307 -15.469 1 96.12 704 ILE A C 1
ATOM 5654 O O . ILE A 1 704 ? -6.258 -2.146 -16.297 1 96.12 704 ILE A O 1
ATOM 5658 N N . LEU A 1 705 ? -4.336 -3.145 -15.688 1 96.06 705 LEU A N 1
ATOM 5659 C CA . LEU A 1 705 ? -4.16 -3.771 -16.984 1 96.06 705 LEU A CA 1
ATOM 5660 C C . LEU A 1 705 ? -4.543 -5.246 -16.938 1 96.06 705 LEU A C 1
ATOM 5662 O O . LEU A 1 705 ? -4.719 -5.879 -17.984 1 96.06 705 LEU A O 1
ATOM 5666 N N . TYR A 1 706 ? -4.625 -5.777 -15.734 1 92.69 706 TYR A N 1
ATOM 5667 C CA . TYR A 1 706 ? -4.816 -7.219 -15.625 1 92.69 706 TYR A CA 1
ATOM 5668 C C . TYR A 1 706 ? -5.98 -7.547 -14.703 1 92.69 706 TYR A C 1
ATOM 5670 O O . TYR A 1 706 ? -6.281 -6.789 -13.773 1 92.69 706 TYR A O 1
ATOM 5678 N N . SER A 1 707 ? -6.633 -8.602 -14.969 1 85.69 707 SER A N 1
ATOM 5679 C CA . SER A 1 707 ? -7.719 -9.125 -14.141 1 85.69 707 SER A CA 1
ATOM 5680 C C . SER A 1 707 ? -7.844 -10.641 -14.289 1 85.69 707 SER A C 1
ATOM 5682 O O . SER A 1 707 ? -6.914 -11.305 -14.758 1 85.69 707 SER A O 1
ATOM 5684 N N . SER A 1 708 ? -8.961 -11.203 -13.844 1 73.94 708 SER A N 1
ATOM 5685 C CA . SER A 1 708 ? -9.188 -12.641 -13.812 1 73.94 708 SER A CA 1
ATOM 5686 C C . SER A 1 708 ? -9.328 -13.211 -15.219 1 73.94 708 SER A C 1
ATOM 5688 O O . SER A 1 708 ? -9.211 -14.422 -15.422 1 73.94 708 SER A O 1
ATOM 5690 N N . LYS A 1 709 ? -9.594 -12.383 -16.125 1 74.62 709 LYS A N 1
ATOM 5691 C CA . LYS A 1 709 ? -9.664 -12.797 -17.516 1 74.62 709 LYS A CA 1
ATOM 5692 C C . LYS A 1 709 ? -9.125 -11.711 -18.438 1 74.62 709 LYS A C 1
ATOM 5694 O O . LYS A 1 709 ? -8.844 -10.594 -18 1 74.62 709 LYS A O 1
ATOM 5699 N N . GLN A 1 710 ? -8.961 -12.141 -19.688 1 78.56 710 GLN A N 1
ATOM 5700 C CA . GLN A 1 710 ? -8.438 -11.203 -20.672 1 78.56 710 GLN A CA 1
ATOM 5701 C C . GLN A 1 710 ? -9.539 -10.305 -21.234 1 78.56 710 GLN A C 1
ATOM 5703 O O . GLN A 1 710 ? -10.656 -10.773 -21.484 1 78.56 710 GLN A O 1
ATOM 5708 N N . TYR A 1 711 ? -9.195 -9 -21.297 1 80.31 711 TYR A N 1
ATOM 5709 C CA . TYR A 1 711 ? -10.133 -8.039 -21.859 1 80.31 711 TYR A CA 1
ATOM 5710 C C . TYR A 1 711 ? -9.484 -7.234 -22.984 1 80.31 711 TYR A C 1
ATOM 5712 O O . TYR A 1 711 ? -8.258 -7.199 -23.094 1 80.31 711 TYR A O 1
ATOM 5720 N N . ASP A 1 712 ? -10.328 -6.617 -23.812 1 81.94 712 ASP A N 1
ATOM 5721 C CA . ASP A 1 712 ? -9.82 -5.82 -24.922 1 81.94 712 ASP A CA 1
ATOM 5722 C C . ASP A 1 712 ? -9.531 -4.387 -24.484 1 81.94 712 ASP A C 1
ATOM 5724 O O . ASP A 1 712 ? -9.008 -3.588 -25.266 1 81.94 712 ASP A O 1
ATOM 5728 N N . THR A 1 713 ? -9.914 -4.055 -23.359 1 91 713 THR A N 1
ATOM 5729 C CA . THR A 1 713 ? -9.648 -2.752 -22.766 1 91 713 THR A CA 1
ATOM 5730 C C . THR A 1 713 ? -9.398 -2.883 -21.266 1 91 713 THR A C 1
ATOM 5732 O O . THR A 1 713 ? -9.125 -3.977 -20.766 1 91 713 THR A O 1
ATOM 5735 N N . PHE A 1 714 ? -9.43 -1.725 -20.594 1 93.56 714 PHE A N 1
ATOM 5736 C CA . PHE A 1 714 ? -9.18 -1.778 -19.156 1 93.56 714 PHE A CA 1
ATOM 5737 C C . PHE A 1 714 ? -10.18 -2.701 -18.469 1 93.56 714 PHE A C 1
ATOM 5739 O O . PHE A 1 714 ? -11.391 -2.473 -18.531 1 93.56 714 PHE A O 1
ATOM 5746 N N . PRO A 1 715 ? -9.648 -3.672 -17.75 1 87.94 715 PRO A N 1
ATOM 5747 C CA . PRO A 1 715 ? -10.523 -4.723 -17.203 1 87.94 715 PRO A CA 1
ATOM 5748 C C . PRO A 1 715 ? -11.594 -4.172 -16.266 1 87.94 715 PRO A C 1
ATOM 5750 O O . PRO A 1 715 ? -12.75 -4.617 -16.328 1 87.94 715 PRO A O 1
ATOM 5753 N N . ALA A 1 716 ? -11.273 -3.246 -15.383 1 85.31 716 ALA A N 1
ATOM 5754 C CA . ALA A 1 716 ? -12.25 -2.705 -14.445 1 85.31 716 ALA A CA 1
ATOM 5755 C C . ALA A 1 716 ? -13.438 -2.096 -15.18 1 85.31 716 ALA A C 1
ATOM 5757 O O . ALA A 1 716 ? -14.578 -2.156 -14.695 1 85.31 716 ALA A O 1
ATOM 5758 N N . ILE A 1 717 ? -13.195 -1.469 -16.328 1 87.44 717 ILE A N 1
ATOM 5759 C CA . ILE A 1 717 ? -14.25 -0.87 -17.141 1 87.44 717 ILE A CA 1
ATOM 5760 C C . ILE A 1 717 ? -15.008 -1.962 -17.906 1 87.44 717 ILE A C 1
ATOM 5762 O O . ILE A 1 717 ? -16.234 -1.965 -17.938 1 87.44 717 ILE A O 1
ATOM 5766 N N . ALA A 1 718 ? -14.25 -2.859 -18.453 1 81.06 718 ALA A N 1
ATOM 5767 C CA . ALA A 1 718 ? -14.852 -3.957 -19.203 1 81.06 718 ALA A CA 1
ATOM 5768 C C . ALA A 1 718 ? -15.758 -4.801 -18.312 1 81.06 718 ALA A C 1
ATOM 5770 O O . ALA A 1 718 ? -16.797 -5.289 -18.766 1 81.06 718 ALA A O 1
ATOM 5771 N N . GLU A 1 719 ? -15.328 -5.008 -17.078 1 73.19 719 GLU A N 1
ATOM 5772 C CA . GLU A 1 719 ? -16.062 -5.848 -16.141 1 73.19 719 GLU A CA 1
ATOM 5773 C C . GLU A 1 719 ? -17.375 -5.176 -15.703 1 73.19 719 GLU A C 1
ATOM 5775 O O . GLU A 1 719 ? -18.312 -5.852 -15.297 1 73.19 719 GLU A O 1
ATOM 5780 N N . ARG A 1 720 ? -17.344 -3.838 -15.508 1 66.69 720 ARG A N 1
ATOM 5781 C CA . ARG A 1 720 ? -18.562 -3.121 -15.148 1 66.69 720 ARG A CA 1
ATOM 5782 C C . ARG A 1 720 ? -19.594 -3.215 -16.266 1 66.69 720 ARG A C 1
ATOM 5784 O O . ARG A 1 720 ? -20.797 -3.029 -16.031 1 66.69 720 ARG A O 1
ATOM 5791 N N . GLN A 1 721 ? -19.266 -3.318 -17.359 1 52.81 721 GLN A N 1
ATOM 5792 C CA . GLN A 1 721 ? -20.203 -3.471 -18.469 1 52.81 721 GLN A CA 1
ATOM 5793 C C . GLN A 1 721 ? -21.156 -4.633 -18.219 1 52.81 721 GLN A C 1
ATOM 5795 O O . GLN A 1 721 ? -22.297 -4.613 -18.688 1 52.81 721 GLN A O 1
ATOM 5800 N N . GLY A 1 722 ? -20.75 -5.555 -17.422 1 42.22 722 GLY A N 1
ATOM 5801 C CA . GLY A 1 722 ? -21.562 -6.754 -17.312 1 42.22 722 GLY A CA 1
ATOM 5802 C C . GLY A 1 722 ? -22.594 -6.68 -16.203 1 42.22 722 GLY A C 1
ATOM 5803 O O . GLY A 1 722 ? -23.375 -7.609 -16 1 42.22 722 GLY A O 1
ATOM 5804 N N . THR A 1 723 ? -22.375 -5.77 -15.195 1 37.34 723 THR A N 1
ATOM 5805 C CA . THR A 1 723 ? -23.281 -5.805 -14.055 1 37.34 723 THR A CA 1
ATOM 5806 C C . THR A 1 723 ? -24.625 -5.176 -14.414 1 37.34 723 THR A C 1
ATOM 5808 O O . THR A 1 723 ? -24.719 -4.406 -15.375 1 37.34 723 THR A O 1
ATOM 5811 N N . ARG A 1 724 ? -25.656 -5.559 -13.586 1 33.38 724 ARG A N 1
ATOM 5812 C CA . ARG A 1 724 ? -27.062 -5.195 -13.758 1 33.38 724 ARG A CA 1
ATOM 5813 C C . ARG A 1 724 ? -27.203 -3.74 -14.188 1 33.38 724 ARG A C 1
ATOM 5815 O O . ARG A 1 724 ? -28.141 -3.387 -14.891 1 33.38 724 ARG A O 1
ATOM 5822 N N . HIS A 1 725 ? -26.766 -2.842 -13.219 1 37.09 725 HIS A N 1
ATOM 5823 C CA . HIS A 1 725 ? -27.328 -1.499 -13.344 1 37.09 725 HIS A CA 1
ATOM 5824 C C . HIS A 1 725 ? -26.797 -0.798 -14.594 1 37.09 725 HIS A C 1
ATOM 5826 O O . HIS A 1 725 ? -25.703 -1.103 -15.07 1 37.09 725 HIS A O 1
ATOM 5832 N N . HIS A 1 726 ? -27.828 -0.396 -15.43 1 38.09 726 HIS A N 1
ATOM 5833 C CA . HIS A 1 726 ? -27.812 0.422 -16.641 1 38.09 726 HIS A CA 1
ATOM 5834 C C . HIS A 1 726 ? -26.547 1.26 -16.719 1 38.09 726 HIS A C 1
ATOM 5836 O O . HIS A 1 726 ? -26.516 2.277 -17.422 1 38.09 726 HIS A O 1
ATOM 5842 N N . TRP A 1 727 ? -25.828 0.987 -15.852 1 43.53 727 TRP A N 1
ATOM 5843 C CA . TRP A 1 727 ? -24.734 1.896 -16.203 1 43.53 727 TRP A CA 1
ATOM 5844 C C . TRP A 1 727 ? -24.031 1.449 -17.484 1 43.53 727 TRP A C 1
ATOM 5846 O O . TRP A 1 727 ? -23.594 0.301 -17.594 1 43.53 727 TRP A O 1
ATOM 5856 N N . ASN A 1 728 ? -24.453 1.85 -18.594 1 56.16 728 ASN A N 1
ATOM 5857 C CA . ASN A 1 728 ? -23.703 1.776 -19.844 1 56.16 728 ASN A CA 1
ATOM 5858 C C . ASN A 1 728 ? -22.188 1.864 -19.578 1 56.16 728 ASN A C 1
ATOM 5860 O O . ASN A 1 728 ? -21.75 2.619 -18.719 1 56.16 728 ASN A O 1
ATOM 5864 N N . ASN A 1 729 ? -21.359 0.725 -19.75 1 63.62 729 ASN A N 1
ATOM 5865 C CA . ASN A 1 729 ? -19.906 0.651 -19.672 1 63.62 729 ASN A CA 1
ATOM 5866 C C . ASN A 1 729 ? -19.266 2.025 -19.844 1 63.62 729 ASN A C 1
ATOM 5868 O O . ASN A 1 729 ? -18.344 2.381 -19.109 1 63.62 729 ASN A O 1
ATOM 5872 N N . CYS A 1 730 ? -19.875 2.508 -20.531 1 78.44 730 CYS A N 1
ATOM 5873 C CA . CYS A 1 730 ? -19.281 3.789 -20.906 1 78.44 730 CYS A CA 1
ATOM 5874 C C . CYS A 1 730 ? -19.5 4.824 -19.812 1 78.44 730 CYS A C 1
ATOM 5876 O O . CYS A 1 730 ? -18.625 5.66 -19.562 1 78.44 730 CYS A O 1
ATOM 5878 N N . GLU A 1 731 ? -20.562 4.566 -19.094 1 77.62 731 GLU A N 1
ATOM 5879 C CA . GLU A 1 731 ? -20.812 5.5 -18 1 77.62 731 GLU A CA 1
ATOM 5880 C C . GLU A 1 731 ? -19.891 5.207 -16.812 1 77.62 731 GLU A C 1
ATOM 5882 O O . GLU A 1 731 ? -19.438 6.129 -16.141 1 77.62 731 GLU A O 1
ATOM 5887 N N . ALA A 1 732 ? -19.625 3.98 -16.594 1 78.81 732 ALA A N 1
ATOM 5888 C CA . ALA A 1 732 ? -18.703 3.6 -15.516 1 78.81 732 ALA A CA 1
ATOM 5889 C C . ALA A 1 732 ? -17.297 4.133 -15.781 1 78.81 732 ALA A C 1
ATOM 5891 O O . ALA A 1 732 ? -16.547 4.41 -14.836 1 78.81 732 ALA A O 1
ATOM 5892 N N . ALA A 1 733 ? -17.016 4.195 -17.062 1 86.94 733 ALA A N 1
ATOM 5893 C CA . ALA A 1 733 ? -15.688 4.688 -17.453 1 86.94 733 ALA A CA 1
ATOM 5894 C C . ALA A 1 733 ? -15.445 6.094 -16.906 1 86.94 733 ALA A C 1
ATOM 5896 O O . ALA A 1 733 ? -14.305 6.465 -16.609 1 86.94 733 ALA A O 1
ATOM 5897 N N . ILE A 1 734 ? -16.516 6.801 -16.719 1 86.19 734 ILE A N 1
ATOM 5898 C CA . ILE A 1 734 ? -16.422 8.188 -16.281 1 86.19 734 ILE A CA 1
ATOM 5899 C C . ILE A 1 734 ? -15.781 8.25 -14.898 1 86.19 734 ILE A C 1
ATOM 5901 O O . ILE A 1 734 ? -14.93 9.109 -14.641 1 86.19 734 ILE A O 1
ATOM 5905 N N . GLY A 1 735 ? -16.062 7.359 -14.008 1 85.62 735 GLY A N 1
ATOM 5906 C CA . GLY A 1 735 ? -15.484 7.332 -12.672 1 85.62 735 GLY A CA 1
ATOM 5907 C C . GLY A 1 735 ? -14.18 6.562 -12.602 1 85.62 735 GLY A C 1
ATOM 5908 O O . GLY A 1 735 ? -13.391 6.766 -11.68 1 85.62 735 GLY A O 1
ATOM 5909 N N . LEU A 1 736 ? -13.898 5.711 -13.586 1 90.75 736 LEU A N 1
ATOM 5910 C CA . LEU A 1 736 ? -12.758 4.809 -13.5 1 90.75 736 LEU A CA 1
ATOM 5911 C C . LEU A 1 736 ? -11.562 5.379 -14.258 1 90.75 736 LEU A C 1
ATOM 5913 O O . LEU A 1 736 ? -10.414 5.098 -13.906 1 90.75 736 LEU A O 1
ATOM 5917 N N . ILE A 1 737 ? -11.797 6.211 -15.266 1 93.25 737 ILE A N 1
ATOM 5918 C CA . ILE A 1 737 ? -10.719 6.75 -16.094 1 93.25 737 ILE A CA 1
ATOM 5919 C C . ILE A 1 737 ? -9.812 7.637 -15.234 1 93.25 737 ILE A C 1
ATOM 5921 O O . ILE A 1 737 ? -8.586 7.555 -15.328 1 93.25 737 ILE A O 1
ATOM 5925 N N . PRO A 1 738 ? -10.375 8.461 -14.336 1 93.38 738 PRO A N 1
ATOM 5926 C CA . PRO A 1 738 ? -9.484 9.242 -13.477 1 93.38 738 PRO A CA 1
ATOM 5927 C C . PRO A 1 738 ? -8.602 8.375 -12.594 1 93.38 738 PRO A C 1
ATOM 5929 O O . PRO A 1 738 ? -7.457 8.734 -12.297 1 93.38 738 PRO A O 1
ATOM 5932 N N . LEU A 1 739 ? -9.078 7.25 -12.133 1 93.5 739 LEU A N 1
ATOM 5933 C CA . LEU A 1 739 ? -8.281 6.32 -11.344 1 93.5 739 LEU A CA 1
ATOM 5934 C C . LEU A 1 739 ? -7.156 5.723 -12.188 1 93.5 739 LEU A C 1
ATOM 5936 O O . LEU A 1 739 ? -6.02 5.605 -11.719 1 93.5 739 LEU A O 1
ATOM 5940 N N . ILE A 1 740 ? -7.504 5.34 -13.367 1 95.44 740 ILE A N 1
ATOM 5941 C CA . ILE A 1 740 ? -6.512 4.801 -14.297 1 95.44 740 ILE A CA 1
ATOM 5942 C C . ILE A 1 740 ? -5.449 5.859 -14.586 1 95.44 740 ILE A C 1
ATOM 5944 O O . ILE A 1 740 ? -4.254 5.57 -14.547 1 95.44 740 ILE A O 1
ATOM 5948 N N . GLN A 1 741 ? -5.922 7.059 -14.867 1 96.88 741 GLN A N 1
ATOM 5949 C CA . GLN A 1 741 ? -5 8.164 -15.109 1 96.88 741 GLN A CA 1
ATOM 5950 C C . GLN A 1 741 ? -4.078 8.383 -13.914 1 96.88 741 GLN A C 1
ATOM 5952 O O . GLN A 1 741 ? -2.887 8.648 -14.086 1 96.88 741 GLN A O 1
ATOM 5957 N N . TYR A 1 742 ? -4.613 8.328 -12.742 1 97.06 742 TYR A N 1
ATOM 5958 C CA . TYR A 1 742 ? -3.818 8.477 -11.531 1 97.06 742 TYR A CA 1
ATOM 5959 C C . TYR A 1 742 ? -2.65 7.496 -11.523 1 97.06 742 TYR A C 1
ATOM 5961 O O . TYR A 1 742 ? -1.522 7.867 -11.195 1 97.06 742 TYR A O 1
ATOM 5969 N N . THR A 1 743 ? -2.867 6.234 -11.852 1 97.75 743 THR A N 1
ATOM 5970 C CA . THR A 1 743 ? -1.823 5.215 -11.844 1 97.75 743 THR A CA 1
ATOM 5971 C C . THR A 1 743 ? -0.771 5.512 -12.906 1 97.75 743 THR A C 1
ATOM 5973 O O . THR A 1 743 ? 0.421 5.285 -12.688 1 97.75 743 THR A O 1
ATOM 5976 N N . ILE A 1 744 ? -1.222 5.98 -14.039 1 98.06 744 ILE A N 1
ATOM 5977 C CA . ILE A 1 744 ? -0.305 6.359 -15.109 1 98.06 744 ILE A CA 1
ATOM 5978 C C . ILE A 1 744 ? 0.566 7.527 -14.648 1 98.06 744 ILE A C 1
ATOM 5980 O O . ILE A 1 744 ? 1.784 7.516 -14.852 1 98.06 744 ILE A O 1
ATOM 5984 N N . ASP A 1 745 ? -0.048 8.5 -14.008 1 97.69 745 ASP A N 1
ATOM 5985 C CA . ASP A 1 745 ? 0.691 9.633 -13.453 1 97.69 745 ASP A CA 1
ATOM 5986 C C . ASP A 1 745 ? 1.673 9.172 -12.375 1 97.69 745 ASP A C 1
ATOM 5988 O O . ASP A 1 745 ? 2.758 9.742 -12.234 1 97.69 745 ASP A O 1
ATOM 5992 N N . THR A 1 746 ? 1.283 8.195 -11.586 1 97.88 746 THR A N 1
ATOM 5993 C CA . THR A 1 746 ? 2.156 7.648 -10.555 1 97.88 746 THR A CA 1
ATOM 5994 C C . THR A 1 746 ? 3.42 7.059 -11.172 1 97.88 746 THR A C 1
ATOM 5996 O O . THR A 1 746 ? 4.52 7.254 -10.656 1 97.88 746 THR A O 1
ATOM 5999 N N . ALA A 1 747 ? 3.258 6.324 -12.273 1 98 747 ALA A N 1
ATOM 6000 C CA . ALA A 1 747 ? 4.418 5.777 -12.969 1 98 747 ALA A CA 1
ATOM 6001 C C . ALA A 1 747 ? 5.332 6.891 -13.477 1 98 747 ALA A C 1
ATOM 6003 O O . ALA A 1 747 ? 6.555 6.805 -13.344 1 98 747 ALA A O 1
ATOM 6004 N N . SER A 1 748 ? 4.738 7.93 -14.031 1 97 748 SER A N 1
ATOM 6005 C CA . SER A 1 748 ? 5.512 9.078 -14.484 1 97 748 SER A CA 1
ATOM 6006 C C . SER A 1 748 ? 6.262 9.734 -13.328 1 97 748 SER A C 1
ATOM 6008 O O . SER A 1 748 ? 7.422 10.125 -13.477 1 97 748 SER A O 1
ATOM 6010 N N . ASP A 1 749 ? 5.602 9.859 -12.242 1 96 749 ASP A N 1
ATOM 6011 C CA . ASP A 1 749 ? 6.203 10.453 -11.055 1 96 749 ASP A CA 1
ATOM 6012 C C . ASP A 1 749 ? 7.414 9.648 -10.586 1 96 749 ASP A C 1
ATOM 6014 O O . ASP A 1 749 ? 8.461 10.211 -10.258 1 96 749 ASP A O 1
ATOM 6018 N N . MET A 1 750 ? 7.336 8.32 -10.57 1 94.88 750 MET A N 1
ATOM 6019 C CA . MET A 1 750 ? 8.43 7.441 -10.156 1 94.88 750 MET A CA 1
ATOM 6020 C C . MET A 1 750 ? 9.625 7.59 -11.094 1 94.88 750 MET A C 1
ATOM 6022 O O . MET A 1 750 ? 10.773 7.539 -10.648 1 94.88 750 MET A O 1
ATOM 6026 N N . LEU A 1 751 ? 9.328 7.824 -12.367 1 93.56 751 LEU A N 1
ATOM 6027 C CA . LEU A 1 751 ? 10.391 7.871 -13.375 1 93.56 751 LEU A CA 1
ATOM 6028 C C . LEU A 1 751 ? 11.008 9.266 -13.445 1 93.56 751 LEU A C 1
ATOM 6030 O O . LEU A 1 751 ? 12.055 9.453 -14.062 1 93.56 751 LEU A O 1
ATOM 6034 N N . THR A 1 752 ? 10.336 10.219 -12.844 1 88.62 752 THR A N 1
ATOM 6035 C CA . THR A 1 752 ? 10.852 11.578 -12.867 1 88.62 752 THR A CA 1
ATOM 6036 C C . THR A 1 752 ? 11.875 11.789 -11.75 1 88.62 752 THR A C 1
ATOM 6038 O O . THR A 1 752 ? 11.555 11.602 -10.578 1 88.62 752 THR A O 1
ATOM 6041 N N . PRO A 1 753 ? 13.047 12.125 -12.172 1 77.38 753 PRO A N 1
ATOM 6042 C CA . PRO A 1 753 ? 14.055 12.367 -11.133 1 77.38 753 PRO A CA 1
ATOM 6043 C C . PRO A 1 753 ? 13.797 13.656 -10.359 1 77.38 753 PRO A C 1
ATOM 6045 O O . PRO A 1 753 ? 13.164 14.578 -10.883 1 77.38 753 PRO A O 1
ATOM 6048 N N . ASP A 1 754 ? 14.055 13.766 -9.117 1 63.66 754 ASP A N 1
ATOM 6049 C CA . ASP A 1 754 ? 13.859 14.961 -8.297 1 63.66 754 ASP A CA 1
ATOM 6050 C C . ASP A 1 754 ? 14.727 16.109 -8.805 1 63.66 754 ASP A C 1
ATOM 6052 O O . ASP A 1 754 ? 14.352 17.281 -8.68 1 63.66 754 ASP A O 1
ATOM 6056 N N . ASP A 1 755 ? 16 15.852 -9.344 1 56.78 755 ASP A N 1
ATOM 6057 C CA . ASP A 1 755 ? 16.828 16.953 -9.82 1 56.78 755 ASP A CA 1
ATOM 6058 C C . ASP A 1 755 ? 17.047 16.875 -11.328 1 56.78 755 ASP A C 1
ATOM 6060 O O . ASP A 1 755 ? 18.109 17.234 -11.836 1 56.78 755 ASP A O 1
ATOM 6064 N N . ASN A 1 756 ? 16.094 16.547 -12.055 1 53.38 756 ASN A N 1
ATOM 6065 C CA . ASN A 1 756 ? 16.141 16.5 -13.508 1 53.38 756 ASN A CA 1
ATOM 6066 C C . ASN A 1 756 ? 17.25 15.594 -14.008 1 53.38 756 ASN A C 1
ATOM 6068 O O . ASN A 1 756 ? 17.672 15.695 -15.164 1 53.38 756 ASN A O 1
ATOM 6072 N N . SER A 1 757 ? 18.078 15.047 -13.078 1 55.72 757 SER A N 1
ATOM 6073 C CA . SER A 1 757 ? 19.031 14.055 -13.57 1 55.72 757 SER A CA 1
ATOM 6074 C C . SER A 1 757 ? 19.047 12.812 -12.688 1 55.72 757 SER A C 1
ATOM 6076 O O . SER A 1 757 ? 19.016 12.922 -11.461 1 55.72 757 SER A O 1
ATOM 6078 N N . TRP A 1 758 ? 18.891 11.695 -13.398 1 56.53 758 TRP A N 1
ATOM 6079 C CA . TRP A 1 758 ? 19.031 10.445 -12.656 1 56.53 758 TRP A CA 1
ATOM 6080 C C . TRP A 1 758 ? 20.453 10.25 -12.18 1 56.53 758 TRP A C 1
ATOM 6082 O O . TRP A 1 758 ? 20.719 9.422 -11.305 1 56.53 758 TRP A O 1
ATOM 6092 N N . TRP A 1 759 ? 21.375 10.891 -12.953 1 57.44 759 TRP A N 1
ATOM 6093 C CA . TRP A 1 759 ? 22.766 10.492 -12.766 1 57.44 759 TRP A CA 1
ATOM 6094 C C . TRP A 1 759 ? 23.578 11.633 -12.156 1 57.44 759 TRP A C 1
ATOM 6096 O O . TRP A 1 759 ? 24.797 11.688 -12.328 1 57.44 759 TRP A O 1
ATOM 6106 N N . TRP A 1 760 ? 23.078 12.094 -11.023 1 52.59 760 TRP A N 1
ATOM 6107 C CA . TRP A 1 760 ? 23.734 13.125 -10.227 1 52.59 760 TRP A CA 1
ATOM 6108 C C . TRP A 1 760 ? 24.609 14.016 -11.094 1 52.59 760 TRP A C 1
ATOM 6110 O O . TRP A 1 760 ? 25.266 13.531 -12.023 1 52.59 760 TRP A O 1
ATOM 6120 N N . MET B 1 1 ? 4.215 71.75 -13.367 1 17.81 1 MET B N 1
ATOM 6121 C CA . MET B 1 1 ? 4.051 72.875 -12.469 1 17.81 1 MET B CA 1
ATOM 6122 C C . MET B 1 1 ? 3.525 72.438 -11.109 1 17.81 1 MET B C 1
ATOM 6124 O O . MET B 1 1 ? 2.322 72.25 -10.945 1 17.81 1 MET B O 1
ATOM 6128 N N . ALA B 1 2 ? 4.027 71.438 -10.789 1 19.27 2 ALA B N 1
ATOM 6129 C CA . ALA B 1 2 ? 3.912 70.062 -10.266 1 19.27 2 ALA B CA 1
ATOM 6130 C C . ALA B 1 2 ? 3.879 70.062 -8.742 1 19.27 2 ALA B C 1
ATOM 6132 O O . ALA B 1 2 ? 4.922 70.188 -8.094 1 19.27 2 ALA B O 1
ATOM 6133 N N . THR B 1 3 ? 2.859 70.938 -8.148 1 18.27 3 THR B N 1
ATOM 6134 C CA . THR B 1 3 ? 2.648 71.625 -6.887 1 18.27 3 THR B CA 1
ATOM 6135 C C . THR B 1 3 ? 2.555 70.625 -5.723 1 18.27 3 THR B C 1
ATOM 6137 O O . THR B 1 3 ? 1.983 69.562 -5.859 1 18.27 3 THR B O 1
ATOM 6140 N N . ASN B 1 4 ? 3.424 70.562 -4.688 1 20.44 4 ASN B N 1
ATOM 6141 C CA . ASN B 1 4 ? 4.051 69.938 -3.52 1 20.44 4 ASN B CA 1
ATOM 6142 C C . ASN B 1 4 ? 3.088 69.875 -2.336 1 20.44 4 ASN B C 1
ATOM 6144 O O . ASN B 1 4 ? 3.512 69.688 -1.196 1 20.44 4 ASN B O 1
ATOM 6148 N N . VAL B 1 5 ? 1.72 69.812 -2.613 1 20.39 5 VAL B N 1
ATOM 6149 C CA . VAL B 1 5 ? 0.841 70.312 -1.576 1 20.39 5 VAL B CA 1
ATOM 6150 C C . VAL B 1 5 ? 1.067 69.562 -0.27 1 20.39 5 VAL B C 1
ATOM 6152 O O . VAL B 1 5 ? 1.215 68.375 -0.273 1 20.39 5 VAL B O 1
ATOM 6155 N N . SER B 1 6 ? 1.61 70.188 0.825 1 19.97 6 SER B N 1
ATOM 6156 C CA . SER B 1 6 ? 2.012 70.25 2.227 1 19.97 6 SER B CA 1
ATOM 6157 C C . SER B 1 6 ? 0.855 69.875 3.15 1 19.97 6 SER B C 1
ATOM 6159 O O . SER B 1 6 ? -0.106 70.625 3.277 1 19.97 6 SER B O 1
ATOM 6161 N N . ASN B 1 7 ? 0.183 68.75 2.93 1 18.19 7 ASN B N 1
ATOM 6162 C CA . ASN B 1 7 ? -1.169 68.438 3.377 1 18.19 7 ASN B CA 1
ATOM 6163 C C . ASN B 1 7 ? -1.28 68.5 4.898 1 18.19 7 ASN B C 1
ATOM 6165 O O . ASN B 1 7 ? -0.564 67.812 5.598 1 18.19 7 ASN B O 1
ATOM 6169 N N . SER B 1 8 ? -1.563 69.625 5.504 1 18.88 8 SER B N 1
ATOM 6170 C CA . SER B 1 8 ? -1.685 70.188 6.848 1 18.88 8 SER B CA 1
ATOM 6171 C C . SER B 1 8 ? -2.74 69.438 7.66 1 18.88 8 SER B C 1
ATOM 6173 O O . SER B 1 8 ? -3.936 69.562 7.383 1 18.88 8 SER B O 1
ATOM 6175 N N . PHE B 1 9 ? -2.596 68.188 7.848 1 18.89 9 PHE B N 1
ATOM 6176 C CA . PHE B 1 9 ? -3.572 67.375 8.578 1 18.89 9 PHE B CA 1
ATOM 6177 C C . PHE B 1 9 ? -3.824 67.938 9.961 1 18.89 9 PHE B C 1
ATOM 6179 O O . PHE B 1 9 ? -2.949 67.875 10.828 1 18.89 9 PHE B O 1
ATOM 6186 N N . THR B 1 10 ? -4.492 69 10.023 1 18.66 10 THR B N 1
ATOM 6187 C CA . THR B 1 10 ? -4.844 69.75 11.219 1 18.66 10 THR B CA 1
ATOM 6188 C C . THR B 1 10 ? -5.742 68.938 12.141 1 18.66 10 THR B C 1
ATOM 6190 O O . THR B 1 10 ? -6.922 68.75 11.844 1 18.66 10 THR B O 1
ATOM 6193 N N . GLY B 1 11 ? -5.426 67.688 12.273 1 17.66 11 GLY B N 1
ATOM 6194 C CA . GLY B 1 11 ? -6.16 66.75 13.078 1 17.66 11 GLY B CA 1
ATOM 6195 C C . GLY B 1 11 ? -6.484 67.25 14.469 1 17.66 11 GLY B C 1
ATOM 6196 O O . GLY B 1 11 ? -5.582 67.5 15.266 1 17.66 11 GLY B O 1
ATOM 6197 N N . GLU B 1 12 ? -7.52 67.812 14.688 1 18.36 12 GLU B N 1
ATOM 6198 C CA . GLU B 1 12 ? -8.242 68.562 15.734 1 18.36 12 GLU B CA 1
ATOM 6199 C C . GLU B 1 12 ? -8.461 67.688 16.969 1 18.36 12 GLU B C 1
ATOM 6201 O O . GLU B 1 12 ? -8.445 66.438 16.859 1 18.36 12 GLU B O 1
ATOM 6206 N N . GLN B 1 13 ? -8.641 68.188 18.203 1 18.8 13 GLN B N 1
ATOM 6207 C CA . GLN B 1 13 ? -8.539 68 19.641 1 18.8 13 GLN B CA 1
ATOM 6208 C C . GLN B 1 13 ? -9.727 67.25 20.188 1 18.8 13 GLN B C 1
ATOM 6210 O O . GLN B 1 13 ? -10.406 67.688 21.109 1 18.8 13 GLN B O 1
ATOM 6215 N N . PHE B 1 14 ? -10.25 66.188 19.5 1 18.28 14 PHE B N 1
ATOM 6216 C CA . PHE B 1 14 ? -11.562 65.875 20.016 1 18.28 14 PHE B CA 1
ATOM 6217 C C . PHE B 1 14 ? -11.492 65.5 21.5 1 18.28 14 PHE B C 1
ATOM 6219 O O . PHE B 1 14 ? -10.641 64.75 21.922 1 18.28 14 PHE B O 1
ATOM 6226 N N . GLU B 1 15 ? -11.977 66.312 22.328 1 18.75 15 GLU B N 1
ATOM 6227 C CA . GLU B 1 15 ? -12.055 66.375 23.781 1 18.75 15 GLU B CA 1
ATOM 6228 C C . GLU B 1 15 ? -12.977 65.312 24.359 1 18.75 15 GLU B C 1
ATOM 6230 O O . GLU B 1 15 ? -14.203 65.438 24.266 1 18.75 15 GLU B O 1
ATOM 6235 N N . MET B 1 16 ? -12.805 64.125 23.891 1 18.11 16 MET B N 1
ATOM 6236 C CA . MET B 1 16 ? -13.836 63.25 24.391 1 18.11 16 MET B CA 1
ATOM 6237 C C . MET B 1 16 ? -13.883 63.25 25.922 1 18.11 16 MET B C 1
ATOM 6239 O O . MET B 1 16 ? -12.867 63.031 26.578 1 18.11 16 MET B O 1
ATOM 6243 N N . GLU B 1 17 ? -14.75 63.906 26.453 1 18.59 17 GLU B N 1
ATOM 6244 C CA . GLU B 1 17 ? -15.07 64.125 27.859 1 18.59 17 GLU B CA 1
ATOM 6245 C C . GLU B 1 17 ? -15.383 62.781 28.547 1 18.59 17 GLU B C 1
ATOM 6247 O O . GLU B 1 17 ? -15.914 61.844 27.922 1 18.59 17 GLU B O 1
ATOM 6252 N N . PRO B 1 18 ? -14.906 62.531 29.828 1 20.58 18 PRO B N 1
ATOM 6253 C CA . PRO B 1 18 ? -14.766 61.469 30.828 1 20.58 18 PRO B CA 1
ATOM 6254 C C . PRO B 1 18 ? -16.094 60.875 31.25 1 20.58 18 PRO B C 1
ATOM 6256 O O . PRO B 1 18 ? -16.156 60.031 32.156 1 20.58 18 PRO B O 1
ATOM 6259 N N . THR B 1 19 ? -17.047 60.75 30.25 1 20.7 19 THR B N 1
ATOM 6260 C CA . THR B 1 19 ? -18.281 60.75 31.047 1 20.7 19 THR B CA 1
ATOM 6261 C C . THR B 1 19 ? -18.281 59.594 32.031 1 20.7 19 THR B C 1
ATOM 6263 O O . THR B 1 19 ? -17.703 58.531 31.781 1 20.7 19 THR B O 1
ATOM 6266 N N . ASP B 1 20 ? -18.812 59.719 33.25 1 18.81 20 ASP B N 1
ATOM 6267 C CA . ASP B 1 20 ? -18.812 59.375 34.656 1 18.81 20 ASP B CA 1
ATOM 6268 C C . ASP B 1 20 ? -19.375 57.969 34.875 1 18.81 20 ASP B C 1
ATOM 6270 O O . ASP B 1 20 ? -19.031 57.281 35.844 1 18.81 20 ASP B O 1
ATOM 6274 N N . ASN B 1 21 ? -20.5 57.438 34.156 1 18.73 21 ASN B N 1
ATOM 6275 C CA . ASN B 1 21 ? -21.562 56.938 35 1 18.73 21 ASN B CA 1
ATOM 6276 C C . ASN B 1 21 ? -21.406 55.438 35.281 1 18.73 21 ASN B C 1
ATOM 6278 O O . ASN B 1 21 ? -22.359 54.781 35.719 1 18.73 21 ASN B O 1
ATOM 6282 N N . TYR B 1 22 ? -20.641 54.656 34.594 1 18.25 22 TYR B N 1
ATOM 6283 C CA . TYR B 1 22 ? -21.125 53.312 34.75 1 18.25 22 TYR B CA 1
ATOM 6284 C C . TYR B 1 22 ? -20.906 52.812 36.156 1 18.25 22 TYR B C 1
ATOM 6286 O O . TYR B 1 22 ? -19.844 53.031 36.75 1 18.25 22 TYR B O 1
ATOM 6294 N N . PRO B 1 23 ? -21.859 52.219 36.844 1 18.69 23 PRO B N 1
ATOM 6295 C CA . PRO B 1 23 ? -22.031 52 38.281 1 18.69 23 PRO B CA 1
ATOM 6296 C C . PRO B 1 23 ? -20.969 51.094 38.875 1 18.69 23 PRO B C 1
ATOM 6298 O O . PRO B 1 23 ? -20.25 50.406 38.156 1 18.69 23 PRO B O 1
ATOM 6301 N N . LYS B 1 24 ? -21.344 50.469 40.031 1 18.72 24 LYS B N 1
ATOM 6302 C CA . LYS B 1 24 ? -20.797 50.219 41.344 1 18.72 24 LYS B CA 1
ATOM 6303 C C . LYS B 1 24 ? -19.844 49.031 41.344 1 18.72 24 LYS B C 1
ATOM 6305 O O . LYS B 1 24 ? -18.703 49.156 41.812 1 18.72 24 LYS B O 1
ATOM 6310 N N . GLU B 1 25 ? -20.391 47.75 41.625 1 19.14 25 GLU B N 1
ATOM 6311 C CA . GLU B 1 25 ? -20.078 46.875 42.75 1 19.14 25 GLU B CA 1
ATOM 6312 C C . GLU B 1 25 ? -19.094 45.781 42.344 1 19.14 25 GLU B C 1
ATOM 6314 O O . GLU B 1 25 ? -18.844 44.844 43.125 1 19.14 25 GLU B O 1
ATOM 6319 N N . TYR B 1 26 ? -18.438 45.906 41.375 1 18.62 26 TYR B N 1
ATOM 6320 C CA . TYR B 1 26 ? -17.625 44.781 40.906 1 18.62 26 TYR B CA 1
ATOM 6321 C C . TYR B 1 26 ? -16.594 44.406 41.938 1 18.62 26 TYR B C 1
ATOM 6323 O O . TYR B 1 26 ? -15.57 43.781 41.625 1 18.62 26 TYR B O 1
ATOM 6331 N N . GLN B 1 27 ? -16.922 45 43.094 1 16.72 27 GLN B N 1
ATOM 6332 C CA . GLN B 1 27 ? -15.75 45 43.969 1 16.72 27 GLN B CA 1
ATOM 6333 C C . GLN B 1 27 ? -15.211 43.594 44.188 1 16.72 27 GLN B C 1
ATOM 6335 O O . GLN B 1 27 ? -14 43.375 44.188 1 16.72 27 GLN B O 1
ATOM 6340 N N . LYS B 1 28 ? -16.062 42.656 44.625 1 18.78 28 LYS B N 1
ATOM 6341 C CA . LYS B 1 28 ? -15.711 41.844 45.781 1 18.78 28 LYS B CA 1
ATOM 6342 C C . LYS B 1 28 ? -14.859 40.625 45.375 1 18.78 28 LYS B C 1
ATOM 6344 O O . LYS B 1 28 ? -15.398 39.594 45 1 18.78 28 LYS B O 1
ATOM 6349 N N . PHE B 1 29 ? -14.141 40.75 44.406 1 17.44 29 PHE B N 1
ATOM 6350 C CA . PHE B 1 29 ? -13.516 39.594 43.75 1 17.44 29 PHE B CA 1
ATOM 6351 C C . PHE B 1 29 ? -12.719 38.781 44.75 1 17.44 29 PHE B C 1
ATOM 6353 O O . PHE B 1 29 ? -12.711 37.531 44.688 1 17.44 29 PHE B O 1
ATOM 6360 N N . ILE B 1 30 ? -11.766 39.438 45.406 1 17.33 30 ILE B N 1
ATOM 6361 C CA . ILE B 1 30 ? -10.406 38.938 45.625 1 17.33 30 ILE B CA 1
ATOM 6362 C C . ILE B 1 30 ? -10.406 37.875 46.688 1 17.33 30 ILE B C 1
ATOM 6364 O O . ILE B 1 30 ? -9.547 36.969 46.688 1 17.33 30 ILE B O 1
ATOM 6368 N N . ASN B 1 31 ? -11.125 38.062 47.719 1 17.25 31 ASN B N 1
ATOM 6369 C CA . ASN B 1 31 ? -10.547 37.719 49.031 1 17.25 31 ASN B CA 1
ATOM 6370 C C . ASN B 1 31 ? -10.609 36.219 49.25 1 17.25 31 ASN B C 1
ATOM 6372 O O . ASN B 1 31 ? -11.695 35.656 49.438 1 17.25 31 ASN B O 1
ATOM 6376 N N . HIS B 1 32 ? -9.805 35.344 48.594 1 17.52 32 HIS B N 1
ATOM 6377 C CA . HIS B 1 32 ? -9.867 33.906 48.812 1 17.52 32 HIS B CA 1
ATOM 6378 C C . HIS B 1 32 ? -9.672 33.562 50.281 1 17.52 32 HIS B C 1
ATOM 6380 O O . HIS B 1 32 ? -9.008 32.562 50.594 1 17.52 32 HIS B O 1
ATOM 6386 N N . ASN B 1 33 ? -10.172 34.125 51.219 1 16.34 33 ASN B N 1
ATOM 6387 C CA . ASN B 1 33 ? -9.648 33.719 52.5 1 16.34 33 ASN B CA 1
ATOM 6388 C C . ASN B 1 33 ? -9.891 32.25 52.812 1 16.34 33 ASN B C 1
ATOM 6390 O O . ASN B 1 33 ? -11.039 31.797 52.844 1 16.34 33 ASN B O 1
ATOM 6394 N N . TYR B 1 34 ? -9.078 31.328 52.219 1 17.08 34 TYR B N 1
ATOM 6395 C CA . TYR B 1 34 ? -9.242 29.938 52.625 1 17.08 34 TYR B CA 1
ATOM 6396 C C . TYR B 1 34 ? -9.297 29.812 54.156 1 17.08 34 TYR B C 1
ATOM 6398 O O . TYR B 1 34 ? -8.352 30.203 54.844 1 17.08 34 TYR B O 1
ATOM 6406 N N . GLU B 1 35 ? -10.328 29.938 54.719 1 16.34 35 GLU B N 1
ATOM 6407 C CA . GLU B 1 35 ? -10.602 29.859 56.156 1 16.34 35 GLU B CA 1
ATOM 6408 C C . GLU B 1 35 ? -10.18 28.5 56.719 1 16.34 35 GLU B C 1
ATOM 6410 O O . GLU B 1 35 ? -10.156 27.5 56 1 16.34 35 GLU B O 1
ATOM 6415 N N . ASN B 1 36 ? -9.789 28.391 58.031 1 16.58 36 ASN B N 1
ATOM 6416 C CA . ASN B 1 36 ? -9.125 27.719 59.125 1 16.58 36 ASN B CA 1
ATOM 6417 C C . ASN B 1 36 ? -9.875 26.438 59.531 1 16.58 36 ASN B C 1
ATOM 6419 O O . ASN B 1 36 ? -9.469 25.75 60.469 1 16.58 36 ASN B O 1
ATOM 6423 N N . GLU B 1 37 ? -10.953 26 58.969 1 16.55 37 GLU B N 1
ATOM 6424 C CA . GLU B 1 37 ? -11.789 25.406 60 1 16.55 37 GLU B CA 1
ATOM 6425 C C . GLU B 1 37 ? -11.172 24.109 60.5 1 16.55 37 GLU B C 1
ATOM 6427 O O . GLU B 1 37 ? -10.539 23.359 59.75 1 16.55 37 GLU B O 1
ATOM 6432 N N . THR B 1 38 ? -11.297 23.734 61.844 1 16.94 38 THR B N 1
ATOM 6433 C CA . THR B 1 38 ? -10.867 22.984 63.031 1 16.94 38 THR B CA 1
ATOM 6434 C C . THR B 1 38 ? -11.328 21.531 62.938 1 16.94 38 THR B C 1
ATOM 6436 O O . THR B 1 38 ? -11.008 20.719 63.812 1 16.94 38 THR B O 1
ATOM 6439 N N . ILE B 1 39 ? -11.625 20.953 61.844 1 16.72 39 ILE B N 1
ATOM 6440 C CA . ILE B 1 39 ? -12.562 19.922 62.312 1 16.72 39 ILE B CA 1
ATOM 6441 C C . ILE B 1 39 ? -11.844 18.922 63.219 1 16.72 39 ILE B C 1
ATOM 6443 O O . ILE B 1 39 ? -10.68 18.594 62.969 1 16.72 39 ILE B O 1
ATOM 6447 N N . THR B 1 40 ? -12.531 18.25 64.125 1 16.42 40 THR B N 1
ATOM 6448 C CA . THR B 1 40 ? -12.562 17.578 65.438 1 16.42 40 THR B CA 1
ATOM 6449 C C . THR B 1 40 ? -11.875 16.219 65.312 1 16.42 40 THR B C 1
ATOM 6451 O O . THR B 1 40 ? -11.719 15.664 64.25 1 16.42 40 THR B O 1
ATOM 6454 N N . GLU B 1 41 ? -11.961 15.312 66.375 1 16.59 41 GLU B N 1
ATOM 6455 C CA . GLU B 1 41 ? -11.297 14.57 67.438 1 16.59 41 GLU B CA 1
ATOM 6456 C C . GLU B 1 41 ? -11.242 13.078 67.125 1 16.59 41 GLU B C 1
ATOM 6458 O O . GLU B 1 41 ? -10.383 12.352 67.625 1 16.59 41 GLU B O 1
ATOM 6463 N N . VAL B 1 42 ? -11.797 12.492 66.062 1 17.62 42 VAL B N 1
ATOM 6464 C CA . VAL B 1 42 ? -12.344 11.258 66.625 1 17.62 42 VAL B CA 1
ATOM 6465 C C . VAL B 1 42 ? -11.203 10.305 66.938 1 17.62 42 VAL B C 1
ATOM 6467 O O . VAL B 1 42 ? -10.203 10.234 66.25 1 17.62 42 VAL B O 1
ATOM 6470 N N . THR B 1 43 ? -11.258 9.328 67.938 1 16.03 43 THR B N 1
ATOM 6471 C CA . THR B 1 43 ? -10.703 8.602 69.125 1 16.03 43 THR B CA 1
ATOM 6472 C C . THR B 1 43 ? -10.016 7.316 68.625 1 16.03 43 THR B C 1
ATOM 6474 O O . THR B 1 43 ? -8.891 7.027 69 1 16.03 43 THR B O 1
ATOM 6477 N N . ASP B 1 44 ? -10.633 6.203 68.188 1 16.53 44 ASP B N 1
ATOM 6478 C CA . ASP B 1 44 ? -10.57 5.059 69.062 1 16.53 44 ASP B CA 1
ATOM 6479 C C . ASP B 1 44 ? -9.344 4.195 68.812 1 16.53 44 ASP B C 1
ATOM 6481 O O . ASP B 1 44 ? -8.711 4.336 67.75 1 16.53 44 ASP B O 1
ATOM 6485 N N . GLY B 1 45 ? -9.414 2.77 68.688 1 16.5 45 GLY B N 1
ATOM 6486 C CA . GLY B 1 45 ? -9.016 1.709 69.625 1 16.5 45 GLY B CA 1
ATOM 6487 C C . GLY B 1 45 ? -7.797 0.937 69.125 1 16.5 45 GLY B C 1
ATOM 6488 O O . GLY B 1 45 ? -6.805 0.831 69.875 1 16.5 45 GLY B O 1
ATOM 6489 N N . ASP B 1 46 ? -7.848 -0.189 68.312 1 17.69 46 ASP B N 1
ATOM 6490 C CA . ASP B 1 46 ? -7.438 -1.477 68.875 1 17.69 46 ASP B CA 1
ATOM 6491 C C . ASP B 1 46 ? -5.988 -1.793 68.5 1 17.69 46 ASP B C 1
ATOM 6493 O O . ASP B 1 46 ? -5.453 -1.245 67.562 1 17.69 46 ASP B O 1
ATOM 6497 N N . SER B 1 47 ? -5.273 -2.977 69 1 16.73 47 SER B N 1
ATOM 6498 C CA . SER B 1 47 ? -4.188 -3.541 69.812 1 16.73 47 SER B CA 1
ATOM 6499 C C . SER B 1 47 ? -3.152 -4.227 68.875 1 16.73 47 SER B C 1
ATOM 6501 O O . SER B 1 47 ? -1.948 -4.105 69.125 1 16.73 47 SER B O 1
ATOM 6503 N N . GLU B 1 48 ? -3.375 -5.062 67.75 1 18.11 48 GLU B N 1
ATOM 6504 C CA . GLU B 1 48 ? -2.76 -6.375 67.938 1 18.11 48 GLU B CA 1
ATOM 6505 C C . GLU B 1 48 ? -1.281 -6.34 67.562 1 18.11 48 GLU B C 1
ATOM 6507 O O . GLU B 1 48 ? -0.865 -5.527 66.688 1 18.11 48 GLU B O 1
ATOM 6512 N N . THR B 1 49 ? -0.261 -7.293 68 1 17.38 49 THR B N 1
ATOM 6513 C CA . THR B 1 49 ? 1.021 -7.594 68.625 1 17.38 49 THR B CA 1
ATOM 6514 C C . THR B 1 49 ? 2.037 -8.055 67.625 1 17.38 49 THR B C 1
ATOM 6516 O O . THR B 1 49 ? 3.23 -7.77 67.688 1 17.38 49 THR B O 1
ATOM 6519 N N . ASP B 1 50 ? 1.822 -8.727 66.375 1 17.06 50 ASP B N 1
ATOM 6520 C CA . ASP B 1 50 ? 2.605 -9.961 66.375 1 17.06 50 ASP B CA 1
ATOM 6521 C C . ASP B 1 50 ? 4.074 -9.664 66.062 1 17.06 50 ASP B C 1
ATOM 6523 O O . ASP B 1 50 ? 4.398 -8.609 65.5 1 17.06 50 ASP B O 1
ATOM 6527 N N . ARG B 1 51 ? 5.086 -10.82 65.938 1 16.86 51 ARG B N 1
ATOM 6528 C CA . ARG B 1 51 ? 6.328 -11.438 66.375 1 16.86 51 ARG B CA 1
ATOM 6529 C C . ARG B 1 51 ? 7.418 -11.328 65.312 1 16.86 51 ARG B C 1
ATOM 6531 O O . ARG B 1 51 ? 7.359 -12.008 64.312 1 16.86 51 ARG B O 1
ATOM 6538 N N . PHE B 1 52 ? 7.969 -10.219 64.938 1 17.64 52 PHE B N 1
ATOM 6539 C CA . PHE B 1 52 ? 8.969 -10.094 63.844 1 17.64 52 PHE B CA 1
ATOM 6540 C C . PHE B 1 52 ? 10.273 -10.766 64.25 1 17.64 52 PHE B C 1
ATOM 6542 O O . PHE B 1 52 ? 10.969 -10.297 65.188 1 17.64 52 PHE B O 1
ATOM 6549 N N . PHE B 1 53 ? 10.352 -12.125 64.125 1 17.89 53 PHE B N 1
ATOM 6550 C CA . PHE B 1 53 ? 11.492 -12.867 64.625 1 17.89 53 PHE B CA 1
ATOM 6551 C C . PHE B 1 53 ? 12.766 -12.5 63.906 1 17.89 53 PHE B C 1
ATOM 6553 O O . PHE B 1 53 ? 12.727 -12.258 62.688 1 17.89 53 PHE B O 1
ATOM 6560 N N . ALA B 1 54 ? 13.859 -12.109 64.562 1 18.81 54 ALA B N 1
ATOM 6561 C CA . ALA B 1 54 ? 15.203 -11.539 64.5 1 18.81 54 ALA B CA 1
ATOM 6562 C C . ALA B 1 54 ? 16.203 -12.531 63.906 1 18.81 54 ALA B C 1
ATOM 6564 O O . ALA B 1 54 ? 17.406 -12.258 63.875 1 18.81 54 ALA B O 1
ATOM 6565 N N . THR B 1 55 ? 15.828 -13.547 63.031 1 19.98 55 THR B N 1
ATOM 6566 C CA . THR B 1 55 ? 16.844 -14.586 63.188 1 19.98 55 THR B CA 1
ATOM 6567 C C . THR B 1 55 ? 18.203 -14.086 62.688 1 19.98 55 THR B C 1
ATOM 6569 O O . THR B 1 55 ? 18.266 -13.266 61.781 1 19.98 55 THR B O 1
ATOM 6572 N N . TYR B 1 56 ? 19.359 -14.414 63.344 1 19.48 56 TYR B N 1
ATOM 6573 C CA . TYR B 1 56 ? 20.781 -14.211 63.656 1 19.48 56 TYR B CA 1
ATOM 6574 C C . TYR B 1 56 ? 21.656 -14.688 62.531 1 19.48 56 TYR B C 1
ATOM 6576 O O . TYR B 1 56 ? 21.938 -15.891 62.406 1 19.48 56 TYR B O 1
ATOM 6584 N N . TYR B 1 57 ? 21.359 -14.328 61.219 1 21.64 57 TYR B N 1
ATOM 6585 C CA . TYR B 1 57 ? 22.141 -15.039 60.188 1 21.64 57 TYR B CA 1
ATOM 6586 C C . TYR B 1 57 ? 23.625 -14.742 60.344 1 21.64 57 TYR B C 1
ATOM 6588 O O . TYR B 1 57 ? 24.016 -13.617 60.656 1 21.64 57 TYR B O 1
ATOM 6596 N N . SER B 1 58 ? 24.562 -15.758 60.562 1 23.48 58 SER B N 1
ATOM 6597 C CA . SER B 1 58 ? 25.938 -15.984 60.969 1 23.48 58 SER B CA 1
ATOM 6598 C C . SER B 1 58 ? 26.922 -15.367 60 1 23.48 58 SER B C 1
ATOM 6600 O O . SER B 1 58 ? 26.594 -15.164 58.812 1 23.48 58 SER B O 1
ATOM 6602 N N . SER B 1 59 ? 28.156 -14.812 60.406 1 25.42 59 SER B N 1
ATOM 6603 C CA . SER B 1 59 ? 29.266 -13.898 60.188 1 25.42 59 SER B CA 1
ATOM 6604 C C . SER B 1 59 ? 30.156 -14.383 59.031 1 25.42 59 SER B C 1
ATOM 6606 O O . SER B 1 59 ? 30.766 -13.57 58.344 1 25.42 59 SER B O 1
ATOM 6608 N N . ARG B 1 60 ? 30.391 -15.773 58.906 1 27.86 60 ARG B N 1
ATOM 6609 C CA . ARG B 1 60 ? 31.656 -16.281 58.375 1 27.86 60 ARG B CA 1
ATOM 6610 C C . ARG B 1 60 ? 31.734 -16.078 56.875 1 27.86 60 ARG B C 1
ATOM 6612 O O . ARG B 1 60 ? 32.844 -16 56.312 1 27.86 60 ARG B O 1
ATOM 6619 N N . ARG B 1 61 ? 30.594 -16.344 56.156 1 29.31 61 ARG B N 1
ATOM 6620 C CA . ARG B 1 61 ? 30.688 -16.594 54.719 1 29.31 61 ARG B CA 1
ATOM 6621 C C . ARG B 1 61 ? 31.031 -15.312 53.969 1 29.31 61 ARG B C 1
ATOM 6623 O O . ARG B 1 61 ? 31.078 -15.312 52.75 1 29.31 61 ARG B O 1
ATOM 6630 N N . VAL B 1 62 ? 30.953 -14.141 54.719 1 35.03 62 VAL B N 1
ATOM 6631 C CA . VAL B 1 62 ? 31.188 -12.859 54.062 1 35.03 62 VAL B CA 1
ATOM 6632 C C . VAL B 1 62 ? 32.656 -12.734 53.656 1 35.03 62 VAL B C 1
ATOM 6634 O O . VAL B 1 62 ? 33 -12.172 52.625 1 35.03 62 VAL B O 1
ATOM 6637 N N . CYS B 1 63 ? 33.469 -13.352 54.562 1 34.06 63 CYS B N 1
ATOM 6638 C CA . CYS B 1 63 ? 34.875 -13.039 54.406 1 34.06 63 CYS B CA 1
ATOM 6639 C C . CYS B 1 63 ? 35.438 -13.617 53.125 1 34.06 63 CYS B C 1
ATOM 6641 O O . CYS B 1 63 ? 36.312 -13.008 52.5 1 34.06 63 CYS B O 1
ATOM 6643 N N . PHE B 1 64 ? 35.062 -14.945 52.781 1 38 64 PHE B N 1
ATOM 6644 C CA . PHE B 1 64 ? 35.719 -15.656 51.688 1 38 64 PHE B CA 1
ATOM 6645 C C . PHE B 1 64 ? 35.406 -14.977 50.344 1 38 64 PHE B C 1
ATOM 6647 O O . PHE B 1 64 ? 36.25 -15.039 49.406 1 38 64 PHE B O 1
ATOM 6654 N N . GLN B 1 65 ? 34.188 -14.289 50.219 1 38.44 65 GLN B N 1
ATOM 6655 C CA . GLN B 1 65 ? 33.812 -13.719 48.938 1 38.44 65 GLN B CA 1
ATOM 6656 C C . GLN B 1 65 ? 34.688 -12.508 48.594 1 38.44 65 GLN B C 1
ATOM 6658 O O . GLN B 1 65 ? 34.875 -12.188 47.406 1 38.44 65 GLN B O 1
ATOM 6663 N N . ILE B 1 66 ? 35.188 -11.852 49.656 1 44.72 66 ILE B N 1
ATOM 6664 C CA . ILE B 1 66 ? 36 -10.672 49.406 1 44.72 66 ILE B CA 1
ATOM 6665 C C . ILE B 1 66 ? 37.344 -11.086 48.812 1 44.72 66 ILE B C 1
ATOM 6667 O O . ILE B 1 66 ? 37.844 -10.461 47.875 1 44.72 66 ILE B O 1
ATOM 6671 N N . LEU B 1 67 ? 37.844 -12.266 49.375 1 44.19 67 LEU B N 1
ATOM 6672 C CA . LEU B 1 67 ? 39.188 -12.648 48.938 1 44.19 67 LEU B CA 1
ATOM 6673 C C . LEU B 1 67 ? 39.188 -13.039 47.469 1 44.19 67 LEU B C 1
ATOM 6675 O O . LEU B 1 67 ? 40.125 -12.703 46.719 1 44.19 67 LEU B O 1
ATOM 6679 N N . LEU B 1 68 ? 38.062 -13.766 47 1 45.34 68 LEU B N 1
ATOM 6680 C CA . LEU B 1 68 ? 38 -14.188 45.625 1 45.34 68 LEU B CA 1
ATOM 6681 C C . LEU B 1 68 ? 37.938 -12.984 44.688 1 45.34 68 LEU B C 1
ATOM 6683 O O . LEU B 1 68 ? 38.531 -13 43.594 1 45.34 68 LEU B O 1
ATOM 6687 N N . PHE B 1 69 ? 37.375 -11.812 45.125 1 44.22 69 PHE B N 1
ATOM 6688 C CA . PHE B 1 69 ? 37.281 -10.609 44.312 1 44.22 69 PHE B CA 1
ATOM 6689 C C . PHE B 1 69 ? 38.656 -10.008 44.094 1 44.22 69 PHE B C 1
ATOM 6691 O O . PHE B 1 69 ? 38.969 -9.539 43 1 44.22 69 PHE B O 1
ATOM 6698 N N . ILE B 1 70 ? 39.469 -10.125 45.188 1 47.88 70 ILE B N 1
ATOM 6699 C CA . ILE B 1 70 ? 40.781 -9.484 45.062 1 47.88 70 ILE B CA 1
ATOM 6700 C C . ILE B 1 70 ? 41.656 -10.258 44.062 1 47.88 70 ILE B C 1
ATOM 6702 O O . ILE B 1 70 ? 42.344 -9.664 43.219 1 47.88 70 ILE B O 1
ATOM 6706 N N . VAL B 1 71 ? 41.531 -11.656 44.062 1 46.19 71 VAL B N 1
ATOM 6707 C CA . VAL B 1 71 ? 42.406 -12.453 43.188 1 46.19 71 VAL B CA 1
ATOM 6708 C C . VAL B 1 71 ? 42 -12.219 41.75 1 46.19 71 VAL B C 1
ATOM 6710 O O . VAL B 1 71 ? 42.844 -12.086 40.875 1 46.19 71 VAL B O 1
ATOM 6713 N N . LEU B 1 72 ? 40.625 -12.117 41.469 1 43.62 72 LEU B N 1
ATOM 6714 C CA . LEU B 1 72 ? 40.219 -11.93 40.062 1 43.62 72 LEU B CA 1
ATOM 6715 C C . LEU B 1 72 ? 40.625 -10.547 39.562 1 43.62 72 LEU B C 1
ATOM 6717 O O . LEU B 1 72 ? 40.875 -10.367 38.375 1 43.62 72 LEU B O 1
ATOM 6721 N N . PHE B 1 73 ? 40.75 -9.508 40.469 1 46.78 73 PHE B N 1
ATOM 6722 C CA . PHE B 1 73 ? 41.219 -8.172 40.125 1 46.78 73 PHE B CA 1
ATOM 6723 C C . PHE B 1 73 ? 42.688 -8.195 39.719 1 46.78 73 PHE B C 1
ATOM 6725 O O . PHE B 1 73 ? 43.062 -7.586 38.75 1 46.78 73 PHE B O 1
ATOM 6732 N N . LEU B 1 74 ? 43.469 -9 40.531 1 45.53 74 LEU B N 1
ATOM 6733 C CA . LEU B 1 74 ? 44.906 -9 40.312 1 45.53 74 LEU B CA 1
ATOM 6734 C C . LEU B 1 74 ? 45.25 -9.773 39.031 1 45.53 74 LEU B C 1
ATOM 6736 O O . LEU B 1 74 ? 46.188 -9.414 38.312 1 45.53 74 LEU B O 1
ATOM 6740 N N . LEU B 1 75 ? 44.5 -10.93 38.688 1 44.56 75 LEU B N 1
ATOM 6741 C CA . LEU B 1 75 ? 44.75 -11.656 37.469 1 44.56 75 LEU B CA 1
ATOM 6742 C C . LEU B 1 75 ? 44.438 -10.789 36.25 1 44.56 75 LEU B C 1
ATOM 6744 O O . LEU B 1 75 ? 45.031 -10.945 35.188 1 44.56 75 LEU B O 1
ATOM 6748 N N . GLY B 1 76 ? 43.469 -9.789 36.312 1 39.88 76 GLY B N 1
ATOM 6749 C CA . GLY B 1 76 ? 43.188 -8.812 35.281 1 39.88 76 GLY B CA 1
ATOM 6750 C C . GLY B 1 76 ? 44.375 -7.898 34.969 1 39.88 76 GLY B C 1
ATOM 6751 O O . GLY B 1 76 ? 44.594 -7.535 33.812 1 39.88 76 GLY B O 1
ATOM 6752 N N . LEU B 1 77 ? 45.156 -7.57 36 1 43.62 77 LEU B N 1
ATOM 6753 C CA . LEU B 1 77 ? 46.312 -6.711 35.812 1 43.62 77 LEU B CA 1
ATOM 6754 C C . LEU B 1 77 ? 47.406 -7.445 35.031 1 43.62 77 LEU B C 1
ATOM 6756 O O . LEU B 1 77 ? 48.125 -6.844 34.219 1 43.62 77 LEU B O 1
ATOM 6760 N N . PHE B 1 78 ? 47.594 -8.805 35.375 1 39.72 78 PHE B N 1
ATOM 6761 C CA . PHE B 1 78 ? 48.719 -9.555 34.812 1 39.72 78 PHE B CA 1
ATOM 6762 C C . PHE B 1 78 ? 48.5 -9.766 33.312 1 39.72 78 PHE B C 1
ATOM 6764 O O . PHE B 1 78 ? 49.469 -9.648 32.531 1 39.72 78 PHE B O 1
ATOM 6771 N N . VAL B 1 79 ? 47.281 -10.148 32.781 1 39.53 79 VAL B N 1
ATOM 6772 C CA . VAL B 1 79 ? 47.094 -10.352 31.344 1 39.53 79 VAL B CA 1
ATOM 6773 C C . VAL B 1 79 ? 47.312 -9.039 30.609 1 39.53 79 VAL B C 1
ATOM 6775 O O . VAL B 1 79 ? 47.719 -9.039 29.438 1 39.53 79 VAL B O 1
ATOM 6778 N N . GLY B 1 80 ? 47.25 -7.855 31.203 1 35.88 80 GLY B N 1
ATOM 6779 C CA . GLY B 1 80 ? 47.594 -6.551 30.656 1 35.88 80 GLY B CA 1
ATOM 6780 C C . GLY B 1 80 ? 49.062 -6.406 30.312 1 35.88 80 GLY B C 1
ATOM 6781 O O . GLY B 1 80 ? 49.406 -5.773 29.312 1 35.88 80 GLY B O 1
ATOM 6782 N N . TYR B 1 81 ? 49.844 -6.938 31.156 1 37.88 81 TYR B N 1
ATOM 6783 C CA . TYR B 1 81 ? 51.281 -6.707 31 1 37.88 81 TYR B CA 1
ATOM 6784 C C . TYR B 1 81 ? 51.844 -7.457 29.781 1 37.88 81 TYR B C 1
ATOM 6786 O O . TYR B 1 81 ? 52.625 -6.906 29 1 37.88 81 TYR B O 1
ATOM 6794 N N . PHE B 1 82 ? 51.625 -8.812 29.641 1 36.84 82 PHE B N 1
ATOM 6795 C CA . PHE B 1 82 ? 52.344 -9.578 28.625 1 36.84 82 PHE B CA 1
ATOM 6796 C C . PHE B 1 82 ? 51.875 -9.188 27.234 1 36.84 82 PHE B C 1
ATOM 6798 O O . PHE B 1 82 ? 52.562 -9.5 26.25 1 36.84 82 PHE B O 1
ATOM 6805 N N . ILE B 1 83 ? 50.688 -8.703 26.984 1 31.62 83 ILE B N 1
ATOM 6806 C CA . ILE B 1 83 ? 50.375 -8.289 25.625 1 31.62 83 ILE B CA 1
ATOM 6807 C C . ILE B 1 83 ? 51.25 -7.113 25.219 1 31.62 83 ILE B C 1
ATOM 6809 O O . ILE B 1 83 ? 51.344 -6.781 24.031 1 31.62 83 ILE B O 1
ATOM 6813 N N . ASN B 1 84 ? 52 -6.543 26.156 1 28.89 84 ASN B N 1
ATOM 6814 C CA . ASN B 1 84 ? 52.906 -5.441 25.812 1 28.89 84 ASN B CA 1
ATOM 6815 C C . ASN B 1 84 ? 54.094 -5.922 24.984 1 28.89 84 ASN B C 1
ATOM 6817 O O . ASN B 1 84 ? 54.656 -5.148 24.219 1 28.89 84 ASN B O 1
ATOM 6821 N N . VAL B 1 85 ? 54.812 -7.039 25.359 1 29.23 85 VAL B N 1
ATOM 6822 C CA . VAL B 1 85 ? 56.188 -7.246 24.875 1 29.23 85 VAL B CA 1
ATOM 6823 C C . VAL B 1 85 ? 56.156 -7.707 23.422 1 29.23 85 VAL B C 1
ATOM 6825 O O . VAL B 1 85 ? 57.219 -7.727 22.766 1 29.23 85 VAL B O 1
ATOM 6828 N N . ILE B 1 86 ? 55.344 -8.648 22.938 1 29.52 86 ILE B N 1
ATOM 6829 C CA . ILE B 1 86 ? 55.594 -9.086 21.578 1 29.52 86 ILE B CA 1
ATOM 6830 C C . ILE B 1 86 ? 55.656 -7.871 20.656 1 29.52 86 ILE B C 1
ATOM 6832 O O . ILE B 1 86 ? 54.656 -7.191 20.438 1 29.52 86 ILE B O 1
ATOM 6836 N N . ALA B 1 87 ? 56.812 -7.145 20.688 1 25.84 87 ALA B N 1
ATOM 6837 C CA . ALA B 1 87 ? 57.438 -6 20.031 1 25.84 87 ALA B CA 1
ATOM 6838 C C . ALA B 1 87 ? 57.469 -6.188 18.516 1 25.84 87 ALA B C 1
ATOM 6840 O O . ALA B 1 87 ? 58.281 -6.945 18 1 25.84 87 ALA B O 1
ATOM 6841 N N . VAL B 1 88 ? 56.375 -6.551 17.844 1 26.77 88 VAL B N 1
ATOM 6842 C CA . VAL B 1 88 ? 56.406 -6.559 16.391 1 26.77 88 VAL B CA 1
ATOM 6843 C C . VAL B 1 88 ? 57.219 -5.379 15.875 1 26.77 88 VAL B C 1
ATOM 6845 O O . VAL B 1 88 ? 57.062 -4.25 16.344 1 26.77 88 VAL B O 1
ATOM 6848 N N . GLU B 1 89 ? 58.438 -5.641 15.344 1 28.73 89 GLU B N 1
ATOM 6849 C CA . GLU B 1 89 ? 59.219 -4.676 14.578 1 28.73 89 GLU B CA 1
ATOM 6850 C C . GLU B 1 89 ? 58.312 -3.742 13.773 1 28.73 89 GLU B C 1
ATOM 6852 O O . GLU B 1 89 ? 57.469 -4.199 13 1 28.73 89 GLU B O 1
ATOM 6857 N N . ARG B 1 90 ? 58.156 -2.494 14.211 1 26.7 90 ARG B N 1
ATOM 6858 C CA . ARG B 1 90 ? 57.5 -1.288 13.695 1 26.7 90 ARG B CA 1
ATOM 6859 C C . ARG B 1 90 ? 57.969 -0.993 12.273 1 26.7 90 ARG B C 1
ATOM 6861 O O . ARG B 1 90 ? 59.031 -0.432 12.062 1 26.7 90 ARG B O 1
ATOM 6868 N N . SER B 1 91 ? 58.094 -1.979 11.406 1 28.09 91 SER B N 1
ATOM 6869 C CA . SER B 1 91 ? 58.344 -1.395 10.094 1 28.09 91 SER B CA 1
ATOM 6870 C C . SER B 1 91 ? 57.562 -0.097 9.898 1 28.09 91 SER B C 1
ATOM 6872 O O . SER B 1 91 ? 56.531 0.112 10.531 1 28.09 91 SER B O 1
ATOM 6874 N N . THR B 1 92 ? 58.156 1.06 9.328 1 29.09 92 THR B N 1
ATOM 6875 C CA . THR B 1 92 ? 57.625 2.383 9.047 1 29.09 92 THR B CA 1
ATOM 6876 C C . THR B 1 92 ? 56.188 2.279 8.492 1 29.09 92 THR B C 1
ATOM 6878 O O . THR B 1 92 ? 56 1.885 7.344 1 29.09 92 THR B O 1
ATOM 6881 N N . THR B 1 93 ? 55.312 1.724 9.141 1 29.64 93 THR B N 1
ATOM 6882 C CA . THR B 1 93 ? 53.906 1.556 8.852 1 29.64 93 THR B CA 1
ATOM 6883 C C . THR B 1 93 ? 53.312 2.838 8.266 1 29.64 93 THR B C 1
ATOM 6885 O O . THR B 1 93 ? 53.406 3.906 8.875 1 29.64 93 THR B O 1
ATOM 6888 N N . THR B 1 94 ? 53.25 3.061 7.023 1 32.56 94 THR B N 1
ATOM 6889 C CA . THR B 1 94 ? 52.594 4.102 6.23 1 32.56 94 THR B CA 1
ATOM 6890 C C . THR B 1 94 ? 51.312 4.547 6.891 1 32.56 94 THR B C 1
ATOM 6892 O O . THR B 1 94 ? 50.5 3.717 7.328 1 32.56 94 THR B O 1
ATOM 6895 N N . ASP B 1 95 ? 51.125 5.844 7.359 1 30.86 95 ASP B N 1
ATOM 6896 C CA . ASP B 1 95 ? 50.156 6.664 8.086 1 30.86 95 ASP B CA 1
ATOM 6897 C C . ASP B 1 95 ? 48.719 6.324 7.672 1 30.86 95 ASP B C 1
ATOM 6899 O O . ASP B 1 95 ? 48.25 6.789 6.633 1 30.86 95 ASP B O 1
ATOM 6903 N N . CYS B 1 96 ? 48.188 5.266 7.711 1 36.03 96 CYS B N 1
ATOM 6904 C CA . CYS B 1 96 ? 46.781 4.945 7.688 1 36.03 96 CYS B CA 1
ATOM 6905 C C . CYS B 1 96 ? 46 5.902 8.578 1 36.03 96 CYS B C 1
ATOM 6907 O O . CYS B 1 96 ? 44.781 5.746 8.734 1 36.03 96 CYS B O 1
ATOM 6909 N N . THR B 1 97 ? 46.5 6.797 9.469 1 39.53 97 THR B N 1
ATOM 6910 C CA . THR B 1 97 ? 46 7.844 10.352 1 39.53 97 THR B CA 1
ATOM 6911 C C . THR B 1 97 ? 45.312 8.953 9.547 1 39.53 97 THR B C 1
ATOM 6913 O O . THR B 1 97 ? 44.562 9.758 10.102 1 39.53 97 THR B O 1
ATOM 6916 N N . PRO B 1 98 ? 45.625 9.141 8.414 1 43.88 98 PRO B N 1
ATOM 6917 C CA . PRO B 1 98 ? 45.062 10.305 7.734 1 43.88 98 PRO B CA 1
ATOM 6918 C C . PRO B 1 98 ? 43.562 10.148 7.441 1 43.88 98 PRO B C 1
ATOM 6920 O O . PRO B 1 98 ? 42.812 11.125 7.492 1 43.88 98 PRO B O 1
ATOM 6923 N N . GLU B 1 99 ? 43.062 8.898 7.117 1 48.06 99 GLU B N 1
ATOM 6924 C CA . GLU B 1 99 ? 41.656 8.742 6.758 1 48.06 99 GLU B CA 1
ATOM 6925 C C . GLU B 1 99 ? 40.75 8.938 7.969 1 48.06 99 GLU B C 1
ATOM 6927 O O . GLU B 1 99 ? 39.719 9.594 7.875 1 48.06 99 GLU B O 1
ATOM 6932 N N . ILE B 1 100 ? 41.125 8.305 9.164 1 52.34 100 ILE B N 1
ATOM 6933 C CA . ILE B 1 100 ? 40.312 8.531 10.375 1 52.34 100 ILE B CA 1
ATOM 6934 C C . ILE B 1 100 ? 40.375 10.008 10.758 1 52.34 100 ILE B C 1
ATOM 6936 O O . ILE B 1 100 ? 39.375 10.602 11.141 1 52.34 100 ILE B O 1
ATOM 6940 N N . ASP B 1 101 ? 41.625 10.508 10.578 1 57.03 101 ASP B N 1
ATOM 6941 C CA . ASP B 1 101 ? 41.781 11.922 10.898 1 57.03 101 ASP B CA 1
ATOM 6942 C C . ASP B 1 101 ? 40.969 12.797 9.953 1 57.03 101 ASP B C 1
ATOM 6944 O O . ASP B 1 101 ? 40.344 13.758 10.391 1 57.03 101 ASP B O 1
ATOM 6948 N N . ASP B 1 102 ? 40.906 12.273 8.727 1 63.78 102 ASP B N 1
ATOM 6949 C CA . ASP B 1 102 ? 40.156 13.039 7.754 1 63.78 102 ASP B CA 1
ATOM 6950 C C . ASP B 1 102 ? 38.656 12.914 8.031 1 63.78 102 ASP B C 1
ATOM 6952 O O . ASP B 1 102 ? 37.906 13.898 7.914 1 63.78 102 ASP B O 1
ATOM 6956 N N . HIS B 1 103 ? 38.25 11.719 8.461 1 73.5 103 HIS B N 1
ATOM 6957 C CA . HIS B 1 103 ? 36.844 11.516 8.797 1 73.5 103 HIS B CA 1
ATOM 6958 C C . HIS B 1 103 ? 36.469 12.328 10.031 1 73.5 103 HIS B C 1
ATOM 6960 O O . HIS B 1 103 ? 35.406 12.938 10.062 1 73.5 103 HIS B O 1
ATOM 6966 N N . LEU B 1 104 ? 37.312 12.367 10.953 1 75.88 104 LEU B N 1
ATOM 6967 C CA . LEU B 1 104 ? 37.031 13.125 12.18 1 75.88 104 LEU B CA 1
ATOM 6968 C C . LEU B 1 104 ? 37 14.625 11.891 1 75.88 104 LEU B C 1
ATOM 6970 O O . LEU B 1 104 ? 36.188 15.344 12.438 1 75.88 104 LEU B O 1
ATOM 6974 N N . LYS B 1 105 ? 37.969 15.039 11.094 1 80.56 105 LYS B N 1
ATOM 6975 C CA . LYS B 1 105 ? 37.969 16.453 10.711 1 80.56 105 LYS B CA 1
ATOM 6976 C C . LYS B 1 105 ? 36.719 16.828 9.961 1 80.56 105 LYS B C 1
ATOM 6978 O O . LYS B 1 105 ? 36.156 17.922 10.164 1 80.56 105 LYS B O 1
ATOM 6983 N N . GLN B 1 106 ? 36.281 15.984 9.156 1 81.5 106 GLN B N 1
ATOM 6984 C CA . GLN B 1 106 ? 35.062 16.234 8.422 1 81.5 106 GLN B CA 1
ATOM 6985 C C . GLN B 1 106 ? 33.844 16.297 9.367 1 81.5 106 GLN B C 1
ATOM 6987 O O . GLN B 1 106 ? 32.969 17.141 9.188 1 81.5 106 GLN B O 1
ATOM 6992 N N . LEU B 1 107 ? 33.844 15.492 10.32 1 84.12 107 LEU B N 1
ATOM 6993 C CA . LEU B 1 107 ? 32.781 15.484 11.297 1 84.12 107 LEU B CA 1
ATOM 6994 C C . LEU B 1 107 ? 32.781 16.75 12.141 1 84.12 107 LEU B C 1
ATOM 6996 O O . LEU B 1 107 ? 31.734 17.312 12.461 1 84.12 107 LEU B O 1
ATOM 7000 N N . GLU B 1 108 ? 33.969 17.172 12.484 1 88.19 108 GLU B N 1
ATOM 7001 C CA . GLU B 1 108 ? 34.094 18.406 13.25 1 88.19 108 GLU B CA 1
ATOM 7002 C C . GLU B 1 108 ? 33.625 19.609 12.43 1 88.19 108 GLU B C 1
ATOM 7004 O O . GLU B 1 108 ? 32.938 20.5 12.953 1 88.19 108 GLU B O 1
ATOM 7009 N N . LYS B 1 109 ? 34.031 19.609 11.234 1 90.69 109 LYS B N 1
ATOM 7010 C CA . LYS B 1 109 ? 33.594 20.688 10.352 1 90.69 109 LYS B CA 1
ATOM 7011 C C . LYS B 1 109 ? 32.062 20.688 10.211 1 90.69 109 LYS B C 1
ATOM 7013 O O . LYS B 1 109 ? 31.438 21.734 10.227 1 90.69 109 LYS B O 1
ATOM 7018 N N . LEU B 1 110 ? 31.516 19.562 10.086 1 92.25 110 LEU B N 1
ATOM 7019 C CA . LEU B 1 110 ? 30.062 19.438 9.969 1 92.25 110 LEU B CA 1
ATOM 7020 C C . LEU B 1 110 ? 29.375 19.953 11.227 1 92.25 110 LEU B C 1
ATOM 7022 O O . LEU B 1 110 ? 28.359 20.656 11.133 1 92.25 110 LEU B O 1
ATOM 7026 N N . GLN B 1 111 ? 29.906 19.688 12.336 1 92.38 111 GLN B N 1
ATOM 7027 C CA . GLN B 1 111 ? 29.344 20.156 13.602 1 92.38 111 GLN B CA 1
ATOM 7028 C C . GLN B 1 111 ? 29.422 21.672 13.711 1 92.38 111 GLN B C 1
ATOM 7030 O O . GLN B 1 111 ? 28.5 22.312 14.234 1 92.38 111 GLN B O 1
ATOM 7035 N N . GLU B 1 112 ? 30.5 22.156 13.242 1 94.25 112 GLU B N 1
ATOM 7036 C CA . GLU B 1 112 ? 30.656 23.594 13.234 1 94.25 112 GLU B CA 1
ATOM 7037 C C . GLU B 1 112 ? 29.625 24.25 12.32 1 94.25 112 GLU B C 1
ATOM 7039 O O . GLU B 1 112 ? 29.016 25.266 12.688 1 94.25 112 GLU B O 1
ATOM 7044 N N . LEU B 1 113 ? 29.453 23.703 11.188 1 95.81 113 LEU B N 1
ATOM 7045 C CA . LEU B 1 113 ? 28.469 24.219 10.25 1 95.81 113 LEU B CA 1
ATOM 7046 C C . LEU B 1 113 ? 27.062 24.156 10.844 1 95.81 113 LEU B C 1
ATOM 7048 O O . LEU B 1 113 ? 26.281 25.094 10.711 1 95.81 113 LEU B O 1
ATOM 7052 N N . HIS B 1 114 ? 26.781 23.062 11.5 1 96.25 114 HIS B N 1
ATOM 7053 C CA . HIS B 1 114 ? 25.484 22.922 12.164 1 96.25 114 HIS B CA 1
ATOM 7054 C C . HIS B 1 114 ? 25.297 24 13.219 1 96.25 114 HIS B C 1
ATOM 7056 O O . HIS B 1 114 ? 24.234 24.625 13.289 1 96.25 114 HIS B O 1
ATOM 7062 N N . SER B 1 115 ? 26.312 24.172 13.984 1 95.31 115 SER B N 1
ATOM 7063 C CA . SER B 1 115 ? 26.25 25.172 15.047 1 95.31 115 SER B CA 1
ATOM 7064 C C . SER B 1 115 ? 26.047 26.578 14.484 1 95.31 115 SER B C 1
ATOM 7066 O O . SER B 1 115 ? 25.359 27.406 15.086 1 95.31 115 SER B O 1
ATOM 7068 N N . ASN B 1 116 ? 26.688 26.797 13.375 1 95.25 116 ASN B N 1
ATOM 7069 C CA . ASN B 1 116 ? 26.516 28.094 12.727 1 95.25 116 ASN B CA 1
ATOM 7070 C C . ASN B 1 116 ? 25.062 28.312 12.305 1 95.25 116 ASN B C 1
ATOM 7072 O O . ASN B 1 116 ? 24.516 29.391 12.523 1 95.25 116 ASN B O 1
ATOM 7076 N N . VAL B 1 117 ? 24.438 27.312 11.688 1 97.19 117 VAL B N 1
ATOM 7077 C CA . VAL B 1 117 ? 23.047 27.422 11.258 1 97.19 117 VAL B CA 1
ATOM 7078 C C . VAL B 1 117 ? 22.156 27.688 12.469 1 97.19 117 VAL B C 1
ATOM 7080 O O . VAL B 1 117 ? 21.328 28.594 12.453 1 97.19 117 VAL B O 1
ATOM 7083 N N . ILE B 1 118 ? 22.375 26.953 13.523 1 96.69 118 ILE B N 1
ATOM 7084 C CA . ILE B 1 118 ? 21.547 27.016 14.719 1 96.69 118 ILE B CA 1
ATOM 7085 C C . ILE B 1 118 ? 21.766 28.359 15.422 1 96.69 118 ILE B C 1
ATOM 7087 O O . ILE B 1 118 ? 20.797 29.016 15.836 1 96.69 118 ILE B O 1
ATOM 7091 N N . GLY B 1 119 ? 23 28.766 15.531 1 95 119 GLY B N 1
ATOM 7092 C CA . GLY B 1 119 ? 23.344 30 16.219 1 95 119 GLY B CA 1
ATOM 7093 C C . GLY B 1 119 ? 22.891 31.25 15.484 1 95 119 GLY B C 1
ATOM 7094 O O . GLY B 1 119 ? 22.641 32.281 16.109 1 95 119 GLY B O 1
ATOM 7095 N N . ASN B 1 120 ? 22.719 31.172 14.156 1 96.44 120 ASN B N 1
ATOM 7096 C CA . ASN B 1 120 ? 22.422 32.344 13.336 1 96.44 120 ASN B CA 1
ATOM 7097 C C . ASN B 1 120 ? 20.922 32.531 13.172 1 96.44 120 ASN B C 1
ATOM 7099 O O . ASN B 1 120 ? 20.484 33.5 12.547 1 96.44 120 ASN B O 1
ATOM 7103 N N . ILE B 1 121 ? 20.125 31.703 13.719 1 97.44 121 ILE B N 1
ATOM 7104 C CA . ILE B 1 121 ? 18.672 31.906 13.672 1 97.44 121 ILE B CA 1
ATOM 7105 C C . ILE B 1 121 ? 18.312 33.188 14.406 1 97.44 121 ILE B C 1
ATOM 7107 O O . ILE B 1 121 ? 18.75 33.406 15.539 1 97.44 121 ILE B O 1
ATOM 7111 N N . SER B 1 122 ? 17.484 34 13.75 1 97 122 SER B N 1
ATOM 7112 C CA . SER B 1 122 ? 17.188 35.344 14.258 1 97 122 SER B CA 1
ATOM 7113 C C . SER B 1 122 ? 15.703 35.5 14.57 1 97 122 SER B C 1
ATOM 7115 O O . SER B 1 122 ? 14.859 35.344 13.688 1 97 122 SER B O 1
ATOM 7117 N N . SER B 1 123 ? 15.445 35.844 15.844 1 95.12 123 SER B N 1
ATOM 7118 C CA . SER B 1 123 ? 14.062 36.156 16.219 1 95.12 123 SER B CA 1
ATOM 7119 C C . SER B 1 123 ? 13.523 37.344 15.469 1 95.12 123 SER B C 1
ATOM 7121 O O . SER B 1 123 ? 12.352 37.375 15.086 1 95.12 123 SER B O 1
ATOM 7123 N N . ALA B 1 124 ? 14.367 38.312 15.211 1 95.44 124 ALA B N 1
ATOM 7124 C CA . ALA B 1 124 ? 13.961 39.531 14.5 1 95.44 124 ALA B CA 1
ATOM 7125 C C . ALA B 1 124 ? 13.547 39.219 13.07 1 95.44 124 ALA B C 1
ATOM 7127 O O . ALA B 1 124 ? 12.562 39.781 12.57 1 95.44 124 ALA B O 1
ATOM 7128 N N . ASN B 1 125 ? 14.328 38.406 12.406 1 96.38 125 ASN B N 1
ATOM 7129 C CA . ASN B 1 125 ? 13.992 38 11.039 1 96.38 125 ASN B CA 1
ATOM 7130 C C . ASN B 1 125 ? 12.664 37.281 10.977 1 96.38 125 ASN B C 1
ATOM 7132 O O . ASN B 1 125 ? 11.852 37.531 10.086 1 96.38 125 ASN B O 1
ATOM 7136 N N . ILE B 1 126 ? 12.469 36.312 11.906 1 96.38 126 ILE B N 1
ATOM 7137 C CA . ILE B 1 126 ? 11.227 35.562 11.945 1 96.38 126 ILE B CA 1
ATOM 7138 C C . ILE B 1 126 ? 10.039 36.5 12.148 1 96.38 126 ILE B C 1
ATOM 7140 O O . ILE B 1 126 ? 9.039 36.406 11.438 1 96.38 126 ILE B O 1
ATOM 7144 N N . GLN B 1 127 ? 10.188 37.406 13.07 1 92.69 127 GLN B N 1
ATOM 7145 C CA . GLN B 1 127 ? 9.125 38.375 13.383 1 92.69 127 GLN B CA 1
ATOM 7146 C C . GLN B 1 127 ? 8.812 39.25 12.18 1 92.69 127 GLN B C 1
ATOM 7148 O O . GLN B 1 127 ? 7.641 39.469 11.852 1 92.69 127 GLN B O 1
ATOM 7153 N N . THR B 1 128 ? 9.836 39.781 11.57 1 94.69 128 THR B N 1
ATOM 7154 C CA . THR B 1 128 ? 9.664 40.656 10.422 1 94.69 128 THR B CA 1
ATOM 7155 C C . THR B 1 128 ? 8.93 39.938 9.289 1 94.69 128 THR B C 1
ATOM 7157 O O . THR B 1 128 ? 8 40.469 8.695 1 94.69 128 THR B O 1
ATOM 7160 N N . THR B 1 129 ? 9.367 38.719 8.977 1 94.56 129 THR B N 1
ATOM 7161 C CA . THR B 1 129 ? 8.742 37.938 7.914 1 94.56 129 THR B CA 1
ATOM 7162 C C . THR B 1 129 ? 7.297 37.594 8.266 1 94.56 129 THR B C 1
ATOM 7164 O O . THR B 1 129 ? 6.41 37.688 7.418 1 94.56 129 THR B O 1
ATOM 7167 N N . ALA B 1 130 ? 7.043 37.125 9.492 1 91.44 130 ALA B N 1
ATOM 7168 C CA . ALA B 1 130 ? 5.691 36.781 9.93 1 91.44 130 ALA B CA 1
ATOM 7169 C C . ALA B 1 130 ? 4.758 38 9.805 1 91.44 130 ALA B C 1
ATOM 7171 O O . ALA B 1 130 ? 3.639 37.875 9.297 1 91.44 130 ALA B O 1
ATOM 7172 N N . ASN B 1 131 ? 5.238 39.156 10.273 1 87.56 131 ASN B N 1
ATOM 7173 C CA . ASN B 1 131 ? 4.441 40.375 10.195 1 87.56 131 ASN B CA 1
ATOM 7174 C C . ASN B 1 131 ? 4.164 40.75 8.742 1 87.56 131 ASN B C 1
ATOM 7176 O O . ASN B 1 131 ? 3.061 41.188 8.414 1 87.56 131 ASN B O 1
ATOM 7180 N N . PHE B 1 132 ? 5.141 40.688 7.957 1 90.69 132 PHE B N 1
ATOM 7181 C CA . PHE B 1 132 ? 4.969 41 6.543 1 90.69 132 PHE B CA 1
ATOM 7182 C C . PHE B 1 132 ? 3.889 40.125 5.922 1 90.69 132 PHE B C 1
ATOM 7184 O O . PHE B 1 132 ? 2.998 40.625 5.234 1 90.69 132 PHE B O 1
ATOM 7191 N N . LEU B 1 133 ? 4.008 38.781 6.145 1 89.38 133 LEU B N 1
ATOM 7192 C CA . LEU B 1 133 ? 3.055 37.844 5.57 1 89.38 133 LEU B CA 1
ATOM 7193 C C . LEU B 1 133 ? 1.65 38.094 6.109 1 89.38 133 LEU B C 1
ATOM 7195 O O . LEU B 1 133 ? 0.67 38 5.363 1 89.38 133 LEU B O 1
ATOM 7199 N N . ALA B 1 134 ? 1.551 38.344 7.379 1 82.06 134 ALA B N 1
ATOM 7200 C CA . ALA B 1 134 ? 0.255 38.625 7.98 1 82.06 134 ALA B CA 1
ATOM 7201 C C . ALA B 1 134 ? -0.36 39.875 7.352 1 82.06 134 ALA B C 1
ATOM 7203 O O . ALA B 1 134 ? -1.565 39.938 7.09 1 82.06 134 ALA B O 1
ATOM 7204 N N . ASN B 1 135 ? 0.451 40.875 7.16 1 81.88 135 ASN B N 1
ATOM 7205 C CA . ASN B 1 135 ? -0.018 42.094 6.543 1 81.88 135 ASN B CA 1
ATOM 7206 C C . ASN B 1 135 ? -0.454 41.875 5.098 1 81.88 135 ASN B C 1
ATOM 7208 O O . ASN B 1 135 ? -1.436 42.469 4.645 1 81.88 135 ASN B O 1
ATOM 7212 N N . GLU B 1 136 ? 0.29 41.125 4.383 1 81.88 136 GLU B N 1
ATOM 7213 C CA . GLU B 1 136 ? -0.062 40.812 3 1 81.88 136 GLU B CA 1
ATOM 7214 C C . GLU B 1 136 ? -1.387 40.062 2.928 1 81.88 136 GLU B C 1
ATOM 7216 O O . GLU B 1 136 ? -2.176 40.25 2.004 1 81.88 136 GLU B O 1
ATOM 7221 N N . ARG B 1 137 ? -1.6 39.156 3.85 1 78.88 137 ARG B N 1
ATOM 7222 C CA . ARG B 1 137 ? -2.838 38.375 3.902 1 78.88 137 ARG B CA 1
ATOM 7223 C C . ARG B 1 137 ? -4.043 39.312 4.082 1 78.88 137 ARG B C 1
ATOM 7225 O O . ARG B 1 137 ? -5.098 39.062 3.48 1 78.88 137 ARG B O 1
ATOM 7232 N N . ASP B 1 138 ? -3.9 40.281 4.875 1 69.06 138 ASP B N 1
ATOM 7233 C CA . ASP B 1 138 ? -4.984 41.219 5.16 1 69.06 138 ASP B CA 1
ATOM 7234 C C . ASP B 1 138 ? -5.391 41.969 3.906 1 69.06 138 ASP B C 1
ATOM 7236 O O . ASP B 1 138 ? -6.531 42.438 3.795 1 69.06 138 ASP B O 1
ATOM 7240 N N . ARG B 1 139 ? -4.527 42 2.986 1 67.31 139 ARG B N 1
ATOM 7241 C CA . ARG B 1 139 ? -4.773 42.781 1.773 1 67.31 139 ARG B CA 1
ATOM 7242 C C . ARG B 1 139 ? -5.387 41.906 0.684 1 67.31 139 ARG B C 1
ATOM 7244 O O . ARG B 1 139 ? -5.855 42.406 -0.337 1 67.31 139 ARG B O 1
ATOM 7251 N N . LEU B 1 140 ? -5.398 40.625 0.913 1 69.62 140 LEU B N 1
ATOM 7252 C CA . LEU B 1 140 ? -5.863 39.688 -0.102 1 69.62 140 LEU B CA 1
ATOM 7253 C C . LEU B 1 140 ? -7.234 39.125 0.263 1 69.62 140 LEU B C 1
ATOM 7255 O O . LEU B 1 140 ? -7.594 39.094 1.441 1 69.62 140 LEU B O 1
ATOM 7259 N N . PRO B 1 141 ? -7.957 38.75 -0.857 1 65.44 141 PRO B N 1
ATOM 7260 C CA . PRO B 1 141 ? -9.18 38 -0.537 1 65.44 141 PRO B CA 1
ATOM 7261 C C . PRO B 1 141 ? -8.898 36.719 0.271 1 65.44 141 PRO B C 1
ATOM 7263 O O . PRO B 1 141 ? -7.844 36.094 0.109 1 65.44 141 PRO B O 1
ATOM 7266 N N . VAL B 1 142 ? -9.773 36.438 1.183 1 59.81 142 VAL B N 1
ATOM 7267 C CA . VAL B 1 142 ? -9.609 35.375 2.188 1 59.81 142 VAL B CA 1
ATOM 7268 C C . VAL B 1 142 ? -9.227 34.062 1.51 1 59.81 142 VAL B C 1
ATOM 7270 O O . VAL B 1 142 ? -8.445 33.281 2.057 1 59.81 142 VAL B O 1
ATOM 7273 N N . ASP B 1 143 ? -9.641 33.781 0.333 1 63.84 143 ASP B N 1
ATOM 7274 C CA . ASP B 1 143 ? -9.398 32.469 -0.214 1 63.84 143 ASP B CA 1
ATOM 7275 C C . ASP B 1 143 ? -8.352 32.5 -1.328 1 63.84 143 ASP B C 1
ATOM 7277 O O . ASP B 1 143 ? -8.195 31.531 -2.074 1 63.84 143 ASP B O 1
ATOM 7281 N N . ASP B 1 144 ? -7.695 33.594 -1.384 1 73.31 144 ASP B N 1
ATOM 7282 C CA . ASP B 1 144 ? -6.656 33.688 -2.402 1 73.31 144 ASP B CA 1
ATOM 7283 C C . ASP B 1 144 ? -5.266 33.625 -1.774 1 73.31 144 ASP B C 1
ATOM 7285 O O . ASP B 1 144 ? -4.875 34.531 -1.025 1 73.31 144 ASP B O 1
ATOM 7289 N N . ASP B 1 145 ? -4.617 32.594 -1.94 1 81.06 145 ASP B N 1
ATOM 7290 C CA . ASP B 1 145 ? -3.295 32.375 -1.355 1 81.06 145 ASP B CA 1
ATOM 7291 C C . ASP B 1 145 ? -2.223 32.312 -2.439 1 81.06 145 ASP B C 1
ATOM 7293 O O . ASP B 1 145 ? -1.096 31.891 -2.172 1 81.06 145 ASP B O 1
ATOM 7297 N N . GLU B 1 146 ? -2.537 32.688 -3.648 1 89.56 146 GLU B N 1
ATOM 7298 C CA . GLU B 1 146 ? -1.612 32.531 -4.766 1 89.56 146 GLU B CA 1
ATOM 7299 C C . GLU B 1 146 ? -0.422 33.469 -4.637 1 89.56 146 GLU B C 1
ATOM 7301 O O . GLU B 1 146 ? 0.722 33.062 -4.867 1 89.56 146 GLU B O 1
ATOM 7306 N N . ASP B 1 147 ? -0.719 34.688 -4.211 1 89.75 147 ASP B N 1
ATOM 7307 C CA . ASP B 1 147 ? 0.347 35.688 -4.117 1 89.75 147 ASP B CA 1
ATOM 7308 C C . ASP B 1 147 ? 1.314 35.344 -2.984 1 89.75 147 ASP B C 1
ATOM 7310 O O . ASP B 1 147 ? 2.521 35.562 -3.105 1 89.75 147 ASP B O 1
ATOM 7314 N N . ILE B 1 148 ? 0.785 34.906 -1.893 1 91.31 148 ILE B N 1
ATOM 7315 C CA . ILE B 1 148 ? 1.653 34.5 -0.793 1 91.31 148 ILE B CA 1
ATOM 7316 C C . ILE B 1 148 ? 2.484 33.281 -1.214 1 91.31 148 ILE B C 1
ATOM 7318 O O . ILE B 1 148 ? 3.67 33.188 -0.885 1 91.31 148 ILE B O 1
ATOM 7322 N N . ALA B 1 149 ? 1.881 32.344 -1.937 1 94.62 149 ALA B N 1
ATOM 7323 C CA . ALA B 1 149 ? 2.607 31.188 -2.463 1 94.62 149 ALA B CA 1
ATOM 7324 C C . ALA B 1 149 ? 3.764 31.625 -3.355 1 94.62 149 ALA B C 1
ATOM 7326 O O . ALA B 1 149 ? 4.871 31.094 -3.256 1 94.62 149 ALA B O 1
ATOM 7327 N N . LYS B 1 150 ? 3.516 32.594 -4.188 1 95.38 150 LYS B N 1
ATOM 7328 C CA . LYS B 1 150 ? 4.547 33.125 -5.082 1 95.38 150 LYS B CA 1
ATOM 7329 C C . LYS B 1 150 ? 5.684 33.781 -4.297 1 95.38 150 LYS B C 1
ATOM 7331 O O . LYS B 1 150 ? 6.855 33.625 -4.652 1 95.38 150 LYS B O 1
ATOM 7336 N N . TYR B 1 151 ? 5.305 34.5 -3.314 1 94.62 151 TYR B N 1
ATOM 7337 C CA . TYR B 1 151 ? 6.316 35.125 -2.461 1 94.62 151 TYR B CA 1
ATOM 7338 C C . TYR B 1 151 ? 7.211 34.062 -1.827 1 94.62 151 TYR B C 1
ATOM 7340 O O . TYR B 1 151 ? 8.438 34.188 -1.844 1 94.62 151 TYR B O 1
ATOM 7348 N N . VAL B 1 152 ? 6.613 33.031 -1.245 1 96.88 152 VAL B N 1
ATOM 7349 C CA . VAL B 1 152 ? 7.359 31.953 -0.592 1 96.88 152 VAL B CA 1
ATOM 7350 C C . VAL B 1 152 ? 8.273 31.266 -1.606 1 96.88 152 VAL B C 1
ATOM 7352 O O . VAL B 1 152 ? 9.438 30.984 -1.313 1 96.88 152 VAL B O 1
ATOM 7355 N N . ALA B 1 153 ? 7.766 31.016 -2.812 1 98.12 153 ALA B N 1
ATOM 7356 C CA . ALA B 1 153 ? 8.555 30.391 -3.875 1 98.12 153 ALA B CA 1
ATOM 7357 C C . ALA B 1 153 ? 9.766 31.25 -4.223 1 98.12 153 ALA B C 1
ATOM 7359 O O . ALA B 1 153 ? 10.875 30.719 -4.398 1 98.12 153 ALA B O 1
ATOM 7360 N N . LEU B 1 154 ? 9.539 32.531 -4.305 1 97.81 154 LEU B N 1
ATOM 7361 C CA . LEU B 1 154 ? 10.625 33.469 -4.629 1 97.81 154 LEU B CA 1
ATOM 7362 C C . LEU B 1 154 ? 11.703 33.438 -3.557 1 97.81 154 LEU B C 1
ATOM 7364 O O . LEU B 1 154 ? 12.898 33.469 -3.871 1 97.81 154 LEU B O 1
ATOM 7368 N N . ARG B 1 155 ? 11.273 33.406 -2.318 1 97.81 155 ARG B N 1
ATOM 7369 C CA . ARG B 1 155 ? 12.242 33.375 -1.226 1 97.81 155 ARG B CA 1
ATOM 7370 C C . ARG B 1 155 ? 13.039 32.062 -1.257 1 97.81 155 ARG B C 1
ATOM 7372 O O . ARG B 1 155 ? 14.258 32.094 -1.07 1 97.81 155 ARG B O 1
ATOM 7379 N N . PHE B 1 156 ? 12.398 30.922 -1.466 1 97.94 156 PHE B N 1
ATOM 7380 C CA . PHE B 1 156 ? 13.102 29.641 -1.562 1 97.94 156 PHE B CA 1
ATOM 7381 C C . PHE B 1 156 ? 14.125 29.672 -2.688 1 97.94 156 PHE B C 1
ATOM 7383 O O . PHE B 1 156 ? 15.242 29.172 -2.529 1 97.94 156 PHE B O 1
ATOM 7390 N N . ASN B 1 157 ? 13.727 30.234 -3.816 1 97.12 157 ASN B N 1
ATOM 7391 C CA . ASN B 1 157 ? 14.656 30.359 -4.93 1 97.12 157 ASN B CA 1
ATOM 7392 C C . ASN B 1 157 ? 15.883 31.203 -4.547 1 97.12 157 ASN B C 1
ATOM 7394 O O . ASN B 1 157 ? 17.016 30.844 -4.883 1 97.12 157 ASN B O 1
ATOM 7398 N N . ALA B 1 158 ? 15.633 32.25 -3.877 1 96.81 158 ALA B N 1
ATOM 7399 C CA . ALA B 1 158 ? 16.719 33.125 -3.459 1 96.81 158 ALA B CA 1
ATOM 7400 C C . ALA B 1 158 ? 17.641 32.438 -2.473 1 96.81 158 ALA B C 1
ATOM 7402 O O . ALA B 1 158 ? 18.828 32.781 -2.396 1 96.81 158 ALA B O 1
ATOM 7403 N N . TYR B 1 159 ? 17.109 31.547 -1.756 1 96.69 159 TYR B N 1
ATOM 7404 C CA . TYR B 1 159 ? 17.891 30.875 -0.732 1 96.69 159 TYR B CA 1
ATOM 7405 C C . TYR B 1 159 ? 18.547 29.625 -1.29 1 96.69 159 TYR B C 1
ATOM 7407 O O . TYR B 1 159 ? 18.891 28.703 -0.539 1 96.69 159 TYR B O 1
ATOM 7415 N N . GLY B 1 160 ? 18.656 29.391 -2.523 1 93.06 160 GLY B N 1
ATOM 7416 C CA . GLY B 1 160 ? 19.547 28.453 -3.164 1 93.06 160 GLY B CA 1
ATOM 7417 C C . GLY B 1 160 ? 18.953 27.062 -3.293 1 93.06 160 GLY B C 1
ATOM 7418 O O . GLY B 1 160 ? 19.672 26.078 -3.465 1 93.06 160 GLY B O 1
ATOM 7419 N N . PHE B 1 161 ? 17.656 26.859 -3.18 1 94.94 161 PHE B N 1
ATOM 7420 C CA . PHE B 1 161 ? 17.047 25.547 -3.438 1 94.94 161 PHE B CA 1
ATOM 7421 C C . PHE B 1 161 ? 17.172 25.188 -4.91 1 94.94 161 PHE B C 1
ATOM 7423 O O . PHE B 1 161 ? 17.047 26.047 -5.785 1 94.94 161 PHE B O 1
ATOM 7430 N N . ASN B 1 162 ? 17.453 23.891 -5.203 1 92.12 162 ASN B N 1
ATOM 7431 C CA . ASN B 1 162 ? 17.688 23.406 -6.559 1 92.12 162 ASN B CA 1
ATOM 7432 C C . ASN B 1 162 ? 16.422 23.469 -7.41 1 92.12 162 ASN B C 1
ATOM 7434 O O . ASN B 1 162 ? 16.5 23.703 -8.617 1 92.12 162 ASN B O 1
ATOM 7438 N N . SER B 1 163 ? 15.328 23.188 -6.793 1 93.19 163 SER B N 1
ATOM 7439 C CA . SER B 1 163 ? 14.047 23.266 -7.477 1 93.19 163 SER B CA 1
ATOM 7440 C C . SER B 1 163 ? 12.961 23.797 -6.551 1 93.19 163 SER B C 1
ATOM 7442 O O . SER B 1 163 ? 12.938 23.469 -5.359 1 93.19 163 SER B O 1
ATOM 7444 N N . VAL B 1 164 ? 12.141 24.656 -7.051 1 96.81 164 VAL B N 1
ATOM 7445 C CA . VAL B 1 164 ? 10.977 25.203 -6.359 1 96.81 164 VAL B CA 1
ATOM 7446 C C . VAL B 1 164 ? 9.742 25.109 -7.258 1 96.81 164 VAL B C 1
ATOM 7448 O O . VAL B 1 164 ? 9.734 25.625 -8.375 1 96.81 164 VAL B O 1
ATOM 7451 N N . GLU B 1 165 ? 8.758 24.406 -6.793 1 95.69 165 GLU B N 1
ATOM 7452 C CA . GLU B 1 165 ? 7.551 24.188 -7.586 1 95.69 165 GLU B CA 1
ATOM 7453 C C . GLU B 1 165 ? 6.312 24.719 -6.871 1 95.69 165 GLU B C 1
ATOM 7455 O O . GLU B 1 165 ? 6.145 24.5 -5.668 1 95.69 165 GLU B O 1
ATOM 7460 N N . ILE B 1 166 ? 5.535 25.516 -7.551 1 97 166 ILE B N 1
ATOM 7461 C CA . ILE B 1 166 ? 4.18 25.812 -7.102 1 97 166 ILE B CA 1
ATOM 7462 C C . ILE B 1 166 ? 3.201 24.797 -7.676 1 97 166 ILE B C 1
ATOM 7464 O O . ILE B 1 166 ? 3.057 24.672 -8.898 1 97 166 ILE B O 1
ATOM 7468 N N . VAL B 1 167 ? 2.592 24.016 -6.883 1 96.25 167 VAL B N 1
ATOM 7469 C CA . VAL B 1 167 ? 1.756 22.906 -7.309 1 96.25 167 VAL B CA 1
ATOM 7470 C C . VAL B 1 167 ? 0.288 23.219 -7.027 1 96.25 167 VAL B C 1
ATOM 7472 O O . VAL B 1 167 ? -0.131 23.281 -5.871 1 96.25 167 VAL B O 1
ATOM 7475 N N . PRO B 1 168 ? -0.526 23.375 -8 1 94.75 168 PRO B N 1
ATOM 7476 C CA . PRO B 1 168 ? -1.948 23.672 -7.82 1 94.75 168 PRO B CA 1
ATOM 7477 C C . PRO B 1 168 ? -2.803 22.422 -7.664 1 94.75 168 PRO B C 1
ATOM 7479 O O . PRO B 1 168 ? -2.512 21.391 -8.281 1 94.75 168 PRO B O 1
ATOM 7482 N N . TYR B 1 169 ? -3.805 22.422 -6.879 1 92.69 169 TYR B N 1
ATOM 7483 C CA . TYR B 1 169 ? -4.863 21.422 -6.77 1 92.69 169 TYR B CA 1
ATOM 7484 C C . TYR B 1 169 ? -6.238 22.078 -6.848 1 92.69 169 TYR B C 1
ATOM 7486 O O . TYR B 1 169 ? -6.453 23.156 -6.289 1 92.69 169 TYR B O 1
ATOM 7494 N N . GLN B 1 170 ? -7.176 21.484 -7.504 1 90 170 GLN B N 1
ATOM 7495 C CA . GLN B 1 170 ? -8.531 21.984 -7.66 1 90 170 GLN B CA 1
ATOM 7496 C C . GLN B 1 170 ? -9.477 21.359 -6.645 1 90 170 GLN B C 1
ATOM 7498 O O . GLN B 1 170 ? -10.086 20.312 -6.914 1 90 170 GLN B O 1
ATOM 7503 N N . ILE B 1 171 ? -9.688 22.062 -5.602 1 84 171 ILE B N 1
ATOM 7504 C CA . ILE B 1 171 ? -10.43 21.5 -4.477 1 84 171 ILE B CA 1
ATOM 7505 C C . ILE B 1 171 ? -11.898 21.922 -4.562 1 84 171 ILE B C 1
ATOM 7507 O O . ILE B 1 171 ? -12.211 23.047 -4.93 1 84 171 ILE B O 1
ATOM 7511 N N . SER B 1 172 ? -12.742 20.906 -4.281 1 78.81 172 SER B N 1
ATOM 7512 C CA . SER B 1 172 ? -14.172 21.188 -4.18 1 78.81 172 SER B CA 1
ATOM 7513 C C . SER B 1 172 ? -14.531 21.703 -2.789 1 78.81 172 SER B C 1
ATOM 7515 O O . SER B 1 172 ? -14.266 21.047 -1.786 1 78.81 172 SER B O 1
ATOM 7517 N N . LEU B 1 173 ? -15.07 22.875 -2.807 1 76.5 173 LEU B N 1
ATOM 7518 C CA . LEU B 1 173 ? -15.539 23.484 -1.565 1 76.5 173 LEU B CA 1
ATOM 7519 C C . LEU B 1 173 ? -16.953 24.031 -1.729 1 76.5 173 LEU B C 1
ATOM 7521 O O . LEU B 1 173 ? -17.547 23.906 -2.801 1 76.5 173 LEU B O 1
ATOM 7525 N N . ASN B 1 174 ? -17.609 24.375 -0.692 1 74.56 174 ASN B N 1
ATOM 7526 C CA . ASN B 1 174 ? -18.859 25.125 -0.773 1 74.56 174 ASN B CA 1
ATOM 7527 C C . ASN B 1 174 ? -18.797 26.422 0.033 1 74.56 174 ASN B C 1
ATOM 7529 O O . ASN B 1 174 ? -18.125 26.469 1.073 1 74.56 174 ASN B O 1
ATOM 7533 N N . TYR B 1 175 ? -19.328 27.422 -0.527 1 76.31 175 TYR B N 1
ATOM 7534 C CA . TYR B 1 175 ? -19.344 28.75 0.079 1 76.31 175 TYR B CA 1
ATOM 7535 C C . TYR B 1 175 ? -20.766 29.281 0.182 1 76.31 175 TYR B C 1
ATOM 7537 O O . TYR B 1 175 ? -21.625 28.953 -0.642 1 76.31 175 TYR B O 1
ATOM 7545 N N . PRO B 1 176 ? -20.922 30.094 1.218 1 78.75 176 PRO B N 1
ATOM 7546 C CA . PRO B 1 176 ? -22.219 30.734 1.306 1 78.75 176 PRO B CA 1
ATOM 7547 C C . PRO B 1 176 ? -22.562 31.547 0.056 1 78.75 176 PRO B C 1
ATOM 7549 O O . PRO B 1 176 ? -21.688 32.188 -0.52 1 78.75 176 PRO B O 1
ATOM 7552 N N . ILE B 1 177 ? -23.828 31.5 -0.314 1 82.31 177 ILE B N 1
ATOM 7553 C CA . ILE B 1 177 ? -24.312 32.25 -1.465 1 82.31 177 ILE B CA 1
ATOM 7554 C C . ILE B 1 177 ? -24.516 33.719 -1.079 1 82.31 177 ILE B C 1
ATOM 7556 O O . ILE B 1 177 ? -25.266 34.031 -0.156 1 82.31 177 ILE B O 1
ATOM 7560 N N . PRO B 1 178 ? -23.812 34.594 -1.81 1 79.12 178 PRO B N 1
ATOM 7561 C CA . PRO B 1 178 ? -24.062 36 -1.52 1 79.12 178 PRO B CA 1
ATOM 7562 C C . PRO B 1 178 ? -25.531 36.406 -1.704 1 79.12 178 PRO B C 1
ATOM 7564 O O . PRO B 1 178 ? -26.172 35.969 -2.67 1 79.12 178 PRO B O 1
ATOM 7567 N N . GLY B 1 179 ? -26.078 37.125 -0.811 1 81 179 GLY B N 1
ATOM 7568 C CA . GLY B 1 179 ? -27.453 37.594 -0.905 1 81 179 GLY B CA 1
ATOM 7569 C C . GLY B 1 179 ? -28.453 36.688 -0.233 1 81 179 GLY B C 1
ATOM 7570 O O . GLY B 1 179 ? -29.578 37.062 0.052 1 81 179 GLY B O 1
ATOM 7571 N N . THR B 1 180 ? -28.047 35.469 -0.035 1 85.94 180 THR B N 1
ATOM 7572 C CA . THR B 1 180 ? -28.891 34.5 0.643 1 85.94 180 THR B CA 1
ATOM 7573 C C . THR B 1 180 ? -28.172 33.906 1.846 1 85.94 180 THR B C 1
ATOM 7575 O O . THR B 1 180 ? -27.672 32.781 1.773 1 85.94 180 THR B O 1
ATOM 7578 N N . PRO B 1 181 ? -28.219 34.562 2.918 1 84.12 181 PRO B N 1
ATOM 7579 C CA . PRO B 1 181 ? -27.438 34.156 4.082 1 84.12 181 PRO B CA 1
ATOM 7580 C C . PRO B 1 181 ? -27.953 32.844 4.695 1 84.12 181 PRO B C 1
ATOM 7582 O O . PRO B 1 181 ? -29.125 32.531 4.559 1 84.12 181 PRO B O 1
ATOM 7585 N N . ASN B 1 182 ? -27.031 32.094 5.219 1 83.31 182 ASN B N 1
ATOM 7586 C CA . ASN B 1 182 ? -27.422 31.016 6.133 1 83.31 182 ASN B CA 1
ATOM 7587 C C . ASN B 1 182 ? -28.219 31.562 7.324 1 83.31 182 ASN B C 1
ATOM 7589 O O . ASN B 1 182 ? -27.938 32.688 7.793 1 83.31 182 ASN B O 1
ATOM 7593 N N . LYS B 1 183 ? -29.25 30.75 7.75 1 84.31 183 LYS B N 1
ATOM 7594 C CA . LYS B 1 183 ? -30.125 31.25 8.805 1 84.31 183 LYS B CA 1
ATOM 7595 C C . LYS B 1 183 ? -30.469 30.156 9.805 1 84.31 183 LYS B C 1
ATOM 7597 O O . LYS B 1 183 ? -30.594 28.984 9.438 1 84.31 183 LYS B O 1
ATOM 7602 N N . VAL B 1 184 ? -30.516 30.578 11.016 1 85.31 184 VAL B N 1
ATOM 7603 C CA . VAL B 1 184 ? -31.016 29.734 12.086 1 85.31 184 VAL B CA 1
ATOM 7604 C C . VAL B 1 184 ? -32.188 30.406 12.789 1 85.31 184 VAL B C 1
ATOM 7606 O O . VAL B 1 184 ? -32.062 31.531 13.281 1 85.31 184 VAL B O 1
ATOM 7609 N N . ASP B 1 185 ? -33.375 29.656 12.828 1 84.69 185 ASP B N 1
ATOM 7610 C CA . ASP B 1 185 ? -34.562 30.156 13.492 1 84.69 185 ASP B CA 1
ATOM 7611 C C . ASP B 1 185 ? -34.938 29.281 14.68 1 84.69 185 ASP B C 1
ATOM 7613 O O . ASP B 1 185 ? -34.938 28.047 14.578 1 84.69 185 ASP B O 1
ATOM 7617 N N . VAL B 1 186 ? -35.156 29.938 15.742 1 83.12 186 VAL B N 1
ATOM 7618 C CA . VAL B 1 186 ? -35.781 29.25 16.875 1 83.12 186 VAL B CA 1
ATOM 7619 C C . VAL B 1 186 ? -37.281 29.453 16.844 1 83.12 186 VAL B C 1
ATOM 7621 O O . VAL B 1 186 ? -37.781 30.594 16.812 1 83.12 186 VAL B O 1
ATOM 7624 N N . LEU B 1 187 ? -37.969 28.312 16.906 1 85.88 187 LEU B N 1
ATOM 7625 C CA . LEU B 1 187 ? -39.438 28.375 16.719 1 85.88 187 LEU B CA 1
ATOM 7626 C C . LEU B 1 187 ? -40.156 28.109 18.031 1 85.88 187 LEU B C 1
ATOM 7628 O O . LEU B 1 187 ? -39.656 27.359 18.891 1 85.88 187 LEU B O 1
ATOM 7632 N N . SER B 1 188 ? -41.281 28.75 18.156 1 76.12 188 SER B N 1
ATOM 7633 C CA . SER B 1 188 ? -42.188 28.438 19.234 1 76.12 188 SER B CA 1
ATOM 7634 C C . SER B 1 188 ? -42.906 27.109 18.984 1 76.12 188 SER B C 1
ATOM 7636 O O . SER B 1 188 ? -42.875 26.594 17.859 1 76.12 188 SER B O 1
ATOM 7638 N N . PRO B 1 189 ? -43.469 26.531 20.031 1 75.06 189 PRO B N 1
ATOM 7639 C CA . PRO B 1 189 ? -44.25 25.312 19.828 1 75.06 189 PRO B CA 1
ATOM 7640 C C . PRO B 1 189 ? -45.344 25.5 18.781 1 75.06 189 PRO B C 1
ATOM 7642 O O . PRO B 1 189 ? -45.781 24.516 18.156 1 75.06 189 PRO B O 1
ATOM 7645 N N . GLU B 1 190 ? -45.875 26.734 18.562 1 78 190 GLU B N 1
ATOM 7646 C CA . GLU B 1 190 ? -46.906 27.031 17.594 1 78 190 GLU B CA 1
ATOM 7647 C C . GLU B 1 190 ? -46.344 27.281 16.203 1 78 190 GLU B C 1
ATOM 7649 O O . GLU B 1 190 ? -47.094 27.484 15.25 1 78 190 GLU B O 1
ATOM 7654 N N . GLY B 1 191 ? -45 27.281 16.094 1 80.62 191 GLY B N 1
ATOM 7655 C CA . GLY B 1 191 ? -44.344 27.406 14.805 1 80.62 191 GLY B CA 1
ATOM 7656 C C . GLY B 1 191 ? -43.906 28.828 14.492 1 80.62 191 GLY B C 1
ATOM 7657 O O . GLY B 1 191 ? -43.375 29.094 13.406 1 80.62 191 GLY B O 1
ATOM 7658 N N . ALA B 1 192 ? -44.156 29.719 15.484 1 82.5 192 ALA B N 1
ATOM 7659 C CA . ALA B 1 192 ? -43.719 31.109 15.266 1 82.5 192 ALA B CA 1
ATOM 7660 C C . ALA B 1 192 ? -42.219 31.281 15.531 1 82.5 192 ALA B C 1
ATOM 7662 O O . ALA B 1 192 ? -41.688 30.609 16.406 1 82.5 192 ALA B O 1
ATOM 7663 N N . VAL B 1 193 ? -41.562 32.188 14.766 1 85.75 193 VAL B N 1
ATOM 7664 C CA . VAL B 1 193 ? -40.125 32.438 14.945 1 85.75 193 VAL B CA 1
ATOM 7665 C C . VAL B 1 193 ? -39.938 33.312 16.172 1 85.75 193 VAL B C 1
ATOM 7667 O O . VAL B 1 193 ? -40.375 34.469 16.219 1 85.75 193 VAL B O 1
ATOM 7670 N N . TRP B 1 194 ? -39.281 32.75 17.203 1 80 194 TRP B N 1
ATOM 7671 C CA . TRP B 1 194 ? -38.969 33.469 18.438 1 80 194 TRP B CA 1
ATOM 7672 C C . TRP B 1 194 ? -37.625 34.219 18.297 1 80 194 TRP B C 1
ATOM 7674 O O . TRP B 1 194 ? -37.438 35.281 18.891 1 80 194 TRP B O 1
ATOM 7684 N N . TYR B 1 195 ? -36.719 33.625 17.656 1 79.75 195 TYR B N 1
ATOM 7685 C CA . TYR B 1 195 ? -35.375 34.156 17.469 1 79.75 195 TYR B CA 1
ATOM 7686 C C . TYR B 1 195 ? -34.812 33.719 16.125 1 79.75 195 TYR B C 1
ATOM 7688 O O . TYR B 1 195 ? -35.031 32.594 15.68 1 79.75 195 TYR B O 1
ATOM 7696 N N . SER B 1 196 ? -34.219 34.75 15.414 1 80.69 196 SER B N 1
ATOM 7697 C CA . SER B 1 196 ? -33.594 34.469 14.117 1 80.69 196 SER B CA 1
ATOM 7698 C C . SER B 1 196 ? -32.156 35 14.047 1 80.69 196 SER B C 1
ATOM 7700 O O . SER B 1 196 ? -31.891 36.094 14.5 1 80.69 196 SER B O 1
ATOM 7702 N N . ALA B 1 197 ? -31.25 34.156 13.703 1 77.81 197 ALA B N 1
ATOM 7703 C CA . ALA B 1 197 ? -29.875 34.531 13.414 1 77.81 197 ALA B CA 1
ATOM 7704 C C . ALA B 1 197 ? -29.547 34.344 11.938 1 77.81 197 ALA B C 1
ATOM 7706 O O . ALA B 1 197 ? -29.875 33.312 11.352 1 77.81 197 ALA B O 1
ATOM 7707 N N . SER B 1 198 ? -29.078 35.375 11.281 1 78.56 198 SER B N 1
ATOM 7708 C CA . SER B 1 198 ? -28.672 35.344 9.883 1 78.56 198 SER B CA 1
ATOM 7709 C C . SER B 1 198 ? -27.188 35.625 9.727 1 78.56 198 SER B C 1
ATOM 7711 O O . SER B 1 198 ? -26.656 36.562 10.375 1 78.56 198 SER B O 1
ATOM 7713 N N . PHE B 1 199 ? -26.516 34.844 8.922 1 76.88 199 PHE B N 1
ATOM 7714 C CA . PHE B 1 199 ? -25.078 34.969 8.727 1 76.88 199 PHE B CA 1
ATOM 7715 C C . PHE B 1 199 ? -24.75 35.406 7.312 1 76.88 199 PHE B C 1
ATOM 7717 O O . PHE B 1 199 ? -24.547 34.594 6.422 1 76.88 199 PHE B O 1
ATOM 7724 N N . ALA B 1 200 ? -24.797 36.719 7.074 1 69.19 200 ALA B N 1
ATOM 7725 C CA . ALA B 1 200 ? -24.578 37.312 5.766 1 69.19 200 ALA B CA 1
ATOM 7726 C C . ALA B 1 200 ? -23.172 37.875 5.637 1 69.19 200 ALA B C 1
ATOM 7728 O O . ALA B 1 200 ? -22.453 38 6.633 1 69.19 200 ALA B O 1
ATOM 7729 N N . TYR B 1 201 ? -22.75 37.969 4.379 1 67.5 201 TYR B N 1
ATOM 7730 C CA . TYR B 1 201 ? -21.484 38.625 4.109 1 67.5 201 TYR B CA 1
ATOM 7731 C C . TYR B 1 201 ? -21.484 40.031 4.688 1 67.5 201 TYR B C 1
ATOM 7733 O O . TYR B 1 201 ? -22.531 40.688 4.738 1 67.5 201 TYR B O 1
ATOM 7741 N N . GLN B 1 202 ? -20.344 40.469 5.254 1 58.38 202 GLN B N 1
ATOM 7742 C CA . GLN B 1 202 ? -20.266 41.812 5.762 1 58.38 202 GLN B CA 1
ATOM 7743 C C . GLN B 1 202 ? -20.672 42.844 4.695 1 58.38 202 GLN B C 1
ATOM 7745 O O . GLN B 1 202 ? -20.203 42.781 3.557 1 58.38 202 GLN B O 1
ATOM 7750 N N . GLY B 1 203 ? -21.594 43.719 4.891 1 55.69 203 GLY B N 1
ATOM 7751 C CA . GLY B 1 203 ? -22.109 44.75 3.99 1 55.69 203 GLY B CA 1
ATOM 7752 C C . GLY B 1 203 ? -23.453 44.406 3.398 1 55.69 203 GLY B C 1
ATOM 7753 O O . GLY B 1 203 ? -24.125 45.25 2.812 1 55.69 203 GLY B O 1
ATOM 7754 N N . GLU B 1 204 ? -23.672 43.125 3.291 1 55.03 204 GLU B N 1
ATOM 7755 C CA . GLU B 1 204 ? -25 42.781 2.791 1 55.03 204 GLU B CA 1
ATOM 7756 C C . GLU B 1 204 ? -26.078 43.094 3.816 1 55.03 204 GLU B C 1
ATOM 7758 O O . GLU B 1 204 ? -25.906 42.812 5.008 1 55.03 204 GLU B O 1
ATOM 7763 N N . LYS B 1 205 ? -26.75 44.281 3.541 1 46.44 205 LYS B N 1
ATOM 7764 C CA . LYS B 1 205 ? -27.875 44.688 4.375 1 46.44 205 LYS B CA 1
ATOM 7765 C C . LYS B 1 205 ? -28.922 43.594 4.477 1 46.44 205 LYS B C 1
ATOM 7767 O O . LYS B 1 205 ? -29.297 43 3.467 1 46.44 205 LYS B O 1
ATOM 7772 N N . SER B 1 206 ? -29 42.969 5.516 1 42.91 206 SER B N 1
ATOM 7773 C CA . SER B 1 206 ? -30.156 42.125 5.738 1 42.91 206 SER B CA 1
ATOM 7774 C C . SER B 1 206 ? -31.453 42.875 5.512 1 42.91 206 SER B C 1
ATOM 7776 O O . SER B 1 206 ? -31.562 44.062 5.828 1 42.91 206 SER B O 1
ATOM 7778 N N . GLU B 1 207 ? -32.219 42.625 4.484 1 36.03 207 GLU B N 1
ATOM 7779 C CA . GLU B 1 207 ? -33.531 43.25 4.305 1 36.03 207 GLU B CA 1
ATOM 7780 C C . GLU B 1 207 ? -34.219 43.469 5.645 1 36.03 207 GLU B C 1
ATOM 7782 O O . GLU B 1 207 ? -35.219 44.188 5.727 1 36.03 207 GLU B O 1
ATOM 7787 N N . ASP B 1 208 ? -34 42.719 6.551 1 33.91 208 ASP B N 1
ATOM 7788 C CA . ASP B 1 208 ? -35 42.812 7.586 1 33.91 208 ASP B CA 1
ATOM 7789 C C . ASP B 1 208 ? -34.812 44.094 8.43 1 33.91 208 ASP B C 1
ATOM 7791 O O . ASP B 1 208 ? -35.438 44.25 9.484 1 33.91 208 ASP B O 1
ATOM 7795 N N . GLU B 1 209 ? -33.688 44.938 8.156 1 32.03 209 GLU B N 1
ATOM 7796 C CA . GLU B 1 209 ? -33.906 46.125 8.977 1 32.03 209 GLU B CA 1
ATOM 7797 C C . GLU B 1 209 ? -34.938 47.062 8.344 1 32.03 209 GLU B C 1
ATOM 7799 O O . GLU B 1 209 ? -34.594 47.844 7.461 1 32.03 209 GLU B O 1
ATOM 7804 N N . ASN B 1 210 ? -36.156 46.75 7.934 1 27.47 210 ASN B N 1
ATOM 7805 C CA . ASN B 1 210 ? -37.281 47.656 7.691 1 27.47 210 ASN B CA 1
ATOM 7806 C C . ASN B 1 210 ? -37.312 48.781 8.727 1 27.47 210 ASN B C 1
ATOM 7808 O O . ASN B 1 210 ? -37.906 48.594 9.805 1 27.47 210 ASN B O 1
ATOM 7812 N N . GLU B 1 211 ? -36.281 49.594 9.062 1 27.33 211 GLU B N 1
ATOM 7813 C CA . GLU B 1 211 ? -36.969 50.844 9.242 1 27.33 211 GLU B CA 1
ATOM 7814 C C . GLU B 1 211 ? -37.562 51.344 7.926 1 27.33 211 GLU B C 1
ATOM 7816 O O . GLU B 1 211 ? -37.062 51.031 6.852 1 27.33 211 GLU B O 1
ATOM 7821 N N . PRO B 1 212 ? -38.75 52.094 7.77 1 26.58 212 PRO B N 1
ATOM 7822 C CA . PRO B 1 212 ? -39.5 52.688 6.648 1 26.58 212 PRO B CA 1
ATOM 7823 C C . PRO B 1 212 ? -38.625 53.562 5.77 1 26.58 212 PRO B C 1
ATOM 7825 O O . PRO B 1 212 ? -38.125 54.594 6.238 1 26.58 212 PRO B O 1
ATOM 7828 N N . GLN B 1 213 ? -37.438 53.312 5.273 1 24.27 213 GLN B N 1
ATOM 7829 C CA . GLN B 1 213 ? -37.094 54.5 4.508 1 24.27 213 GLN B CA 1
ATOM 7830 C C . GLN B 1 213 ? -37.969 54.625 3.254 1 24.27 213 GLN B C 1
ATOM 7832 O O . GLN B 1 213 ? -38.438 53.594 2.73 1 24.27 213 GLN B O 1
ATOM 7837 N N . PRO B 1 214 ? -38.281 55.906 2.664 1 22.58 214 PRO B N 1
ATOM 7838 C CA . PRO B 1 214 ? -39.188 56.344 1.6 1 22.58 214 PRO B CA 1
ATOM 7839 C C . PRO B 1 214 ? -38.844 55.75 0.242 1 22.58 214 PRO B C 1
ATOM 7841 O O . PRO B 1 214 ? -37.719 55.312 0.028 1 22.58 214 PRO B O 1
ATOM 7844 N N . SER B 1 215 ? -39.812 55.688 -0.766 1 22.27 215 SER B N 1
ATOM 7845 C CA . SER B 1 215 ? -40.219 55.188 -2.078 1 22.27 215 SER B CA 1
ATOM 7846 C C . SER B 1 215 ? -39.219 55.625 -3.158 1 22.27 215 SER B C 1
ATOM 7848 O O . SER B 1 215 ? -39.531 55.562 -4.348 1 22.27 215 SER B O 1
ATOM 7850 N N . SER B 1 216 ? -37.906 55.781 -3.041 1 20.86 216 SER B N 1
ATOM 7851 C CA . SER B 1 216 ? -37.438 56.469 -4.234 1 20.86 216 SER B CA 1
ATOM 7852 C C . SER B 1 216 ? -37.719 55.656 -5.492 1 20.86 216 SER B C 1
ATOM 7854 O O . SER B 1 216 ? -37.875 54.438 -5.426 1 20.86 216 SER B O 1
ATOM 7856 N N . SER B 1 217 ? -37.844 56.25 -6.75 1 19.77 217 SER B N 1
ATOM 7857 C CA . SER B 1 217 ? -38.375 56.125 -8.094 1 19.77 217 SER B CA 1
ATOM 7858 C C . SER B 1 217 ? -37.75 54.969 -8.844 1 19.77 217 SER B C 1
ATOM 7860 O O . SER B 1 217 ? -36.688 54.5 -8.484 1 19.77 217 SER B O 1
ATOM 7862 N N . ASN B 1 218 ? -38.375 54.5 -10.07 1 20.53 218 ASN B N 1
ATOM 7863 C CA . ASN B 1 218 ? -38.688 53.5 -11.062 1 20.53 218 ASN B CA 1
ATOM 7864 C C . ASN B 1 218 ? -37.5 53.219 -11.977 1 20.53 218 ASN B C 1
ATOM 7866 O O . ASN B 1 218 ? -37.656 52.594 -13.031 1 20.53 218 ASN B O 1
ATOM 7870 N N . SER B 1 219 ? -36.344 53.906 -12.055 1 21.03 219 SER B N 1
ATOM 7871 C CA . SER B 1 219 ? -35.812 53.812 -13.414 1 21.03 219 SER B CA 1
ATOM 7872 C C . SER B 1 219 ? -35.312 52.438 -13.734 1 21.03 219 SER B C 1
ATOM 7874 O O . SER B 1 219 ? -34.594 51.812 -12.938 1 21.03 219 SER B O 1
ATOM 7876 N N . THR B 1 220 ? -36.031 51.625 -14.648 1 22.41 220 THR B N 1
ATOM 7877 C CA . THR B 1 220 ? -36.062 50.281 -15.25 1 22.41 220 THR B CA 1
ATOM 7878 C C . THR B 1 220 ? -34.781 50 -16.031 1 22.41 220 THR B C 1
ATOM 7880 O O . THR B 1 220 ? -34.75 49.062 -16.812 1 22.41 220 THR B O 1
ATOM 7883 N N . ASP B 1 221 ? -33.781 50.75 -16.031 1 22.83 221 ASP B N 1
ATOM 7884 C CA . ASP B 1 221 ? -32.875 50.438 -17.141 1 22.83 221 ASP B CA 1
ATOM 7885 C C . ASP B 1 221 ? -32.406 48.969 -17.062 1 22.83 221 ASP B C 1
ATOM 7887 O O . ASP B 1 221 ? -32 48.5 -15.992 1 22.83 221 ASP B O 1
ATOM 7891 N N . GLU B 1 222 ? -32.75 48.031 -18.031 1 21.62 222 GLU B N 1
ATOM 7892 C CA . GLU B 1 222 ? -32.75 46.625 -18.453 1 21.62 222 GLU B CA 1
ATOM 7893 C C . GLU B 1 222 ? -31.344 46.062 -18.484 1 21.62 222 GLU B C 1
ATOM 7895 O O . GLU B 1 222 ? -31.172 44.844 -18.734 1 21.62 222 GLU B O 1
ATOM 7900 N N . ASP B 1 223 ? -30.438 46.812 -18.953 1 22.56 223 ASP B N 1
ATOM 7901 C CA . ASP B 1 223 ? -29.266 46.156 -19.516 1 22.56 223 ASP B CA 1
ATOM 7902 C C . ASP B 1 223 ? -28.5 45.375 -18.453 1 22.56 223 ASP B C 1
ATOM 7904 O O . ASP B 1 223 ? -27.953 45.969 -17.516 1 22.56 223 ASP B O 1
ATOM 7908 N N . GLY B 1 224 ? -29.016 44.25 -18.047 1 22.05 224 GLY B N 1
ATOM 7909 C CA . GLY B 1 224 ? -28.609 43.531 -16.859 1 22.05 224 GLY B CA 1
ATOM 7910 C C . GLY B 1 224 ? -27.156 43.094 -16.906 1 22.05 224 GLY B C 1
ATOM 7911 O O . GLY B 1 224 ? -26.828 42.031 -17.453 1 22.05 224 GLY B O 1
ATOM 7912 N N . GLY B 1 225 ? -26.281 44.031 -17.156 1 22.14 225 GLY B N 1
ATOM 7913 C CA . GLY B 1 225 ? -24.859 43.781 -17.156 1 22.14 225 GLY B CA 1
ATOM 7914 C C . GLY B 1 225 ? -24.406 42.875 -16.031 1 22.14 225 GLY B C 1
ATOM 7915 O O . GLY B 1 225 ? -25 42.875 -14.953 1 22.14 225 GLY B O 1
ATOM 7916 N N . VAL B 1 226 ? -23.891 41.75 -16.562 1 25.48 226 VAL B N 1
ATOM 7917 C CA . VAL B 1 226 ? -23.219 40.781 -15.695 1 25.48 226 VAL B CA 1
ATOM 7918 C C . VAL B 1 226 ? -22.312 41.5 -14.703 1 25.48 226 VAL B C 1
ATOM 7920 O O . VAL B 1 226 ? -21.344 42.125 -15.102 1 25.48 226 VAL B O 1
ATOM 7923 N N . GLN B 1 227 ? -22.891 42.219 -13.836 1 23 227 GLN B N 1
ATOM 7924 C CA . GLN B 1 227 ? -22.047 42.844 -12.82 1 23 227 GLN B CA 1
ATOM 7925 C C . GLN B 1 227 ? -20.953 41.906 -12.359 1 23 227 GLN B C 1
ATOM 7927 O O . GLN B 1 227 ? -21.219 40.75 -11.992 1 23 227 GLN B O 1
ATOM 7932 N N . GLU B 1 228 ? -19.797 42.062 -12.953 1 26.66 228 GLU B N 1
ATOM 7933 C CA . GLU B 1 228 ? -18.531 41.562 -12.398 1 26.66 228 GLU B CA 1
ATOM 7934 C C . GLU B 1 228 ? -18.578 41.531 -10.875 1 26.66 228 GLU B C 1
ATOM 7936 O O . GLU B 1 228 ? -18.703 42.562 -10.227 1 26.66 228 GLU B O 1
ATOM 7941 N N . GLU B 1 229 ? -19.297 40.562 -10.414 1 28.48 229 GLU B N 1
ATOM 7942 C CA . GLU B 1 229 ? -19.516 40.438 -8.977 1 28.48 229 GLU B CA 1
ATOM 7943 C C . GLU B 1 229 ? -18.25 40.781 -8.188 1 28.48 229 GLU B C 1
ATOM 7945 O O . GLU B 1 229 ? -17.141 40.469 -8.625 1 28.48 229 GLU B O 1
ATOM 7950 N N . ALA B 1 230 ? -18.297 41.875 -7.535 1 29.03 230 ALA B N 1
ATOM 7951 C CA . ALA B 1 230 ? -17.359 42.375 -6.531 1 29.03 230 ALA B CA 1
ATOM 7952 C C . ALA B 1 230 ? -16.547 41.219 -5.93 1 29.03 230 ALA B C 1
ATOM 7954 O O . ALA B 1 230 ? -17.109 40.156 -5.621 1 29.03 230 ALA B O 1
ATOM 7955 N N . GLY B 1 231 ? -15.352 41.062 -6.34 1 31.66 231 GLY B N 1
ATOM 7956 C CA . GLY B 1 231 ? -14.336 40.188 -5.762 1 31.66 231 GLY B CA 1
ATOM 7957 C C . GLY B 1 231 ? -14.531 39.969 -4.277 1 31.66 231 GLY B C 1
ATOM 7958 O O . GLY B 1 231 ? -14.773 40.906 -3.521 1 31.66 231 GLY B O 1
ATOM 7959 N N . ASP B 1 232 ? -15.117 38.844 -3.783 1 35.56 232 ASP B N 1
ATOM 7960 C CA . ASP B 1 232 ? -15.539 38.312 -2.5 1 35.56 232 ASP B CA 1
ATOM 7961 C C . ASP B 1 232 ? -14.5 38.562 -1.417 1 35.56 232 ASP B C 1
ATOM 7963 O O . ASP B 1 232 ? -13.852 37.625 -0.932 1 35.56 232 ASP B O 1
ATOM 7967 N N . GLY B 1 233 ? -13.695 39.5 -1.504 1 36.59 233 GLY B N 1
ATOM 7968 C CA . GLY B 1 233 ? -12.75 39.906 -0.485 1 36.59 233 GLY B CA 1
ATOM 7969 C C . GLY B 1 233 ? -13.367 40.031 0.895 1 36.59 233 GLY B C 1
ATOM 7970 O O . GLY B 1 233 ? -12.719 40.469 1.84 1 36.59 233 GLY B O 1
ATOM 7971 N N . GLY B 1 234 ? -14.617 40.125 1.107 1 43.03 234 GLY B N 1
ATOM 7972 C CA . GLY B 1 234 ? -15.227 40.375 2.406 1 43.03 234 GLY B CA 1
ATOM 7973 C C . GLY B 1 234 ? -15.148 39.156 3.33 1 43.03 234 GLY B C 1
ATOM 7974 O O . GLY B 1 234 ? -14.828 38.062 2.891 1 43.03 234 GLY B O 1
ATOM 7975 N N . ASN B 1 235 ? -15.047 39.375 4.742 1 56.31 235 ASN B N 1
ATOM 7976 C CA . ASN B 1 235 ? -15.109 38.406 5.832 1 56.31 235 ASN B CA 1
ATOM 7977 C C . ASN B 1 235 ? -16.188 37.375 5.59 1 56.31 235 ASN B C 1
ATOM 7979 O O . ASN B 1 235 ? -17.359 37.719 5.363 1 56.31 235 ASN B O 1
ATOM 7983 N N . LEU B 1 236 ? -15.805 36.25 5.047 1 63.91 236 LEU B N 1
ATOM 7984 C CA . LEU B 1 236 ? -16.719 35.125 4.898 1 63.91 236 LEU B CA 1
ATOM 7985 C C . LEU B 1 236 ? -17.656 35.031 6.098 1 63.91 236 LEU B C 1
ATOM 7987 O O . LEU B 1 236 ? -17.234 35.219 7.238 1 63.91 236 LEU B O 1
ATOM 7991 N N . PRO B 1 237 ? -18.922 35.062 5.707 1 70 237 PRO B N 1
ATOM 7992 C CA . PRO B 1 237 ? -19.812 34.812 6.836 1 70 237 PRO B CA 1
ATOM 7993 C C . PRO B 1 237 ? -19.547 33.438 7.48 1 70 237 PRO B C 1
ATOM 7995 O O . PRO B 1 237 ? -18.781 32.625 6.941 1 70 237 PRO B O 1
ATOM 7998 N N . MET B 1 238 ? -20.062 33.312 8.594 1 66.38 238 MET B N 1
ATOM 7999 C CA . MET B 1 238 ? -19.938 32.031 9.281 1 66.38 238 MET B CA 1
ATOM 8000 C C . MET B 1 238 ? -20.641 30.922 8.5 1 66.38 238 MET B C 1
ATOM 8002 O O . MET B 1 238 ? -21.781 31.094 8.07 1 66.38 238 MET B O 1
ATOM 8006 N N . PHE B 1 239 ? -19.922 29.906 8.156 1 72.5 239 PHE B N 1
ATOM 8007 C CA . PHE B 1 239 ? -20.5 28.734 7.488 1 72.5 239 PHE B CA 1
ATOM 8008 C C . PHE B 1 239 ? -19.672 27.484 7.793 1 72.5 239 PHE B C 1
ATOM 8010 O O . PHE B 1 239 ? -18.578 27.578 8.359 1 72.5 239 PHE B O 1
ATOM 8017 N N . TYR B 1 240 ? -20.281 26.344 7.617 1 71.69 240 TYR B N 1
ATOM 8018 C CA . TYR B 1 240 ? -19.578 25.062 7.719 1 71.69 240 TYR B CA 1
ATOM 8019 C C . TYR B 1 240 ? -19.359 24.453 6.344 1 71.69 240 TYR B C 1
ATOM 8021 O O . TYR B 1 240 ? -20.328 24.125 5.652 1 71.69 240 TYR B O 1
ATOM 8029 N N . ALA B 1 241 ? -18.062 24.25 6.066 1 69.88 241 ALA B N 1
ATOM 8030 C CA . ALA B 1 241 ? -17.719 23.766 4.738 1 69.88 241 ALA B CA 1
ATOM 8031 C C . ALA B 1 241 ? -18.328 22.391 4.492 1 69.88 241 ALA B C 1
ATOM 8033 O O . ALA B 1 241 ? -18.422 21.562 5.406 1 69.88 241 ALA B O 1
ATOM 8034 N N . TYR B 1 242 ? -18.875 22.125 3.23 1 70.75 242 TYR B N 1
ATOM 8035 C CA . TYR B 1 242 ? -19.375 20.875 2.689 1 70.75 242 TYR B CA 1
ATOM 8036 C C . TYR B 1 242 ? -20.781 20.578 3.217 1 70.75 242 TYR B C 1
ATOM 8038 O O . TYR B 1 242 ? -21.297 19.469 3.033 1 70.75 242 TYR B O 1
ATOM 8046 N N . SER B 1 243 ? -21.297 21.547 3.93 1 74.12 243 SER B N 1
ATOM 8047 C CA . SER B 1 243 ? -22.703 21.406 4.309 1 74.12 243 SER B CA 1
ATOM 8048 C C . SER B 1 243 ? -23.609 21.484 3.088 1 74.12 243 SER B C 1
ATOM 8050 O O . SER B 1 243 ? -23.469 22.375 2.25 1 74.12 243 SER B O 1
ATOM 8052 N N . ALA B 1 244 ? -24.547 20.609 3.033 1 72.56 244 ALA B N 1
ATOM 8053 C CA . ALA B 1 244 ? -25.5 20.609 1.924 1 72.56 244 ALA B CA 1
ATOM 8054 C C . ALA B 1 244 ? -26.5 21.766 2.047 1 72.56 244 ALA B C 1
ATOM 8056 O O . ALA B 1 244 ? -26.906 22.125 3.152 1 72.56 244 ALA B O 1
ATOM 8057 N N . THR B 1 245 ? -26.844 22.312 0.902 1 77.69 245 THR B N 1
ATOM 8058 C CA . THR B 1 245 ? -27.875 23.344 0.871 1 77.69 245 THR B CA 1
ATOM 8059 C C . THR B 1 245 ? -29.25 22.75 1.163 1 77.69 245 THR B C 1
ATOM 8061 O O . THR B 1 245 ? -29.578 21.656 0.688 1 77.69 245 THR B O 1
ATOM 8064 N N . GLY B 1 246 ? -29.984 23.422 1.953 1 82.38 246 GLY B N 1
ATOM 8065 C CA . GLY B 1 246 ? -31.312 22.969 2.287 1 82.38 246 GLY B CA 1
ATOM 8066 C C . GLY B 1 246 ? -31.828 23.531 3.6 1 82.38 246 GLY B C 1
ATOM 8067 O O . GLY B 1 246 ? -31.203 24.406 4.191 1 82.38 246 GLY B O 1
ATOM 8068 N N . MET B 1 247 ? -33.062 23.141 3.877 1 85.56 247 MET B N 1
ATOM 8069 C CA . MET B 1 247 ? -33.719 23.562 5.113 1 85.56 247 MET B CA 1
ATOM 8070 C C . MET B 1 247 ? -34.125 22.359 5.949 1 85.56 247 MET B C 1
ATOM 8072 O O . MET B 1 247 ? -34.719 21.406 5.426 1 85.56 247 MET B O 1
ATOM 8076 N N . VAL B 1 248 ? -33.625 22.375 7.168 1 85.25 248 VAL B N 1
ATOM 8077 C CA . VAL B 1 248 ? -34.031 21.312 8.078 1 85.25 248 VAL B CA 1
ATOM 8078 C C . VAL B 1 248 ? -34.625 21.906 9.344 1 85.25 248 VAL B C 1
ATOM 8080 O O . VAL B 1 248 ? -34.25 23.016 9.758 1 85.25 248 VAL B O 1
ATOM 8083 N N . GLU B 1 249 ? -35.625 21.188 9.875 1 85.19 249 GLU B N 1
ATOM 8084 C CA . GLU B 1 249 ? -36.281 21.562 11.125 1 85.19 249 GLU B CA 1
ATOM 8085 C C . GLU B 1 249 ? -36.312 20.375 12.094 1 85.19 249 GLU B C 1
ATOM 8087 O O . GLU B 1 249 ? -36.531 19.234 11.688 1 85.19 249 GLU B O 1
ATOM 8092 N N . GLY B 1 250 ? -35.969 20.719 13.328 1 85.44 250 GLY B N 1
ATOM 8093 C CA . GLY B 1 250 ? -36 19.656 14.32 1 85.44 250 GLY B CA 1
ATOM 8094 C C . GLY B 1 250 ? -3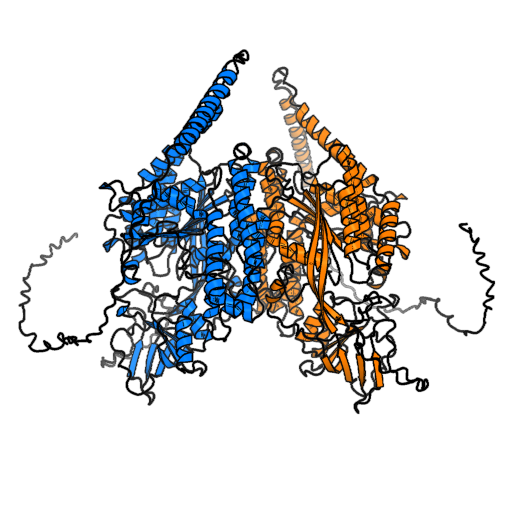5.844 20.172 15.742 1 85.44 250 GLY B C 1
ATOM 8095 O O . GLY B 1 250 ? -35.625 21.359 15.961 1 85.44 250 GLY B O 1
ATOM 8096 N N . GLU B 1 251 ? -36.094 19.234 16.625 1 83.88 251 GLU B N 1
ATOM 8097 C CA . GLU B 1 251 ? -35.906 19.516 18.047 1 83.88 251 GLU B CA 1
ATOM 8098 C C . GLU B 1 251 ? -34.406 19.672 18.375 1 83.88 251 GLU B C 1
ATOM 8100 O O . GLU B 1 251 ? -33.594 18.906 17.891 1 83.88 251 GLU B O 1
ATOM 8105 N N . LEU B 1 252 ? -34.094 20.703 19.094 1 85.19 252 LEU B N 1
ATOM 8106 C CA . LEU B 1 252 ? -32.719 20.969 19.484 1 85.19 252 LEU B CA 1
ATOM 8107 C C . LEU B 1 252 ? -32.344 20.109 20.688 1 85.19 252 LEU B C 1
ATOM 8109 O O . LEU B 1 252 ? -33 20.125 21.719 1 85.19 252 LEU B O 1
ATOM 8113 N N . ILE B 1 253 ? -31.297 19.344 20.516 1 84.5 253 ILE B N 1
ATOM 8114 C CA . ILE B 1 253 ? -30.766 18.531 21.609 1 84.5 253 ILE B CA 1
ATOM 8115 C C . ILE B 1 253 ? -29.344 18.953 21.922 1 84.5 253 ILE B C 1
ATOM 8117 O O . ILE B 1 253 ? -28.562 19.234 21.016 1 84.5 253 ILE B O 1
ATOM 8121 N N . TYR B 1 254 ? -29.047 19.078 23.203 1 85.19 254 TYR B N 1
ATOM 8122 C CA . TYR B 1 254 ? -27.688 19.391 23.641 1 85.19 254 TYR B CA 1
ATOM 8123 C C . TYR B 1 254 ? -26.812 18.141 23.656 1 85.19 254 TYR B C 1
ATOM 8125 O O . TYR B 1 254 ? -27.078 17.203 24.422 1 85.19 254 TYR B O 1
ATOM 8133 N N . ALA B 1 255 ? -25.797 18.219 22.844 1 86.56 255 ALA B N 1
ATOM 8134 C CA . ALA B 1 255 ? -24.953 17.031 22.719 1 86.56 255 ALA B CA 1
ATOM 8135 C C . ALA B 1 255 ? -23.547 17.312 23.25 1 86.56 255 ALA B C 1
ATOM 8137 O O . ALA B 1 255 ? -22.578 16.703 22.781 1 86.56 255 ALA B O 1
ATOM 8138 N N . HIS B 1 256 ? -23.391 18.297 24.094 1 85.06 256 HIS B N 1
ATOM 8139 C CA . HIS B 1 256 ? -22.125 18.641 24.719 1 85.06 256 HIS B CA 1
ATOM 8140 C C . HIS B 1 256 ? -21.031 18.859 23.672 1 85.06 256 HIS B C 1
ATOM 8142 O O . HIS B 1 256 ? -21.203 19.672 22.75 1 85.06 256 HIS B O 1
ATOM 8148 N N . TYR B 1 257 ? -19.953 18.031 23.672 1 79.12 257 TYR B N 1
ATOM 8149 C CA . TYR B 1 257 ? -18.891 18.234 22.703 1 79.12 257 TYR B CA 1
ATOM 8150 C C . TYR B 1 257 ? -19.094 17.375 21.469 1 79.12 257 TYR B C 1
ATOM 8152 O O . TYR B 1 257 ? -18.328 17.469 20.5 1 79.12 257 TYR B O 1
ATOM 8160 N N . GLY B 1 258 ? -20.156 16.625 21.438 1 82.25 258 GLY B N 1
ATOM 8161 C CA . GLY B 1 258 ? -20.469 15.812 20.281 1 82.25 258 GLY B CA 1
ATOM 8162 C C . GLY B 1 258 ? -19.531 14.641 20.094 1 82.25 258 GLY B C 1
ATOM 8163 O O . GLY B 1 258 ? -19.328 14.172 18.969 1 82.25 258 GLY B O 1
ATOM 8164 N N . ASP B 1 259 ? -18.875 14.273 21.188 1 76.31 259 ASP B N 1
ATOM 8165 C CA . ASP B 1 259 ? -18.031 13.086 21.156 1 76.31 259 ASP B CA 1
ATOM 8166 C C . ASP B 1 259 ? -18.859 11.812 21.266 1 76.31 259 ASP B C 1
ATOM 8168 O O . ASP B 1 259 ? -20.047 11.867 21.594 1 76.31 259 ASP B O 1
ATOM 8172 N N . GLN B 1 260 ? -18.234 10.734 20.906 1 70.69 260 GLN B N 1
ATOM 8173 C CA . GLN B 1 260 ? -18.938 9.461 20.953 1 70.69 260 GLN B CA 1
ATOM 8174 C C . GLN B 1 260 ? -19.609 9.258 22.312 1 70.69 260 GLN B C 1
ATOM 8176 O O . GLN B 1 260 ? -20.766 8.828 22.375 1 70.69 260 GLN B O 1
ATOM 8181 N N . GLU B 1 261 ? -18.875 9.57 23.406 1 71.31 261 GLU B N 1
ATOM 8182 C CA . GLU B 1 261 ? -19.391 9.406 24.766 1 71.31 261 GLU B CA 1
ATOM 8183 C C . GLU B 1 261 ? -20.625 10.273 24.984 1 71.31 261 GLU B C 1
ATOM 8185 O O . GLU B 1 261 ? -21.531 9.883 25.719 1 71.31 261 GLU B O 1
ATOM 8190 N N . ASP B 1 262 ? -20.578 11.406 24.422 1 81.5 262 ASP B N 1
ATOM 8191 C CA . ASP B 1 262 ? -21.703 12.328 24.594 1 81.5 262 ASP B CA 1
ATOM 8192 C C . ASP B 1 262 ? -22.969 11.766 23.969 1 81.5 262 ASP B C 1
ATOM 8194 O O . ASP B 1 262 ? -24.047 11.852 24.562 1 81.5 262 ASP B O 1
ATOM 8198 N N . PHE B 1 263 ? -22.922 11.18 22.812 1 80.25 263 PHE B N 1
ATOM 8199 C CA . PHE B 1 263 ? -24.094 10.617 22.141 1 80.25 263 PHE B CA 1
ATOM 8200 C C . PHE B 1 263 ? -24.578 9.367 22.859 1 80.25 263 PHE B C 1
ATOM 8202 O O . PHE B 1 263 ? -25.781 9.125 22.953 1 80.25 263 PHE B O 1
ATOM 8209 N N . GLU B 1 264 ? -23.625 8.672 23.406 1 72.94 264 GLU B N 1
ATOM 8210 C CA . GLU B 1 264 ? -23.984 7.508 24.203 1 72.94 264 GLU B CA 1
ATOM 8211 C C . GLU B 1 264 ? -24.766 7.91 25.453 1 72.94 264 GLU B C 1
ATOM 8213 O O . GLU B 1 264 ? -25.734 7.254 25.812 1 72.94 264 GLU B O 1
ATOM 8218 N N . LYS B 1 265 ? -24.234 8.852 26.062 1 79.62 265 LYS B N 1
ATOM 8219 C CA . LYS B 1 265 ? -24.922 9.367 27.25 1 79.62 265 LYS B CA 1
ATOM 8220 C C . LYS B 1 265 ? -26.344 9.812 26.922 1 79.62 265 LYS B C 1
ATOM 8222 O O . LYS B 1 265 ? -27.266 9.609 27.719 1 79.62 265 LYS B O 1
ATOM 8227 N N . LEU B 1 266 ? -26.5 10.398 25.828 1 82.25 266 LEU B N 1
ATOM 8228 C CA . LEU B 1 266 ? -27.828 10.828 25.391 1 82.25 266 LEU B CA 1
ATOM 8229 C C . LEU B 1 266 ? -28.75 9.625 25.219 1 82.25 266 LEU B C 1
ATOM 8231 O O . LEU B 1 266 ? -29.922 9.68 25.625 1 82.25 266 LEU B O 1
ATOM 8235 N N . GLU B 1 267 ? -28.234 8.609 24.625 1 76.31 267 GLU B N 1
ATOM 8236 C CA . GLU B 1 267 ? -29.031 7.395 24.453 1 76.31 267 GLU B CA 1
ATOM 8237 C C . GLU B 1 267 ? -29.375 6.77 25.797 1 76.31 267 GLU B C 1
ATOM 8239 O O . GLU B 1 267 ? -30.484 6.27 26 1 76.31 267 GLU B O 1
ATOM 8244 N N . GLN B 1 268 ? -28.438 6.758 26.656 1 73.62 268 GLN B N 1
ATOM 8245 C CA . GLN B 1 268 ? -28.625 6.16 27.969 1 73.62 268 GLN B CA 1
ATOM 8246 C C . GLN B 1 268 ? -29.703 6.891 28.766 1 73.62 268 GLN B C 1
ATOM 8248 O O . GLN B 1 268 ? -30.469 6.273 29.516 1 73.62 268 GLN B O 1
ATOM 8253 N N . ILE B 1 269 ? -29.688 8.148 28.609 1 77.5 269 ILE B N 1
ATOM 8254 C CA . ILE B 1 269 ? -30.656 8.922 29.391 1 77.5 269 ILE B CA 1
ATOM 8255 C C . ILE B 1 269 ? -32 8.945 28.656 1 77.5 269 ILE B C 1
ATOM 8257 O O . ILE B 1 269 ? -32.906 9.672 29.047 1 77.5 269 ILE B O 1
ATOM 8261 N N . GLY B 1 270 ? -32.062 8.195 27.516 1 72.44 270 GLY B N 1
ATOM 8262 C CA . GLY B 1 270 ? -33.344 7.934 26.891 1 72.44 270 GLY B CA 1
ATOM 8263 C C . GLY B 1 270 ? -33.656 8.891 25.75 1 72.44 270 GLY B C 1
ATOM 8264 O O . GLY B 1 270 ? -34.812 8.984 25.312 1 72.44 270 GLY B O 1
ATOM 8265 N N . VAL B 1 271 ? -32.719 9.68 25.453 1 75.75 271 VAL B N 1
ATOM 8266 C CA . VAL B 1 271 ? -32.938 10.539 24.297 1 75.75 271 VAL B CA 1
ATOM 8267 C C . VAL B 1 271 ? -33.031 9.688 23.031 1 75.75 271 VAL B C 1
ATOM 8269 O O . VAL B 1 271 ? -32.125 8.914 22.734 1 75.75 271 VAL B O 1
ATOM 8272 N N . ASP B 1 272 ? -34.188 9.609 22.391 1 70.69 272 ASP B N 1
ATOM 8273 C CA . ASP B 1 272 ? -34.375 8.859 21.141 1 70.69 272 ASP B CA 1
ATOM 8274 C C . ASP B 1 272 ? -33.719 9.586 19.969 1 70.69 272 ASP B C 1
ATOM 8276 O O . ASP B 1 272 ? -34.312 10.523 19.422 1 70.69 272 ASP B O 1
ATOM 8280 N N . LEU B 1 273 ? -32.625 9.234 19.594 1 66.88 273 LEU B N 1
ATOM 8281 C CA . LEU B 1 273 ? -31.859 9.898 18.531 1 66.88 273 LEU B CA 1
ATOM 8282 C C . LEU B 1 273 ? -32.281 9.367 17.172 1 66.88 273 LEU B C 1
ATOM 8284 O O . LEU B 1 273 ? -31.953 9.953 16.141 1 66.88 273 LEU B O 1
ATOM 8288 N N . THR B 1 274 ? -33.031 8.141 17.234 1 56.28 274 THR B N 1
ATOM 8289 C CA . THR B 1 274 ? -33.469 7.516 15.984 1 56.28 274 THR B CA 1
ATOM 8290 C C . THR B 1 274 ? -34.594 8.312 15.352 1 56.28 274 THR B C 1
ATOM 8292 O O . THR B 1 274 ? -34.938 8.102 14.188 1 56.28 274 THR B O 1
ATOM 8295 N N . VAL B 1 275 ? -35.344 9.031 16.172 1 52.41 275 VAL B N 1
ATOM 8296 C CA . VAL B 1 275 ? -36.406 9.805 15.562 1 52.41 275 VAL B CA 1
ATOM 8297 C C . VAL B 1 275 ? -35.844 10.969 14.766 1 52.41 275 VAL B C 1
ATOM 8299 O O . VAL B 1 275 ? -35 11.719 15.273 1 52.41 275 VAL B O 1
ATOM 8302 N N . THR B 1 276 ? -35.781 10.875 13.477 1 58.34 276 THR B N 1
ATOM 8303 C CA . THR B 1 276 ? -35.062 11.562 12.406 1 58.34 276 THR B CA 1
ATOM 8304 C C . THR B 1 276 ? -35.281 13.07 12.484 1 58.34 276 THR B C 1
ATOM 8306 O O . THR B 1 276 ? -34.812 13.82 11.633 1 58.34 276 THR B O 1
ATOM 8309 N N . ASP B 1 277 ? -35.75 13.641 13.586 1 77.31 277 ASP B N 1
ATOM 8310 C CA . ASP B 1 277 ? -36.062 15.07 13.484 1 77.31 277 ASP B CA 1
ATOM 8311 C C . ASP B 1 277 ? -35.344 15.852 14.586 1 77.31 277 ASP B C 1
ATOM 8313 O O . ASP B 1 277 ? -35.969 16.641 15.289 1 77.31 277 ASP B O 1
ATOM 8317 N N . LYS B 1 278 ? -34.094 15.586 14.836 1 84.25 278 LYS B N 1
ATOM 8318 C CA . LYS B 1 278 ? -33.375 16.281 15.883 1 84.25 278 LYS B CA 1
ATOM 8319 C C . LYS B 1 278 ? -32.156 17.016 15.305 1 84.25 278 LYS B C 1
ATOM 8321 O O . LYS B 1 278 ? -31.547 16.547 14.336 1 84.25 278 LYS B O 1
ATOM 8326 N N . ILE B 1 279 ? -31.859 18.141 15.883 1 86.06 279 ILE B N 1
ATOM 8327 C CA . ILE B 1 279 ? -30.672 18.938 15.578 1 86.06 279 ILE B CA 1
ATOM 8328 C C . ILE B 1 279 ? -29.781 19.031 16.812 1 86.06 279 ILE B C 1
ATOM 8330 O O . ILE B 1 279 ? -30.25 19.344 17.906 1 86.06 279 ILE B O 1
ATOM 8334 N N . GLY B 1 280 ? -28.562 18.688 16.656 1 85.5 280 GLY B N 1
ATOM 8335 C CA . GLY B 1 280 ? -27.641 18.688 17.781 1 85.5 280 GLY B CA 1
ATOM 8336 C C . GLY B 1 280 ? -26.969 20.031 18 1 85.5 280 GLY B C 1
ATOM 8337 O O . GLY B 1 280 ? -26.484 20.641 17.047 1 85.5 280 GLY B O 1
ATOM 8338 N N . LEU B 1 281 ? -27.016 20.531 19.234 1 85.44 281 LEU B N 1
ATOM 8339 C CA . LEU B 1 281 ? -26.172 21.641 19.688 1 85.44 281 LEU B CA 1
ATOM 8340 C C . LEU B 1 281 ? -24.875 21.125 20.297 1 85.44 281 LEU B C 1
ATOM 8342 O O . LEU B 1 281 ? -24.875 20.469 21.328 1 85.44 281 LEU B O 1
ATOM 8346 N N . ILE B 1 282 ? -23.781 21.453 19.562 1 82.62 282 ILE B N 1
ATOM 8347 C CA . ILE B 1 282 ? -22.516 20.844 19.922 1 82.62 282 ILE B CA 1
ATOM 8348 C C . ILE B 1 282 ? -21.469 21.922 20.203 1 82.62 282 ILE B C 1
ATOM 8350 O O . ILE B 1 282 ? -21.375 22.906 19.469 1 82.62 282 ILE B O 1
ATOM 8354 N N . ARG B 1 283 ? -20.719 21.703 21.234 1 75.25 283 ARG B N 1
ATOM 8355 C CA . ARG B 1 283 ? -19.641 22.625 21.594 1 75.25 283 ARG B CA 1
ATOM 8356 C C . ARG B 1 283 ? -18.422 22.406 20.703 1 75.25 283 ARG B C 1
ATOM 8358 O O . ARG B 1 283 ? -18.094 21.281 20.359 1 75.25 283 ARG B O 1
ATOM 8365 N N . TYR B 1 284 ? -17.812 23.516 20.375 1 67.88 284 TYR B N 1
ATOM 8366 C CA . TYR B 1 284 ? -16.484 23.375 19.797 1 67.88 284 TYR B CA 1
ATOM 8367 C C . TYR B 1 284 ? -15.492 22.859 20.812 1 67.88 284 TYR B C 1
ATOM 8369 O O . TYR B 1 284 ? -15.648 23.078 22.016 1 67.88 284 TYR B O 1
ATOM 8377 N N . GLY B 1 285 ? -14.555 22.094 20.359 1 63 285 GLY B N 1
ATOM 8378 C CA . GLY B 1 285 ? -13.492 21.625 21.234 1 63 285 GLY B CA 1
ATOM 8379 C C . GLY B 1 285 ? -13.391 20.125 21.281 1 63 285 GLY B C 1
ATOM 8380 O O . GLY B 1 285 ? -14.281 19.406 20.812 1 63 285 GLY B O 1
ATOM 8381 N N . ARG B 1 286 ? -12.336 19.641 21.844 1 67.12 286 ARG B N 1
ATOM 8382 C CA . ARG B 1 286 ? -12 18.25 22.062 1 67.12 286 ARG B CA 1
ATOM 8383 C C . ARG B 1 286 ? -11.758 17.531 20.734 1 67.12 286 ARG B C 1
ATOM 8385 O O . ARG B 1 286 ? -10.688 17.672 20.141 1 67.12 286 ARG B O 1
ATOM 8392 N N . THR B 1 287 ? -12.883 16.938 20.141 1 62.16 287 THR B N 1
ATOM 8393 C CA . THR B 1 287 ? -12.781 16.219 18.875 1 62.16 287 THR B CA 1
ATOM 8394 C C . THR B 1 287 ? -12.977 17.156 17.688 1 62.16 287 THR B C 1
ATOM 8396 O O . THR B 1 287 ? -13.625 18.203 17.828 1 62.16 287 THR B O 1
ATOM 8399 N N . ARG B 1 288 ? -12.359 16.828 16.656 1 61.41 288 ARG B N 1
ATOM 8400 C CA . ARG B 1 288 ? -12.5 17.656 15.461 1 61.41 288 ARG B CA 1
ATOM 8401 C C . ARG B 1 288 ? -13.953 17.703 15 1 61.41 288 ARG B C 1
ATOM 8403 O O . ARG B 1 288 ? -14.688 16.719 15.133 1 61.41 288 ARG B O 1
ATOM 8410 N N . ASP B 1 289 ? -14.266 18.781 14.422 1 67.88 289 ASP B N 1
ATOM 8411 C CA . ASP B 1 289 ? -15.648 19.062 14.062 1 67.88 289 ASP B CA 1
ATOM 8412 C C . ASP B 1 289 ? -16.156 18.062 13.016 1 67.88 289 ASP B C 1
ATOM 8414 O O . ASP B 1 289 ? -17.312 17.641 13.055 1 67.88 289 ASP B O 1
ATOM 8418 N N . ASN B 1 290 ? -15.266 17.75 12.07 1 65.12 290 ASN B N 1
ATOM 8419 C CA . ASN B 1 290 ? -15.711 16.812 11.039 1 65.12 290 ASN B CA 1
ATOM 8420 C C . ASN B 1 290 ? -16.094 15.469 11.633 1 65.12 290 ASN B C 1
ATOM 8422 O O . ASN B 1 290 ? -17.047 14.828 11.164 1 65.12 290 ASN B O 1
ATOM 8426 N N . GLU B 1 291 ? -15.375 15.102 12.547 1 67.19 291 GLU B N 1
ATOM 8427 C CA . GLU B 1 291 ? -15.703 13.844 13.219 1 67.19 291 GLU B CA 1
ATOM 8428 C C . GLU B 1 291 ? -17 13.961 14 1 67.19 291 GLU B C 1
ATOM 8430 O O . GLU B 1 291 ? -17.781 13 14.07 1 67.19 291 GLU B O 1
ATOM 8435 N N . LYS B 1 292 ? -17.203 15.062 14.594 1 72.75 292 LYS B N 1
ATOM 8436 C CA . LYS B 1 292 ? -18.453 15.305 15.32 1 72.75 292 LYS B CA 1
ATOM 8437 C C . LYS B 1 292 ? -19.656 15.211 14.383 1 72.75 292 LYS B C 1
ATOM 8439 O O . LYS B 1 292 ? -20.672 14.633 14.734 1 72.75 292 LYS B O 1
ATOM 8444 N N . VAL B 1 293 ? -19.469 15.797 13.258 1 74.69 293 VAL B N 1
ATOM 8445 C CA . VAL B 1 293 ? -20.547 15.781 12.273 1 74.69 293 VAL B CA 1
ATOM 8446 C C . VAL B 1 293 ? -20.797 14.344 11.805 1 74.69 293 VAL B C 1
ATOM 8448 O O . VAL B 1 293 ? -21.953 13.93 11.656 1 74.69 293 VAL B O 1
ATOM 8451 N N . ARG B 1 294 ? -19.719 13.648 11.492 1 69.88 294 ARG B N 1
ATOM 8452 C CA . ARG B 1 294 ? -19.844 12.25 11.094 1 69.88 294 ARG B CA 1
ATOM 8453 C C . ARG B 1 294 ? -20.609 11.453 12.148 1 69.88 294 ARG B C 1
ATOM 8455 O O . ARG B 1 294 ? -21.484 10.648 11.812 1 69.88 294 ARG B O 1
ATOM 8462 N N . LEU B 1 295 ? -20.281 11.609 13.43 1 71.06 295 LEU B N 1
ATOM 8463 C CA . LEU B 1 295 ? -20.953 10.922 14.531 1 71.06 295 LEU B CA 1
ATOM 8464 C C . LEU B 1 295 ? -22.406 11.328 14.625 1 71.06 295 LEU B C 1
ATOM 8466 O O . LEU B 1 295 ? -23.297 10.484 14.82 1 71.06 295 LEU B O 1
ATOM 8470 N N . ALA B 1 296 ? -22.625 12.602 14.508 1 78.44 296 ALA B N 1
ATOM 8471 C CA . ALA B 1 296 ? -24 13.094 14.539 1 78.44 296 ALA B CA 1
ATOM 8472 C C . ALA B 1 296 ? -24.844 12.438 13.453 1 78.44 296 ALA B C 1
ATOM 8474 O O . ALA B 1 296 ? -25.984 12.055 13.695 1 78.44 296 ALA B O 1
ATOM 8475 N N . GLU B 1 297 ? -24.234 12.312 12.25 1 74.88 297 GLU B N 1
ATOM 8476 C CA . GLU B 1 297 ? -24.906 11.641 11.148 1 74.88 297 GLU B CA 1
ATOM 8477 C C . GLU B 1 297 ? -25.172 10.172 11.477 1 74.88 297 GLU B C 1
ATOM 8479 O O . GLU B 1 297 ? -26.25 9.648 11.219 1 74.88 297 GLU B O 1
ATOM 8484 N N . LYS B 1 298 ? -24.188 9.617 11.953 1 69.31 298 LYS B N 1
ATOM 8485 C CA . LYS B 1 298 ? -24.281 8.211 12.328 1 69.31 298 LYS B CA 1
ATOM 8486 C C . LYS B 1 298 ? -25.406 7.98 13.32 1 69.31 298 LYS B C 1
ATOM 8488 O O . LYS B 1 298 ? -26.094 6.961 13.266 1 69.31 298 LYS B O 1
ATOM 8493 N N . TYR B 1 299 ? -25.625 8.898 14.258 1 73.62 299 TYR B N 1
ATOM 8494 C CA . TYR B 1 299 ? -26.625 8.758 15.305 1 73.62 299 TYR B CA 1
ATOM 8495 C C . TYR B 1 299 ? -27.969 9.305 14.852 1 73.62 299 TYR B C 1
ATOM 8497 O O . TYR B 1 299 ? -28.938 9.336 15.625 1 73.62 299 TYR B O 1
ATOM 8505 N N . GLY B 1 300 ? -28 9.789 13.578 1 73.81 300 GLY B N 1
ATOM 8506 C CA . GLY B 1 300 ? -29.281 10.07 12.945 1 73.81 300 GLY B CA 1
ATOM 8507 C C . GLY B 1 300 ? -29.688 11.523 13.055 1 73.81 300 GLY B C 1
ATOM 8508 O O . GLY B 1 300 ? -30.812 11.883 12.703 1 73.81 300 GLY B O 1
ATOM 8509 N N . LEU B 1 301 ? -28.891 12.398 13.602 1 81.06 301 LEU B N 1
ATOM 8510 C CA . LEU B 1 301 ? -29.219 13.812 13.672 1 81.06 301 LEU B CA 1
ATOM 8511 C C . LEU B 1 301 ? -29.375 14.406 12.273 1 81.06 301 LEU B C 1
ATOM 8513 O O . LEU B 1 301 ? -28.625 14.047 11.359 1 81.06 301 LEU B O 1
ATOM 8517 N N . LYS B 1 302 ? -30.312 15.344 12.156 1 81.19 302 LYS B N 1
ATOM 8518 C CA . LYS B 1 302 ? -30.578 15.969 10.867 1 81.19 302 LYS B CA 1
ATOM 8519 C C . LYS B 1 302 ? -29.609 17.125 10.602 1 81.19 302 LYS B C 1
ATOM 8521 O O . LYS B 1 302 ? -29.422 17.531 9.461 1 81.19 302 LYS B O 1
ATOM 8526 N N . GLY B 1 303 ? -29.094 17.656 11.672 1 82.5 303 GLY B N 1
ATOM 8527 C CA . GLY B 1 303 ? -28.188 18.781 11.586 1 82.5 303 GLY B CA 1
ATOM 8528 C C . GLY B 1 303 ? -27.422 19.031 12.875 1 82.5 303 GLY B C 1
ATOM 8529 O O . GLY B 1 303 ? -27.734 18.438 13.906 1 82.5 303 GLY B O 1
ATOM 8530 N N . VAL B 1 304 ? -26.422 19.859 12.703 1 84.62 304 VAL B N 1
ATOM 8531 C CA . VAL B 1 304 ? -25.609 20.203 13.867 1 84.62 304 VAL B CA 1
ATOM 8532 C C . VAL B 1 304 ? -25.359 21.703 13.922 1 84.62 304 VAL B C 1
ATOM 8534 O O . VAL B 1 304 ? -25.141 22.344 12.883 1 84.62 304 VAL B O 1
ATOM 8537 N N . LEU B 1 305 ? -25.516 22.219 15.117 1 80.44 305 LEU B N 1
ATOM 8538 C CA . LEU B 1 305 ? -25.125 23.594 15.422 1 80.44 305 LEU B CA 1
ATOM 8539 C C . LEU B 1 305 ? -23.938 23.625 16.375 1 80.44 305 LEU B C 1
ATOM 8541 O O . LEU B 1 305 ? -24.016 23.109 17.5 1 80.44 305 LEU B O 1
ATOM 8545 N N . PHE B 1 306 ? -22.875 24.219 15.812 1 76.12 306 PHE B N 1
ATOM 8546 C CA . PHE B 1 306 ? -21.703 24.344 16.656 1 76.12 306 PHE B CA 1
ATOM 8547 C C . PHE B 1 306 ? -21.703 25.672 17.406 1 76.12 306 PHE B C 1
ATOM 8549 O O . PHE B 1 306 ? -22.141 26.688 16.859 1 76.12 306 PHE B O 1
ATOM 8556 N N . TYR B 1 307 ? -21.312 25.656 18.672 1 70.81 307 TYR B N 1
ATOM 8557 C CA . TYR B 1 307 ? -21.156 26.922 19.391 1 70.81 307 TYR B CA 1
ATOM 8558 C C . TYR B 1 307 ? -19.922 26.891 20.281 1 70.81 307 TYR B C 1
ATOM 8560 O O . TYR B 1 307 ? -19.453 25.828 20.672 1 70.81 307 TYR B O 1
ATOM 8568 N N . LEU B 1 308 ? -19.391 28.047 20.453 1 64.81 308 LEU B N 1
ATOM 8569 C CA . LEU B 1 308 ? -18.266 28.203 21.375 1 64.81 308 LEU B CA 1
ATOM 8570 C C . LEU B 1 308 ? -18.766 28.5 22.797 1 64.81 308 LEU B C 1
ATOM 8572 O O . LEU B 1 308 ? -19.391 29.531 23.047 1 64.81 308 LEU B O 1
ATOM 8576 N N . ASP B 1 309 ? -18.516 27.547 23.656 1 63.34 309 ASP B N 1
ATOM 8577 C CA . ASP B 1 309 ? -18.938 27.734 25.031 1 63.34 309 ASP B CA 1
ATOM 8578 C C . ASP B 1 309 ? -18.109 28.828 25.719 1 63.34 309 ASP B C 1
ATOM 8580 O O . ASP B 1 309 ? -16.875 28.781 25.688 1 63.34 309 ASP B O 1
ATOM 8584 N N . PRO B 1 310 ? -18.891 29.844 26.203 1 55.84 310 PRO B N 1
ATOM 8585 C CA . PRO B 1 310 ? -18.172 30.938 26.875 1 55.84 310 PRO B CA 1
ATOM 8586 C C . PRO B 1 310 ? -17.25 30.438 28 1 55.84 310 PRO B C 1
ATOM 8588 O O . PRO B 1 310 ? -16.25 31.078 28.297 1 55.84 310 PRO B O 1
ATOM 8591 N N . GLU B 1 311 ? -17.797 29.422 28.625 1 53.62 311 GLU B N 1
ATOM 8592 C CA . GLU B 1 311 ? -16.953 28.875 29.703 1 53.62 311 GLU B CA 1
ATOM 8593 C C . GLU B 1 311 ? -15.648 28.312 29.141 1 53.62 311 GLU B C 1
ATOM 8595 O O . GLU B 1 311 ? -14.641 28.266 29.844 1 53.62 311 GLU B O 1
ATOM 8600 N N . ASP B 1 312 ? -15.992 27.859 27.875 1 52.84 312 ASP B N 1
ATOM 8601 C CA . ASP B 1 312 ? -14.797 27.344 27.203 1 52.84 312 ASP B CA 1
ATOM 8602 C C . ASP B 1 312 ? -13.992 28.484 26.562 1 52.84 312 ASP B C 1
ATOM 8604 O O . ASP B 1 312 ? -12.805 28.328 26.297 1 52.84 312 ASP B O 1
ATOM 8608 N N . ARG B 1 313 ? -14.992 29.703 26.203 1 45.19 313 ARG B N 1
ATOM 8609 C CA . ARG B 1 313 ? -14.555 30.859 25.453 1 45.19 313 ARG B CA 1
ATOM 8610 C C . ARG B 1 313 ? -13.562 31.703 26.266 1 45.19 313 ARG B C 1
ATOM 8612 O O . ARG B 1 313 ? -13.227 32.812 25.875 1 45.19 313 ARG B O 1
ATOM 8619 N N . LYS B 1 314 ? -13.398 31.625 27.469 1 39.59 314 LYS B N 1
ATOM 8620 C CA . LYS B 1 314 ? -12.594 32.781 27.828 1 39.59 314 LYS B CA 1
ATOM 8621 C C . LYS B 1 314 ? -11.688 33.188 26.672 1 39.59 314 LYS B C 1
ATOM 8623 O O . LYS B 1 314 ? -10.688 33.875 26.875 1 39.59 314 LYS B O 1
ATOM 8628 N N . ILE B 1 315 ? -11.93 32.5 25.625 1 35.22 315 ILE B N 1
ATOM 8629 C CA . ILE B 1 315 ? -11.234 32.875 24.406 1 35.22 315 ILE B CA 1
ATOM 8630 C C . ILE B 1 315 ? -11.977 34.031 23.734 1 35.22 315 ILE B C 1
ATOM 8632 O O . ILE B 1 315 ? -13.211 34.031 23.672 1 35.22 315 ILE B O 1
ATOM 8636 N N . SER B 1 316 ? -11.547 35.281 23.688 1 30.31 316 SER B N 1
ATOM 8637 C CA . SER B 1 316 ? -12.133 36.375 22.922 1 30.31 316 SER B CA 1
ATOM 8638 C C . SER B 1 316 ? -12.781 35.875 21.641 1 30.31 316 SER B C 1
ATOM 8640 O O . SER B 1 316 ? -12.398 34.812 21.125 1 30.31 316 SER B O 1
ATOM 8642 N N . SER B 1 317 ? -13.906 36.469 21.234 1 30.77 317 SER B N 1
ATOM 8643 C CA . SER B 1 317 ? -15.023 36.344 20.312 1 30.77 317 SER B CA 1
ATOM 8644 C C . SER B 1 317 ? -14.547 35.844 18.938 1 30.77 317 SER B C 1
ATOM 8646 O O . SER B 1 317 ? -15.172 35 18.328 1 30.77 317 SER B O 1
ATOM 8648 N N . HIS B 1 318 ? -13.969 36.781 18.172 1 28.91 318 HIS B N 1
ATOM 8649 C CA . HIS B 1 318 ? -14.523 37.062 16.859 1 28.91 318 HIS B CA 1
ATOM 8650 C C . HIS B 1 318 ? -14.211 35.938 15.883 1 28.91 318 HIS B C 1
ATOM 8652 O O . HIS B 1 318 ? -15.07 35.5 15.102 1 28.91 318 HIS B O 1
ATOM 8658 N N . ASP B 1 319 ? -12.969 35.812 15.375 1 31.41 319 ASP B N 1
ATOM 8659 C CA . ASP B 1 319 ? -12.758 35.375 14.008 1 31.41 319 ASP B CA 1
ATOM 8660 C C . ASP B 1 319 ? -12.602 33.844 13.961 1 31.41 319 ASP B C 1
ATOM 8662 O O . ASP B 1 319 ? -11.523 33.344 13.656 1 31.41 319 ASP B O 1
ATOM 8666 N N . TRP B 1 320 ? -13.109 33.188 14.938 1 32.97 320 TRP B N 1
ATOM 8667 C CA . TRP B 1 320 ? -12.992 31.75 14.742 1 32.97 320 TRP B CA 1
ATOM 8668 C C . TRP B 1 320 ? -13.812 31.281 13.547 1 32.97 320 TRP B C 1
ATOM 8670 O O . TRP B 1 320 ? -15.039 31.375 13.555 1 32.97 320 TRP B O 1
ATOM 8680 N N . HIS B 1 321 ? -13.461 31.625 12.508 1 33.59 321 HIS B N 1
ATOM 8681 C CA . HIS B 1 321 ? -14.125 30.922 11.422 1 33.59 321 HIS B CA 1
ATOM 8682 C C . HIS B 1 321 ? -13.906 29.406 11.531 1 33.59 321 HIS B C 1
ATOM 8684 O O . HIS B 1 321 ? -12.773 28.938 11.492 1 33.59 321 HIS B O 1
ATOM 8690 N N . ALA B 1 322 ? -14.672 28.797 12.422 1 35.41 322 ALA B N 1
ATOM 8691 C CA . ALA B 1 322 ? -14.734 27.328 12.453 1 35.41 322 ALA B CA 1
ATOM 8692 C C . ALA B 1 322 ? -14.719 26.75 11.039 1 35.41 322 ALA B C 1
ATOM 8694 O O . ALA B 1 322 ? -15.742 26.781 10.344 1 35.41 322 ALA B O 1
ATOM 8695 N N . SER B 1 323 ? -13.93 27.078 10.234 1 39.41 323 SER B N 1
ATOM 8696 C CA . SER B 1 323 ? -13.992 26.375 8.953 1 39.41 323 SER B CA 1
ATOM 8697 C C . SER B 1 323 ? -13.977 24.859 9.141 1 39.41 323 SER B C 1
ATOM 8699 O O . SER B 1 323 ? -13.172 24.344 9.914 1 39.41 323 SER B O 1
ATOM 8701 N N . PRO B 1 324 ? -15.117 24.25 8.914 1 41.38 324 PRO B N 1
ATOM 8702 C CA . PRO B 1 324 ? -15.172 22.781 8.883 1 41.38 324 PRO B CA 1
ATOM 8703 C C . PRO B 1 324 ? -13.914 22.172 8.273 1 41.38 324 PRO B C 1
ATOM 8705 O O . PRO B 1 324 ? -13.461 22.594 7.207 1 41.38 324 PRO B O 1
ATOM 8708 N N . HIS B 1 325 ? -13.008 21.781 9.109 1 46.78 325 HIS B N 1
ATOM 8709 C CA . HIS B 1 325 ? -11.758 21.188 8.656 1 46.78 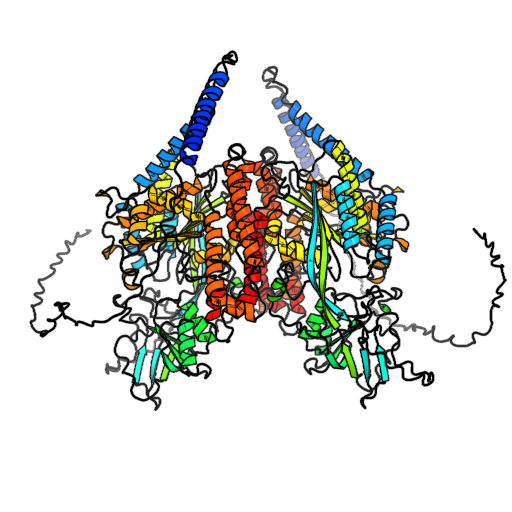325 HIS B CA 1
ATOM 8710 C C . HIS B 1 325 ? -12 19.828 8 1 46.78 325 HIS B C 1
ATOM 8712 O O . HIS B 1 325 ? -12.391 18.875 8.672 1 46.78 325 HIS B O 1
ATOM 8718 N N . GLY B 1 326 ? -12.688 19.891 6.758 1 50.53 326 GLY B N 1
ATOM 8719 C CA . GLY B 1 326 ? -12.648 18.625 6.039 1 50.53 326 GLY B CA 1
ATOM 8720 C C . GLY B 1 326 ? -11.25 18.047 5.918 1 50.53 326 GLY B C 1
ATOM 8721 O O . GLY B 1 326 ? -10.281 18.797 5.719 1 50.53 326 GLY B O 1
ATOM 8722 N N . ILE B 1 327 ? -11.039 16.844 6.469 1 60.75 327 ILE B N 1
ATOM 8723 C CA . ILE B 1 327 ? -9.734 16.203 6.426 1 60.75 327 ILE B CA 1
ATOM 8724 C C . ILE B 1 327 ? -9.375 15.859 4.98 1 60.75 327 ILE B C 1
ATOM 8726 O O . ILE B 1 327 ? -8.203 15.805 4.621 1 60.75 327 ILE B O 1
ATOM 8730 N N . GLU B 1 328 ? -10.336 15.75 4.074 1 68.44 328 GLU B N 1
ATOM 8731 C CA . GLU B 1 328 ? -10.023 15.43 2.684 1 68.44 328 GLU B CA 1
ATOM 8732 C C . GLU B 1 328 ? -11.125 15.922 1.744 1 68.44 328 GLU B C 1
ATOM 8734 O O . GLU B 1 328 ? -12.25 16.188 2.178 1 68.44 328 GLU B O 1
ATOM 8739 N N . ASP B 1 329 ? -10.781 16.234 0.544 1 74.44 329 ASP B N 1
ATOM 8740 C CA . ASP B 1 329 ? -11.781 16.484 -0.493 1 74.44 329 ASP B CA 1
ATOM 8741 C C . ASP B 1 329 ? -12.688 15.266 -0.676 1 74.44 329 ASP B C 1
ATOM 8743 O O . ASP B 1 329 ? -12.227 14.195 -1.083 1 74.44 329 ASP B O 1
ATOM 8747 N N . PRO B 1 330 ? -13.914 15.367 -0.361 1 72.56 330 PRO B N 1
ATOM 8748 C CA . PRO B 1 330 ? -14.797 14.195 -0.392 1 72.56 330 PRO B CA 1
ATOM 8749 C C . PRO B 1 330 ? -15.023 13.664 -1.806 1 72.56 330 PRO B C 1
ATOM 8751 O O . PRO B 1 330 ? -15.438 12.516 -1.977 1 72.56 330 PRO B O 1
ATOM 8754 N N . PHE B 1 331 ? -14.734 14.492 -2.799 1 76.88 331 PHE B N 1
ATOM 8755 C CA . PHE B 1 331 ? -15.008 14.086 -4.172 1 76.88 331 PHE B CA 1
ATOM 8756 C C . PHE B 1 331 ? -13.836 13.297 -4.746 1 76.88 331 PHE B C 1
ATOM 8758 O O . PHE B 1 331 ? -13.969 12.625 -5.77 1 76.88 331 PHE B O 1
ATOM 8765 N N . THR B 1 332 ? -12.742 13.445 -4.105 1 83.5 332 THR B N 1
ATOM 8766 C CA . THR B 1 332 ? -11.562 12.727 -4.586 1 83.5 332 THR B CA 1
ATOM 8767 C C . THR B 1 332 ? -10.859 12.008 -3.436 1 83.5 332 THR B C 1
ATOM 8769 O O . THR B 1 332 ? -9.633 11.914 -3.412 1 83.5 332 THR B O 1
ATOM 8772 N N . SER B 1 333 ? -11.617 11.648 -2.441 1 78.62 333 SER B N 1
ATOM 8773 C CA . SER B 1 333 ? -11.031 11.039 -1.254 1 78.62 333 SER B CA 1
ATOM 8774 C C . SER B 1 333 ? -10.109 9.875 -1.625 1 78.62 333 SER B C 1
ATOM 8776 O O . SER B 1 333 ? -10.523 8.953 -2.334 1 78.62 333 SER B O 1
ATOM 8778 N N . GLY B 1 334 ? -8.867 9.969 -1.186 1 85.75 334 GLY B N 1
ATOM 8779 C CA . GLY B 1 334 ? -7.891 8.93 -1.467 1 85.75 334 GLY B CA 1
ATOM 8780 C C . GLY B 1 334 ? -7.062 9.211 -2.705 1 85.75 334 GLY B C 1
ATOM 8781 O O . GLY B 1 334 ? -6.098 8.5 -2.986 1 85.75 334 GLY B O 1
ATOM 8782 N N . TYR B 1 335 ? -7.441 10.25 -3.459 1 91.31 335 TYR B N 1
ATOM 8783 C CA . TYR B 1 335 ? -6.766 10.641 -4.691 1 91.31 335 TYR B CA 1
ATOM 8784 C C . TYR B 1 335 ? -6.621 12.148 -4.785 1 91.31 335 TYR B C 1
ATOM 8786 O O . TYR B 1 335 ? -7.402 12.891 -4.18 1 91.31 335 TYR B O 1
ATOM 8794 N N . PRO B 1 336 ? -5.633 12.648 -5.488 1 94.19 336 PRO B N 1
ATOM 8795 C CA . PRO B 1 336 ? -5.449 14.094 -5.598 1 94.19 336 PRO B CA 1
ATOM 8796 C C . PRO B 1 336 ? -6.469 14.75 -6.527 1 94.19 336 PRO B C 1
ATOM 8798 O O . PRO B 1 336 ? -6.852 14.164 -7.543 1 94.19 336 PRO B O 1
ATOM 8801 N N . ALA B 1 337 ? -6.844 15.953 -6.215 1 91.31 337 ALA B N 1
ATOM 8802 C CA . ALA B 1 337 ? -7.746 16.75 -7.035 1 91.31 337 ALA B CA 1
ATOM 8803 C C . ALA B 1 337 ? -6.969 17.625 -8.023 1 91.31 337 ALA B C 1
ATOM 8805 O O . ALA B 1 337 ? -6.914 18.844 -7.871 1 91.31 337 ALA B O 1
ATOM 8806 N N . LYS B 1 338 ? -6.469 17.062 -9.031 1 91.31 338 LYS B N 1
ATOM 8807 C CA . LYS B 1 338 ? -5.617 17.781 -9.977 1 91.31 338 LYS B CA 1
ATOM 8808 C C . LYS B 1 338 ? -6.414 18.25 -11.188 1 91.31 338 LYS B C 1
ATOM 8810 O O . LYS B 1 338 ? -6.289 19.406 -11.609 1 91.31 338 LYS B O 1
ATOM 8815 N N . ASP B 1 339 ? -7.168 17.328 -11.742 1 85.94 339 ASP B N 1
ATOM 8816 C CA . ASP B 1 339 ? -7.945 17.609 -12.945 1 85.94 339 ASP B CA 1
ATOM 8817 C C . ASP B 1 339 ? -9.445 17.609 -12.648 1 85.94 339 ASP B C 1
ATOM 8819 O O . ASP B 1 339 ? -9.891 17 -11.68 1 85.94 339 ASP B O 1
ATOM 8823 N N . PRO B 1 340 ? -10.188 18.312 -13.422 1 80.38 340 PRO B N 1
ATOM 8824 C CA . PRO B 1 340 ? -11.633 18.344 -13.211 1 80.38 340 PRO B CA 1
ATOM 8825 C C . PRO B 1 340 ? -12.25 16.938 -13.219 1 80.38 340 PRO B C 1
ATOM 8827 O O . PRO B 1 340 ? -13.211 16.688 -12.492 1 80.38 340 PRO B O 1
ATOM 8830 N N . GLU B 1 341 ? -11.688 16.094 -14.023 1 82.38 341 GLU B N 1
ATOM 8831 C CA . GLU B 1 341 ? -12.227 14.75 -14.164 1 82.38 341 GLU B CA 1
ATOM 8832 C C . GLU B 1 341 ? -12.078 13.953 -12.875 1 82.38 341 GLU B C 1
ATOM 8834 O O . GLU B 1 341 ? -12.805 12.984 -12.648 1 82.38 341 GLU B O 1
ATOM 8839 N N . ASP B 1 342 ? -11.188 14.352 -12 1 83.19 342 ASP B N 1
ATOM 8840 C CA . ASP B 1 342 ? -10.93 13.617 -10.766 1 83.19 342 ASP B CA 1
ATOM 8841 C C . ASP B 1 342 ? -12.164 13.625 -9.859 1 83.19 342 ASP B C 1
ATOM 8843 O O . ASP B 1 342 ? -12.352 12.719 -9.047 1 83.19 342 ASP B O 1
ATOM 8847 N N . ARG B 1 343 ? -12.938 14.578 -10.023 1 78.31 343 ARG B N 1
ATOM 8848 C CA . ARG B 1 343 ? -14.109 14.727 -9.172 1 78.31 343 ARG B CA 1
ATOM 8849 C C . ARG B 1 343 ? -15.164 13.68 -9.508 1 78.31 343 ARG B C 1
ATOM 8851 O O . ARG B 1 343 ? -16.125 13.484 -8.758 1 78.31 343 ARG B O 1
ATOM 8858 N N . LYS B 1 344 ? -14.953 13.031 -10.625 1 73.62 344 LYS B N 1
ATOM 8859 C CA . LYS B 1 344 ? -15.898 12.008 -11.055 1 73.62 344 LYS B CA 1
ATOM 8860 C C . LYS B 1 344 ? -15.602 10.664 -10.383 1 73.62 344 LYS B C 1
ATOM 8862 O O . LYS B 1 344 ? -16.375 9.711 -10.523 1 73.62 344 LYS B O 1
ATOM 8867 N N . ILE B 1 345 ? -14.602 10.586 -9.633 1 70.12 345 ILE B N 1
ATOM 8868 C CA . ILE B 1 345 ? -14.188 9.336 -9 1 70.12 345 ILE B CA 1
ATOM 8869 C C . ILE B 1 345 ? -15.266 8.875 -8.023 1 70.12 345 ILE B C 1
ATOM 8871 O O . ILE B 1 345 ? -15.68 7.711 -8.055 1 70.12 345 ILE B O 1
ATOM 8875 N N . SER B 1 346 ? -15.742 9.602 -6.996 1 62.66 346 SER B N 1
ATOM 8876 C CA . SER B 1 346 ? -16.688 9.211 -5.949 1 62.66 346 SER B CA 1
ATOM 8877 C C . SER B 1 346 ? -18.125 9.328 -6.43 1 62.66 346 SER B C 1
ATOM 8879 O O . SER B 1 346 ? -19.031 8.789 -5.805 1 62.66 346 SER B O 1
ATOM 8881 N N . SER B 1 347 ? -18.359 9.414 -7.59 1 54.34 347 SER B N 1
ATOM 8882 C CA . SER B 1 347 ? -19.703 9.648 -8.086 1 54.34 347 SER B CA 1
ATOM 8883 C C . SER B 1 347 ? -20.547 10.398 -7.062 1 54.34 347 SER B C 1
ATOM 8885 O O . SER B 1 347 ? -21.781 10.445 -7.176 1 54.34 347 SER B O 1
ATOM 8887 N N . ARG B 1 348 ? -20 10.758 -5.945 1 49.31 348 ARG B N 1
ATOM 8888 C CA . ARG B 1 348 ? -20.75 11.461 -4.906 1 49.31 348 ARG B CA 1
ATOM 8889 C C . ARG B 1 348 ? -21.344 12.766 -5.445 1 49.31 348 ARG B C 1
ATOM 8891 O O . ARG B 1 348 ? -20.734 13.422 -6.289 1 49.31 348 ARG B O 1
ATOM 8898 N N . ASP B 1 349 ? -22.625 12.719 -5.453 1 44.12 349 ASP B N 1
ATOM 8899 C CA . ASP B 1 349 ? -23.234 14.031 -5.648 1 44.12 349 ASP B CA 1
ATOM 8900 C C . ASP B 1 349 ? -23.094 14.898 -4.398 1 44.12 349 ASP B C 1
ATOM 8902 O O . ASP B 1 349 ? -22.875 14.375 -3.299 1 44.12 349 ASP B O 1
ATOM 8906 N N . TRP B 1 350 ? -22.625 16.156 -4.551 1 40.09 350 TRP B N 1
ATOM 8907 C CA . TRP B 1 350 ? -22.547 17.125 -3.471 1 40.09 350 TRP B CA 1
ATOM 8908 C C . TRP B 1 350 ? -23.672 16.922 -2.463 1 40.09 350 TRP B C 1
ATOM 8910 O O . TRP B 1 350 ? -23.812 17.688 -1.512 1 40.09 350 TRP B O 1
ATOM 8920 N N . HIS B 1 351 ? -24.344 15.773 -2.623 1 37.62 351 HIS B N 1
ATOM 8921 C CA . HIS B 1 351 ? -25.422 15.734 -1.657 1 37.62 351 HIS B CA 1
ATOM 8922 C C . HIS B 1 351 ? -24.906 15.539 -0.239 1 37.62 351 HIS B C 1
ATOM 8924 O O . HIS B 1 351 ? -24.859 14.422 0.266 1 37.62 351 HIS B O 1
ATOM 8930 N N . ALA B 1 352 ? -23.719 15.945 -0.104 1 36.16 352 ALA B N 1
ATOM 8931 C CA . ALA B 1 352 ? -23.188 15.828 1.251 1 36.16 352 ALA B CA 1
ATOM 8932 C C . ALA B 1 352 ? -24.266 16.141 2.291 1 36.16 352 ALA B C 1
ATOM 8934 O O . ALA B 1 352 ? -25.141 16.969 2.057 1 36.16 352 ALA B O 1
ATOM 8935 N N . SER B 1 353 ? -24.594 15.312 3.088 1 33.97 353 SER B N 1
ATOM 8936 C CA . SER B 1 353 ? -25.375 15.586 4.289 1 33.97 353 SER B CA 1
ATOM 8937 C C . SER B 1 353 ? -24.969 16.922 4.918 1 33.97 353 SER B C 1
ATOM 8939 O O . SER B 1 353 ? -23.781 17.188 5.117 1 33.97 353 SER B O 1
ATOM 8941 N N . PRO B 1 354 ? -25.828 17.906 4.945 1 33.59 354 PRO B N 1
ATOM 8942 C CA . PRO B 1 354 ? -25.828 19.328 5.34 1 33.59 354 PRO B CA 1
ATOM 8943 C C . PRO B 1 354 ? -24.906 19.594 6.531 1 33.59 354 PRO B C 1
ATOM 8945 O O . PRO B 1 354 ? -24.031 20.453 6.453 1 33.59 354 PRO B O 1
ATOM 8948 N N . HIS B 1 355 ? -25.484 20.047 7.699 1 35.06 355 HIS B N 1
ATOM 8949 C CA . HIS B 1 355 ? -26.172 21.297 8.008 1 35.06 355 HIS B CA 1
ATOM 8950 C C . HIS B 1 355 ? -25.531 22 9.211 1 35.06 355 HIS B C 1
ATOM 8952 O O . HIS B 1 355 ? -26.156 22.156 10.25 1 35.06 355 HIS B O 1
ATOM 8958 N N . GLY B 1 356 ? -24.312 21.578 9.578 1 33.22 356 GLY B N 1
ATOM 8959 C CA . GLY B 1 356 ? -24.203 22.328 10.82 1 33.22 356 GLY B CA 1
ATOM 8960 C C . GLY B 1 356 ? -23.891 23.797 10.609 1 33.22 356 GLY B C 1
ATOM 8961 O O . GLY B 1 356 ? -23.312 24.172 9.586 1 33.22 356 GLY B O 1
ATOM 8962 N N . ILE B 1 357 ? -24.828 24.719 10.93 1 32.19 357 ILE B N 1
ATOM 8963 C CA . ILE B 1 357 ? -24.578 26.156 11.078 1 32.19 357 ILE B CA 1
ATOM 8964 C C . ILE B 1 357 ? -23.922 26.422 12.43 1 32.19 357 ILE B C 1
ATOM 8966 O O . ILE B 1 357 ? -24.281 25.797 13.438 1 32.19 357 ILE B O 1
ATOM 8970 N N . GLU B 1 358 ? -22.766 26.891 12.406 1 30.67 358 GLU B N 1
ATOM 8971 C CA . GLU B 1 358 ? -22.172 27.406 13.633 1 30.67 358 GLU B CA 1
ATOM 8972 C C . GLU B 1 358 ? -23.047 28.484 14.266 1 30.67 358 GLU B C 1
ATOM 8974 O O . GLU B 1 358 ? -23.375 29.484 13.617 1 30.67 358 GLU B O 1
ATOM 8979 N N . ASP B 1 359 ? -23.984 28.266 15.094 1 29.34 359 ASP B N 1
ATOM 8980 C CA . ASP B 1 359 ? -24.672 29.312 15.844 1 29.34 359 ASP B CA 1
ATOM 8981 C C . ASP B 1 359 ? -23.781 29.844 16.969 1 29.34 359 ASP B C 1
ATOM 8983 O O . ASP B 1 359 ? -23.312 29.078 17.812 1 29.34 359 ASP B O 1
ATOM 8987 N N . PRO B 1 360 ? -23.234 31.047 16.797 1 28.86 360 PRO B N 1
ATOM 8988 C CA . PRO B 1 360 ? -22.703 31.75 17.984 1 28.86 360 PRO B CA 1
ATOM 8989 C C . PRO B 1 360 ? -23.672 31.719 19.156 1 28.86 360 PRO B C 1
ATOM 8991 O O . PRO B 1 360 ? -23.703 32.656 19.953 1 28.86 360 PRO B O 1
ATOM 8994 N N . PHE B 1 361 ? -24.531 30.906 19.359 1 28.47 361 PHE B N 1
ATOM 8995 C CA . PHE B 1 361 ? -25.453 31.016 20.484 1 28.47 361 PHE B CA 1
ATOM 8996 C C . PHE B 1 361 ? -24.688 31.234 21.781 1 28.47 361 PHE B C 1
ATOM 8998 O O . PHE B 1 361 ? -24.125 30.297 22.344 1 28.47 361 PHE B O 1
ATOM 9005 N N . THR B 1 362 ? -24.016 32.344 22.047 1 27.36 362 THR B N 1
ATOM 9006 C CA . THR B 1 362 ? -23.531 32.719 23.359 1 27.36 362 THR B CA 1
ATOM 9007 C C . THR B 1 362 ? -24.516 32.312 24.438 1 27.36 362 THR B C 1
ATOM 9009 O O . THR B 1 362 ? -24.328 31.281 25.109 1 27.36 362 THR B O 1
ATOM 9012 N N . SER B 1 363 ? -24.859 33.406 25.438 1 28.23 363 SER B N 1
ATOM 9013 C CA . SER B 1 363 ? -25.281 33.5 26.828 1 28.23 363 SER B CA 1
ATOM 9014 C C . SER B 1 363 ? -26.688 32.938 27.016 1 28.23 363 SER B C 1
ATOM 9016 O O . SER B 1 363 ? -27.078 32.594 28.141 1 28.23 363 SER B O 1
ATOM 9018 N N . GLY B 1 364 ? -27.703 33.406 26.297 1 27.44 364 GLY B N 1
ATOM 9019 C CA . GLY B 1 364 ? -29.062 33.469 26.812 1 27.44 364 GLY B CA 1
ATOM 9020 C C . GLY B 1 364 ? -29.844 32.188 26.594 1 27.44 364 GLY B C 1
ATOM 9021 O O . GLY B 1 364 ? -30.984 32.219 26.141 1 27.44 364 GLY B O 1
ATOM 9022 N N . TYR B 1 365 ? -29.172 31.125 26.375 1 32.66 365 TYR B N 1
ATOM 9023 C CA . TYR B 1 365 ? -30.141 30.047 26.234 1 32.66 365 TYR B CA 1
ATOM 9024 C C . TYR B 1 365 ? -31.078 30 27.438 1 32.66 365 TYR B C 1
ATOM 9026 O O . TYR B 1 365 ? -30.625 30.047 28.594 1 32.66 365 TYR B O 1
ATOM 9034 N N . PRO B 1 366 ? -32.344 30.422 27.297 1 31.33 366 PRO B N 1
ATOM 9035 C CA . PRO B 1 366 ? -33.219 30.281 28.453 1 31.33 366 PRO B CA 1
ATOM 9036 C C . PRO B 1 366 ? -33.094 28.906 29.109 1 31.33 366 PRO B C 1
ATOM 9038 O O . PRO B 1 366 ? -32.781 27.922 28.438 1 31.33 366 PRO B O 1
ATOM 9041 N N . ALA B 1 367 ? -32.781 28.781 30.438 1 31.59 367 ALA B N 1
ATOM 9042 C CA . ALA B 1 367 ? -32.906 27.672 31.359 1 31.59 367 ALA B CA 1
ATOM 9043 C C . ALA B 1 367 ? -33.969 26.672 30.875 1 31.59 367 ALA B C 1
ATOM 9045 O O . ALA B 1 367 ? -34.844 27.031 30.078 1 31.59 367 ALA B O 1
ATOM 9046 N N . LYS B 1 368 ? -33.969 25.391 31.328 1 36.62 368 LYS B N 1
ATOM 9047 C CA . LYS B 1 368 ? -34.75 24.156 31.297 1 36.62 368 LYS B CA 1
ATOM 9048 C C . LYS B 1 368 ? -36.219 24.453 31.172 1 36.62 368 LYS B C 1
ATOM 9050 O O . LYS B 1 368 ? -37.062 23.547 31.25 1 36.62 368 LYS B O 1
ATOM 9055 N N . GLU B 1 369 ? -36.781 25.531 31.656 1 38.47 369 GLU B N 1
ATOM 9056 C CA . GLU B 1 369 ? -38.094 25.031 32.094 1 38.47 369 GLU B CA 1
ATOM 9057 C C . GLU B 1 369 ? -38.75 24.188 31 1 38.47 369 GLU B C 1
ATOM 9059 O O . GLU B 1 369 ? -39.219 23.078 31.266 1 38.47 369 GLU B O 1
ATOM 9064 N N . GLU B 1 370 ? -39.875 24.719 30.203 1 43.97 370 GLU B N 1
ATOM 9065 C CA . GLU B 1 370 ? -40.969 23.938 29.625 1 43.97 370 GLU B CA 1
ATOM 9066 C C . GLU B 1 370 ? -40.562 23.281 28.328 1 43.97 370 GLU B C 1
ATOM 9068 O O . GLU B 1 370 ? -40.625 22.047 28.203 1 43.97 370 GLU B O 1
ATOM 9073 N N . ALA B 1 371 ? -41.031 23.844 27.016 1 48.38 371 ALA B N 1
ATOM 9074 C CA . ALA B 1 371 ? -41.312 23.203 25.719 1 48.38 371 ALA B CA 1
ATOM 9075 C C . ALA B 1 371 ? -40 22.969 24.953 1 48.38 371 ALA B C 1
ATOM 9077 O O . ALA B 1 371 ? -39.031 23.703 25.141 1 48.38 371 ALA B O 1
ATOM 9078 N N . PRO B 1 372 ? -39.781 21.703 24.266 1 63.56 372 PRO B N 1
ATOM 9079 C CA . PRO B 1 372 ? -38.656 21.422 23.359 1 63.56 372 PRO B CA 1
ATOM 9080 C C . PRO B 1 372 ? -38.406 22.531 22.344 1 63.56 372 PRO B C 1
ATOM 9082 O O . PRO B 1 372 ? -39.375 23.109 21.812 1 63.56 372 PRO B O 1
ATOM 9085 N N . TRP B 1 373 ? -37.156 23.094 22.328 1 76 373 TRP B N 1
ATOM 9086 C CA . TRP B 1 373 ? -36.812 24.094 21.328 1 76 373 TRP B CA 1
ATOM 9087 C C . TRP B 1 373 ? -36.75 23.484 19.938 1 76 373 TRP B C 1
ATOM 9089 O O . TRP B 1 373 ? -36.156 22.422 19.734 1 76 373 TRP B O 1
ATOM 9099 N N . ILE B 1 374 ? -37.656 24.031 19.094 1 86.25 374 ILE B N 1
ATOM 9100 C CA . ILE B 1 374 ? -37.594 23.656 17.688 1 86.25 374 ILE B CA 1
ATOM 9101 C C . ILE B 1 374 ? -36.781 24.656 16.906 1 86.25 374 ILE B C 1
ATOM 9103 O O . ILE B 1 374 ? -36.938 25.875 17.078 1 86.25 374 ILE B O 1
ATOM 9107 N N . VAL B 1 375 ? -35.781 24.125 16.219 1 88.69 375 VAL B N 1
ATOM 9108 C CA . VAL B 1 375 ? -34.875 24.984 15.453 1 88.69 375 VAL B CA 1
ATOM 9109 C C . VAL B 1 375 ? -35.031 24.672 13.969 1 88.69 375 VAL B C 1
ATOM 9111 O O . VAL B 1 375 ? -35.188 23.516 13.578 1 88.69 375 VAL B O 1
ATOM 9114 N N . ARG B 1 376 ? -35.062 25.703 13.234 1 89 376 ARG B N 1
ATOM 9115 C CA . ARG B 1 376 ? -35 25.609 11.781 1 89 376 ARG B CA 1
ATOM 9116 C C . ARG B 1 376 ? -33.688 26.172 11.242 1 89 376 ARG B C 1
ATOM 9118 O O . ARG B 1 376 ? -33.312 27.312 11.539 1 89 376 ARG B O 1
ATOM 9125 N N . MET B 1 377 ? -32.938 25.344 10.523 1 88.19 377 MET B N 1
ATOM 9126 C CA . MET B 1 377 ? -31.688 25.734 9.914 1 88.19 377 MET B CA 1
ATOM 9127 C C . MET B 1 377 ? -31.812 25.812 8.391 1 88.19 377 MET B C 1
ATOM 9129 O O . MET B 1 377 ? -32.312 24.875 7.762 1 88.19 377 MET B O 1
ATOM 9133 N N . GLU B 1 378 ? -31.5 26.953 7.918 1 87.06 378 GLU B N 1
ATOM 9134 C CA . GLU B 1 378 ? -31.438 27.156 6.473 1 87.06 378 GLU B CA 1
ATOM 9135 C C . GLU B 1 378 ? -30 27.344 6 1 87.06 378 GLU B C 1
ATOM 9137 O O . GLU B 1 378 ? -29.344 28.328 6.344 1 87.06 378 GLU B O 1
ATOM 9142 N N . VAL B 1 379 ? -29.5 26.391 5.234 1 85.5 379 VAL B N 1
ATOM 9143 C CA . VAL B 1 379 ? -28.141 26.438 4.715 1 85.5 379 VAL B CA 1
ATOM 9144 C C . VAL B 1 379 ? -28.172 26.766 3.225 1 85.5 379 VAL B C 1
ATOM 9146 O O . VAL B 1 379 ? -28.828 26.094 2.441 1 85.5 379 VAL B O 1
ATOM 9149 N N . ASN B 1 380 ? -27.578 27.828 2.92 1 85.38 380 ASN B N 1
ATOM 9150 C CA . ASN B 1 380 ? -27.5 28.297 1.542 1 85.38 380 ASN B CA 1
ATOM 9151 C C . ASN B 1 380 ? -26.047 28.422 1.077 1 85.38 380 ASN B C 1
ATOM 9153 O O . ASN B 1 380 ? -25.516 29.516 1.011 1 85.38 380 ASN B O 1
ATOM 9157 N N . ASN B 1 381 ? -25.438 27.266 0.775 1 80.25 381 ASN B N 1
ATOM 9158 C CA . ASN B 1 381 ? -24.062 27.203 0.26 1 80.25 381 ASN B CA 1
ATOM 9159 C C . ASN B 1 381 ? -24.031 26.703 -1.18 1 80.25 381 ASN B C 1
ATOM 9161 O O . ASN B 1 381 ? -24.891 25.922 -1.588 1 80.25 381 ASN B O 1
ATOM 9165 N N . LYS B 1 382 ? -23.219 27.188 -1.928 1 79.06 382 LYS B N 1
ATOM 9166 C CA . LYS B 1 382 ? -23.031 26.719 -3.297 1 79.06 382 LYS B CA 1
ATOM 9167 C C . LYS B 1 382 ? -21.656 26.078 -3.477 1 79.06 382 LYS B C 1
ATOM 9169 O O . LYS B 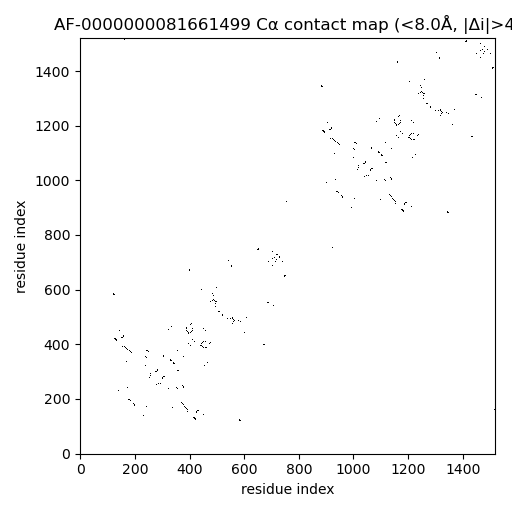1 382 ? -20.672 26.547 -2.916 1 79.06 382 LYS B O 1
ATOM 9174 N N . PRO B 1 383 ? -21.656 24.969 -4.289 1 77.12 383 PRO B N 1
ATOM 9175 C CA . PRO B 1 383 ? -20.359 24.344 -4.586 1 77.12 383 PRO B CA 1
ATOM 9176 C C . PRO B 1 383 ? -19.453 25.234 -5.434 1 77.12 383 PRO B C 1
ATOM 9178 O O . PRO B 1 383 ? -19.938 25.938 -6.324 1 77.12 383 PRO B O 1
ATOM 9181 N N . LYS B 1 384 ? -18.25 25.297 -5.039 1 78.69 384 LYS B N 1
ATOM 9182 C CA . LYS B 1 384 ? -17.25 26.047 -5.781 1 78.69 384 LYS B CA 1
ATOM 9183 C C . LYS B 1 384 ? -15.922 25.281 -5.836 1 78.69 384 LYS B C 1
ATOM 9185 O O . LYS B 1 384 ? -15.508 24.672 -4.844 1 78.69 384 LYS B O 1
ATOM 9190 N N . ILE B 1 385 ? -15.312 25.266 -7.051 1 83.44 385 ILE B N 1
ATOM 9191 C CA . ILE B 1 385 ? -13.969 24.719 -7.191 1 83.44 385 ILE B CA 1
ATOM 9192 C C . ILE B 1 385 ? -12.938 25.828 -7.012 1 83.44 385 ILE B C 1
ATOM 9194 O O . ILE B 1 385 ? -13.008 26.859 -7.668 1 83.44 385 ILE B O 1
ATOM 9198 N N . LYS B 1 386 ? -12.078 25.625 -6.074 1 82.75 386 LYS B N 1
ATOM 9199 C CA . LYS B 1 386 ? -11 26.578 -5.828 1 82.75 386 LYS B CA 1
ATOM 9200 C C . LYS B 1 386 ? -9.633 25.922 -5.984 1 82.75 386 LYS B C 1
ATOM 9202 O O . LYS B 1 386 ? -9.477 24.734 -5.695 1 82.75 386 LYS B O 1
ATOM 9207 N N . THR B 1 387 ? -8.719 26.734 -6.418 1 89.06 387 THR B N 1
ATOM 9208 C CA . THR B 1 387 ? -7.359 26.219 -6.574 1 89.06 387 THR B CA 1
ATOM 9209 C C . THR B 1 387 ? -6.535 26.484 -5.316 1 89.06 387 THR B C 1
ATOM 9211 O O . THR B 1 387 ? -6.496 27.609 -4.816 1 89.06 387 THR B O 1
ATOM 9214 N N . LEU B 1 388 ? -6.031 25.469 -4.797 1 89.06 388 LEU B N 1
ATOM 9215 C CA . LEU B 1 388 ? -5.062 25.516 -3.707 1 89.06 388 LEU B CA 1
ATOM 9216 C C . LEU B 1 388 ? -3.639 25.391 -4.238 1 89.06 388 LEU B C 1
ATOM 9218 O O . LEU B 1 388 ? -3.375 24.594 -5.141 1 89.06 388 LEU B O 1
ATOM 9222 N N . TYR B 1 389 ? -2.686 26.234 -3.645 1 93.5 389 TYR B N 1
ATOM 9223 C CA . TYR B 1 389 ? -1.318 26.234 -4.152 1 93.5 389 TYR B CA 1
ATOM 9224 C C . TYR B 1 389 ? -0.339 25.766 -3.08 1 93.5 389 TYR B C 1
ATOM 9226 O O . TYR B 1 389 ? -0.185 26.422 -2.047 1 93.5 389 TYR B O 1
ATOM 9234 N N . ASN B 1 390 ? 0.313 24.641 -3.311 1 96.06 390 ASN B N 1
ATOM 9235 C CA . ASN B 1 390 ? 1.462 24.234 -2.508 1 96.06 390 ASN B CA 1
ATOM 9236 C C . ASN B 1 390 ? 2.764 24.797 -3.068 1 96.06 390 ASN B C 1
ATOM 9238 O O . ASN B 1 390 ? 2.863 25.062 -4.27 1 96.06 390 ASN B O 1
ATOM 9242 N N . VAL B 1 391 ? 3.717 25.062 -2.242 1 97.56 391 VAL B N 1
ATOM 9243 C CA . VAL B 1 391 ? 5.078 25.359 -2.672 1 97.56 391 VAL B CA 1
ATOM 9244 C C . VAL B 1 391 ? 6.039 24.312 -2.135 1 97.56 391 VAL B C 1
ATOM 9246 O O . VAL B 1 391 ? 6.168 24.141 -0.919 1 97.56 391 VAL B O 1
ATOM 9249 N N . ILE B 1 392 ? 6.668 23.562 -3.049 1 97.5 392 ILE B N 1
ATOM 9250 C CA . ILE B 1 392 ? 7.613 22.531 -2.672 1 97.5 392 ILE B CA 1
ATOM 9251 C C . ILE B 1 392 ? 9.016 22.922 -3.121 1 97.5 392 ILE B C 1
ATOM 9253 O O . ILE B 1 392 ? 9.281 23.047 -4.32 1 97.5 392 ILE B O 1
ATOM 9257 N N . ALA B 1 393 ? 9.922 23.141 -2.188 1 97.56 393 ALA B N 1
ATOM 9258 C CA . ALA B 1 393 ? 11.32 23.453 -2.479 1 97.56 393 ALA B CA 1
ATOM 9259 C C . ALA B 1 393 ? 12.227 22.266 -2.176 1 97.56 393 ALA B C 1
ATOM 9261 O O . ALA B 1 393 ? 12.094 21.625 -1.129 1 97.56 393 ALA B O 1
ATOM 9262 N N . THR B 1 394 ? 13.117 21.953 -3.072 1 96.06 394 THR B N 1
ATOM 9263 C CA . THR B 1 394 ? 13.977 20.781 -2.947 1 96.06 394 THR B CA 1
ATOM 9264 C C . THR B 1 394 ? 15.445 21.188 -2.912 1 96.06 394 THR B C 1
ATOM 9266 O O . THR B 1 394 ? 15.914 21.906 -3.797 1 96.06 394 THR B O 1
ATOM 9269 N N . MET B 1 395 ? 16.125 20.859 -1.833 1 95.44 395 MET B N 1
ATOM 9270 C CA . MET B 1 395 ? 17.594 20.922 -1.756 1 95.44 395 MET B CA 1
ATOM 9271 C C . MET B 1 395 ? 18.203 19.531 -1.905 1 95.44 395 MET B C 1
ATOM 9273 O O . MET B 1 395 ? 18.094 18.703 -1 1 95.44 395 MET B O 1
ATOM 9277 N N . LYS B 1 396 ? 18.875 19.312 -2.91 1 92.5 396 LYS B N 1
ATOM 9278 C CA . LYS B 1 396 ? 19.328 17.984 -3.301 1 92.5 396 LYS B CA 1
ATOM 9279 C C . LYS B 1 396 ? 20.453 17.484 -2.389 1 92.5 396 LYS B C 1
ATOM 9281 O O . LYS B 1 396 ? 21.344 18.25 -2.025 1 92.5 396 LYS B O 1
ATOM 9286 N N . GLY B 1 397 ? 20.25 16.203 -2.039 1 91.88 397 GLY B N 1
ATOM 9287 C CA . GLY B 1 397 ? 21.344 15.547 -1.326 1 91.88 397 GLY B CA 1
ATOM 9288 C C . GLY B 1 397 ? 22.531 15.227 -2.215 1 91.88 397 GLY B C 1
ATOM 9289 O O . GLY B 1 397 ? 22.391 15.156 -3.438 1 91.88 397 GLY B O 1
ATOM 9290 N N . ASN B 1 398 ? 23.688 14.953 -1.588 1 87.31 398 ASN B N 1
ATOM 9291 C CA . ASN B 1 398 ? 24.891 14.758 -2.389 1 87.31 398 ASN B CA 1
ATOM 9292 C C . ASN B 1 398 ? 25.578 13.438 -2.064 1 87.31 398 ASN B C 1
ATOM 9294 O O . ASN B 1 398 ? 26.562 13.062 -2.711 1 87.31 398 ASN B O 1
ATOM 9298 N N . ALA B 1 399 ? 25.031 12.703 -1.151 1 84.25 399 ALA B N 1
ATOM 9299 C CA . ALA B 1 399 ? 25.656 11.414 -0.832 1 84.25 399 ALA B CA 1
ATOM 9300 C C . ALA B 1 399 ? 25.109 10.305 -1.725 1 84.25 399 ALA B C 1
ATOM 9302 O O . ALA B 1 399 ? 23.891 10.188 -1.906 1 84.25 399 ALA B O 1
ATOM 9303 N N . ASP B 1 400 ? 25.922 9.469 -2.199 1 78 400 ASP B N 1
ATOM 9304 C CA . ASP B 1 400 ? 25.562 8.43 -3.154 1 78 400 ASP B CA 1
ATOM 9305 C C . ASP B 1 400 ? 24.5 7.496 -2.57 1 78 400 ASP B C 1
ATOM 9307 O O . ASP B 1 400 ? 23.547 7.121 -3.256 1 78 400 ASP B O 1
ATOM 9311 N N . SER B 1 401 ? 24.594 7.238 -1.305 1 83.19 401 SER B N 1
ATOM 9312 C CA . SER B 1 401 ? 23.75 6.191 -0.725 1 83.19 401 SER B CA 1
ATOM 9313 C C . SER B 1 401 ? 22.422 6.754 -0.235 1 83.19 401 SER B C 1
ATOM 9315 O O . SER B 1 401 ? 21.484 6 0.044 1 83.19 401 SER B O 1
ATOM 9317 N N . THR B 1 402 ? 22.328 8.133 -0.198 1 90.19 402 THR B N 1
ATOM 9318 C CA . THR B 1 402 ? 21.141 8.633 0.492 1 90.19 402 THR B CA 1
ATOM 9319 C C . THR B 1 402 ? 20.516 9.789 -0.277 1 90.19 402 THR B C 1
ATOM 9321 O O . THR B 1 402 ? 19.469 10.312 0.118 1 90.19 402 THR B O 1
ATOM 9324 N N . ARG B 1 403 ? 21.047 10.203 -1.334 1 89.56 403 ARG B N 1
ATOM 9325 C CA . ARG B 1 403 ? 20.641 11.43 -2.018 1 89.56 403 ARG B CA 1
ATOM 9326 C C . ARG B 1 403 ? 19.188 11.344 -2.482 1 89.56 403 ARG B C 1
ATOM 9328 O O . ARG B 1 403 ? 18.531 12.367 -2.662 1 89.56 403 ARG B O 1
ATOM 9335 N N . ASP B 1 404 ? 18.656 10.164 -2.691 1 91.25 404 ASP B N 1
ATOM 9336 C CA . ASP B 1 404 ? 17.281 10.023 -3.193 1 91.25 404 ASP B CA 1
ATOM 9337 C C . ASP B 1 404 ? 16.297 9.852 -2.047 1 91.25 404 ASP B C 1
ATOM 9339 O O . ASP B 1 404 ? 15.117 9.578 -2.275 1 91.25 404 ASP B O 1
ATOM 9343 N N . ARG B 1 405 ? 16.734 9.977 -0.83 1 95.62 405 ARG B N 1
ATOM 9344 C CA . ARG B 1 405 ? 15.859 9.891 0.333 1 95.62 405 ARG B CA 1
ATOM 9345 C C . ARG B 1 405 ? 15.469 11.281 0.827 1 95.62 405 ARG B C 1
ATOM 9347 O O . ARG B 1 405 ? 16.281 12.211 0.8 1 95.62 405 ARG B O 1
ATOM 9354 N N . PHE B 1 406 ? 14.227 11.461 1.303 1 97.31 406 PHE B N 1
ATOM 9355 C CA . PHE B 1 406 ? 13.672 12.781 1.584 1 97.31 406 PHE B CA 1
ATOM 9356 C C . PHE B 1 406 ? 13.594 13.023 3.086 1 97.31 406 PHE B C 1
ATOM 9358 O O . PHE B 1 406 ? 13.078 12.188 3.83 1 97.31 406 PHE B O 1
ATOM 9365 N N . VAL B 1 407 ? 14.117 14.094 3.52 1 98.69 407 VAL B N 1
ATOM 9366 C CA . VAL B 1 407 ? 13.805 14.711 4.805 1 98.69 407 VAL B CA 1
ATOM 9367 C C . VAL B 1 407 ? 12.867 15.898 4.598 1 98.69 407 VAL B C 1
ATOM 9369 O O . VAL B 1 407 ? 13.273 16.922 4.039 1 98.69 407 VAL B O 1
ATOM 9372 N N . MET B 1 408 ? 11.656 15.758 5.07 1 98.62 408 MET B N 1
ATOM 9373 C CA . MET B 1 408 ? 10.633 16.75 4.738 1 98.62 408 MET B CA 1
ATOM 9374 C C . MET B 1 408 ? 10.273 17.594 5.953 1 98.62 408 MET B C 1
ATOM 9376 O O . MET B 1 408 ? 10.203 17.078 7.074 1 98.62 408 MET B O 1
ATOM 9380 N N . MET B 1 409 ? 10.07 18.812 5.734 1 98.25 409 MET B N 1
ATOM 9381 C CA . MET B 1 409 ? 9.625 19.766 6.734 1 98.25 409 MET B CA 1
ATOM 9382 C C . MET B 1 409 ? 8.547 20.688 6.16 1 98.25 409 MET B C 1
ATOM 9384 O O . MET B 1 409 ? 8.633 21.109 5.008 1 98.25 409 MET B O 1
ATOM 9388 N N . GLY B 1 410 ? 7.477 20.938 6.922 1 96.25 410 GLY B N 1
ATOM 9389 C CA . GLY B 1 410 ? 6.434 21.734 6.305 1 96.25 410 GLY B CA 1
ATOM 9390 C C . GLY B 1 410 ? 5.543 22.438 7.309 1 96.25 410 GLY B C 1
ATOM 9391 O O . GLY B 1 410 ? 5.621 22.172 8.508 1 96.25 410 GLY B O 1
ATOM 9392 N N . SER B 1 411 ? 4.789 23.406 6.832 1 93 411 SER B N 1
ATOM 9393 C CA . SER B 1 411 ? 3.77 24.156 7.555 1 93 411 SER B CA 1
ATOM 9394 C C . SER B 1 411 ? 2.723 24.734 6.602 1 93 411 SER B C 1
ATOM 9396 O O . SER B 1 411 ? 3.025 25.016 5.438 1 93 411 SER B O 1
ATOM 9398 N N . HIS B 1 412 ? 1.572 24.797 7 1 88.25 412 HIS B N 1
ATOM 9399 C CA . HIS B 1 412 ? 0.592 25.469 6.156 1 88.25 412 HIS B CA 1
ATOM 9400 C C . HIS B 1 412 ? 0.707 26.984 6.277 1 88.25 412 HIS B C 1
ATOM 9402 O O . HIS B 1 412 ? 1.2 27.484 7.285 1 88.25 412 HIS B O 1
ATOM 9408 N N . ARG B 1 413 ? 0.236 27.656 5.266 1 86.38 413 ARG B N 1
ATOM 9409 C CA . ARG B 1 413 ? 0.159 29.109 5.246 1 86.38 413 ARG B CA 1
ATOM 9410 C C . ARG B 1 413 ? -1.143 29.594 5.871 1 86.38 413 ARG B C 1
ATOM 9412 O O . ARG B 1 413 ? -2.154 29.734 5.184 1 86.38 413 ARG B O 1
ATOM 9419 N N . GLY B 1 414 ? -1.111 29.594 7.125 1 70.88 414 GLY B N 1
ATOM 9420 C CA . GLY B 1 414 ? -2.416 29.875 7.703 1 70.88 414 GLY B CA 1
ATOM 9421 C C . GLY B 1 414 ? -2.414 31.094 8.609 1 70.88 414 GLY B C 1
ATOM 9422 O O . GLY B 1 414 ? -1.372 31.469 9.148 1 70.88 414 GLY B O 1
ATOM 9423 N N . VAL B 1 415 ? -3.551 31.562 8.766 1 61.19 415 VAL B N 1
ATOM 9424 C CA . VAL B 1 415 ? -3.783 32.781 9.539 1 61.19 415 VAL B CA 1
ATOM 9425 C C . VAL B 1 415 ? -3.777 32.438 11.031 1 61.19 415 VAL B C 1
ATOM 9427 O O . VAL B 1 415 ? -3.381 33.281 11.852 1 61.19 415 VAL B O 1
ATOM 9430 N N . MET B 1 416 ? -4 31.188 11.289 1 60.34 416 MET B N 1
ATOM 9431 C CA . MET B 1 416 ? -4.18 30.844 12.695 1 60.34 416 MET B CA 1
ATOM 9432 C C . MET B 1 416 ? -2.879 31.031 13.469 1 60.34 416 MET B C 1
ATOM 9434 O O . MET B 1 416 ? -2.9 31.422 14.633 1 60.34 416 MET B O 1
ATOM 9438 N N . ASP B 1 417 ? -1.834 30.75 12.867 1 62.06 417 ASP B N 1
ATOM 9439 C CA . ASP B 1 417 ? -0.586 30.953 13.594 1 62.06 417 ASP B CA 1
ATOM 9440 C C . ASP B 1 417 ? 0.171 32.188 13.07 1 62.06 417 ASP B C 1
ATOM 9442 O O . ASP B 1 417 ? 1.376 32.312 13.289 1 62.06 417 ASP B O 1
ATOM 9446 N N . ASN B 1 418 ? -0.616 32.969 12.328 1 63.88 418 ASN B N 1
ATOM 9447 C CA . ASN B 1 418 ? -0.053 34.219 11.797 1 63.88 418 ASN B CA 1
ATOM 9448 C C . ASN B 1 418 ? 1.177 33.938 10.93 1 63.88 418 ASN B C 1
ATOM 9450 O O . ASN B 1 418 ? 2.164 34.688 11.008 1 63.88 418 ASN B O 1
ATOM 9454 N N . TYR B 1 419 ? 1.206 32.875 10.273 1 82.12 419 TYR B N 1
ATOM 9455 C CA . TYR B 1 419 ? 2.229 32.5 9.305 1 82.12 419 TYR B CA 1
ATOM 9456 C C . TYR B 1 419 ? 3.564 32.219 9.992 1 82.12 419 TYR B C 1
ATOM 9458 O O . TYR B 1 419 ? 4.621 32.312 9.359 1 82.12 419 TYR B O 1
ATOM 9466 N N . ASN B 1 420 ? 3.535 32.094 11.289 1 87.25 420 ASN B N 1
ATOM 9467 C CA . ASN B 1 420 ? 4.766 31.844 12.031 1 87.25 420 ASN B CA 1
ATOM 9468 C C . ASN B 1 420 ? 5.496 30.594 11.523 1 87.25 420 ASN B C 1
ATOM 9470 O O . ASN B 1 420 ? 6.727 30.594 11.438 1 87.25 420 ASN B O 1
ATOM 9474 N N . GLY B 1 421 ? 4.785 29.516 11.211 1 92.12 421 GLY B N 1
ATOM 9475 C CA . GLY B 1 421 ? 5.422 28.328 10.664 1 92.12 421 GLY B CA 1
ATOM 9476 C C . GLY B 1 421 ? 6.172 28.609 9.375 1 92.12 421 GLY B C 1
ATOM 9477 O O . GLY B 1 421 ? 7.297 28.141 9.195 1 92.12 421 GLY B O 1
ATOM 9478 N N . THR B 1 422 ? 5.539 29.359 8.508 1 93.69 422 THR B N 1
ATOM 9479 C CA . THR B 1 422 ? 6.172 29.734 7.25 1 93.69 422 THR B CA 1
ATOM 9480 C C . THR B 1 422 ? 7.398 30.609 7.5 1 93.69 422 THR B C 1
ATOM 9482 O O . THR B 1 422 ? 8.438 30.422 6.867 1 93.69 422 THR B O 1
ATOM 9485 N N . ALA B 1 423 ? 7.254 31.594 8.406 1 95.25 423 ALA B N 1
ATOM 9486 C CA . ALA B 1 423 ? 8.359 32.5 8.727 1 95.25 423 ALA B CA 1
ATOM 9487 C C . ALA B 1 423 ? 9.555 31.719 9.273 1 95.25 423 ALA B C 1
ATOM 9489 O O . ALA B 1 423 ? 10.703 31.984 8.914 1 95.25 423 ALA B O 1
ATOM 9490 N N . MET B 1 424 ? 9.305 30.812 10.172 1 96.81 424 MET B N 1
ATOM 9491 C CA . MET B 1 424 ? 10.375 29.984 10.727 1 96.81 424 MET B CA 1
ATOM 9492 C C . MET B 1 424 ? 11.031 29.141 9.641 1 96.81 424 MET B C 1
ATOM 9494 O O . MET B 1 424 ? 12.25 28.984 9.617 1 96.81 424 MET B O 1
ATOM 9498 N N . MET B 1 425 ? 10.234 28.531 8.758 1 97.38 425 MET B N 1
ATOM 9499 C CA . MET B 1 425 ? 10.742 27.703 7.668 1 97.38 425 MET B CA 1
ATOM 9500 C C . MET B 1 425 ? 11.648 28.516 6.746 1 97.38 425 MET B C 1
ATOM 9502 O O . MET B 1 425 ? 12.719 28.062 6.352 1 97.38 425 MET B O 1
ATOM 9506 N N . LEU B 1 426 ? 11.266 29.766 6.449 1 97.75 426 LEU B N 1
ATOM 9507 C CA . LEU B 1 426 ? 12.07 30.625 5.586 1 97.75 426 LEU B CA 1
ATOM 9508 C C . LEU B 1 426 ? 13.359 31.047 6.281 1 97.75 426 LEU B C 1
ATOM 9510 O O . LEU B 1 426 ? 14.414 31.141 5.641 1 97.75 426 LEU B O 1
ATOM 9514 N N . GLU B 1 427 ? 13.281 31.328 7.559 1 98.12 427 GLU B N 1
ATOM 9515 C CA . GLU B 1 427 ? 14.492 31.641 8.312 1 98.12 427 GLU B CA 1
ATOM 9516 C C . GLU B 1 427 ? 15.469 30.469 8.297 1 98.12 427 GLU B C 1
ATOM 9518 O O . GLU B 1 427 ? 16.688 30.672 8.164 1 98.12 427 GLU B O 1
ATOM 9523 N N . LEU B 1 428 ? 14.945 29.266 8.492 1 97.94 428 LEU B N 1
ATOM 9524 C CA . LEU B 1 428 ? 15.781 28.062 8.406 1 97.94 428 LEU B CA 1
ATOM 9525 C C . LEU B 1 428 ? 16.391 27.938 7.012 1 97.94 428 LEU B C 1
ATOM 9527 O O . LEU B 1 428 ? 17.578 27.641 6.879 1 97.94 428 LEU B O 1
ATOM 9531 N N . ALA B 1 429 ? 15.594 28.141 5.969 1 98 429 ALA B N 1
ATOM 9532 C CA . ALA B 1 429 ? 16.078 28.078 4.59 1 98 429 ALA B CA 1
ATOM 9533 C C . ALA B 1 429 ? 17.203 29.062 4.355 1 98 429 ALA B C 1
ATOM 9535 O O . ALA B 1 429 ? 18.203 28.734 3.715 1 98 429 ALA B O 1
ATOM 9536 N N . ARG B 1 430 ? 17.078 30.266 4.855 1 97.25 430 ARG B N 1
ATOM 9537 C CA . ARG B 1 430 ? 18.109 31.297 4.727 1 97.25 430 ARG B CA 1
ATOM 9538 C C . ARG B 1 430 ? 19.422 30.844 5.355 1 97.25 430 ARG B C 1
ATOM 9540 O O . ARG B 1 430 ? 20.484 31.031 4.773 1 97.25 430 ARG B O 1
ATOM 9547 N N . ASN B 1 431 ? 19.297 30.312 6.512 1 97.25 431 ASN B N 1
ATOM 9548 C CA . ASN B 1 431 ? 20.5 29.891 7.23 1 97.25 431 ASN B CA 1
ATOM 9549 C C . ASN B 1 431 ? 21.156 28.688 6.566 1 97.25 431 ASN B C 1
ATOM 9551 O O . ASN B 1 431 ? 22.391 28.562 6.59 1 97.25 431 ASN B O 1
ATOM 9555 N N . LEU B 1 432 ? 20.359 27.734 5.992 1 97.38 432 LEU B N 1
ATOM 9556 C CA . LEU B 1 432 ? 20.938 26.641 5.227 1 97.38 432 LEU B CA 1
ATOM 9557 C C . LEU B 1 432 ? 21.719 27.156 4.02 1 97.38 432 LEU B C 1
ATOM 9559 O O . LEU B 1 432 ? 22.766 26.625 3.674 1 97.38 432 LEU B O 1
ATOM 9563 N N . HIS B 1 433 ? 21.172 28.141 3.41 1 95.06 433 HIS B N 1
ATOM 9564 C CA . HIS B 1 433 ? 21.828 28.75 2.26 1 95.06 433 HIS B CA 1
ATOM 9565 C C . HIS B 1 433 ? 23.203 29.312 2.641 1 95.06 433 HIS B C 1
ATOM 9567 O O . HIS B 1 433 ? 24.156 29.219 1.867 1 95.06 433 HIS B O 1
ATOM 9573 N N . SER B 1 434 ? 23.328 29.859 3.748 1 93.31 434 SER B N 1
ATOM 9574 C CA . SER B 1 434 ? 24.547 30.516 4.191 1 93.31 434 SER B CA 1
ATOM 9575 C C . SER B 1 434 ? 25.703 29.516 4.273 1 93.31 434 SER B C 1
ATOM 9577 O O . SER B 1 434 ? 26.859 29.891 4.055 1 93.31 434 SER B O 1
ATOM 9579 N N . ILE B 1 435 ? 25.391 28.266 4.559 1 93.56 435 ILE B N 1
ATOM 9580 C CA . ILE B 1 435 ? 26.484 27.312 4.715 1 93.56 435 ILE B CA 1
ATOM 9581 C C . ILE B 1 435 ? 26.75 26.609 3.385 1 93.56 435 ILE B C 1
ATOM 9583 O O . ILE B 1 435 ? 27.734 25.875 3.248 1 93.56 435 ILE B O 1
ATOM 9587 N N . GLN B 1 436 ? 25.953 26.797 2.451 1 91.12 436 GLN B N 1
ATOM 9588 C CA . GLN B 1 436 ? 26.25 26.281 1.116 1 91.12 436 GLN B CA 1
ATOM 9589 C C . GLN B 1 436 ? 27.484 26.953 0.535 1 91.12 436 GLN B C 1
ATOM 9591 O O . GLN B 1 436 ? 28.234 26.328 -0.229 1 91.12 436 GLN B O 1
ATOM 9596 N N . ASP B 1 437 ? 27.719 28.172 0.896 1 87.31 437 ASP B N 1
ATOM 9597 C CA . ASP B 1 437 ? 28.906 28.891 0.48 1 87.31 437 ASP B CA 1
ATOM 9598 C C . ASP B 1 437 ? 30.172 28.25 1.04 1 87.31 437 ASP B C 1
ATOM 9600 O O . ASP B 1 437 ? 31.266 28.453 0.526 1 87.31 437 ASP B O 1
ATOM 9604 N N . GLU B 1 438 ? 29.969 27.469 1.981 1 90.56 438 GLU B N 1
ATOM 9605 C CA . GLU B 1 438 ? 31.062 26.719 2.572 1 90.56 438 GLU B CA 1
ATOM 9606 C C . GLU B 1 438 ? 31.109 25.281 2.055 1 90.56 438 GLU B C 1
ATOM 9608 O O . GLU B 1 438 ? 31.594 24.375 2.742 1 90.56 438 GLU B O 1
ATOM 9613 N N . ASN B 1 439 ? 30.375 25.016 0.987 1 89.69 439 ASN B N 1
ATOM 9614 C CA . ASN B 1 439 ? 30.359 23.766 0.252 1 89.69 439 ASN B CA 1
ATOM 9615 C C . ASN B 1 439 ? 29.625 22.672 1.026 1 89.69 439 ASN B C 1
ATOM 9617 O O . ASN B 1 439 ? 30.047 21.516 1.044 1 89.69 439 ASN B O 1
ATOM 9621 N N . TRP B 1 440 ? 28.656 23.141 1.798 1 93.75 440 TRP B N 1
ATOM 9622 C CA . TRP B 1 440 ? 27.812 22.156 2.469 1 93.75 440 TRP B CA 1
ATOM 9623 C C . TRP B 1 440 ? 26.641 21.75 1.578 1 93.75 440 TRP B C 1
ATOM 9625 O O . TRP B 1 440 ? 25.984 22.609 0.967 1 93.75 440 TRP B O 1
ATOM 9635 N N . TYR B 1 441 ? 26.422 20.469 1.475 1 92 441 TYR B N 1
ATOM 9636 C CA . TYR B 1 441 ? 25.203 19.859 0.934 1 92 441 TYR B CA 1
ATOM 9637 C C . TYR B 1 441 ? 24.719 18.719 1.822 1 92 441 TYR B C 1
ATOM 9639 O O . TYR B 1 441 ? 25.531 17.953 2.344 1 92 441 TYR B O 1
ATOM 9647 N N . PRO B 1 442 ? 23.422 18.688 2.023 1 95.81 442 PRO B N 1
ATOM 9648 C CA . PRO B 1 442 ? 22.938 17.578 2.857 1 95.81 442 PRO B CA 1
ATOM 9649 C C . PRO B 1 442 ? 23.188 16.219 2.23 1 95.81 442 PRO B C 1
ATOM 9651 O O . PRO B 1 442 ? 23.281 16.094 1.005 1 95.81 442 PRO B O 1
ATOM 9654 N N . LYS B 1 443 ? 23.406 15.234 3.066 1 94.94 443 LYS B N 1
ATOM 9655 C CA . LYS B 1 443 ? 23.531 13.867 2.555 1 94.94 443 LYS B CA 1
ATOM 9656 C C . LYS B 1 443 ? 22.203 13.375 1.974 1 94.94 443 LYS B C 1
ATOM 9658 O O . LYS B 1 443 ? 22.188 12.703 0.941 1 94.94 443 LYS B O 1
ATOM 9663 N N . ARG B 1 444 ? 21.109 13.68 2.633 1 96.44 444 ARG B N 1
ATOM 9664 C CA . ARG B 1 444 ? 19.766 13.359 2.152 1 96.44 444 ARG B CA 1
ATOM 9665 C C . ARG B 1 444 ? 19.078 14.602 1.607 1 96.44 444 ARG B C 1
ATOM 9667 O O . ARG B 1 444 ? 19.281 15.703 2.115 1 96.44 444 ARG B O 1
ATOM 9674 N N . THR B 1 445 ? 18.234 14.414 0.628 1 95.75 445 THR B N 1
ATOM 9675 C CA . THR B 1 445 ? 17.484 15.516 0.021 1 95.75 445 THR B CA 1
ATOM 9676 C C . THR B 1 445 ? 16.516 16.125 1.022 1 95.75 445 THR B C 1
ATOM 9678 O O . THR B 1 445 ? 15.797 15.406 1.714 1 95.75 445 THR B O 1
ATOM 9681 N N . ILE B 1 446 ? 16.531 17.453 1.116 1 97.75 446 ILE B N 1
ATOM 9682 C CA . ILE B 1 446 ? 15.602 18.172 1.975 1 97.75 446 ILE B CA 1
ATOM 9683 C C . ILE B 1 446 ? 14.445 18.719 1.14 1 97.75 446 ILE B C 1
ATOM 9685 O O . ILE B 1 446 ? 14.664 19.312 0.081 1 97.75 446 ILE B O 1
ATOM 9689 N N . LYS B 1 447 ? 13.25 18.5 1.532 1 97.62 447 LYS B N 1
ATOM 9690 C CA . LYS B 1 447 ? 12.07 19.109 0.939 1 97.62 447 LYS B CA 1
ATOM 9691 C C . LYS B 1 447 ? 11.359 20.016 1.942 1 97.62 447 LYS B C 1
ATOM 9693 O O . LYS B 1 447 ? 10.906 19.562 2.99 1 97.62 447 LYS B O 1
ATOM 9698 N N . MET B 1 448 ? 11.336 21.281 1.651 1 98.38 448 MET B N 1
ATOM 9699 C CA . MET B 1 448 ? 10.516 22.203 2.416 1 98.38 448 MET B CA 1
ATOM 9700 C C . MET B 1 448 ? 9.148 22.406 1.763 1 98.38 448 MET B C 1
ATOM 9702 O O . MET B 1 448 ? 9.07 22.781 0.591 1 98.38 448 MET B O 1
ATOM 9706 N N . CYS B 1 449 ? 8.156 22.141 2.547 1 97.81 449 CYS B N 1
ATOM 9707 C CA . CYS B 1 449 ? 6.797 22.078 2.01 1 97.81 449 CYS B CA 1
ATOM 9708 C C . CYS B 1 449 ? 5.91 23.156 2.621 1 97.81 449 CYS B C 1
ATOM 9710 O O . CYS B 1 449 ? 5.5 23.031 3.779 1 97.81 449 CYS B O 1
ATOM 9712 N N . SER B 1 450 ? 5.617 24.156 1.844 1 96.62 450 SER B N 1
ATOM 9713 C CA . SER B 1 450 ? 4.641 25.172 2.232 1 96.62 450 SER B CA 1
ATOM 9714 C C . SER B 1 450 ? 3.244 24.797 1.739 1 96.62 450 SER B C 1
ATOM 9716 O O . SER B 1 450 ? 2.939 24.953 0.554 1 96.62 450 SER B O 1
ATOM 9718 N N . TRP B 1 451 ? 2.428 24.375 2.658 1 94.56 451 TRP B N 1
ATOM 9719 C CA . TRP B 1 451 ? 1.123 23.828 2.293 1 94.56 451 TRP B CA 1
ATOM 9720 C C . TRP B 1 451 ? 0.09 24.938 2.152 1 94.56 451 TRP B C 1
ATOM 9722 O O . TRP B 1 451 ? 0.038 25.859 2.979 1 94.56 451 TRP B O 1
ATOM 9732 N N . GLY B 1 452 ? -0.671 24.797 1.076 1 87.69 452 GLY B N 1
ATOM 9733 C CA . GLY B 1 452 ? -1.815 25.688 0.945 1 87.69 452 GLY B CA 1
ATOM 9734 C C . GLY B 1 452 ? -2.99 25.281 1.813 1 87.69 452 GLY B C 1
ATOM 9735 O O . GLY B 1 452 ? -3.189 24.094 2.08 1 87.69 452 GLY B O 1
ATOM 9736 N N . VAL B 1 453 ? -3.584 26.312 2.488 1 68.88 453 VAL B N 1
ATOM 9737 C CA . VAL B 1 453 ? -4.719 25.984 3.342 1 68.88 453 VAL B CA 1
ATOM 9738 C C . VAL B 1 453 ? -5.922 26.844 2.967 1 68.88 453 VAL B C 1
ATOM 9740 O O . VAL B 1 453 ? -5.789 28.047 2.775 1 68.88 453 VAL B O 1
ATOM 9743 N N . MET B 1 454 ? -6.891 26.25 2.512 1 60.22 454 MET B N 1
ATOM 9744 C CA . MET B 1 454 ? -8.172 26.953 2.471 1 60.22 454 MET B CA 1
ATOM 9745 C C . MET B 1 454 ? -9.047 26.547 3.65 1 60.22 454 MET B C 1
ATOM 9747 O O . MET B 1 454 ? -9.438 27.406 4.453 1 60.22 454 MET B O 1
ATOM 9751 N N . HIS B 1 455 ? -9.18 25.266 3.703 1 61.72 455 HIS B N 1
ATOM 9752 C CA . HIS B 1 455 ? -9.922 24.625 4.781 1 61.72 455 HIS B CA 1
ATOM 9753 C C . HIS B 1 455 ? -9.242 23.328 5.215 1 61.72 455 HIS B C 1
ATOM 9755 O O . HIS B 1 455 ? -8.977 22.453 4.383 1 61.72 455 HIS B O 1
ATOM 9761 N N . GLY B 1 456 ? -8.727 23.328 6.531 1 67.62 456 GLY B N 1
ATOM 9762 C CA . GLY B 1 456 ? -8.188 22.078 7.027 1 67.62 456 GLY B CA 1
ATOM 9763 C C . GLY B 1 456 ? -6.762 21.812 6.578 1 67.62 456 GLY B C 1
ATOM 9764 O O . GLY B 1 456 ? -5.93 22.719 6.582 1 67.62 456 GLY B O 1
ATOM 9765 N N . VAL B 1 457 ? -6.434 20.578 6.316 1 81.56 457 VAL B N 1
ATOM 9766 C CA . VAL B 1 457 ? -5.078 20.156 5.988 1 81.56 457 VAL B CA 1
ATOM 9767 C C . VAL B 1 457 ? -5.051 19.562 4.578 1 81.56 457 VAL B C 1
ATOM 9769 O O . VAL B 1 457 ? -4.414 18.531 4.344 1 81.56 457 VAL B O 1
ATOM 9772 N N . LEU B 1 458 ? -5.625 20.25 3.633 1 84.19 458 LEU B N 1
ATOM 9773 C CA . LEU B 1 458 ? -5.852 19.703 2.301 1 84.19 458 LEU B CA 1
ATOM 9774 C C . LEU B 1 458 ? -4.566 19.719 1.479 1 84.19 458 LEU B C 1
ATOM 9776 O O . LEU B 1 458 ? -4.316 18.797 0.692 1 84.19 458 LEU B O 1
ATOM 9780 N N . GLY B 1 459 ? -3.777 20.781 1.636 1 91.25 459 GLY B N 1
ATOM 9781 C CA . GLY B 1 459 ? -2.572 20.891 0.832 1 91.25 459 GLY B CA 1
ATOM 9782 C C . GLY B 1 459 ? -1.646 19.703 0.979 1 91.25 459 GLY B C 1
ATOM 9783 O O . GLY B 1 459 ? -1.21 19.125 -0.018 1 91.25 459 GLY B O 1
ATOM 9784 N N . SER B 1 460 ? -1.361 19.344 2.236 1 93.56 460 SER B N 1
ATOM 9785 C CA . SER B 1 460 ? -0.468 18.219 2.496 1 93.56 460 SER B CA 1
ATOM 9786 C C . SER B 1 460 ? -1.096 16.906 2.055 1 93.56 460 SER B C 1
ATOM 9788 O O . SER B 1 460 ? -0.414 16.047 1.495 1 93.56 460 SER B O 1
ATOM 9790 N N . ILE B 1 461 ? -2.381 16.719 2.223 1 91.12 461 ILE B N 1
ATOM 9791 C CA . ILE B 1 461 ? -3.074 15.484 1.871 1 91.12 461 ILE B CA 1
ATOM 9792 C C . ILE B 1 461 ? -3.037 15.289 0.357 1 91.12 461 ILE B C 1
ATOM 9794 O O . ILE B 1 461 ? -2.68 14.211 -0.125 1 91.12 461 ILE B O 1
ATOM 9798 N N . GLU B 1 462 ? -3.395 16.375 -0.406 1 93.62 462 GLU B N 1
ATOM 9799 C CA . GLU B 1 462 ? -3.424 16.281 -1.862 1 93.62 462 GLU B CA 1
ATOM 9800 C C . GLU B 1 462 ? -2.049 15.922 -2.42 1 93.62 462 GLU B C 1
ATOM 9802 O O . GLU B 1 462 ? -1.937 15.062 -3.293 1 93.62 462 GLU B O 1
ATOM 9807 N N . TRP B 1 463 ? -1.068 16.562 -1.907 1 96.5 463 TRP B N 1
ATOM 9808 C CA . TRP B 1 463 ? 0.281 16.328 -2.416 1 96.5 463 TRP B CA 1
ATOM 9809 C C . TRP B 1 463 ? 0.765 14.93 -2.072 1 96.5 463 TRP B C 1
ATOM 9811 O O . TRP B 1 463 ? 1.382 14.258 -2.902 1 96.5 463 TRP B O 1
ATOM 9821 N N . ALA B 1 464 ? 0.518 14.508 -0.859 1 96.25 464 ALA B N 1
ATOM 9822 C CA . ALA B 1 464 ? 0.918 13.164 -0.439 1 96.25 464 ALA B CA 1
ATOM 9823 C C . ALA B 1 464 ? 0.194 12.094 -1.252 1 96.25 464 ALA B C 1
ATOM 9825 O O . ALA B 1 464 ? 0.772 11.055 -1.576 1 96.25 464 ALA B O 1
ATOM 9826 N N . GLU B 1 465 ? -1.097 12.312 -1.521 1 94.94 465 GLU B N 1
ATOM 9827 C CA . GLU B 1 465 ? -1.851 11.375 -2.352 1 94.94 465 GLU B CA 1
ATOM 9828 C C . GLU B 1 465 ? -1.276 11.312 -3.764 1 94.94 465 GLU B C 1
ATOM 9830 O O . GLU B 1 465 ? -1.177 10.227 -4.348 1 94.94 465 GLU B O 1
ATOM 9835 N N . GLU B 1 466 ? -0.896 12.453 -4.258 1 96.44 466 GLU B N 1
ATOM 9836 C CA . GLU B 1 466 ? -0.331 12.508 -5.605 1 96.44 466 GLU B CA 1
ATOM 9837 C C . GLU B 1 466 ? 0.987 11.742 -5.68 1 96.44 466 GLU B C 1
ATOM 9839 O O . GLU B 1 466 ? 1.258 11.055 -6.668 1 96.44 466 GLU B O 1
ATOM 9844 N N . HIS B 1 467 ? 1.803 11.836 -4.652 1 97.31 467 HIS B N 1
ATOM 9845 C CA . HIS B 1 467 ? 3.148 11.273 -4.668 1 97.31 467 HIS B CA 1
ATOM 9846 C C . HIS B 1 467 ? 3.25 10.062 -3.75 1 97.31 467 HIS B C 1
ATOM 9848 O O . HIS B 1 467 ? 4.32 9.773 -3.209 1 97.31 467 HIS B O 1
ATOM 9854 N N . ARG B 1 468 ? 2.186 9.367 -3.582 1 96.94 468 ARG B N 1
ATOM 9855 C CA . ARG B 1 468 ? 2.041 8.32 -2.582 1 96.94 468 ARG B CA 1
ATOM 9856 C C . ARG B 1 468 ? 3.156 7.285 -2.711 1 96.94 468 ARG B C 1
ATOM 9858 O O . ARG B 1 468 ? 3.875 7.016 -1.745 1 96.94 468 ARG B O 1
ATOM 9865 N N . LEU B 1 469 ? 3.352 6.664 -3.865 1 97 469 LEU B N 1
ATOM 9866 C CA . LEU B 1 469 ? 4.305 5.57 -4.031 1 97 469 LEU B CA 1
ATOM 9867 C C . LEU B 1 469 ? 5.734 6.062 -3.83 1 97 469 LEU B C 1
ATOM 9869 O O . LEU B 1 469 ? 6.543 5.383 -3.195 1 97 469 LEU B O 1
ATOM 9873 N N . LYS B 1 470 ? 6.047 7.207 -4.348 1 96.06 470 LYS B N 1
ATOM 9874 C CA . LYS B 1 470 ? 7.367 7.797 -4.172 1 96.06 470 LYS B CA 1
ATOM 9875 C C . LYS B 1 470 ? 7.664 8.062 -2.697 1 96.06 470 LYS B C 1
ATOM 9877 O O . LYS B 1 470 ? 8.773 7.812 -2.227 1 96.06 470 LYS B O 1
ATOM 9882 N N . LEU B 1 471 ? 6.688 8.602 -2.029 1 97.69 471 LEU B N 1
ATOM 9883 C CA . LEU B 1 471 ? 6.855 8.898 -0.611 1 97.69 471 LEU B CA 1
ATOM 9884 C C . LEU B 1 471 ? 7.012 7.609 0.195 1 97.69 471 LEU B C 1
ATOM 9886 O O . LEU B 1 471 ? 7.82 7.551 1.125 1 97.69 471 LEU B O 1
ATOM 9890 N N . LEU B 1 472 ? 6.305 6.602 -0.153 1 96.81 472 LEU B N 1
ATOM 9891 C CA . LEU B 1 472 ? 6.434 5.32 0.531 1 96.81 472 LEU B CA 1
ATOM 9892 C C . LEU B 1 472 ? 7.852 4.773 0.398 1 96.81 472 LEU B C 1
ATOM 9894 O O . LEU B 1 472 ? 8.375 4.164 1.332 1 96.81 472 LEU B O 1
ATOM 9898 N N . GLU B 1 473 ? 8.43 5.07 -0.679 1 95.19 473 GLU B N 1
ATOM 9899 C CA . GLU B 1 473 ? 9.758 4.531 -0.955 1 95.19 473 GLU B CA 1
ATOM 9900 C C . GLU B 1 473 ? 10.844 5.43 -0.374 1 95.19 473 GLU B C 1
ATOM 9902 O O . GLU B 1 473 ? 11.852 4.938 0.146 1 95.19 473 GLU B O 1
ATOM 9907 N N . LYS B 1 474 ? 10.594 6.766 -0.403 1 96.19 474 LYS B N 1
ATOM 9908 C CA . LYS B 1 474 ? 11.758 7.637 -0.28 1 96.19 474 LYS B CA 1
ATOM 9909 C C . LYS B 1 474 ? 11.672 8.492 0.977 1 96.19 474 LYS B C 1
ATOM 9911 O O . LYS B 1 474 ? 12.68 9.031 1.44 1 96.19 474 LYS B O 1
ATOM 9916 N N . ALA B 1 475 ? 10.508 8.734 1.501 1 98.25 475 ALA B N 1
ATOM 9917 C CA . ALA B 1 475 ? 10.375 9.672 2.609 1 98.25 475 ALA B CA 1
ATOM 9918 C C . ALA B 1 475 ? 10.875 9.062 3.914 1 98.25 475 ALA B C 1
ATOM 9920 O O . ALA B 1 475 ? 10.414 7.996 4.324 1 98.25 475 ALA B O 1
ATOM 9921 N N . VAL B 1 476 ? 11.805 9.781 4.555 1 98.38 476 VAL B N 1
ATOM 9922 C CA . VAL B 1 476 ? 12.445 9.297 5.773 1 98.38 476 VAL B CA 1
ATOM 9923 C C . VAL B 1 476 ? 11.703 9.82 6.996 1 98.38 476 VAL B C 1
ATOM 9925 O O . VAL B 1 476 ? 11.516 9.102 7.98 1 98.38 476 VAL B O 1
ATOM 9928 N N . VAL B 1 477 ? 11.336 11.078 6.922 1 98.69 477 VAL B N 1
ATOM 9929 C CA . VAL B 1 477 ? 10.68 11.727 8.055 1 98.69 477 VAL B CA 1
ATOM 9930 C C . VAL B 1 477 ? 9.945 12.977 7.578 1 98.69 477 VAL B C 1
ATOM 9932 O O . VAL B 1 477 ? 10.328 13.586 6.574 1 98.69 477 VAL B O 1
ATOM 9935 N N . TYR B 1 478 ? 8.875 13.273 8.172 1 98.31 478 TYR B N 1
ATOM 9936 C CA . TYR B 1 478 ? 8.188 14.555 8.047 1 98.31 478 TYR B CA 1
ATOM 9937 C C . TYR B 1 478 ? 8.227 15.32 9.367 1 98.31 478 TYR B C 1
ATOM 9939 O O . TYR B 1 478 ? 7.805 14.805 10.398 1 98.31 478 TYR B O 1
ATOM 9947 N N . ILE B 1 479 ? 8.695 16.531 9.375 1 98.25 479 ILE B N 1
ATOM 9948 C CA . ILE B 1 479 ? 8.75 17.406 10.531 1 98.25 479 ILE B CA 1
ATOM 9949 C C . ILE B 1 479 ? 7.75 18.547 10.359 1 98.25 479 ILE B C 1
ATOM 9951 O O . ILE B 1 479 ? 7.859 19.344 9.43 1 98.25 479 ILE B O 1
ATOM 9955 N N . ASP B 1 480 ? 6.824 18.672 11.281 1 95.81 480 ASP B N 1
ATOM 9956 C CA . ASP B 1 480 ? 5.738 19.641 11.188 1 95.81 480 ASP B CA 1
ATOM 9957 C C . ASP B 1 480 ? 6.055 20.906 11.992 1 95.81 480 ASP B C 1
ATOM 9959 O O . ASP B 1 480 ? 6.34 20.828 13.195 1 95.81 480 ASP B O 1
ATOM 9963 N N . LEU B 1 481 ? 5.977 22.047 11.367 1 94.25 481 LEU B N 1
ATOM 9964 C CA . LEU B 1 481 ? 6.262 23.328 12.008 1 94.25 481 LEU B CA 1
ATOM 9965 C C . LEU B 1 481 ? 4.973 24.062 12.336 1 94.25 481 LEU B C 1
ATOM 9967 O O . LEU B 1 481 ? 5.008 25.172 12.875 1 94.25 481 LEU B O 1
ATOM 9971 N N . ASP B 1 482 ? 3.893 23.422 12.031 1 86.06 482 ASP B N 1
ATOM 9972 C CA . ASP B 1 482 ? 2.607 24.094 12.211 1 86.06 482 ASP B CA 1
ATOM 9973 C C . ASP B 1 482 ? 2.328 24.359 13.688 1 86.06 482 ASP B C 1
ATOM 9975 O O . ASP B 1 482 ? 2.537 23.5 14.531 1 86.06 482 ASP B O 1
ATOM 9979 N N . MET B 1 483 ? 1.927 25.578 13.984 1 82.81 483 MET B N 1
ATOM 9980 C CA . MET B 1 483 ? 1.547 26 15.328 1 82.81 483 MET B CA 1
ATOM 9981 C C . MET B 1 483 ? 2.645 25.656 16.328 1 82.81 483 MET B C 1
ATOM 9983 O O . MET B 1 483 ? 2.361 25.125 17.406 1 82.81 483 MET B O 1
ATOM 9987 N N . ALA B 1 484 ? 3.861 25.922 16 1 88.94 484 ALA B N 1
ATOM 9988 C CA . ALA B 1 484 ? 5.02 25.516 16.797 1 88.94 484 ALA B CA 1
ATOM 9989 C C . ALA B 1 484 ? 5.086 26.312 18.109 1 88.94 484 ALA B C 1
ATOM 9991 O O . ALA B 1 484 ? 5.688 25.844 19.078 1 88.94 484 ALA B O 1
ATOM 9992 N N . VAL B 1 485 ? 4.539 27.5 18.125 1 88.38 485 VAL B N 1
ATOM 9993 C CA . VAL B 1 485 ? 4.531 28.281 19.359 1 88.38 485 VAL B CA 1
ATOM 9994 C C . VAL B 1 485 ? 3.096 28.672 19.719 1 88.38 485 VAL B C 1
ATOM 9996 O O . VAL B 1 485 ? 2.516 29.562 19.109 1 88.38 485 VAL B O 1
ATOM 9999 N N . GLN B 1 486 ? 2.59 27.984 20.656 1 79.69 486 GLN B N 1
ATOM 10000 C CA . GLN B 1 486 ? 1.235 28.234 21.125 1 79.69 486 GLN B CA 1
ATOM 10001 C C . GLN B 1 486 ? 1.248 28.797 22.547 1 79.69 486 GLN B C 1
ATOM 10003 O O . GLN B 1 486 ? 0.213 29.234 23.062 1 79.69 486 GLN B O 1
ATOM 10008 N N . GLY B 1 487 ? 2.393 28.797 23.156 1 80 487 GLY B N 1
ATOM 10009 C CA . GLY B 1 487 ? 2.6 29.266 24.516 1 80 487 GLY B CA 1
ATOM 10010 C C . GLY B 1 487 ? 4.066 29.344 24.906 1 80 487 GLY B C 1
ATOM 10011 O O . GLY B 1 487 ? 4.945 29.219 24.062 1 80 487 GLY B O 1
ATOM 10012 N N . ASP B 1 488 ? 4.289 29.625 26.188 1 81.56 488 ASP B N 1
ATOM 10013 C CA . ASP B 1 488 ? 5.656 29.859 26.641 1 81.56 488 ASP B CA 1
ATOM 10014 C C . ASP B 1 488 ? 5.984 29.031 27.875 1 81.56 488 ASP B C 1
ATOM 10016 O O . ASP B 1 488 ? 6.895 29.359 28.641 1 81.56 488 ASP B O 1
ATOM 10020 N N . TYR B 1 489 ? 5.285 27.984 28.031 1 82.81 489 TYR B N 1
ATOM 10021 C CA . TYR B 1 489 ? 5.449 27.219 29.266 1 82.81 489 TYR B CA 1
ATOM 10022 C C . TYR B 1 489 ? 6.402 26.047 29.078 1 82.81 489 TYR B C 1
ATOM 10024 O O . TYR B 1 489 ? 7.48 26.016 29.672 1 82.81 489 TYR B O 1
ATOM 10032 N N . THR B 1 490 ? 5.992 25.141 28.25 1 87.38 490 THR B N 1
ATOM 10033 C CA . THR B 1 490 ? 6.832 23.969 28.047 1 87.38 490 THR B CA 1
ATOM 10034 C C . THR B 1 490 ? 6.641 23.391 26.656 1 87.38 490 THR B C 1
ATOM 10036 O O . THR B 1 490 ? 5.734 23.797 25.922 1 87.38 490 THR B O 1
ATOM 10039 N N . LEU B 1 491 ? 7.582 22.484 26.328 1 91.19 491 LEU B N 1
ATOM 10040 C CA . LEU B 1 491 ? 7.453 21.75 25.078 1 91.19 491 LEU B CA 1
ATOM 10041 C C . LEU B 1 491 ? 6.344 20.703 25.188 1 91.19 491 LEU B C 1
ATOM 10043 O O . LEU B 1 491 ? 6.133 20.109 26.25 1 91.19 491 LEU B O 1
ATOM 10047 N N . HIS B 1 492 ? 5.621 20.609 24.141 1 89.94 492 HIS B N 1
ATOM 10048 C CA . HIS B 1 492 ? 4.715 19.5 23.859 1 89.94 492 HIS B CA 1
ATOM 10049 C C . HIS B 1 492 ? 5.129 18.75 22.594 1 89.94 492 HIS B C 1
ATOM 10051 O O . HIS B 1 492 ? 5.156 19.344 21.5 1 89.94 492 HIS B O 1
ATOM 10057 N N . VAL B 1 493 ? 5.434 17.469 22.75 1 93 493 VAL B N 1
ATOM 10058 C CA . VAL B 1 493 ? 5.996 16.719 21.625 1 93 493 VAL B CA 1
ATOM 10059 C C . VAL B 1 493 ? 5.086 15.547 21.281 1 93 493 VAL B C 1
ATOM 10061 O O . VAL B 1 493 ? 4.805 14.695 22.141 1 93 493 VAL B O 1
ATOM 10064 N N . GLU B 1 494 ? 4.586 15.555 20.078 1 93.38 494 GLU B N 1
ATOM 10065 C CA . GLU B 1 494 ? 3.934 14.398 19.469 1 93.38 494 GLU B CA 1
ATOM 10066 C C . GLU B 1 494 ? 4.773 13.836 18.328 1 93.38 494 GLU B C 1
ATOM 10068 O O . GLU B 1 494 ? 5.199 14.57 17.438 1 93.38 494 GLU B O 1
ATOM 10073 N N . SER B 1 495 ? 5.066 12.57 18.375 1 95.38 495 SER B N 1
ATOM 10074 C CA . SER B 1 495 ? 5.883 11.977 17.328 1 95.38 495 SER B CA 1
ATOM 10075 C C . SER B 1 495 ? 5.668 10.461 17.25 1 95.38 495 SER B C 1
ATOM 10077 O O . SER B 1 495 ? 5.062 9.875 18.156 1 95.38 495 SER B O 1
ATOM 10079 N N . THR B 1 496 ? 6.047 9.906 16.141 1 96.5 496 THR B N 1
ATOM 10080 C CA . THR B 1 496 ? 6.203 8.453 16.141 1 96.5 496 THR B CA 1
ATOM 10081 C C . THR B 1 496 ? 7.223 8.023 17.188 1 96.5 496 THR B C 1
ATOM 10083 O O . THR B 1 496 ? 8.234 8.695 17.406 1 96.5 496 THR B O 1
ATOM 10086 N N . ALA B 1 497 ? 6.996 6.941 17.797 1 95.81 497 ALA B N 1
ATOM 10087 C CA . ALA B 1 497 ? 7.777 6.504 18.953 1 95.81 497 ALA B CA 1
ATOM 10088 C C . ALA B 1 497 ? 9.234 6.273 18.578 1 95.81 497 ALA B C 1
ATOM 10090 O O . ALA B 1 497 ? 10.141 6.52 19.375 1 95.81 497 ALA B O 1
ATOM 10091 N N . ALA B 1 498 ? 9.516 5.832 17.422 1 96.12 498 ALA B N 1
ATOM 10092 C CA . ALA B 1 498 ? 10.859 5.473 16.969 1 96.12 498 ALA B CA 1
ATOM 10093 C C . ALA B 1 498 ? 11.781 6.688 16.984 1 96.12 498 ALA B C 1
ATOM 10095 O O . ALA B 1 498 ? 13.008 6.543 17.031 1 96.12 498 ALA B O 1
ATOM 10096 N N . THR B 1 499 ? 11.234 7.949 16.922 1 97 499 THR B N 1
ATOM 10097 C CA . THR B 1 499 ? 12.055 9.148 16.844 1 97 499 THR B CA 1
ATOM 10098 C C . THR B 1 499 ? 12.32 9.719 18.234 1 97 499 THR B C 1
ATOM 10100 O O . THR B 1 499 ? 12.93 10.781 18.359 1 97 499 THR B O 1
ATOM 10103 N N . SER B 1 500 ? 11.93 9.055 19.266 1 94.56 500 SER B N 1
ATOM 10104 C CA . SER B 1 500 ? 11.977 9.555 20.641 1 94.56 500 SER B CA 1
ATOM 10105 C C . SER B 1 500 ? 13.398 9.883 21.062 1 94.56 500 SER B C 1
ATOM 10107 O O . SER B 1 500 ? 13.656 10.961 21.609 1 94.56 500 SER B O 1
ATOM 10109 N N . ARG B 1 501 ? 14.281 9 20.812 1 92.62 501 ARG B N 1
ATOM 10110 C CA . ARG B 1 501 ? 15.672 9.211 21.234 1 92.62 501 ARG B CA 1
ATOM 10111 C C . ARG B 1 501 ? 16.266 10.414 20.516 1 92.62 501 ARG B C 1
ATOM 10113 O O . ARG B 1 501 ? 16.984 11.211 21.141 1 92.62 501 ARG B O 1
ATOM 10120 N N . LEU B 1 502 ? 16.031 10.508 19.25 1 96 502 LEU B N 1
ATOM 10121 C CA . LEU B 1 502 ? 16.531 11.641 18.484 1 96 502 LEU B CA 1
ATOM 10122 C C . LEU B 1 502 ? 16.016 12.961 19.062 1 96 502 LEU B C 1
ATOM 10124 O O . LEU B 1 502 ? 16.797 13.898 19.234 1 96 502 LEU B O 1
ATOM 10128 N N . ILE B 1 503 ? 14.75 13.047 19.406 1 96.88 503 ILE B N 1
ATOM 10129 C CA . ILE B 1 503 ? 14.117 14.273 19.891 1 96.88 503 ILE B CA 1
ATOM 10130 C C . ILE B 1 503 ? 14.672 14.633 21.266 1 96.88 503 ILE B C 1
ATOM 10132 O O . ILE B 1 503 ? 15.055 15.781 21.5 1 96.88 503 ILE B O 1
ATOM 10136 N N . THR B 1 504 ? 14.789 13.664 22.141 1 94.5 504 THR B N 1
ATOM 10137 C CA . THR B 1 504 ? 15.258 13.922 23.484 1 94.5 504 THR B CA 1
ATOM 10138 C C . THR B 1 504 ? 16.734 14.32 23.484 1 94.5 504 THR B C 1
ATOM 10140 O O . THR B 1 504 ? 17.125 15.242 24.203 1 94.5 504 THR B O 1
ATOM 10143 N N . SER B 1 505 ? 17.516 13.633 22.734 1 94.5 505 SER B N 1
ATOM 10144 C CA . SER B 1 505 ? 18.922 13.969 22.656 1 94.5 505 SER B CA 1
ATOM 10145 C C . SER B 1 505 ? 19.125 15.367 22.078 1 94.5 505 SER B C 1
ATOM 10147 O O . SER B 1 505 ? 20.016 16.109 22.516 1 94.5 505 SER B O 1
ATOM 10149 N N . THR B 1 506 ? 18.312 15.727 21.109 1 96.38 506 THR B N 1
ATOM 10150 C CA . THR B 1 506 ? 18.422 17.047 20.5 1 96.38 506 THR B CA 1
ATOM 10151 C C . THR B 1 506 ? 18 18.141 21.484 1 96.38 506 THR B C 1
ATOM 10153 O O . THR B 1 506 ? 18.656 19.172 21.578 1 96.38 506 THR B O 1
ATOM 10156 N N . ALA B 1 507 ? 16.953 17.922 22.203 1 95.38 507 ALA B N 1
ATOM 10157 C CA . ALA B 1 507 ? 16.453 18.875 23.188 1 95.38 507 ALA B CA 1
ATOM 10158 C C . ALA B 1 507 ? 17.469 19.094 24.297 1 95.38 507 ALA B C 1
ATOM 10160 O O . ALA B 1 507 ? 17.5 20.156 24.922 1 95.38 507 ALA B O 1
ATOM 10161 N N . LYS B 1 508 ? 18.328 18.109 24.594 1 93.75 508 LYS B N 1
ATOM 10162 C CA . LYS B 1 508 ? 19.359 18.219 25.625 1 93.75 508 LYS B CA 1
ATOM 10163 C C . LYS B 1 508 ? 20.484 19.141 25.172 1 93.75 508 LYS B C 1
ATOM 10165 O O . LYS B 1 508 ? 21.234 19.656 26.016 1 93.75 508 LYS B O 1
ATOM 10170 N N . MET B 1 509 ? 20.578 19.391 23.938 1 93.25 509 MET B N 1
ATOM 10171 C CA . MET B 1 509 ? 21.703 20.141 23.391 1 93.25 509 MET B CA 1
ATOM 10172 C C . MET B 1 509 ? 21.375 21.625 23.328 1 93.25 509 MET B C 1
ATOM 10174 O O . MET B 1 509 ? 22.266 22.453 23.125 1 93.25 509 MET B O 1
ATOM 10178 N N . LEU B 1 510 ? 20.141 21.984 23.484 1 94.25 510 LEU B N 1
ATOM 10179 C CA . LEU B 1 510 ? 19.719 23.375 23.281 1 94.25 510 LEU B CA 1
ATOM 10180 C C . LEU B 1 510 ? 19.203 23.969 24.578 1 94.25 510 LEU B C 1
ATOM 10182 O O . LEU B 1 510 ? 18.594 23.281 25.391 1 94.25 510 LEU B O 1
ATOM 10186 N N . LEU B 1 511 ? 19.359 25.266 24.719 1 91.38 511 LEU B N 1
ATOM 10187 C CA . LEU B 1 511 ? 18.938 25.969 25.922 1 91.38 511 LEU B CA 1
ATOM 10188 C C . LEU B 1 511 ? 17.484 26.406 25.797 1 91.38 511 LEU B C 1
ATOM 10190 O O . LEU B 1 511 ? 17.016 26.75 24.703 1 91.38 511 LEU B O 1
ATOM 10194 N N . ASP B 1 512 ? 16.766 26.406 26.938 1 90.06 512 ASP B N 1
ATOM 10195 C CA . ASP B 1 512 ? 15.414 26.953 26.984 1 90.06 512 ASP B CA 1
ATOM 10196 C C . ASP B 1 512 ? 15.445 28.484 27.062 1 90.06 512 ASP B C 1
ATOM 10198 O O . ASP B 1 512 ? 16.312 29.062 27.719 1 90.06 512 ASP B O 1
ATOM 10202 N N . PRO B 1 513 ? 14.531 29.172 26.375 1 83.44 513 PRO B N 1
ATOM 10203 C CA . PRO B 1 513 ? 14.555 30.641 26.344 1 83.44 513 PRO B CA 1
ATOM 10204 C C . PRO B 1 513 ? 14.289 31.266 27.703 1 83.44 513 PRO B C 1
ATOM 10206 O O . PRO B 1 513 ? 14.766 32.375 27.984 1 83.44 513 PRO B O 1
ATOM 10209 N N . VAL B 1 514 ? 13.266 30.797 28.484 1 67.75 514 VAL B N 1
ATOM 10210 C CA . VAL B 1 514 ? 12.93 31.391 29.781 1 67.75 514 VAL B CA 1
ATOM 10211 C C . VAL B 1 514 ? 14.164 31.406 30.688 1 67.75 514 VAL B C 1
ATOM 10213 O O . VAL B 1 514 ? 14.43 32.406 31.359 1 67.75 514 VAL B O 1
ATOM 10216 N N . ASN B 1 515 ? 14.773 30.328 30.688 1 62.09 515 ASN B N 1
ATOM 10217 C CA . ASN B 1 515 ? 15.852 30.156 31.656 1 62.09 515 ASN B CA 1
ATOM 10218 C C . ASN B 1 515 ? 17.219 30.234 31 1 62.09 515 ASN B C 1
ATOM 10220 O O . ASN B 1 515 ? 18.188 29.656 31.484 1 62.09 515 ASN B O 1
ATOM 10224 N N . PHE B 1 516 ? 17.172 30.828 29.75 1 56.31 516 PHE B N 1
ATOM 10225 C CA . PHE B 1 516 ? 18.438 30.938 29.047 1 56.31 516 PHE B CA 1
ATOM 10226 C C . PHE B 1 516 ? 19.562 31.391 29.984 1 56.31 516 PHE B C 1
ATOM 10228 O O . PHE B 1 516 ? 20.688 30.906 29.891 1 56.31 516 PHE B O 1
ATOM 10235 N N . LYS B 1 517 ? 19.125 32.156 30.969 1 55.38 517 LYS B N 1
ATOM 10236 C CA . LYS B 1 517 ? 20.141 32.75 31.828 1 55.38 517 LYS B CA 1
ATOM 10237 C C . LYS B 1 517 ? 20.688 31.719 32.812 1 55.38 517 LYS B C 1
ATOM 10239 O O . LYS B 1 517 ? 21.812 31.859 33.281 1 55.38 517 LYS B O 1
ATOM 10244 N N . GLU B 1 518 ? 19.969 30.688 33 1 65.5 518 GLU B N 1
ATOM 10245 C CA . GLU B 1 518 ? 20.406 29.781 34.062 1 65.5 518 GLU B CA 1
ATOM 10246 C C . GLU B 1 518 ? 20.984 28.5 33.469 1 65.5 518 GLU B C 1
ATOM 10248 O O . GLU B 1 518 ? 21.469 27.641 34.188 1 65.5 518 GLU B O 1
ATOM 10253 N N . GLY B 1 519 ? 21.078 28.484 32.125 1 80.81 519 GLY B N 1
ATOM 10254 C CA . GLY B 1 519 ? 21.734 27.328 31.516 1 80.81 519 GLY B CA 1
ATOM 10255 C C . GLY B 1 519 ? 20.859 26.094 31.5 1 80.81 519 GLY B C 1
ATOM 10256 O O . GLY B 1 519 ? 21.375 24.969 31.469 1 80.81 519 GLY B O 1
ATOM 10257 N N . VAL B 1 520 ? 19.609 26.234 31.641 1 88.69 520 VAL B N 1
ATOM 10258 C CA . VAL B 1 520 ? 18.703 25.094 31.625 1 88.69 520 VAL B CA 1
ATOM 10259 C C . VAL B 1 520 ? 18.375 24.703 30.188 1 88.69 520 VAL B C 1
ATOM 10261 O O . VAL B 1 520 ? 18.047 25.547 29.359 1 88.69 520 VAL B O 1
ATOM 10264 N N . THR B 1 521 ? 18.516 23.422 29.859 1 92.94 521 THR B N 1
ATOM 10265 C CA . THR B 1 521 ? 18.25 22.938 28.516 1 92.94 521 THR B CA 1
ATOM 10266 C C . THR B 1 521 ? 16.734 22.812 28.281 1 92.94 521 THR B C 1
ATOM 10268 O O . THR B 1 521 ? 15.961 22.797 29.219 1 92.94 521 THR B O 1
ATOM 10271 N N . MET B 1 522 ? 16.344 22.797 27.047 1 93.56 522 MET B N 1
ATOM 10272 C CA . MET B 1 522 ? 14.938 22.578 26.688 1 93.56 522 MET B CA 1
ATOM 10273 C C . MET B 1 522 ? 14.43 21.266 27.281 1 93.56 522 MET B C 1
ATOM 10275 O O . MET B 1 522 ? 13.289 21.188 27.734 1 93.56 522 MET B O 1
ATOM 10279 N N . HIS B 1 523 ? 15.297 20.234 27.234 1 92.62 523 HIS B N 1
ATOM 10280 C CA . HIS B 1 523 ? 14.93 18.922 27.781 1 92.62 523 HIS B CA 1
ATOM 10281 C C . HIS B 1 523 ? 14.633 19 29.266 1 92.62 523 HIS B C 1
ATOM 10283 O O . HIS B 1 523 ? 13.625 18.453 29.734 1 92.62 523 HIS B O 1
ATOM 10289 N N . THR B 1 524 ? 15.547 19.625 30 1 89.75 524 THR B N 1
ATOM 10290 C CA . THR B 1 524 ? 15.375 19.75 31.438 1 89.75 524 THR B CA 1
ATOM 10291 C C . THR B 1 524 ? 14.078 20.484 31.766 1 89.75 524 THR B C 1
ATOM 10293 O O . THR B 1 524 ? 13.32 20.047 32.656 1 89.75 524 THR B O 1
ATOM 10296 N N . ASN B 1 525 ? 13.828 21.578 31.156 1 89 525 ASN B N 1
ATOM 10297 C CA . ASN B 1 525 ? 12.586 22.312 31.359 1 89 525 ASN B CA 1
ATOM 10298 C C . ASN B 1 525 ? 11.367 21.469 31.031 1 89 525 ASN B C 1
ATOM 10300 O O . ASN B 1 525 ? 10.375 21.484 31.766 1 89 525 ASN B O 1
ATOM 10304 N N . TRP B 1 526 ? 11.438 20.797 29.891 1 90.56 526 TRP B N 1
ATOM 10305 C CA . TRP B 1 526 ? 10.375 19.922 29.422 1 90.56 526 TRP B CA 1
ATOM 10306 C C . TRP B 1 526 ? 10.062 18.844 30.469 1 90.56 526 TRP B C 1
ATOM 10308 O O . TRP B 1 526 ? 8.898 18.656 30.844 1 90.56 526 TRP B O 1
ATOM 10318 N N . MET B 1 527 ? 11.016 18.203 31.031 1 88.25 527 MET B N 1
ATOM 10319 C CA . MET B 1 527 ? 10.852 17.125 32 1 88.25 527 MET B CA 1
ATOM 10320 C C . MET B 1 527 ? 10.273 17.656 33.312 1 88.25 527 MET B C 1
ATOM 10322 O O . MET B 1 527 ? 9.391 17.031 33.906 1 88.25 527 MET B O 1
ATOM 10326 N N . VAL B 1 528 ? 10.758 18.703 33.719 1 85.31 528 VAL B N 1
ATOM 10327 C CA . VAL B 1 528 ? 10.352 19.266 35 1 85.31 528 VAL B CA 1
ATOM 10328 C C . VAL B 1 528 ? 8.898 19.734 34.906 1 85.31 528 VAL B C 1
ATOM 10330 O O . VAL B 1 528 ? 8.102 19.469 35.812 1 85.31 528 VAL B O 1
ATOM 10333 N N . LYS B 1 529 ? 8.57 20.359 33.938 1 84.5 529 LYS B N 1
ATOM 10334 C CA . LYS B 1 529 ? 7.254 20.969 33.844 1 84.5 529 LYS B CA 1
ATOM 10335 C C . LYS B 1 529 ? 6.176 19.938 33.531 1 84.5 529 LYS B C 1
ATOM 10337 O O . LYS B 1 529 ? 5.023 20.094 33.938 1 84.5 529 LYS B O 1
ATOM 10342 N N . THR B 1 530 ? 6.527 18.969 32.75 1 84.31 530 THR B N 1
ATOM 10343 C CA . THR B 1 530 ? 5.551 17.922 32.469 1 84.31 530 THR B CA 1
ATOM 10344 C C . THR B 1 530 ? 5.543 16.859 33.562 1 84.31 530 THR B C 1
ATOM 10346 O O . THR B 1 530 ? 4.684 15.977 33.562 1 84.31 530 THR B O 1
ATOM 10349 N N . LYS B 1 531 ? 6.445 16.891 34.469 1 79 531 LYS B N 1
ATOM 10350 C CA . LYS B 1 531 ? 6.609 15.914 35.562 1 79 531 LYS B CA 1
ATOM 10351 C C . LYS B 1 531 ? 6.742 14.5 35 1 79 531 LYS B C 1
ATOM 10353 O O . LYS B 1 531 ? 6.145 13.555 35.531 1 79 531 LYS B O 1
ATOM 10358 N N . SER B 1 532 ? 7.191 14.445 33.75 1 71.12 532 SER B N 1
ATOM 10359 C CA . SER B 1 532 ? 7.426 13.156 33.125 1 71.12 532 SER B CA 1
ATOM 10360 C C . SER B 1 532 ? 8.906 12.789 33.125 1 71.12 532 SER B C 1
ATOM 10362 O O . SER B 1 532 ? 9.727 13.469 32.5 1 71.12 532 SER B O 1
ATOM 10364 N N . PHE B 1 533 ? 9.281 11.797 33.938 1 66.19 533 PHE B N 1
ATOM 10365 C CA . PHE B 1 533 ? 10.703 11.523 34.094 1 66.19 533 PHE B CA 1
ATOM 10366 C C . PHE B 1 533 ? 11.148 10.398 33.156 1 66.19 533 PHE B C 1
ATOM 10368 O O . PHE B 1 533 ? 12.352 10.172 33 1 66.19 533 PHE B O 1
ATOM 10375 N N . GLU B 1 534 ? 10.266 9.766 32.5 1 66.5 534 GLU B N 1
ATOM 10376 C CA . GLU B 1 534 ? 10.742 8.695 31.609 1 66.5 534 GLU B CA 1
ATOM 10377 C C . GLU B 1 534 ? 10.641 9.102 30.141 1 66.5 534 GLU B C 1
ATOM 10379 O O . GLU B 1 534 ? 11.656 9.312 29.484 1 66.5 534 GLU B O 1
ATOM 10384 N N . ASN B 1 535 ? 9.453 9.055 29.5 1 66 535 ASN B N 1
ATOM 10385 C CA . ASN B 1 535 ? 9.289 9.492 28.109 1 66 535 ASN B CA 1
ATOM 10386 C C . ASN B 1 535 ? 8.094 10.422 27.953 1 66 535 ASN B C 1
ATOM 10388 O O . ASN B 1 535 ? 6.945 9.977 27.984 1 66 535 ASN B O 1
ATOM 10392 N N . PRO B 1 536 ? 8.531 11.664 27.781 1 73.88 536 PRO B N 1
ATOM 10393 C CA . PRO B 1 536 ? 7.441 12.641 27.75 1 73.88 536 PRO B CA 1
ATOM 10394 C C . PRO B 1 536 ? 6.785 12.742 26.375 1 73.88 536 PRO B C 1
ATOM 10396 O O . PRO B 1 536 ? 5.848 13.523 26.188 1 73.88 536 PRO B O 1
ATOM 10399 N N . ILE B 1 537 ? 7.242 11.984 25.453 1 83 537 ILE B N 1
ATOM 10400 C CA . ILE B 1 537 ? 6.719 12.094 24.094 1 83 537 ILE B CA 1
ATOM 10401 C C . ILE B 1 537 ? 5.34 11.438 24.016 1 83 537 ILE B C 1
ATOM 10403 O O . ILE B 1 537 ? 5.137 10.344 24.562 1 83 537 ILE B O 1
ATOM 10407 N N . GLN B 1 538 ? 4.473 12.164 23.375 1 82.88 538 GLN B N 1
ATOM 10408 C CA . GLN B 1 538 ? 3.086 11.727 23.25 1 82.88 538 GLN B CA 1
ATOM 10409 C C . GLN B 1 538 ? 2.791 11.195 21.859 1 82.88 538 GLN B C 1
ATOM 10411 O O . GLN B 1 538 ? 3.533 11.477 20.906 1 82.88 538 GLN B O 1
ATOM 10416 N N . THR B 1 539 ? 1.681 10.383 21.844 1 86.25 539 THR B N 1
ATOM 10417 C CA . THR B 1 539 ? 1.147 10 20.547 1 86.25 539 THR B CA 1
ATOM 10418 C C . THR B 1 539 ? 0.358 11.148 19.922 1 86.25 539 THR B C 1
ATOM 10420 O O . THR B 1 539 ? 0.087 12.156 20.578 1 86.25 539 THR B O 1
ATOM 10423 N N . PHE B 1 540 ? 0.095 10.984 18.656 1 84.44 540 PHE B N 1
ATOM 10424 C CA . PHE B 1 540 ? -0.554 12.055 17.906 1 84.44 540 PHE B CA 1
ATOM 10425 C C . PHE B 1 540 ? -1.978 12.281 18.406 1 84.44 540 PHE B C 1
ATOM 10427 O O . PHE B 1 540 ? -2.693 11.32 18.703 1 84.44 540 PHE B O 1
ATOM 10434 N N . GLY B 1 541 ? -2.504 13.398 18.641 1 64.56 541 GLY B N 1
ATOM 10435 C CA . GLY B 1 541 ? -3.85 13.711 19.094 1 64.56 541 GLY B CA 1
ATOM 10436 C C . GLY B 1 541 ? -4.59 14.648 18.156 1 64.56 541 GLY B C 1
ATOM 10437 O O . GLY B 1 541 ? -5.816 14.75 18.219 1 64.56 541 GLY B O 1
ATOM 10438 N N . THR B 1 542 ? -3.871 15.5 17.484 1 60.69 542 THR B N 1
ATOM 10439 C CA . THR B 1 542 ? -4.535 16.5 16.656 1 60.69 542 THR B CA 1
ATOM 10440 C C . THR B 1 542 ? -4.113 16.359 15.203 1 60.69 542 THR B C 1
ATOM 10442 O O . THR B 1 542 ? -2.992 15.938 14.914 1 60.69 542 THR B O 1
ATOM 10445 N N . ALA B 1 543 ? -5.109 16.516 14.352 1 63 543 ALA B N 1
ATOM 10446 C CA . ALA B 1 543 ? -4.738 16.406 12.938 1 63 543 ALA B CA 1
ATOM 10447 C C . ALA B 1 543 ? -4.16 17.719 12.414 1 63 543 ALA B C 1
ATOM 10449 O O . ALA B 1 543 ? -4.742 18.781 12.617 1 63 543 ALA B O 1
ATOM 10450 N N . SER B 1 544 ? -2.938 17.875 12.266 1 77.56 544 SER B N 1
ATOM 10451 C CA . SER B 1 544 ? -2.246 18.922 11.523 1 77.56 544 SER B CA 1
ATOM 10452 C C . SER B 1 544 ? -1.805 18.422 10.148 1 77.56 544 SER B C 1
ATOM 10454 O O . SER B 1 544 ? -2.334 17.438 9.641 1 77.56 544 SER B O 1
ATOM 10456 N N . ASP B 1 545 ? -1.004 19.25 9.531 1 86.38 545 ASP B N 1
ATOM 10457 C CA . ASP B 1 545 ? -0.555 18.953 8.18 1 86.38 545 ASP B CA 1
ATOM 10458 C C . ASP B 1 545 ? 0.162 17.609 8.109 1 86.38 545 ASP B C 1
ATOM 10460 O O . ASP B 1 545 ? 0.321 17.047 7.035 1 86.38 545 ASP B O 1
ATOM 10464 N N . TYR B 1 546 ? 0.46 17.062 9.234 1 91 546 TYR B N 1
ATOM 10465 C CA . TYR B 1 546 ? 1.231 15.828 9.211 1 91 546 TYR B CA 1
ATOM 10466 C C . TYR B 1 546 ? 0.317 14.617 9.055 1 91 546 TYR B C 1
ATOM 10468 O O . TYR B 1 546 ? 0.788 13.5 8.812 1 91 546 TYR B O 1
ATOM 10476 N N . LEU B 1 547 ? -0.959 14.742 9.125 1 88.38 547 LEU B N 1
ATOM 10477 C CA . LEU B 1 547 ? -1.962 13.688 9.25 1 88.38 547 LEU B CA 1
ATOM 10478 C C . LEU B 1 547 ? -1.675 12.547 8.289 1 88.38 547 LEU B C 1
ATOM 10480 O O . LEU B 1 547 ? -1.614 11.383 8.695 1 88.38 547 LEU B O 1
ATOM 10484 N N . VAL B 1 548 ? -1.433 12.82 7.066 1 92.12 548 VAL B N 1
ATOM 10485 C CA . VAL B 1 548 ? -1.367 11.805 6.02 1 92.12 548 VAL B CA 1
ATOM 10486 C C . VAL B 1 548 ? -0.077 11 6.156 1 92.12 548 VAL B C 1
ATOM 10488 O O . VAL B 1 548 ? -0.038 9.812 5.82 1 92.12 548 VAL B O 1
ATOM 10491 N N . PHE B 1 549 ? 0.975 11.492 6.742 1 96.25 549 PHE B N 1
ATOM 10492 C CA . PHE B 1 549 ? 2.307 10.898 6.695 1 96.25 549 PHE B CA 1
ATOM 10493 C C . PHE B 1 549 ? 2.416 9.734 7.68 1 96.25 549 PHE B C 1
ATOM 10495 O O . PHE B 1 549 ? 2.764 8.617 7.293 1 96.25 549 PHE B O 1
ATOM 10502 N N . PRO B 1 550 ? 2.055 9.898 8.93 1 95.75 550 PRO B N 1
ATOM 10503 C CA . PRO B 1 550 ? 2.145 8.734 9.812 1 95.75 550 PRO B CA 1
ATOM 10504 C C . PRO B 1 550 ? 0.941 7.805 9.688 1 95.75 550 PRO B C 1
ATOM 10506 O O . PRO B 1 550 ? 1.091 6.582 9.758 1 95.75 550 PRO B O 1
ATOM 10509 N N . HIS B 1 551 ? -0.239 8.328 9.438 1 93.06 551 HIS B N 1
ATOM 10510 C CA . HIS B 1 551 ? -1.474 7.566 9.562 1 93.06 551 HIS B CA 1
ATOM 10511 C C . HIS B 1 551 ? -1.767 6.773 8.289 1 93.06 551 HIS B C 1
ATOM 10513 O O . HIS B 1 551 ? -2.27 5.652 8.359 1 93.06 551 HIS B O 1
ATOM 10519 N N . LYS B 1 552 ? -1.467 7.328 7.145 1 92.81 552 LYS B N 1
ATOM 10520 C CA . LYS B 1 552 ? -1.793 6.66 5.887 1 92.81 552 LYS B CA 1
ATOM 10521 C C . LYS B 1 552 ? -0.551 6.035 5.258 1 92.81 552 LYS B C 1
ATOM 10523 O O . LYS B 1 552 ? -0.64 5.004 4.586 1 92.81 552 LYS B O 1
ATOM 10528 N N . LEU B 1 553 ? 0.619 6.672 5.496 1 96.69 553 LEU B N 1
ATOM 10529 C CA . LEU B 1 553 ? 1.787 6.254 4.727 1 96.69 553 LEU B CA 1
ATOM 10530 C C . LEU B 1 553 ? 2.83 5.605 5.633 1 96.69 553 LEU B C 1
ATOM 10532 O O . LEU B 1 553 ? 3.809 5.031 5.148 1 96.69 553 LEU B O 1
ATOM 10536 N N . GLY B 1 554 ? 2.66 5.672 6.93 1 97.06 554 GLY B N 1
ATOM 10537 C CA . GLY B 1 554 ? 3.633 5.074 7.828 1 97.06 554 GLY B CA 1
ATOM 10538 C C . GLY B 1 554 ? 4.992 5.746 7.77 1 97.06 554 GLY B C 1
ATOM 10539 O O . GLY B 1 554 ? 6.027 5.074 7.84 1 97.06 554 GLY B O 1
ATOM 10540 N N . ILE B 1 555 ? 5.012 7.062 7.57 1 98.19 555 ILE B N 1
ATOM 10541 C CA . ILE B 1 555 ? 6.246 7.844 7.566 1 98.19 555 ILE B CA 1
ATOM 10542 C C . ILE B 1 555 ? 6.5 8.422 8.953 1 98.19 555 ILE B C 1
ATOM 10544 O O . ILE B 1 555 ? 5.598 8.984 9.578 1 98.19 555 ILE B O 1
ATOM 10548 N N . ALA B 1 556 ? 7.73 8.203 9.477 1 98.25 556 ALA B N 1
ATOM 10549 C CA . ALA B 1 556 ? 8.086 8.82 10.75 1 98.25 556 ALA B CA 1
ATOM 10550 C C . ALA B 1 556 ? 7.773 10.312 10.742 1 98.25 556 ALA B C 1
ATOM 10552 O O . ALA B 1 556 ? 8.07 11.016 9.773 1 98.25 556 ALA B O 1
ATOM 10553 N N . THR B 1 557 ? 7.172 10.766 11.797 1 97.44 557 THR B N 1
ATOM 10554 C CA . THR B 1 557 ? 6.688 12.141 11.844 1 97.44 557 THR B CA 1
ATOM 10555 C C . THR B 1 557 ? 6.973 12.766 13.203 1 97.44 557 THR B C 1
ATOM 10557 O O . THR B 1 557 ? 6.855 12.102 14.234 1 97.44 557 THR B O 1
ATOM 10560 N N . ILE B 1 558 ? 7.371 14.031 13.227 1 97.19 558 ILE B N 1
ATOM 10561 C CA . ILE B 1 558 ? 7.68 14.797 14.43 1 97.19 558 ILE B CA 1
ATOM 10562 C C . ILE B 1 558 ? 6.863 16.078 14.453 1 97.19 558 ILE B C 1
ATOM 10564 O O . ILE B 1 558 ? 6.895 16.859 13.492 1 97.19 558 ILE B O 1
ATOM 10568 N N . ASN B 1 559 ? 6.098 16.297 15.469 1 95 559 ASN B N 1
ATOM 10569 C CA . ASN B 1 559 ? 5.352 17.516 15.742 1 95 559 ASN B CA 1
ATOM 10570 C C . ASN B 1 559 ? 5.676 18.062 17.125 1 95 559 ASN B C 1
ATOM 10572 O O . ASN B 1 559 ? 5.395 17.422 18.141 1 95 559 ASN B O 1
ATOM 10576 N N . ILE B 1 560 ? 6.301 19.25 17.188 1 94.62 560 ILE B N 1
ATOM 10577 C CA . ILE B 1 560 ? 6.719 19.844 18.453 1 94.62 560 ILE B CA 1
ATOM 10578 C C . ILE B 1 560 ? 6.168 21.266 18.562 1 94.62 560 ILE B C 1
ATOM 10580 O O . ILE B 1 560 ? 6.207 22.031 17.594 1 94.62 560 ILE B O 1
ATOM 10584 N N . ASN B 1 561 ? 5.668 21.578 19.766 1 90.5 561 ASN B N 1
ATOM 10585 C CA . ASN B 1 561 ? 5.172 22.922 20.031 1 90.5 561 ASN B CA 1
ATOM 10586 C C . ASN B 1 561 ? 5.504 23.391 21.438 1 90.5 561 ASN B C 1
ATOM 10588 O O . ASN B 1 561 ? 5.676 22.562 22.344 1 90.5 561 ASN B O 1
ATOM 10592 N N . TYR B 1 562 ? 5.723 24.672 21.625 1 88.94 562 TYR B N 1
ATOM 10593 C CA . TYR B 1 562 ? 5.613 25.266 22.953 1 88.94 562 TYR B CA 1
ATOM 10594 C C . TYR B 1 562 ? 4.156 25.531 23.328 1 88.94 562 TYR B C 1
ATOM 10596 O O . TYR B 1 562 ? 3.408 26.109 22.531 1 88.94 562 TYR B O 1
ATOM 10604 N N . VAL B 1 563 ? 3.807 25.062 24.5 1 83.31 563 VAL B N 1
ATOM 10605 C CA . VAL B 1 563 ? 2.414 25.188 24.922 1 83.31 563 VAL B CA 1
ATOM 10606 C C . VAL B 1 563 ? 2.334 26.016 26.203 1 83.31 563 VAL B C 1
ATOM 10608 O O . VAL B 1 563 ? 3.32 26.156 26.938 1 83.31 563 VAL B O 1
ATOM 10611 N N . PRO B 1 564 ? 1.173 26.625 26.484 1 77.12 564 PRO B N 1
ATOM 10612 C CA . PRO B 1 564 ? 0.999 27.391 27.719 1 77.12 564 PRO B CA 1
ATOM 10613 C C . PRO B 1 564 ? 0.743 26.484 28.938 1 77.12 564 PRO B C 1
ATOM 10615 O O . PRO B 1 564 ? 0.557 25.281 28.781 1 77.12 564 PRO B O 1
ATOM 10618 N N . PHE B 1 565 ? 1.035 26.938 30.203 1 63.53 565 PHE B N 1
ATOM 10619 C CA . PHE B 1 565 ? 0.817 26.203 31.438 1 63.53 565 PHE B CA 1
ATOM 10620 C C . PHE B 1 565 ? -0.599 25.641 31.5 1 63.53 565 PHE B C 1
ATOM 10622 O O . PHE B 1 565 ? -0.798 24.469 31.844 1 63.53 565 PHE B O 1
ATOM 10629 N N . ASN B 1 566 ? -1.611 26.375 31.5 1 54.97 566 ASN B N 1
ATOM 10630 C CA . ASN B 1 566 ? -2.967 25.828 31.531 1 54.97 566 ASN B CA 1
ATOM 10631 C C . ASN B 1 566 ? -3.455 25.469 30.125 1 54.97 566 ASN B C 1
ATOM 10633 O O . ASN B 1 566 ? -3.529 26.328 29.25 1 54.97 566 ASN B O 1
ATOM 10637 N N . ASN B 1 567 ? -2.934 24.234 29.812 1 48.28 567 ASN B N 1
ATOM 10638 C CA . ASN B 1 567 ? -3.289 23.688 28.5 1 48.28 567 ASN B CA 1
ATOM 10639 C C . ASN B 1 567 ? -4.762 23.922 28.188 1 48.28 567 ASN B C 1
ATOM 10641 O O . ASN B 1 567 ? -5.414 23.078 27.578 1 48.28 567 ASN B O 1
ATOM 10645 N N . THR B 1 568 ? -5.352 24.609 28.953 1 41.91 568 THR B N 1
ATOM 10646 C CA . THR B 1 568 ? -6.742 24.781 28.547 1 41.91 568 THR B CA 1
ATOM 10647 C C . THR B 1 568 ? -6.836 25.375 27.156 1 41.91 568 THR B C 1
ATOM 10649 O O . THR B 1 568 ? -5.957 26.141 26.734 1 41.91 568 THR B O 1
ATOM 10652 N N . GLN B 1 569 ? -7.34 24.688 26.359 1 40.34 569 GLN B N 1
ATOM 10653 C CA . GLN B 1 569 ? -7.57 25 24.953 1 40.34 569 GLN B CA 1
ATOM 10654 C C . GLN B 1 569 ? -7.578 26.516 24.719 1 40.34 569 GLN B C 1
ATOM 10656 O O . GLN B 1 569 ? -7.359 26.984 23.609 1 40.34 569 GLN B O 1
ATOM 10661 N N . VAL B 1 570 ? -7.902 27.219 25.812 1 36.09 570 VAL B N 1
ATOM 10662 C CA . VAL B 1 570 ? -8.125 28.656 25.797 1 36.09 570 VAL B CA 1
ATOM 10663 C C . VAL B 1 570 ? -6.816 29.375 25.484 1 36.09 570 VAL B C 1
ATOM 10665 O O . VAL B 1 570 ? -6.789 30.344 24.719 1 36.09 570 VAL B O 1
ATOM 10668 N N . ASP B 1 571 ? -5.797 28.891 26.141 1 38.41 571 ASP B N 1
ATOM 10669 C CA . ASP B 1 571 ? -4.523 29.609 26.125 1 38.41 571 ASP B CA 1
ATOM 10670 C C . ASP B 1 571 ? -3.764 29.375 24.828 1 38.41 571 ASP B C 1
ATOM 10672 O O . ASP B 1 571 ? -2.811 30.094 24.516 1 38.41 571 ASP B O 1
ATOM 10676 N N . MET B 1 572 ? -4.062 28.375 24.188 1 41.91 572 MET B N 1
ATOM 10677 C CA . MET B 1 572 ? -3.287 27.906 23.047 1 41.91 572 MET B CA 1
ATOM 10678 C C . MET B 1 572 ? -3.424 28.859 21.859 1 41.91 572 MET B C 1
ATOM 10680 O O . MET B 1 572 ? -2.447 29.125 21.156 1 41.91 572 MET B O 1
ATOM 10684 N N . TYR B 1 573 ? -4.707 29 21.406 1 40.16 573 TYR B N 1
ATOM 10685 C CA . TYR B 1 573 ? -4.922 29.641 20.109 1 40.16 573 TYR B CA 1
ATOM 10686 C C . TYR B 1 573 ? -4.582 31.125 20.156 1 40.16 573 TYR B C 1
ATOM 10688 O O . TYR B 1 573 ? -4.137 31.688 19.156 1 40.16 573 TYR B O 1
ATOM 10696 N N . TYR B 1 574 ? -4.996 31.812 21.312 1 38.25 574 TYR B N 1
ATOM 10697 C CA . TYR B 1 574 ? -4.875 33.281 21.391 1 38.25 574 TYR B CA 1
ATOM 10698 C C . TYR B 1 574 ? -3.426 33.688 21.625 1 38.25 574 TYR B C 1
ATOM 10700 O O . TYR B 1 574 ? -3.137 34.875 21.844 1 38.25 574 TYR B O 1
ATOM 10708 N N . THR B 1 575 ? -2.689 32.812 21.906 1 42.38 575 THR B N 1
ATOM 10709 C CA . THR B 1 575 ? -1.355 33.281 22.266 1 42.38 575 THR B CA 1
ATOM 10710 C C . THR B 1 575 ? -0.555 33.656 21.031 1 42.38 575 THR B C 1
ATOM 10712 O O . THR B 1 575 ? 0.374 32.938 20.641 1 42.38 575 THR B O 1
ATOM 10715 N N . ALA B 1 576 ? -1.322 34.281 20.141 1 45.03 576 ALA B N 1
ATOM 10716 C CA . ALA B 1 576 ? -0.485 34.875 19.109 1 45.03 576 ALA B CA 1
ATOM 10717 C C . ALA B 1 576 ? 0.769 35.5 19.719 1 45.03 576 ALA B C 1
ATOM 10719 O O . ALA B 1 576 ? 0.766 35.906 20.875 1 45.03 576 ALA B O 1
ATOM 10720 N N . PRO B 1 577 ? 1.811 35.25 19.062 1 49.56 577 PRO B N 1
ATOM 10721 C CA . PRO B 1 577 ? 3.074 35.812 19.531 1 49.56 577 PRO B CA 1
ATOM 10722 C C . PRO B 1 577 ? 2.898 37.188 20.203 1 49.56 577 PRO B C 1
ATOM 10724 O O . PRO B 1 577 ? 3.678 37.562 21.078 1 49.56 577 PRO B O 1
ATOM 10727 N N . LYS B 1 578 ? 1.759 37.906 19.844 1 49.69 578 LYS B N 1
ATOM 10728 C CA . LYS B 1 578 ? 1.667 39.281 20.375 1 49.69 578 LYS B CA 1
ATOM 10729 C C . LYS B 1 578 ? 1.547 39.25 21.906 1 49.69 578 LYS B C 1
ATOM 10731 O O . LYS B 1 578 ? 1.974 40.219 22.562 1 49.69 578 LYS B O 1
ATOM 10736 N N . TYR B 1 579 ? 1.011 38.125 22.391 1 53.47 579 TYR B N 1
ATOM 10737 C CA . TYR B 1 579 ? 0.779 38.188 23.828 1 53.47 579 TYR B CA 1
ATOM 10738 C C . TYR B 1 579 ? 1.762 37.312 24.578 1 53.47 579 TYR B C 1
ATOM 10740 O O . TYR B 1 579 ? 2.094 37.562 25.734 1 53.47 579 TYR B O 1
ATOM 10748 N N . HIS B 1 580 ? 2.279 36.281 23.953 1 60.91 580 HIS B N 1
ATOM 10749 C CA . HIS B 1 580 ? 3.088 35.375 24.734 1 60.91 580 HIS B CA 1
ATOM 10750 C C . HIS B 1 580 ? 4.547 35.375 24.297 1 60.91 580 HIS B C 1
ATOM 10752 O O . HIS B 1 580 ? 5.445 35.125 25.094 1 60.91 580 HIS B O 1
ATOM 10758 N N . ASP B 1 581 ? 4.809 35.688 23.094 1 80.88 581 ASP B N 1
ATOM 10759 C CA . ASP B 1 581 ? 6.184 35.656 22.609 1 80.88 581 ASP B CA 1
ATOM 10760 C C . ASP B 1 581 ? 6.527 36.938 21.844 1 80.88 581 ASP B C 1
ATOM 10762 O O . ASP B 1 581 ? 6.898 36.875 20.672 1 80.88 581 ASP B O 1
ATOM 10766 N N . VAL B 1 582 ? 6.469 38.062 22.656 1 76 582 VAL B N 1
ATOM 10767 C CA . VAL B 1 582 ? 6.547 39.375 22.078 1 76 582 VAL B CA 1
ATOM 10768 C C . VAL B 1 582 ? 7.871 39.562 21.328 1 76 582 VAL B C 1
ATOM 10770 O O . VAL B 1 582 ? 7.918 40.156 20.266 1 76 582 VAL B O 1
ATOM 10773 N N . ASN B 1 583 ? 8.898 39 21.891 1 83.69 583 ASN B N 1
ATOM 10774 C CA . ASN B 1 583 ? 10.203 39.156 21.266 1 83.69 583 ASN B CA 1
ATOM 10775 C C . ASN B 1 583 ? 10.586 37.938 20.438 1 83.69 583 ASN B C 1
ATOM 10777 O O . ASN B 1 583 ? 11.734 37.812 20 1 83.69 583 ASN B O 1
ATOM 10781 N N . PHE B 1 584 ? 9.695 37 20.219 1 91.38 584 PHE B N 1
ATOM 10782 C CA . PHE B 1 584 ? 9.828 35.812 19.391 1 91.38 584 PHE B CA 1
ATOM 10783 C C . PHE B 1 584 ? 10.977 34.938 19.875 1 91.38 584 PHE B C 1
ATOM 10785 O O . PHE B 1 584 ? 11.711 34.344 19.062 1 91.38 584 PHE B O 1
ATOM 10792 N N . LEU B 1 585 ? 11.195 34.969 21.203 1 90.38 585 LEU B N 1
ATOM 10793 C CA . LEU B 1 585 ? 12.273 34.156 21.781 1 90.38 585 LEU B CA 1
ATOM 10794 C C . LEU B 1 585 ? 11.945 32.688 21.688 1 90.38 585 LEU B C 1
ATOM 10796 O O . LEU B 1 585 ? 12.836 31.859 21.484 1 90.38 585 LEU B O 1
ATOM 10800 N N . TYR B 1 586 ? 10.695 32.344 21.906 1 91.62 586 TYR B N 1
ATOM 10801 C CA . TYR B 1 586 ? 10.297 30.938 21.797 1 91.62 586 TYR B CA 1
ATOM 10802 C C . TYR B 1 586 ? 10.273 30.484 20.344 1 91.62 586 TYR B C 1
ATOM 10804 O O . TYR B 1 586 ? 10.57 29.328 20.031 1 91.62 586 TYR B O 1
ATOM 10812 N N . HIS B 1 587 ? 9.914 31.422 19.422 1 93.38 587 HIS B N 1
ATOM 10813 C CA . HIS B 1 587 ? 9.992 31.109 18 1 93.38 587 HIS B CA 1
ATOM 10814 C C . HIS B 1 587 ? 11.43 30.828 17.578 1 93.38 587 HIS B C 1
ATOM 10816 O O . HIS B 1 587 ? 11.68 29.906 16.797 1 93.38 587 HIS B O 1
ATOM 10822 N N . LYS B 1 588 ? 12.312 31.625 18.078 1 94.94 588 LYS B N 1
ATOM 10823 C CA . LYS B 1 588 ? 13.727 31.391 17.812 1 94.94 588 LYS B CA 1
ATOM 10824 C C . LYS B 1 588 ? 14.188 30.047 18.375 1 94.94 588 LYS B C 1
ATOM 10826 O O . LYS B 1 588 ? 14.812 29.25 17.672 1 94.94 588 LYS B O 1
ATOM 10831 N N . ALA B 1 589 ? 13.891 29.812 19.609 1 94.25 589 ALA B N 1
ATOM 10832 C CA . ALA B 1 589 ? 14.344 28.609 20.297 1 94.25 589 ALA B CA 1
ATOM 10833 C C . ALA B 1 589 ? 13.828 27.359 19.578 1 94.25 589 ALA B C 1
ATOM 10835 O O . ALA B 1 589 ? 14.578 26.406 19.375 1 94.25 589 ALA B O 1
ATOM 10836 N N . ILE B 1 590 ? 12.562 27.297 19.281 1 96 590 ILE B N 1
ATOM 10837 C CA . ILE B 1 590 ? 12 26.094 18.672 1 96 590 ILE B CA 1
ATOM 10838 C C . ILE B 1 590 ? 12.531 25.953 17.25 1 96 590 ILE B C 1
ATOM 10840 O O . ILE B 1 590 ? 12.703 24.844 16.75 1 96 590 ILE B O 1
ATOM 10844 N N . SER B 1 591 ? 12.766 27.078 16.531 1 97.44 591 SER B N 1
ATOM 10845 C CA . SER B 1 591 ? 13.406 27.016 15.227 1 97.44 591 SER B CA 1
ATOM 10846 C C . SER B 1 591 ? 14.789 26.391 15.32 1 97.44 591 SER B C 1
ATOM 10848 O O . SER B 1 591 ? 15.203 25.656 14.422 1 97.44 591 SER B O 1
ATOM 10850 N N . GLN B 1 592 ? 15.516 26.766 16.391 1 97.5 592 GLN B N 1
ATOM 10851 C CA . GLN B 1 592 ? 16.812 26.141 16.609 1 97.5 592 GLN B CA 1
ATOM 10852 C C . GLN B 1 592 ? 16.688 24.641 16.812 1 97.5 592 GLN B C 1
ATOM 10854 O O . GLN B 1 592 ? 17.5 23.859 16.312 1 97.5 592 GLN B O 1
ATOM 10859 N N . LEU B 1 593 ? 15.711 24.219 17.547 1 97.94 593 LEU B N 1
ATOM 10860 C CA . LEU B 1 593 ? 15.43 22.797 17.734 1 97.94 593 LEU B CA 1
ATOM 10861 C C . LEU B 1 593 ? 15.125 22.125 16.406 1 97.94 593 LEU B C 1
ATOM 10863 O O . LEU B 1 593 ? 15.664 21.062 16.109 1 97.94 593 LEU B O 1
ATOM 10867 N N . PHE B 1 594 ? 14.242 22.734 15.578 1 98.44 594 PHE B N 1
ATOM 10868 C CA . PHE B 1 594 ? 13.891 22.203 14.273 1 98.44 594 PHE B CA 1
ATOM 10869 C C . PHE B 1 594 ? 15.117 22.125 13.375 1 98.44 594 PHE B C 1
ATOM 10871 O O . PHE B 1 594 ? 15.289 21.156 12.633 1 98.44 594 PHE B O 1
ATOM 10878 N N . ALA B 1 595 ? 15.93 23.141 13.422 1 98.31 595 ALA B N 1
ATOM 10879 C CA . ALA B 1 595 ? 17.156 23.141 12.617 1 98.31 595 ALA B CA 1
ATOM 10880 C C . ALA B 1 595 ? 18.047 21.969 12.984 1 98.31 595 ALA B C 1
ATOM 10882 O O . ALA B 1 595 ? 18.578 21.281 12.102 1 98.31 595 ALA B O 1
ATOM 10883 N N . ARG B 1 596 ? 18.219 21.797 14.242 1 97.94 596 ARG B N 1
ATOM 10884 C CA . ARG B 1 596 ? 19.078 20.703 14.695 1 97.94 596 ARG B CA 1
ATOM 10885 C C . ARG B 1 596 ? 18.484 19.359 14.305 1 97.94 596 ARG B C 1
ATOM 10887 O O . ARG B 1 596 ? 19.219 18.453 13.898 1 97.94 596 ARG B O 1
ATOM 10894 N N . LEU B 1 597 ? 17.203 19.156 14.477 1 98.38 597 LEU B N 1
ATOM 10895 C CA . LEU B 1 597 ? 16.547 17.922 14.07 1 98.38 597 LEU B CA 1
ATOM 10896 C C . LEU B 1 597 ? 16.719 17.672 12.578 1 98.38 597 LEU B C 1
ATOM 10898 O O . LEU B 1 597 ? 17.109 16.578 12.164 1 98.38 597 LEU B O 1
ATOM 10902 N N . LEU B 1 598 ? 16.453 18.688 11.773 1 98.56 598 LEU B N 1
ATOM 10903 C CA . LEU B 1 598 ? 16.547 18.594 10.32 1 98.56 598 LEU B CA 1
ATOM 10904 C C . LEU B 1 598 ? 17.953 18.172 9.906 1 98.56 598 LEU B C 1
ATOM 10906 O O . LEU B 1 598 ? 18.125 17.234 9.125 1 98.56 598 LEU B O 1
ATOM 10910 N N . LEU B 1 599 ? 18.953 18.844 10.453 1 98 599 LEU B N 1
ATOM 10911 C CA . LEU B 1 599 ? 20.344 18.609 10.07 1 98 599 LEU B CA 1
ATOM 10912 C C . LEU B 1 599 ? 20.812 17.266 10.578 1 98 599 LEU B C 1
ATOM 10914 O O . LEU B 1 599 ? 21.594 16.578 9.906 1 98 599 LEU B O 1
ATOM 10918 N N . SER B 1 600 ? 20.344 16.891 11.773 1 97 600 SER B N 1
ATOM 10919 C CA . SER B 1 600 ? 20.719 15.594 12.336 1 97 600 SER B CA 1
ATOM 10920 C C . SER B 1 600 ? 20.25 14.445 11.453 1 97 600 SER B C 1
ATOM 10922 O O . SER B 1 600 ? 20.922 13.406 11.367 1 97 600 SER B O 1
ATOM 10924 N N . VAL B 1 601 ? 19.141 14.562 10.797 1 98.06 601 VAL B N 1
ATOM 10925 C CA . VAL B 1 601 ? 18.625 13.5 9.938 1 98.06 601 VAL B CA 1
ATOM 10926 C C . VAL B 1 601 ? 19.203 13.641 8.531 1 98.06 601 VAL B C 1
ATOM 10928 O O . VAL B 1 601 ? 19.641 12.648 7.941 1 98.06 601 VAL B O 1
ATOM 10931 N N . ALA B 1 602 ? 19.281 14.836 8.008 1 97.94 602 ALA B N 1
ATOM 10932 C CA . ALA B 1 602 ? 19.703 15.086 6.637 1 97.94 602 ALA B CA 1
ATOM 10933 C C . ALA B 1 602 ? 21.172 14.688 6.445 1 97.94 602 ALA B C 1
ATOM 10935 O O . ALA B 1 602 ? 21.562 14.211 5.371 1 97.94 602 ALA B O 1
ATOM 10936 N N . ASP B 1 603 ? 21.984 14.805 7.516 1 96.44 603 ASP B N 1
ATOM 10937 C CA . ASP B 1 603 ? 23.422 14.578 7.379 1 96.44 603 ASP B CA 1
ATOM 10938 C C . ASP B 1 603 ? 23.844 13.289 8.078 1 96.44 603 ASP B C 1
ATOM 10940 O O . ASP B 1 603 ? 25.031 12.984 8.164 1 96.44 603 ASP B O 1
ATOM 10944 N N . ALA B 1 604 ? 22.906 12.539 8.562 1 93.81 604 ALA B N 1
ATOM 10945 C CA . ALA B 1 604 ? 23.234 11.305 9.273 1 93.81 604 ALA B CA 1
ATOM 10946 C C . ALA B 1 604 ? 23.75 10.242 8.312 1 93.81 604 ALA B C 1
ATOM 10948 O O . ALA B 1 604 ? 23.172 10.039 7.234 1 93.81 604 ALA B O 1
ATOM 10949 N N . SER B 1 605 ? 24.828 9.602 8.711 1 90.75 605 SER B N 1
ATOM 10950 C CA . SER B 1 605 ? 25.219 8.406 7.977 1 90.75 605 SER B CA 1
ATOM 10951 C C . SER B 1 605 ? 24.266 7.246 8.266 1 90.75 605 SER B C 1
ATOM 10953 O O . SER B 1 605 ? 23.828 6.547 7.344 1 90.75 605 SER B O 1
ATOM 10955 N N . MET B 1 606 ? 23.969 7.125 9.523 1 91.88 606 MET B N 1
ATOM 10956 C CA . MET B 1 606 ? 22.984 6.141 9.969 1 91.88 606 MET B CA 1
ATOM 10957 C C . MET B 1 606 ? 2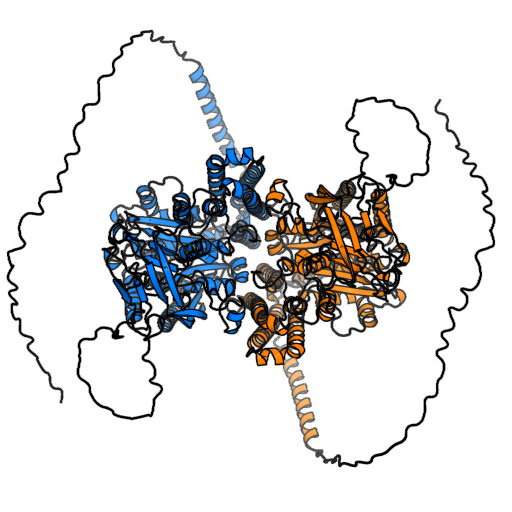1.844 6.812 10.727 1 91.88 606 MET B C 1
ATOM 10959 O O . MET B 1 606 ? 22.078 7.621 11.625 1 91.88 606 MET B O 1
ATOM 10963 N N . LEU B 1 607 ? 20.656 6.453 10.352 1 95.12 607 LEU B N 1
ATOM 10964 C CA . LEU B 1 607 ? 19.484 7.02 11.016 1 95.12 607 LEU B CA 1
ATOM 10965 C C . LEU B 1 607 ? 19.438 6.59 12.477 1 95.12 607 LEU B C 1
ATOM 10967 O O . LEU B 1 607 ? 19.891 5.5 12.828 1 95.12 607 LEU B O 1
ATOM 10971 N N . GLN B 1 608 ? 18.875 7.383 13.273 1 92.56 608 GLN B N 1
ATOM 10972 C CA . GLN B 1 608 ? 18.859 7.145 14.711 1 92.56 608 GLN B CA 1
ATOM 10973 C C . GLN B 1 608 ? 17.484 6.707 15.188 1 92.56 608 GLN B C 1
ATOM 10975 O O . GLN B 1 608 ? 17.047 7.082 16.281 1 92.56 608 GLN B O 1
ATOM 10980 N N . TRP B 1 609 ? 16.719 6.02 14.336 1 95.31 609 TRP B N 1
ATOM 10981 C CA . TRP B 1 609 ? 15.438 5.461 14.75 1 95.31 609 TRP B CA 1
ATOM 10982 C C . TRP B 1 609 ? 15.641 4.344 15.773 1 95.31 609 TRP B C 1
ATOM 10984 O O . TRP B 1 609 ? 16.5 3.473 15.586 1 95.31 609 TRP B O 1
ATOM 10994 N N . ASP B 1 610 ? 14.93 4.418 16.891 1 93.38 610 ASP B N 1
ATOM 10995 C CA . ASP B 1 610 ? 14.992 3.395 17.922 1 93.38 610 ASP B CA 1
ATOM 10996 C C . ASP B 1 610 ? 13.625 2.756 18.156 1 93.38 610 ASP B C 1
ATOM 10998 O O . ASP B 1 610 ? 12.805 3.291 18.906 1 93.38 610 ASP B O 1
ATOM 11002 N N . TYR B 1 611 ? 13.453 1.538 17.719 1 94.94 611 TYR B N 1
ATOM 11003 C CA . TYR B 1 611 ? 12.141 0.901 17.734 1 94.94 611 TYR B CA 1
ATOM 11004 C C . TYR B 1 611 ? 11.914 0.181 19.062 1 94.94 611 TYR B C 1
ATOM 11006 O O . TYR B 1 611 ? 10.867 -0.438 19.266 1 94.94 611 TYR B O 1
ATOM 11014 N N . THR B 1 612 ? 12.852 0.322 20 1 92.5 612 THR B N 1
ATOM 11015 C CA . THR B 1 612 ? 12.578 -0.146 21.359 1 92.5 612 THR B CA 1
ATOM 11016 C C . THR B 1 612 ? 11.469 0.677 22 1 92.5 612 THR B C 1
ATOM 11018 O O . THR B 1 612 ? 10.688 0.156 22.797 1 92.5 612 THR B O 1
ATOM 11021 N N . TYR B 1 613 ? 11.43 1.908 21.641 1 93 613 TYR B N 1
ATOM 11022 C CA . TYR B 1 613 ? 10.359 2.764 22.141 1 93 613 TYR B CA 1
ATOM 11023 C C . TYR B 1 613 ? 9.008 2.342 21.578 1 93 613 TYR B C 1
ATOM 11025 O O . TYR B 1 613 ? 7.992 2.383 22.281 1 93 613 TYR B O 1
ATOM 11033 N N . THR B 1 614 ? 8.969 1.969 20.312 1 95.88 614 THR B N 1
ATOM 11034 C CA . THR B 1 614 ? 7.742 1.463 19.703 1 95.88 614 THR B CA 1
ATOM 11035 C C . THR B 1 614 ? 7.281 0.182 20.391 1 95.88 614 THR B C 1
ATOM 11037 O O . THR B 1 614 ? 6.094 0.028 20.703 1 95.88 614 THR B O 1
ATOM 11040 N N . ASN B 1 615 ? 8.242 -0.691 20.672 1 96.12 615 ASN B N 1
ATOM 11041 C CA . ASN B 1 615 ? 7.926 -1.938 21.359 1 96.12 615 ASN B CA 1
ATOM 11042 C C . ASN B 1 615 ? 7.332 -1.678 22.734 1 96.12 615 ASN B C 1
ATOM 11044 O O . ASN B 1 615 ? 6.367 -2.332 23.141 1 96.12 615 ASN B O 1
ATOM 11048 N N . GLN B 1 616 ? 7.934 -0.769 23.422 1 94.5 616 GLN B N 1
ATOM 11049 C CA . GLN B 1 616 ? 7.445 -0.434 24.766 1 94.5 616 GLN B CA 1
ATOM 11050 C C . GLN B 1 616 ? 6.02 0.114 24.703 1 94.5 616 GLN B C 1
ATOM 11052 O O . GLN B 1 616 ? 5.184 -0.231 25.531 1 94.5 616 GLN B O 1
ATOM 11057 N N . LEU B 1 617 ? 5.773 0.969 23.797 1 95.19 617 LEU B N 1
ATOM 11058 C CA . LEU B 1 617 ? 4.43 1.52 23.641 1 95.19 617 LEU B CA 1
ATOM 11059 C C . LEU B 1 617 ? 3.418 0.415 23.359 1 95.19 617 LEU B C 1
ATOM 11061 O O . LEU B 1 617 ? 2.324 0.412 23.922 1 95.19 617 LEU B O 1
ATOM 11065 N N . ILE B 1 618 ? 3.744 -0.527 22.453 1 97.44 618 ILE B N 1
ATOM 11066 C CA . ILE B 1 618 ? 2.873 -1.655 22.141 1 97.44 618 ILE B CA 1
ATOM 11067 C C . ILE B 1 618 ? 2.59 -2.455 23.406 1 97.44 618 ILE B C 1
ATOM 11069 O O . ILE B 1 618 ? 1.439 -2.807 23.688 1 97.44 618 ILE B O 1
ATOM 11073 N N . LYS B 1 619 ? 3.613 -2.703 24.188 1 96.5 619 LYS B N 1
ATOM 11074 C CA . LYS B 1 619 ? 3.469 -3.457 25.422 1 96.5 619 LYS B CA 1
ATOM 11075 C C . LYS B 1 619 ? 2.561 -2.727 26.406 1 96.5 619 LYS B C 1
ATOM 11077 O O . LYS B 1 619 ? 1.721 -3.348 27.062 1 96.5 619 LYS B O 1
ATOM 11082 N N . ASP B 1 620 ? 2.771 -1.462 26.562 1 94.81 620 ASP B N 1
ATOM 11083 C CA . ASP B 1 620 ? 1.927 -0.66 27.438 1 94.81 620 ASP B CA 1
ATOM 11084 C C . ASP B 1 620 ? 0.462 -0.739 27.016 1 94.81 620 ASP B C 1
ATOM 11086 O O . ASP B 1 620 ? -0.426 -0.889 27.859 1 94.81 620 ASP B O 1
ATOM 11090 N N . TYR B 1 621 ? 0.207 -0.605 25.719 1 95.12 621 TYR B N 1
ATOM 11091 C CA . TYR B 1 621 ? -1.152 -0.677 25.203 1 95.12 621 TYR B CA 1
ATOM 11092 C C . TYR B 1 621 ? -1.781 -2.033 25.5 1 95.12 621 TYR B C 1
ATOM 11094 O O . TYR B 1 621 ? -2.949 -2.111 25.891 1 95.12 621 TYR B O 1
ATOM 11102 N N . LEU B 1 622 ? -1.027 -3.111 25.297 1 96.38 622 LEU B N 1
ATOM 11103 C CA . LEU B 1 622 ? -1.536 -4.457 25.547 1 96.38 622 LEU B CA 1
ATOM 11104 C C . LEU B 1 622 ? -1.833 -4.672 27.016 1 96.38 622 LEU B C 1
ATOM 11106 O O . LEU B 1 622 ? -2.83 -5.309 27.375 1 96.38 622 LEU B O 1
ATOM 11110 N N . THR B 1 623 ? -0.946 -4.176 27.875 1 95.75 623 THR B N 1
ATOM 11111 C CA . THR B 1 623 ? -1.146 -4.289 29.312 1 95.75 623 THR B CA 1
ATOM 11112 C C . THR B 1 623 ? -2.426 -3.57 29.734 1 95.75 623 THR B C 1
ATOM 11114 O O . THR B 1 623 ? -3.225 -4.113 30.5 1 95.75 623 THR B O 1
ATOM 11117 N N . LYS B 1 624 ? -2.604 -2.393 29.25 1 93.56 624 LYS B N 1
ATOM 11118 C CA . LYS B 1 624 ? -3.809 -1.631 29.562 1 93.56 624 LYS B CA 1
ATOM 11119 C C . LYS B 1 624 ? -5.059 -2.33 29.031 1 93.56 624 LYS B C 1
ATOM 11121 O O . LYS B 1 624 ? -6.102 -2.334 29.688 1 93.56 624 LYS B O 1
ATOM 11126 N N . LEU B 1 625 ? -4.957 -2.873 27.859 1 93.12 625 LEU B N 1
ATOM 11127 C CA . LEU B 1 625 ? -6.07 -3.617 27.281 1 93.12 625 LEU B CA 1
ATOM 11128 C C . LEU B 1 625 ? -6.418 -4.828 28.141 1 93.12 625 LEU B C 1
ATOM 11130 O O . LEU B 1 625 ? -7.594 -5.102 28.391 1 93.12 625 LEU B O 1
ATOM 11134 N N . ASP B 1 626 ? -5.422 -5.562 28.547 1 94.19 626 ASP B N 1
ATOM 11135 C CA . ASP B 1 626 ? -5.625 -6.746 29.375 1 94.19 626 ASP B CA 1
ATOM 11136 C C . ASP B 1 626 ? -6.285 -6.387 30.703 1 94.19 626 ASP B C 1
ATOM 11138 O O . ASP B 1 626 ? -7.18 -7.094 31.172 1 94.19 626 ASP B O 1
ATOM 11142 N N . ASN B 1 627 ? -5.832 -5.324 31.281 1 93.25 627 ASN B N 1
ATOM 11143 C CA . ASN B 1 627 ? -6.406 -4.863 32.562 1 93.25 627 ASN B CA 1
ATOM 11144 C C . ASN B 1 627 ? -7.887 -4.516 32.406 1 93.25 627 ASN B C 1
ATOM 11146 O O . ASN B 1 627 ? -8.688 -4.797 33.281 1 93.25 627 ASN B O 1
ATOM 11150 N N . LYS B 1 628 ? -8.18 -3.963 31.297 1 88.12 628 LYS B N 1
ATOM 11151 C CA . LYS B 1 628 ? -9.539 -3.479 31.078 1 88.12 628 LYS B CA 1
ATOM 11152 C C . LYS B 1 628 ? -10.445 -4.594 30.578 1 88.12 628 LYS B C 1
ATOM 11154 O O . LYS B 1 628 ? -11.609 -4.688 30.969 1 88.12 628 LYS B O 1
ATOM 11159 N N . CYS B 1 629 ? -9.922 -5.434 29.641 1 89.94 629 CYS B N 1
ATOM 11160 C CA . CYS B 1 629 ? -10.789 -6.332 28.891 1 89.94 629 CYS B CA 1
ATOM 11161 C C . CYS B 1 629 ? -10.43 -7.789 29.156 1 89.94 629 CYS B C 1
ATOM 11163 O O . CYS B 1 629 ? -11.094 -8.695 28.656 1 89.94 629 CYS B O 1
ATOM 11165 N N . GLY B 1 630 ? -9.453 -8.102 29.891 1 91 630 GLY B N 1
ATOM 11166 C CA . GLY B 1 630 ? -8.961 -9.461 30.078 1 91 630 GLY B CA 1
ATOM 11167 C C . GLY B 1 630 ? -10.039 -10.438 30.484 1 91 630 GLY B C 1
ATOM 11168 O O . GLY B 1 630 ? -10.148 -11.531 29.922 1 91 630 GLY B O 1
ATOM 11169 N N . ASP B 1 631 ? -10.875 -10.047 31.406 1 91.81 631 ASP B N 1
ATOM 11170 C CA . ASP B 1 631 ? -11.93 -10.93 31.891 1 91.81 631 ASP B CA 1
ATOM 11171 C C . ASP B 1 631 ? -12.992 -11.172 30.828 1 91.81 631 ASP B C 1
ATOM 11173 O O . ASP B 1 631 ? -13.422 -12.312 30.625 1 91.81 631 ASP B O 1
ATOM 11177 N N . THR B 1 632 ? -13.367 -10.148 30.203 1 88 632 THR B N 1
ATOM 11178 C CA . THR B 1 632 ? -14.367 -10.258 29.141 1 88 632 THR B CA 1
ATOM 11179 C C . THR B 1 632 ? -13.859 -11.148 28.016 1 88 632 THR B C 1
ATOM 11181 O O . THR B 1 632 ? -14.617 -11.953 27.469 1 88 632 THR B O 1
ATOM 11184 N N . LEU B 1 633 ? -12.625 -11 27.656 1 91.31 633 LEU B N 1
ATOM 11185 C CA . LEU B 1 633 ? -12.023 -11.812 26.609 1 91.31 633 LEU B CA 1
ATOM 11186 C C . LEU B 1 633 ? -11.977 -13.281 27.016 1 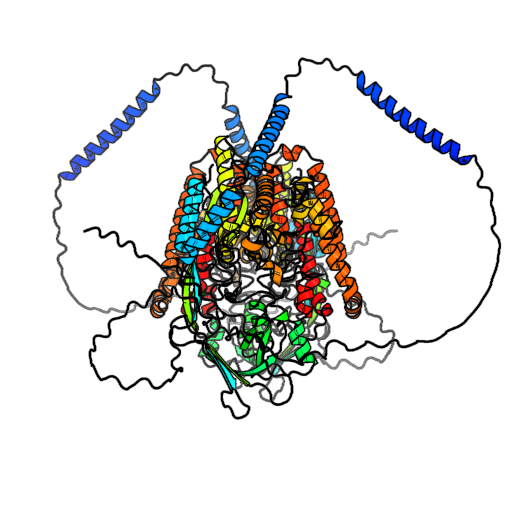91.31 633 LEU B C 1
ATOM 11188 O O . LEU B 1 633 ? -12.281 -14.164 26.203 1 91.31 633 LEU B O 1
ATOM 11192 N N . ALA B 1 634 ? -11.664 -13.531 28.234 1 91.5 634 ALA B N 1
ATOM 11193 C CA . ALA B 1 634 ? -11.617 -14.898 28.734 1 91.5 634 ALA B CA 1
ATOM 11194 C C . ALA B 1 634 ? -13.008 -15.539 28.719 1 91.5 634 ALA B C 1
ATOM 11196 O O . ALA B 1 634 ? -13.141 -16.719 28.406 1 91.5 634 ALA B O 1
ATOM 11197 N N . GLU B 1 635 ? -13.977 -14.781 29.047 1 91 635 GLU B N 1
ATOM 11198 C CA . GLU B 1 635 ? -15.352 -15.266 29.016 1 91 635 GLU B CA 1
ATOM 11199 C C . GLU B 1 635 ? -15.758 -15.68 27.609 1 91 635 GLU B C 1
ATOM 11201 O O . GLU B 1 635 ? -16.594 -16.578 27.438 1 91 635 GLU B O 1
ATOM 11206 N N . LYS B 1 636 ? -15.18 -15.055 26.719 1 87.75 636 LYS B N 1
ATOM 11207 C CA . LYS B 1 636 ? -15.484 -15.352 25.312 1 87.75 636 LYS B CA 1
ATOM 11208 C C . LYS B 1 636 ? -14.492 -16.359 24.734 1 87.75 636 LYS B C 1
ATOM 11210 O O . LYS B 1 636 ? -14.406 -16.516 23.516 1 87.75 636 LYS B O 1
ATOM 11215 N N . ASN B 1 637 ? -13.672 -16.938 25.516 1 88.5 637 ASN B N 1
ATOM 11216 C CA . ASN B 1 637 ? -12.672 -17.953 25.156 1 88.5 637 ASN B CA 1
ATOM 11217 C C . ASN B 1 637 ? -11.633 -17.375 24.203 1 88.5 637 ASN B C 1
ATOM 11219 O O . ASN B 1 637 ? -11.266 -18.031 23.219 1 88.5 637 ASN B O 1
ATOM 11223 N N . PHE B 1 638 ? -11.367 -16.141 24.422 1 90.31 638 PHE B N 1
ATOM 11224 C CA . PHE B 1 638 ? -10.32 -15.469 23.656 1 90.31 638 PHE B CA 1
ATOM 11225 C C . PHE B 1 638 ? -9.148 -15.109 24.562 1 90.31 638 PHE B C 1
ATOM 11227 O O . PHE B 1 638 ? -9.336 -14.617 25.672 1 90.31 638 PHE B O 1
ATOM 11234 N N . THR B 1 639 ? -7.941 -15.414 24.047 1 91 639 THR B N 1
ATOM 11235 C CA . THR B 1 639 ? -6.758 -15.133 24.844 1 91 639 THR B CA 1
ATOM 11236 C C . THR B 1 639 ? -5.832 -14.156 24.125 1 91 639 THR B C 1
ATOM 11238 O O . THR B 1 639 ? -5.852 -14.07 22.906 1 91 639 THR B O 1
ATOM 11241 N N . LEU B 1 640 ? -5.012 -13.445 24.938 1 94.44 640 LEU B N 1
ATOM 11242 C CA . LEU B 1 640 ? -4.035 -12.508 24.391 1 94.44 640 LEU B CA 1
ATOM 11243 C C . LEU B 1 640 ? -2.654 -13.156 24.312 1 94.44 640 LEU B C 1
ATOM 11245 O O . LEU B 1 640 ? -1.653 -12.469 24.094 1 94.44 640 LEU B O 1
ATOM 11249 N N . ASP B 1 641 ? -2.594 -14.445 24.453 1 94.06 641 ASP B N 1
ATOM 11250 C CA . ASP B 1 641 ? -1.315 -15.148 24.5 1 94.06 641 ASP B CA 1
ATOM 11251 C C . ASP B 1 641 ? -0.566 -15.008 23.172 1 94.06 641 ASP B C 1
ATOM 11253 O O . ASP B 1 641 ? 0.634 -14.727 23.156 1 94.06 641 ASP B O 1
ATOM 11257 N N . THR B 1 642 ? -1.248 -15.188 22.062 1 94.56 642 THR B N 1
ATOM 11258 C CA . THR B 1 642 ? -0.598 -15.18 20.766 1 94.56 642 THR B CA 1
ATOM 11259 C C . THR B 1 642 ? -0.031 -13.797 20.438 1 94.56 642 THR B C 1
ATOM 11261 O O . THR B 1 642 ? 1.065 -13.688 19.891 1 94.56 642 THR B O 1
ATOM 11264 N N . VAL B 1 643 ? -0.74 -12.758 20.734 1 96.56 643 VAL B N 1
ATOM 11265 C CA . VAL B 1 643 ? -0.245 -11.414 20.469 1 96.56 643 VAL B CA 1
ATOM 11266 C C . VAL B 1 643 ? 0.896 -11.078 21.422 1 96.56 643 VAL B C 1
ATOM 11268 O O . VAL B 1 643 ? 1.859 -10.406 21.047 1 96.56 643 VAL B O 1
ATOM 11271 N N . ASN B 1 644 ? 0.792 -11.5 22.672 1 97.06 644 ASN B N 1
ATOM 11272 C CA . ASN B 1 644 ? 1.889 -11.289 23.625 1 97.06 644 ASN B CA 1
ATOM 11273 C C . ASN B 1 644 ? 3.168 -11.977 23.156 1 97.06 644 ASN B C 1
ATOM 11275 O O . ASN B 1 644 ? 4.262 -11.43 23.297 1 97.06 644 ASN B O 1
ATOM 11279 N N . ASN B 1 645 ? 3.023 -13.164 22.625 1 96.94 645 ASN B N 1
ATOM 11280 C CA . ASN B 1 645 ? 4.176 -13.859 22.062 1 96.94 645 ASN B CA 1
ATOM 11281 C C . ASN B 1 645 ? 4.758 -13.102 20.875 1 96.94 645 ASN B C 1
ATOM 11283 O O . ASN B 1 645 ? 5.98 -13.047 20.703 1 96.94 645 ASN B O 1
ATOM 11287 N N . ALA B 1 646 ? 3.906 -12.594 20.031 1 97.38 646 ALA B N 1
ATOM 11288 C CA . ALA B 1 646 ? 4.359 -11.797 18.891 1 97.38 646 ALA B CA 1
ATOM 11289 C C . ALA B 1 646 ? 5.148 -10.578 19.359 1 97.38 646 ALA B C 1
ATOM 11291 O O . ALA B 1 646 ? 6.191 -10.25 18.781 1 97.38 646 ALA B O 1
ATOM 11292 N N . VAL B 1 647 ? 4.676 -9.914 20.391 1 97.88 647 VAL B N 1
ATOM 11293 C CA . VAL B 1 647 ? 5.344 -8.734 20.938 1 97.88 647 VAL B CA 1
ATOM 11294 C C . VAL B 1 647 ? 6.707 -9.133 21.5 1 97.88 647 VAL B C 1
ATOM 11296 O O . VAL B 1 647 ? 7.699 -8.43 21.297 1 97.88 647 VAL B O 1
ATOM 11299 N N . ALA B 1 648 ? 6.758 -10.211 22.219 1 97.62 648 ALA B N 1
ATOM 11300 C CA . ALA B 1 648 ? 8.016 -10.703 22.781 1 97.62 648 ALA B CA 1
ATOM 11301 C C . ALA B 1 648 ? 9.016 -11.016 21.672 1 97.62 648 ALA B C 1
ATOM 11303 O O . ALA B 1 648 ? 10.203 -10.719 21.797 1 97.62 648 ALA B O 1
ATOM 11304 N N . ARG B 1 649 ? 8.555 -11.633 20.641 1 96.81 649 ARG B N 1
ATOM 11305 C CA . ARG B 1 649 ? 9.422 -11.93 19.5 1 96.81 649 ARG B CA 1
ATOM 11306 C C . ARG B 1 649 ? 9.977 -10.656 18.875 1 96.81 649 ARG B C 1
ATOM 11308 O O . ARG B 1 649 ? 11.172 -10.562 18.594 1 96.81 649 ARG B O 1
ATOM 11315 N N . LEU B 1 650 ? 9.109 -9.672 18.609 1 97.5 650 LEU B N 1
ATOM 11316 C CA . LEU B 1 650 ? 9.547 -8.406 18.031 1 97.5 650 LEU B CA 1
ATOM 11317 C C . LEU B 1 650 ? 10.586 -7.734 18.938 1 97.5 650 LEU B C 1
ATOM 11319 O O . LEU B 1 650 ? 11.578 -7.184 18.438 1 97.5 650 LEU B O 1
ATOM 11323 N N . GLU B 1 651 ? 10.336 -7.777 20.234 1 96.75 651 GLU B N 1
ATOM 11324 C CA . GLU B 1 651 ? 11.273 -7.191 21.188 1 96.75 651 GLU B CA 1
ATOM 11325 C C . GLU B 1 651 ? 12.648 -7.84 21.078 1 96.75 651 GLU B C 1
ATOM 11327 O O . GLU B 1 651 ? 13.664 -7.145 21.031 1 96.75 651 GLU B O 1
ATOM 11332 N N . ASN B 1 652 ? 12.648 -9.117 21.016 1 95.5 652 ASN B N 1
ATOM 11333 C CA . ASN B 1 652 ? 13.906 -9.852 20.922 1 95.5 652 ASN B CA 1
ATOM 11334 C C . ASN B 1 652 ? 14.625 -9.555 19.609 1 95.5 652 ASN B C 1
ATOM 11336 O O . ASN B 1 652 ? 15.836 -9.336 19.594 1 95.5 652 ASN B O 1
ATOM 11340 N N . ILE B 1 653 ? 13.898 -9.562 18.547 1 93.75 653 ILE B N 1
ATOM 11341 C CA . ILE B 1 653 ? 14.492 -9.336 17.234 1 93.75 653 ILE B CA 1
ATOM 11342 C C . ILE B 1 653 ? 15.023 -7.906 17.141 1 93.75 653 ILE B C 1
ATOM 11344 O O . ILE B 1 653 ? 16.078 -7.664 16.547 1 93.75 653 ILE B O 1
ATOM 11348 N N . THR B 1 654 ? 14.266 -6.953 17.672 1 94.19 654 THR B N 1
ATOM 11349 C CA . THR B 1 654 ? 14.695 -5.559 17.672 1 94.19 654 THR B CA 1
ATOM 11350 C C . THR B 1 654 ? 15.977 -5.395 18.484 1 94.19 654 THR B C 1
ATOM 11352 O O . THR B 1 654 ? 16.891 -4.691 18.062 1 94.19 654 THR B O 1
ATOM 11355 N N . LYS B 1 655 ? 16.047 -6.031 19.609 1 92 655 LYS B N 1
ATOM 11356 C CA . LYS B 1 655 ? 17.25 -5.992 20.438 1 92 655 LYS B CA 1
ATOM 11357 C C . LYS B 1 655 ? 18.453 -6.566 19.703 1 92 655 LYS B C 1
ATOM 11359 O O . LYS B 1 655 ? 19.531 -5.969 19.688 1 92 655 LYS B O 1
ATOM 11364 N N . ASN B 1 656 ? 18.25 -7.668 19.078 1 87.69 656 ASN B N 1
ATOM 11365 C CA . ASN B 1 656 ? 19.328 -8.305 18.312 1 87.69 656 ASN B CA 1
ATOM 11366 C C . ASN B 1 656 ? 19.766 -7.441 17.141 1 87.69 656 ASN B C 1
ATOM 11368 O O . ASN B 1 656 ? 20.969 -7.355 16.844 1 87.69 656 ASN B O 1
ATOM 11372 N N . PHE B 1 657 ? 18.891 -6.84 16.5 1 90 657 PHE B N 1
ATOM 11373 C CA . PHE B 1 657 ? 19.203 -5.941 15.391 1 90 657 PHE B CA 1
ATOM 11374 C C . PHE B 1 657 ? 20.062 -4.777 15.859 1 90 657 PHE B C 1
ATOM 11376 O O . PHE B 1 657 ? 21.062 -4.441 15.219 1 90 657 PHE B O 1
ATOM 11383 N N . ASN B 1 658 ? 19.625 -4.207 16.984 1 87.81 658 ASN B N 1
ATOM 11384 C CA . ASN B 1 658 ? 20.375 -3.088 17.531 1 87.81 658 ASN B CA 1
ATOM 11385 C C . ASN B 1 658 ? 21.797 -3.51 17.906 1 87.81 658 ASN B C 1
ATOM 11387 O O . ASN B 1 658 ? 22.75 -2.768 17.672 1 87.81 658 ASN B O 1
ATOM 11391 N N . ILE B 1 659 ? 21.922 -4.676 18.438 1 85.94 659 ILE B N 1
ATOM 11392 C CA . ILE B 1 659 ? 23.234 -5.199 18.797 1 85.94 659 ILE B CA 1
ATOM 11393 C C . ILE B 1 659 ? 24.078 -5.418 17.547 1 85.94 659 ILE B C 1
ATOM 11395 O O . ILE B 1 659 ? 25.25 -5.035 17.5 1 85.94 659 ILE B O 1
ATOM 11399 N N . ASP B 1 660 ? 23.469 -5.922 16.547 1 82.12 660 ASP B N 1
ATOM 11400 C CA . ASP B 1 660 ? 24.188 -6.207 15.297 1 82.12 660 ASP B CA 1
ATOM 11401 C C . ASP B 1 660 ? 24.641 -4.918 14.625 1 82.12 660 ASP B C 1
ATOM 11403 O O . ASP B 1 660 ? 25.766 -4.844 14.125 1 82.12 660 ASP B O 1
ATOM 11407 N N . VAL B 1 661 ? 23.828 -3.973 14.594 1 84.38 661 VAL B N 1
ATOM 11408 C CA . VAL B 1 661 ? 24.141 -2.717 13.914 1 84.38 661 VAL B CA 1
ATOM 11409 C C . VAL B 1 661 ? 25.219 -1.962 14.688 1 84.38 661 VAL B C 1
ATOM 11411 O O . VAL B 1 661 ? 26.094 -1.342 14.094 1 84.38 661 VAL B O 1
ATOM 11414 N N . THR B 1 662 ? 25.188 -2.037 15.992 1 81.62 662 THR B N 1
ATOM 11415 C CA . THR B 1 662 ? 26.141 -1.291 16.812 1 81.62 662 THR B CA 1
ATOM 11416 C C . THR B 1 662 ? 27.469 -2.025 16.891 1 81.62 662 THR B C 1
ATOM 11418 O O . THR B 1 662 ? 28.531 -1.397 17.031 1 81.62 662 THR B O 1
ATOM 11421 N N . SER B 1 663 ? 27.438 -3.338 16.828 1 80.25 663 SER B N 1
ATOM 11422 C CA . SER B 1 663 ? 28.656 -4.125 17 1 80.25 663 SER B CA 1
ATOM 11423 C C . SER B 1 663 ? 29.422 -4.246 15.688 1 80.25 663 SER B C 1
ATOM 11425 O O . SER B 1 663 ? 30.609 -4.566 15.688 1 80.25 663 SER B O 1
ATOM 11427 N N . ASN B 1 664 ? 28.766 -4.055 14.633 1 76.75 664 ASN B N 1
ATOM 11428 C CA . ASN B 1 664 ? 29.406 -4.223 13.328 1 76.75 664 ASN B CA 1
ATOM 11429 C C . ASN B 1 664 ? 29.875 -2.887 12.75 1 76.75 664 ASN B C 1
ATOM 11431 O O . ASN B 1 664 ? 29.172 -2.291 11.93 1 76.75 664 ASN B O 1
ATOM 11435 N N . SER B 1 665 ? 31.031 -2.496 13.086 1 74.75 665 SER B N 1
ATOM 11436 C CA . SER B 1 665 ? 31.578 -1.223 12.633 1 74.75 665 SER B CA 1
ATOM 11437 C C . SER B 1 665 ? 31.75 -1.196 11.117 1 74.75 665 SER B C 1
ATOM 11439 O O . SER B 1 665 ? 31.812 -0.124 10.516 1 74.75 665 SER B O 1
ATOM 11441 N N . GLU B 1 666 ? 31.75 -2.434 10.531 1 76.75 666 GLU B N 1
ATOM 11442 C CA . GLU B 1 666 ? 31.938 -2.533 9.086 1 76.75 666 GLU B CA 1
ATOM 11443 C C . GLU B 1 666 ? 30.75 -1.942 8.336 1 76.75 666 GLU B C 1
ATOM 11445 O O . GLU B 1 666 ? 30.875 -1.556 7.168 1 76.75 666 GLU B O 1
ATOM 11450 N N . ILE B 1 667 ? 29.656 -1.808 8.945 1 79.5 667 ILE B N 1
ATOM 11451 C CA . ILE B 1 667 ? 28.453 -1.286 8.305 1 79.5 667 ILE B CA 1
ATOM 11452 C C . ILE B 1 667 ? 28.672 0.165 7.887 1 79.5 667 ILE B C 1
ATOM 11454 O O . ILE B 1 667 ? 28.219 0.59 6.824 1 79.5 667 ILE B O 1
ATOM 11458 N N . TYR B 1 668 ? 29.469 0.83 8.648 1 77.56 668 TYR B N 1
ATOM 11459 C CA . TYR B 1 668 ? 29.672 2.252 8.391 1 77.56 668 TYR B CA 1
ATOM 11460 C C . TYR B 1 668 ? 30.641 2.471 7.25 1 77.56 668 TYR B C 1
ATOM 11462 O O . TYR B 1 668 ? 30.688 3.555 6.66 1 77.56 668 TYR B O 1
ATOM 11470 N N . ASP B 1 669 ? 31.375 1.36 6.98 1 78.44 669 ASP B N 1
ATOM 11471 C CA . ASP B 1 669 ? 32.406 1.497 5.953 1 78.44 669 ASP B CA 1
ATOM 11472 C C . ASP B 1 669 ? 31.891 1.005 4.602 1 78.44 669 ASP B C 1
ATOM 11474 O O . ASP B 1 669 ? 32.5 1.295 3.564 1 78.44 669 ASP B O 1
ATOM 11478 N N . GLU B 1 670 ? 30.812 0.393 4.672 1 84.06 670 GLU B N 1
ATOM 11479 C CA . GLU B 1 670 ? 30.266 -0.152 3.43 1 84.06 670 GLU B CA 1
ATOM 11480 C C . GLU B 1 670 ? 28.984 0.564 3.031 1 84.06 670 GLU B C 1
ATOM 11482 O O . GLU B 1 670 ? 27.938 0.371 3.658 1 84.06 670 GLU B O 1
ATOM 11487 N N . THR B 1 671 ? 29.047 1.232 1.912 1 86.5 671 THR B N 1
ATOM 11488 C CA . THR B 1 671 ? 27.984 2.121 1.47 1 86.5 671 THR B CA 1
ATOM 11489 C C . THR B 1 671 ? 26.688 1.343 1.251 1 86.5 671 THR B C 1
ATOM 11491 O O . THR B 1 671 ? 25.609 1.812 1.61 1 86.5 671 THR B O 1
ATOM 11494 N N . MET B 1 672 ? 26.781 0.116 0.727 1 88.19 672 MET B N 1
ATOM 11495 C CA . MET B 1 672 ? 25.594 -0.673 0.427 1 88.19 672 MET B CA 1
ATOM 11496 C C . MET B 1 672 ? 24.938 -1.177 1.709 1 88.19 672 MET B C 1
ATOM 11498 O O . MET B 1 672 ? 23.719 -1.182 1.823 1 88.19 672 MET B O 1
ATOM 11502 N N . LYS B 1 673 ? 25.766 -1.601 2.664 1 85.94 673 LYS B N 1
ATOM 11503 C CA . LYS B 1 673 ? 25.219 -2.051 3.941 1 85.94 673 LYS B CA 1
ATOM 11504 C C . LYS B 1 673 ? 24.516 -0.91 4.676 1 85.94 673 LYS B C 1
ATOM 11506 O O . LYS B 1 673 ? 23.453 -1.102 5.258 1 85.94 673 LYS B O 1
ATOM 11511 N N . LEU B 1 674 ? 25.156 0.231 4.621 1 88.56 674 LEU B N 1
ATOM 11512 C CA . LEU B 1 674 ? 24.547 1.408 5.234 1 88.56 674 LEU B CA 1
ATOM 11513 C C . LEU B 1 674 ? 23.203 1.736 4.586 1 88.56 674 LEU B C 1
ATOM 11515 O O . LEU B 1 674 ? 22.234 2.057 5.281 1 88.56 674 LEU B O 1
ATOM 11519 N N . ARG B 1 675 ? 23.172 1.635 3.256 1 91.81 675 ARG B N 1
ATOM 11520 C CA . ARG B 1 675 ? 21.938 1.873 2.521 1 91.81 675 ARG B CA 1
ATOM 11521 C C . ARG B 1 675 ? 20.844 0.888 2.943 1 91.81 675 ARG B C 1
ATOM 11523 O O . ARG B 1 675 ? 19.703 1.281 3.191 1 91.81 675 ARG B O 1
ATOM 11530 N N . MET B 1 676 ? 21.188 -0.329 3.072 1 89.31 676 MET B N 1
ATOM 11531 C CA . MET B 1 676 ? 20.219 -1.372 3.398 1 89.31 676 MET B CA 1
ATOM 11532 C C . MET B 1 676 ? 19.672 -1.182 4.809 1 89.31 676 MET B C 1
ATOM 11534 O O . MET B 1 676 ? 18.469 -1.336 5.035 1 89.31 676 MET B O 1
ATOM 11538 N N . VAL B 1 677 ? 20.531 -0.811 5.77 1 90.75 677 VAL B N 1
ATOM 11539 C CA . VAL B 1 677 ? 20.109 -0.597 7.148 1 90.75 677 VAL B CA 1
ATOM 11540 C C . VAL B 1 677 ? 19.219 0.64 7.23 1 90.75 677 VAL B C 1
ATOM 11542 O O . VAL B 1 677 ? 18.156 0.614 7.871 1 90.75 677 VAL B O 1
ATOM 11545 N N . ASN B 1 678 ? 19.609 1.704 6.578 1 94.56 678 ASN B N 1
ATOM 11546 C CA . ASN B 1 678 ? 18.812 2.926 6.586 1 94.56 678 ASN B CA 1
ATOM 11547 C C . ASN B 1 678 ? 17.438 2.703 5.957 1 94.56 678 ASN B C 1
ATOM 11549 O O . ASN B 1 678 ? 16.438 3.24 6.434 1 94.56 678 ASN B O 1
ATOM 11553 N N . ASP B 1 679 ? 17.422 1.894 4.852 1 94 679 ASP B N 1
ATOM 11554 C CA . ASP B 1 679 ? 16.141 1.577 4.223 1 94 679 ASP B CA 1
ATOM 11555 C C . ASP B 1 679 ? 15.242 0.787 5.176 1 94 679 ASP B C 1
ATOM 11557 O O . ASP B 1 679 ? 14.039 1.051 5.266 1 94 679 ASP B O 1
ATOM 11561 N N . LEU B 1 680 ? 15.852 -0.149 5.855 1 93.5 680 LEU B N 1
ATOM 11562 C CA . LEU B 1 680 ? 15.102 -0.937 6.824 1 93.5 680 LEU B CA 1
ATOM 11563 C C . LEU B 1 680 ? 14.539 -0.047 7.93 1 93.5 680 LEU B C 1
ATOM 11565 O O . LEU B 1 680 ? 13.352 -0.133 8.258 1 93.5 680 LEU B O 1
ATOM 11569 N N . LEU B 1 681 ? 15.344 0.829 8.477 1 95.5 681 LEU B N 1
ATOM 11570 C CA . LEU B 1 681 ? 14.922 1.735 9.539 1 95.5 681 LEU B CA 1
ATOM 11571 C C . LEU B 1 681 ? 13.82 2.67 9.047 1 95.5 681 LEU B C 1
ATOM 11573 O O . LEU B 1 681 ? 12.867 2.949 9.773 1 95.5 681 LEU B O 1
ATOM 11577 N N . THR B 1 682 ? 13.93 3.104 7.805 1 96.81 682 THR B N 1
ATOM 11578 C CA . THR B 1 682 ? 12.953 4.012 7.211 1 96.81 682 THR B CA 1
ATOM 11579 C C . THR B 1 682 ? 11.617 3.303 6.988 1 96.81 682 THR B C 1
ATOM 11581 O O . THR B 1 682 ? 10.562 3.844 7.32 1 96.81 682 THR B O 1
ATOM 11584 N N . HIS B 1 683 ? 11.633 2.072 6.523 1 96.25 683 HIS B N 1
ATOM 11585 C CA . HIS B 1 683 ? 10.438 1.388 6.055 1 96.25 683 HIS B CA 1
ATOM 11586 C C . HIS B 1 683 ? 9.766 0.608 7.184 1 96.25 683 HIS B C 1
ATOM 11588 O O . HIS B 1 683 ? 8.602 0.214 7.066 1 96.25 683 HIS B O 1
ATOM 11594 N N . LEU B 1 684 ? 10.461 0.415 8.305 1 97 684 LEU B N 1
ATOM 11595 C CA . LEU B 1 684 ? 9.922 -0.403 9.383 1 97 684 LEU B CA 1
ATOM 11596 C C . LEU B 1 684 ? 8.633 0.205 9.93 1 97 684 LEU B C 1
ATOM 11598 O O . LEU B 1 684 ? 7.715 -0.52 10.32 1 97 684 LEU B O 1
ATOM 11602 N N . GLU B 1 685 ? 8.523 1.522 9.961 1 97.62 685 GLU B N 1
ATOM 11603 C CA . GLU B 1 685 ? 7.324 2.201 10.438 1 97.62 685 GLU B CA 1
ATOM 11604 C C . GLU B 1 685 ? 6.098 1.789 9.633 1 97.62 685 GLU B C 1
ATOM 11606 O O . GLU B 1 685 ? 4.984 1.743 10.164 1 97.62 685 GLU B O 1
ATOM 11611 N N . ARG B 1 686 ? 6.258 1.44 8.336 1 97.81 686 ARG B N 1
ATOM 11612 C CA . ARG B 1 686 ? 5.168 1.053 7.449 1 97.81 686 ARG B CA 1
ATOM 11613 C C . ARG B 1 686 ? 4.547 -0.269 7.891 1 97.81 686 ARG B C 1
ATOM 11615 O O . ARG B 1 686 ? 3.416 -0.586 7.512 1 97.81 686 ARG B O 1
ATOM 11622 N N . SER B 1 687 ? 5.266 -1.071 8.719 1 97.94 687 SER B N 1
ATOM 11623 C CA . SER B 1 687 ? 4.777 -2.361 9.195 1 97.94 687 SER B CA 1
ATOM 11624 C C . SER B 1 687 ? 3.578 -2.191 10.117 1 97.94 687 SER B C 1
ATOM 11626 O O . SER B 1 687 ? 2.76 -3.102 10.258 1 97.94 687 SER B O 1
ATOM 11628 N N . PHE B 1 688 ? 3.457 -1.054 10.695 1 98.12 688 PHE B N 1
ATOM 11629 C CA . PHE B 1 688 ? 2.445 -0.874 11.727 1 98.12 688 PHE B CA 1
ATOM 11630 C C . PHE B 1 688 ? 1.17 -0.283 11.141 1 98.12 688 PHE B C 1
ATOM 11632 O O . PHE B 1 688 ? 0.287 0.16 11.875 1 98.12 688 PHE B O 1
ATOM 11639 N N . LEU B 1 689 ? 1.091 -0.257 9.828 1 96.94 689 LEU B N 1
ATOM 11640 C CA . LEU B 1 689 ? -0.141 0.094 9.125 1 96.94 689 LEU B CA 1
ATOM 11641 C C . LEU B 1 689 ? -0.946 -1.155 8.781 1 96.94 689 LEU B C 1
ATOM 11643 O O . LEU B 1 689 ? -0.382 -2.168 8.367 1 96.94 689 LEU B O 1
ATOM 11647 N N . VAL B 1 690 ? -2.197 -1.053 8.992 1 93.75 690 VAL B N 1
ATOM 11648 C CA . VAL B 1 690 ? -3.096 -2.092 8.5 1 93.75 690 VAL B CA 1
ATOM 11649 C C . VAL B 1 690 ? -3.26 -1.961 6.988 1 93.75 690 VAL B C 1
ATOM 11651 O O . VAL B 1 690 ? -3.717 -0.928 6.496 1 93.75 690 VAL B O 1
ATOM 11654 N N . PRO B 1 691 ? -2.852 -3 6.23 1 91.12 691 PRO B N 1
ATOM 11655 C CA . PRO B 1 691 ? -2.85 -2.848 4.773 1 91.12 691 PRO B CA 1
ATOM 11656 C C . PRO B 1 691 ? -4.25 -2.914 4.172 1 91.12 691 PRO B C 1
ATOM 11658 O O . PRO B 1 691 ? -4.539 -2.227 3.188 1 91.12 691 PRO B O 1
ATOM 11661 N N . ASP B 1 692 ? -5.059 -3.795 4.586 1 85.44 692 ASP B N 1
ATOM 11662 C CA . ASP B 1 692 ? -6.457 -3.922 4.188 1 85.44 692 ASP B CA 1
ATOM 11663 C C . ASP B 1 692 ? -7.391 -3.445 5.301 1 85.44 692 ASP B C 1
ATOM 11665 O O . ASP B 1 692 ? -7.523 -4.105 6.332 1 85.44 692 ASP B O 1
ATOM 11669 N N . THR B 1 693 ? -8.07 -2.34 5.059 1 81.44 693 THR B N 1
ATOM 11670 C CA . THR B 1 693 ? -8.766 -1.667 6.152 1 81.44 693 THR B CA 1
ATOM 11671 C C . THR B 1 693 ? -10.227 -2.092 6.211 1 81.44 693 THR B C 1
ATOM 11673 O O . THR B 1 693 ? -11.008 -1.542 6.992 1 81.44 693 THR B O 1
ATOM 11676 N N . ARG B 1 694 ? -10.656 -3.119 5.477 1 71.88 694 ARG B N 1
ATOM 11677 C CA . ARG B 1 694 ? -12.062 -3.504 5.387 1 71.88 694 ARG B CA 1
ATOM 11678 C C . ARG B 1 694 ? -12.602 -3.91 6.754 1 71.88 694 ARG B C 1
ATOM 11680 O O . ARG B 1 694 ? -13.797 -3.758 7.023 1 71.88 694 ARG B O 1
ATOM 11687 N N . TYR B 1 695 ? -11.625 -4.344 7.609 1 74.56 695 TYR B N 1
ATOM 11688 C CA . TYR B 1 695 ? -12.047 -4.848 8.914 1 74.56 695 TYR B CA 1
ATOM 11689 C C . TYR B 1 695 ? -11.578 -3.926 10.031 1 74.56 695 TYR B C 1
ATOM 11691 O O . TYR B 1 695 ? -11.867 -4.172 11.203 1 74.56 695 TYR B O 1
ATOM 11699 N N . TYR B 1 696 ? -10.898 -2.875 9.719 1 82.19 696 TYR B N 1
ATOM 11700 C CA . TYR B 1 696 ? -10.211 -2.078 10.727 1 82.19 696 TYR B CA 1
ATOM 11701 C C . TYR B 1 696 ? -11.062 -0.887 11.156 1 82.19 696 TYR B C 1
ATOM 11703 O O . TYR B 1 696 ? -11 -0.456 12.312 1 82.19 696 TYR B O 1
ATOM 11711 N N . GLY B 1 697 ? -11.906 -0.399 10.242 1 68.5 697 GLY B N 1
ATOM 11712 C CA . GLY B 1 697 ? -12.859 0.63 10.625 1 68.5 697 GLY B CA 1
ATOM 11713 C C . GLY B 1 697 ? -12.469 2.016 10.148 1 68.5 697 GLY B C 1
ATOM 11714 O O . GLY B 1 697 ? -13.266 2.953 10.219 1 68.5 697 GLY B O 1
ATOM 11715 N N . SER B 1 698 ? -11.25 2.199 9.68 1 74.06 698 SER B N 1
ATOM 11716 C CA . SER B 1 698 ? -10.859 3.51 9.164 1 74.06 698 SER B CA 1
ATOM 11717 C C . SER B 1 698 ? -9.906 3.379 7.984 1 74.06 698 SER B C 1
ATOM 11719 O O . SER B 1 698 ? -8.938 2.621 8.039 1 74.06 698 SER B O 1
ATOM 11721 N N . ASP B 1 699 ? -10.141 4.172 6.957 1 75.81 699 ASP B N 1
ATOM 11722 C CA . ASP B 1 699 ? -9.25 4.219 5.797 1 75.81 699 ASP B CA 1
ATOM 11723 C C . ASP B 1 699 ? -8.211 5.32 5.949 1 75.81 699 ASP B C 1
ATOM 11725 O O . ASP B 1 699 ? -7.223 5.355 5.211 1 75.81 699 ASP B O 1
ATOM 11729 N N . THR B 1 700 ? -8.375 6.164 6.93 1 78.56 700 THR B N 1
ATOM 11730 C CA . THR B 1 700 ? -7.465 7.285 7.141 1 78.56 700 THR B CA 1
ATOM 11731 C C . THR B 1 700 ? -6.457 6.961 8.242 1 78.56 700 THR B C 1
ATOM 11733 O O . THR B 1 700 ? -5.25 7.156 8.062 1 78.56 700 THR B O 1
ATOM 11736 N N . TYR B 1 701 ? -7.008 6.535 9.359 1 86.56 701 TYR B N 1
ATOM 11737 C CA . TYR B 1 701 ? -6.152 6.191 10.492 1 86.56 701 TYR B CA 1
ATOM 11738 C C . TYR B 1 701 ? -5.836 4.703 10.5 1 86.56 701 TYR B C 1
ATOM 11740 O O . TYR B 1 701 ? -6.48 3.928 11.219 1 86.56 701 TYR B O 1
ATOM 11748 N N . ARG B 1 702 ? -4.781 4.359 9.773 1 91.81 702 ARG B N 1
ATOM 11749 C CA . ARG B 1 702 ? -4.477 2.953 9.531 1 91.81 702 ARG B CA 1
ATOM 11750 C C . ARG B 1 702 ? -3.381 2.457 10.469 1 91.81 702 ARG B C 1
ATOM 11752 O O . ARG B 1 702 ? -3.129 1.254 10.555 1 91.81 702 ARG B O 1
ATOM 11759 N N . HIS B 1 703 ? -2.734 3.396 11.172 1 95.56 703 HIS B N 1
ATOM 11760 C CA . HIS B 1 703 ? -1.657 3.016 12.078 1 95.56 703 HIS B CA 1
ATOM 11761 C C . HIS B 1 703 ? -2.205 2.412 13.367 1 95.56 703 HIS B C 1
ATOM 11763 O O . HIS B 1 703 ? -3.176 2.92 13.93 1 95.56 703 HIS B O 1
ATOM 11769 N N . ILE B 1 704 ? -1.646 1.415 13.898 1 96.12 704 ILE B N 1
ATOM 11770 C CA . ILE B 1 704 ? -2.232 0.7 15.023 1 96.12 704 ILE B CA 1
ATOM 11771 C C . ILE B 1 704 ? -1.977 1.473 16.312 1 96.12 704 ILE B C 1
ATOM 11773 O O . ILE B 1 704 ? -2.646 1.245 17.328 1 96.12 704 ILE B O 1
ATOM 11777 N N . LEU B 1 705 ? -1.009 2.402 16.312 1 96.06 705 LEU B N 1
ATOM 11778 C CA . LEU B 1 705 ? -0.599 3.057 17.547 1 96.06 705 LEU B CA 1
ATOM 11779 C C . LEU B 1 705 ? -1.11 4.492 17.594 1 96.06 705 LEU B C 1
ATOM 11781 O O . LEU B 1 705 ? -1.103 5.121 18.656 1 96.06 705 LEU B O 1
ATOM 11785 N N . TYR B 1 706 ? -1.508 4.996 16.438 1 92.62 706 TYR B N 1
ATOM 11786 C CA . TYR B 1 706 ? -1.842 6.414 16.391 1 92.62 706 TYR B CA 1
ATOM 11787 C C . TYR B 1 706 ? -3.207 6.629 15.742 1 92.62 706 TYR B C 1
ATOM 11789 O O . TYR B 1 706 ? -3.637 5.836 14.906 1 92.62 706 TYR B O 1
ATOM 11797 N N . SER B 1 707 ? -3.879 7.633 16.156 1 85.44 707 SER B N 1
ATOM 11798 C CA . SER B 1 707 ? -5.164 8.047 15.602 1 85.44 707 SER B CA 1
ATOM 11799 C C . SER B 1 707 ? -5.387 9.547 15.781 1 85.44 707 SER B C 1
ATOM 11801 O O . SER B 1 707 ? -4.438 10.297 16.031 1 85.44 707 SER B O 1
ATOM 11803 N N . SER B 1 708 ? -6.617 10 15.602 1 73.62 708 SER B N 1
ATOM 11804 C CA . SER B 1 708 ? -6.969 11.414 15.633 1 73.62 708 SER B CA 1
ATOM 11805 C C . SER B 1 708 ? -6.848 11.984 17.047 1 73.62 708 SER B C 1
ATOM 11807 O O . SER B 1 708 ? -6.797 13.203 17.219 1 73.62 708 SER B O 1
ATOM 11809 N N . LYS B 1 709 ? -6.832 11.148 17.969 1 74.56 709 LYS B N 1
ATOM 11810 C CA . LYS B 1 709 ? -6.629 11.57 19.359 1 74.56 709 LYS B CA 1
ATOM 11811 C C . LYS B 1 709 ? -5.809 10.539 20.125 1 74.56 709 LYS B C 1
ATOM 11813 O O . LYS B 1 709 ? -5.539 9.453 19.625 1 74.56 709 LYS B O 1
ATOM 11818 N N . GLN B 1 710 ? -5.395 11.008 21.312 1 78.5 710 GLN B N 1
ATOM 11819 C CA . GLN B 1 710 ? -4.59 10.125 22.156 1 78.5 710 GLN B CA 1
ATOM 11820 C C . GLN B 1 710 ? -5.465 9.141 22.922 1 78.5 710 GLN B C 1
ATOM 11822 O O . GLN B 1 710 ? -6.531 9.516 23.422 1 78.5 710 GLN B O 1
ATOM 11827 N N . TYR B 1 711 ? -5.004 7.879 22.906 1 80.25 711 TYR B N 1
ATOM 11828 C CA . TYR B 1 711 ? -5.703 6.84 23.656 1 80.25 711 TYR B CA 1
ATOM 11829 C C . TYR B 1 711 ? -4.754 6.109 24.594 1 80.25 711 TYR B C 1
ATOM 11831 O O . TYR B 1 711 ? -3.531 6.18 24.422 1 80.25 711 TYR B O 1
ATOM 11839 N N . ASP B 1 712 ? -5.332 5.438 25.578 1 81.81 712 ASP B N 1
ATOM 11840 C CA . ASP B 1 712 ? -4.527 4.699 26.547 1 81.81 712 ASP B CA 1
ATOM 11841 C C . ASP B 1 712 ? -4.219 3.289 26.031 1 81.81 712 ASP B C 1
ATOM 11843 O O . ASP B 1 712 ? -3.465 2.547 26.672 1 81.81 712 ASP B O 1
ATOM 11847 N N . THR B 1 713 ? -4.816 2.91 25.016 1 90.94 713 THR B N 1
ATOM 11848 C CA . THR B 1 713 ? -4.574 1.627 24.359 1 90.94 713 THR B CA 1
ATOM 11849 C C . THR B 1 713 ? -4.684 1.763 22.844 1 90.94 713 THR B C 1
ATOM 11851 O O . THR B 1 713 ? -4.625 2.871 22.312 1 90.94 713 THR B O 1
ATOM 11854 N N . PHE B 1 714 ? -4.75 0.595 22.188 1 93.5 714 PHE B N 1
ATOM 11855 C CA . PHE B 1 714 ? -4.836 0.654 20.734 1 93.5 714 PHE B CA 1
ATOM 11856 C C . PHE B 1 714 ? -6.039 1.477 20.297 1 93.5 714 PHE B C 1
ATOM 11858 O O . PHE B 1 714 ? -7.18 1.146 20.641 1 93.5 714 PHE B O 1
ATOM 11865 N N . PRO B 1 715 ? -5.773 2.48 19.484 1 87.88 715 PRO B N 1
ATOM 11866 C CA . PRO B 1 715 ? -6.832 3.443 19.156 1 87.88 715 PRO B CA 1
ATOM 11867 C C . PRO B 1 715 ? -8.039 2.793 18.484 1 87.88 715 PRO B C 1
ATOM 11869 O O . PRO B 1 715 ? -9.18 3.135 18.781 1 87.88 715 PRO B O 1
ATOM 11872 N N . ALA B 1 716 ? -7.828 1.881 17.531 1 85.19 716 ALA B N 1
ATOM 11873 C CA . ALA B 1 716 ? -8.938 1.245 16.828 1 85.19 716 ALA B CA 1
ATOM 11874 C C . ALA B 1 716 ? -9.875 0.544 17.797 1 85.19 716 ALA B C 1
ATOM 11876 O O . ALA B 1 716 ? -11.094 0.499 17.578 1 85.19 716 ALA B O 1
ATOM 11877 N N . ILE B 1 717 ? -9.328 -0.039 18.875 1 87.5 717 ILE B N 1
ATOM 11878 C CA . ILE B 1 717 ? -10.125 -0.718 19.891 1 87.5 717 ILE B CA 1
ATOM 11879 C C . ILE B 1 717 ? -10.781 0.312 20.797 1 87.5 717 ILE B C 1
ATOM 11881 O O . ILE B 1 717 ? -11.977 0.208 21.109 1 87.5 717 ILE B O 1
ATOM 11885 N N . ALA B 1 718 ? -10.016 1.278 21.188 1 80.94 718 ALA B N 1
ATOM 11886 C CA . ALA B 1 718 ? -10.531 2.328 22.062 1 80.94 718 ALA B CA 1
ATOM 11887 C C . ALA B 1 718 ? -11.68 3.082 21.391 1 80.94 718 ALA B C 1
ATOM 11889 O O . ALA B 1 718 ? -12.641 3.482 22.062 1 80.94 718 ALA B O 1
ATOM 11890 N N . GLU B 1 719 ? -11.562 3.305 20.094 1 73.12 719 GLU B N 1
ATOM 11891 C CA . GLU B 1 719 ? -12.562 4.074 19.359 1 73.12 719 GLU B CA 1
ATOM 11892 C C . GLU B 1 719 ? -13.859 3.287 19.203 1 73.12 719 GLU B C 1
ATOM 11894 O O . GLU B 1 719 ? -14.93 3.875 19 1 73.12 719 GLU B O 1
ATOM 11899 N N . ARG B 1 720 ? -13.781 1.952 19 1 66.62 720 ARG B N 1
ATOM 11900 C CA . ARG B 1 720 ? -14.984 1.134 18.922 1 66.62 720 ARG B CA 1
ATOM 11901 C C . ARG B 1 720 ? -15.766 1.167 20.219 1 66.62 720 ARG B C 1
ATOM 11903 O O . ARG B 1 720 ? -16.969 0.867 20.25 1 66.62 720 ARG B O 1
ATOM 11910 N N . GLN B 1 721 ? -15.242 1.339 21.219 1 52.88 721 GLN B N 1
ATOM 11911 C CA . GLN B 1 721 ? -15.953 1.453 22.484 1 52.88 721 GLN B CA 1
ATOM 11912 C C . GLN B 1 721 ? -17.047 2.506 22.406 1 52.88 721 GLN B C 1
ATOM 11914 O O . GLN B 1 721 ? -18.078 2.396 23.094 1 52.88 721 GLN B O 1
ATOM 11919 N N . GLY B 1 722 ? -16.906 3.418 21.547 1 42.28 722 GLY B N 1
ATOM 11920 C CA . GLY B 1 722 ? -17.828 4.543 21.578 1 42.28 722 GLY B CA 1
ATOM 11921 C C . GLY B 1 722 ? -19.031 4.352 20.672 1 42.28 722 GLY B C 1
ATOM 11922 O O . GLY B 1 722 ? -19.906 5.211 20.625 1 42.28 722 GLY B O 1
ATOM 11923 N N . THR B 1 723 ? -18.953 3.391 19.656 1 38 723 THR B N 1
ATOM 11924 C CA . THR B 1 723 ? -20.062 3.311 18.734 1 38 723 THR B CA 1
ATOM 11925 C C . THR B 1 723 ? -21.25 2.594 19.375 1 38 723 THR B C 1
ATOM 11927 O O . THR B 1 723 ? -21.078 1.857 20.344 1 38 723 THR B O 1
ATOM 11930 N N . ARG B 1 724 ? -22.469 2.9 18.812 1 33.94 724 ARG B N 1
ATOM 11931 C CA . ARG B 1 724 ? -23.766 2.434 19.297 1 33.94 724 ARG B CA 1
ATOM 11932 C C . ARG B 1 724 ? -23.688 0.981 19.75 1 33.94 724 ARG B C 1
ATOM 11934 O O . ARG B 1 724 ? -24.391 0.574 20.672 1 33.94 724 ARG B O 1
ATOM 11941 N N . HIS B 1 725 ? -23.406 0.11 18.719 1 37 725 HIS B N 1
ATOM 11942 C CA . HIS B 1 725 ? -23.781 -1.269 19.016 1 37 725 HIS B CA 1
ATOM 11943 C C . HIS B 1 725 ? -22.906 -1.848 20.125 1 37 725 HIS B C 1
ATOM 11945 O O . HIS B 1 725 ? -21.75 -1.44 20.297 1 37 725 HIS B O 1
ATOM 11951 N N . HIS B 1 726 ? -23.641 -2.232 21.234 1 37.47 726 HIS B N 1
ATOM 11952 C CA . HIS B 1 726 ? -23.234 -2.965 22.438 1 37.47 726 HIS B CA 1
ATOM 11953 C C . HIS B 1 726 ? -21.938 -3.727 22.203 1 37.47 726 HIS B C 1
ATOM 11955 O O . HIS B 1 726 ? -21.703 -4.758 22.844 1 37.47 726 HIS B O 1
ATOM 11961 N N . TRP B 1 727 ? -21.453 -3.455 21.172 1 44.12 727 TRP B N 1
ATOM 11962 C CA . TRP B 1 727 ? -20.25 -4.285 21.25 1 44.12 727 TRP B CA 1
ATOM 11963 C C . TRP B 1 727 ? -19.312 -3.793 22.344 1 44.12 727 TRP B C 1
ATOM 11965 O O . TRP B 1 727 ? -18.953 -2.613 22.375 1 44.12 727 TRP B O 1
ATOM 11975 N N . ASN B 1 728 ? -19.438 -4.227 23.516 1 56.31 728 ASN B N 1
ATOM 11976 C CA . ASN B 1 728 ? -18.422 -4.086 24.562 1 56.31 728 ASN B CA 1
ATOM 11977 C C . ASN B 1 728 ? -17.016 -4.059 23.969 1 56.31 728 ASN B C 1
ATOM 11979 O O . ASN B 1 728 ? -16.734 -4.754 23 1 56.31 728 ASN B O 1
ATOM 11983 N N . ASN B 1 729 ? -16.266 -2.871 23.938 1 63.78 729 ASN B N 1
ATOM 11984 C CA . ASN B 1 729 ? -14.883 -2.686 23.547 1 63.78 729 ASN B CA 1
ATOM 11985 C C . ASN B 1 729 ? -14.109 -4 23.578 1 63.78 729 ASN B C 1
ATOM 11987 O O . ASN B 1 729 ? -13.336 -4.297 22.656 1 63.78 729 ASN B O 1
ATOM 11991 N N . CYS B 1 730 ? -14.539 -4.527 24.391 1 78.69 730 CYS B N 1
ATOM 11992 C CA . CYS B 1 730 ? -13.781 -5.75 24.609 1 78.69 730 CYS B CA 1
ATOM 11993 C C . CYS B 1 730 ? -14.141 -6.816 23.578 1 78.69 730 CYS B C 1
ATOM 11995 O O . CYS B 1 730 ? -13.273 -7.578 23.141 1 78.69 730 CYS B O 1
ATOM 11997 N N . GLU B 1 731 ? -15.359 -6.664 23.125 1 77.88 731 GLU B N 1
ATOM 11998 C CA . GLU B 1 731 ? -15.75 -7.625 22.094 1 77.88 731 GLU B CA 1
ATOM 11999 C C . GLU B 1 731 ? -15.141 -7.273 20.75 1 77.88 731 GLU B C 1
ATOM 12001 O O . GLU B 1 731 ? -14.758 -8.164 19.984 1 77.88 731 GLU B O 1
ATOM 12006 N N . ALA B 1 732 ? -15.039 -6.031 20.469 1 78.94 732 ALA B N 1
ATOM 12007 C CA . ALA B 1 732 ? -14.422 -5.59 19.219 1 78.94 732 ALA B CA 1
ATOM 12008 C C . ALA B 1 732 ? -12.953 -5.992 19.156 1 78.94 732 ALA B C 1
ATOM 12010 O O . ALA B 1 732 ? -12.406 -6.215 18.078 1 78.94 732 ALA B O 1
ATOM 12011 N N . ALA B 1 733 ? -12.391 -6.016 20.344 1 86.94 733 ALA B N 1
ATOM 12012 C CA . ALA B 1 733 ? -10.977 -6.383 20.438 1 86.94 733 ALA B CA 1
ATOM 12013 C C . ALA B 1 733 ? -10.734 -7.766 19.844 1 86.94 733 ALA B C 1
ATOM 12015 O O . ALA B 1 733 ? -9.656 -8.039 19.312 1 86.94 733 ALA B O 1
ATOM 12016 N N . ILE B 1 734 ? -11.758 -8.57 19.906 1 86.06 734 ILE B N 1
ATOM 12017 C CA . ILE B 1 734 ? -11.633 -9.953 19.438 1 86.06 734 ILE B CA 1
ATOM 12018 C C . ILE B 1 734 ? -11.305 -9.977 17.953 1 86.06 734 ILE B C 1
ATOM 12020 O O . ILE B 1 734 ? -10.461 -10.758 17.5 1 86.06 734 ILE B O 1
ATOM 12024 N N . GLY B 1 735 ? -11.852 -9.117 17.156 1 85.56 735 GLY B N 1
ATOM 12025 C CA . GLY B 1 735 ? -11.586 -9.055 15.727 1 85.56 735 GLY B CA 1
ATOM 12026 C C . GLY B 1 735 ? -10.406 -8.172 15.375 1 85.56 735 GLY B C 1
ATOM 12027 O O . GLY B 1 735 ? -9.812 -8.312 14.305 1 85.56 735 GLY B O 1
ATOM 12028 N N . LEU B 1 736 ? -9.984 -7.289 16.281 1 90.75 736 LEU B N 1
ATOM 12029 C CA . LEU B 1 736 ? -8.969 -6.289 15.953 1 90.75 736 LEU B CA 1
ATOM 12030 C C . LEU B 1 736 ? -7.594 -6.738 16.422 1 90.75 736 LEU B C 1
ATOM 12032 O O . LEU B 1 736 ? -6.578 -6.363 15.836 1 90.75 736 LEU B O 1
ATOM 12036 N N . ILE B 1 737 ? -7.527 -7.578 17.453 1 93.25 737 ILE B N 1
ATOM 12037 C CA . ILE B 1 737 ? -6.25 -8.008 18.016 1 93.25 737 ILE B CA 1
ATOM 12038 C C . ILE B 1 737 ? -5.48 -8.828 16.969 1 93.25 737 ILE B C 1
ATOM 12040 O O . ILE B 1 737 ? -4.277 -8.641 16.797 1 93.25 737 ILE B O 1
ATOM 12044 N N . PRO B 1 738 ? -6.156 -9.703 16.219 1 93.38 738 PRO B N 1
ATOM 12045 C CA . PRO B 1 738 ? -5.406 -10.414 15.18 1 93.38 738 PRO B CA 1
ATOM 12046 C C . PRO B 1 738 ? -4.82 -9.484 14.125 1 93.38 738 PRO B C 1
ATOM 12048 O O . PRO B 1 738 ? -3.744 -9.75 13.586 1 93.38 738 PRO B O 1
ATOM 12051 N N . LEU B 1 739 ? -5.492 -8.414 13.789 1 93.5 739 LEU B N 1
ATOM 12052 C CA . LEU B 1 739 ? -4.969 -7.426 12.852 1 93.5 739 LEU B CA 1
ATOM 12053 C C . LEU B 1 739 ? -3.744 -6.723 13.43 1 93.5 739 LEU B C 1
ATOM 12055 O O . LEU B 1 739 ? -2.756 -6.516 12.727 1 93.5 739 LEU B O 1
ATOM 12059 N N . ILE B 1 740 ? -3.855 -6.359 14.664 1 95.38 740 ILE B N 1
ATOM 12060 C CA . ILE B 1 740 ? -2.738 -5.723 15.359 1 95.38 740 ILE B CA 1
ATOM 12061 C C . ILE B 1 740 ? -1.549 -6.68 15.398 1 95.38 740 ILE B C 1
ATOM 12063 O O . ILE B 1 740 ? -0.419 -6.289 15.094 1 95.38 740 ILE B O 1
ATOM 12067 N N . GLN B 1 741 ? -1.842 -7.906 15.766 1 96.81 741 GLN B N 1
ATOM 12068 C CA . GLN B 1 741 ? -0.794 -8.922 15.789 1 96.81 741 GLN B CA 1
ATOM 12069 C C . GLN B 1 741 ? -0.141 -9.07 14.414 1 96.81 741 GLN B C 1
ATOM 12071 O O . GLN B 1 741 ? 1.077 -9.234 14.32 1 96.81 741 GLN B O 1
ATOM 12076 N N . TYR B 1 742 ? -0.919 -9.078 13.391 1 96.94 742 TYR B N 1
ATOM 12077 C CA . TYR B 1 742 ? -0.398 -9.172 12.031 1 96.94 742 TYR B CA 1
ATOM 12078 C C . TYR B 1 742 ? 0.649 -8.094 11.773 1 96.94 742 TYR B C 1
ATOM 12080 O O . TYR B 1 742 ? 1.706 -8.367 11.203 1 96.94 742 TYR B O 1
ATOM 12088 N N . THR B 1 743 ? 0.396 -6.848 12.156 1 97.75 743 THR B N 1
ATOM 12089 C CA . THR B 1 743 ? 1.32 -5.742 11.922 1 97.75 743 THR B CA 1
ATOM 12090 C C . THR B 1 743 ? 2.604 -5.934 12.727 1 97.75 743 THR B C 1
ATOM 12092 O O . THR B 1 743 ? 3.693 -5.609 12.258 1 97.75 743 THR B O 1
ATOM 12095 N N . ILE B 1 744 ? 2.455 -6.43 13.93 1 98.06 744 ILE B N 1
ATOM 12096 C CA . ILE B 1 744 ? 3.615 -6.711 14.766 1 98.06 744 ILE B CA 1
ATOM 12097 C C . ILE B 1 744 ? 4.465 -7.805 14.117 1 98.06 744 ILE B C 1
ATOM 12099 O O . ILE B 1 744 ? 5.691 -7.684 14.047 1 98.06 744 ILE B O 1
ATOM 12103 N N . ASP B 1 745 ? 3.809 -8.836 13.617 1 97.69 745 ASP B N 1
ATOM 12104 C CA . ASP B 1 745 ? 4.504 -9.906 12.906 1 97.69 745 ASP B CA 1
ATOM 12105 C C . ASP B 1 745 ? 5.184 -9.383 11.648 1 97.69 745 ASP B C 1
ATOM 12107 O O . ASP B 1 745 ? 6.258 -9.852 11.266 1 97.69 745 ASP B O 1
ATOM 12111 N N . THR B 1 746 ? 4.551 -8.445 10.969 1 97.88 746 THR B N 1
ATOM 12112 C CA . THR B 1 746 ? 5.125 -7.84 9.773 1 97.88 746 THR B CA 1
ATOM 12113 C C . THR B 1 746 ? 6.438 -7.133 10.102 1 97.88 746 THR B C 1
ATOM 12115 O O . THR B 1 746 ? 7.414 -7.242 9.359 1 97.88 746 THR B O 1
ATOM 12118 N N . ALA B 1 747 ? 6.453 -6.406 11.219 1 98 747 ALA B N 1
ATOM 12119 C CA . ALA B 1 747 ? 7.684 -5.75 11.648 1 98 747 ALA B CA 1
ATOM 12120 C C . ALA B 1 747 ? 8.781 -6.773 11.93 1 98 747 ALA B C 1
ATOM 12122 O O . ALA B 1 747 ? 9.93 -6.582 11.531 1 98 747 ALA B O 1
ATOM 12123 N N . SER B 1 748 ? 8.414 -7.852 12.594 1 97 748 SER B N 1
ATOM 12124 C CA . SER B 1 748 ? 9.367 -8.922 12.859 1 97 748 SER B CA 1
ATOM 12125 C C . SER B 1 748 ? 9.898 -9.523 11.562 1 97 748 SER B C 1
ATOM 12127 O O . SER B 1 748 ? 11.094 -9.812 11.445 1 97 748 SER B O 1
ATOM 12129 N N . ASP B 1 749 ? 9.031 -9.719 10.633 1 96 749 ASP B N 1
ATOM 12130 C CA . ASP B 1 749 ? 9.414 -10.273 9.336 1 96 749 ASP B CA 1
ATOM 12131 C C . ASP B 1 749 ? 10.414 -9.367 8.633 1 96 749 ASP B C 1
ATOM 12133 O O . ASP B 1 749 ? 11.406 -9.844 8.07 1 96 749 ASP B O 1
ATOM 12137 N N . MET B 1 750 ? 10.211 -8.055 8.641 1 94.88 750 MET B N 1
ATOM 12138 C CA . MET B 1 750 ? 11.102 -7.086 8.008 1 94.88 750 MET B CA 1
ATOM 12139 C C . MET B 1 750 ? 12.484 -7.121 8.656 1 94.88 750 MET B C 1
ATOM 12141 O O . MET B 1 750 ? 13.5 -6.98 7.973 1 94.88 750 MET B O 1
ATOM 12145 N N . LEU B 1 751 ? 12.5 -7.363 9.961 1 93.56 751 LEU B N 1
ATOM 12146 C CA . LEU B 1 751 ? 13.75 -7.309 10.711 1 93.56 751 LEU B CA 1
ATOM 12147 C C . LEU B 1 751 ? 14.492 -8.641 10.633 1 93.56 751 LEU B C 1
ATOM 12149 O O . LEU B 1 751 ? 15.664 -8.727 11 1 93.56 751 LEU B O 1
ATOM 12153 N N . THR B 1 752 ? 13.797 -9.648 10.188 1 88.69 752 THR B N 1
ATOM 12154 C CA . THR B 1 752 ? 14.43 -10.961 10.086 1 88.69 752 THR B CA 1
ATOM 12155 C C . THR B 1 752 ? 15.195 -11.086 8.773 1 88.69 752 THR B C 1
ATOM 12157 O O . THR B 1 752 ? 14.617 -10.938 7.695 1 88.69 752 THR B O 1
ATOM 12160 N N . PRO B 1 753 ? 16.453 -11.336 8.922 1 77.31 753 PRO B N 1
ATOM 12161 C CA . PRO B 1 753 ? 17.234 -11.492 7.688 1 77.31 753 PRO B CA 1
ATOM 12162 C C . PRO B 1 753 ? 16.922 -12.797 6.961 1 77.31 753 PRO B C 1
ATOM 12164 O O . PRO B 1 753 ? 16.484 -13.773 7.586 1 77.31 753 PRO B O 1
ATOM 12167 N N . ASP B 1 754 ? 16.922 -12.891 5.688 1 63.59 754 ASP B N 1
ATOM 12168 C CA . ASP B 1 754 ? 16.656 -14.094 4.906 1 63.59 754 ASP B CA 1
ATOM 12169 C C . ASP B 1 754 ? 17.688 -15.172 5.195 1 63.59 754 ASP B C 1
ATOM 12171 O O . ASP B 1 754 ? 17.375 -16.375 5.133 1 63.59 754 ASP B O 1
ATOM 12175 N N . ASP B 1 755 ? 19.031 -14.82 5.438 1 56.81 755 ASP B N 1
ATOM 12176 C CA . ASP B 1 755 ? 20.016 -15.852 5.707 1 56.81 755 ASP B CA 1
ATOM 12177 C C . ASP B 1 755 ? 20.562 -15.734 7.133 1 56.81 755 ASP B C 1
ATOM 12179 O O . ASP B 1 755 ? 21.734 -16.016 7.379 1 56.81 755 ASP B O 1
ATOM 12183 N N . ASN B 1 756 ? 19.781 -15.484 8.055 1 53.72 756 ASN B N 1
ATOM 12184 C CA . ASN B 1 756 ? 20.141 -15.422 9.469 1 53.72 756 ASN B CA 1
ATOM 12185 C C . ASN B 1 756 ? 21.25 -14.398 9.719 1 53.72 756 ASN B C 1
ATOM 12187 O O . ASN B 1 756 ? 21.891 -14.43 10.766 1 53.72 756 ASN B O 1
ATOM 12191 N N . SER B 1 757 ? 21.797 -13.797 8.625 1 56.22 757 SER B N 1
ATOM 12192 C CA . SER B 1 757 ? 22.719 -12.711 8.906 1 56.22 757 SER B CA 1
ATOM 12193 C C . SER B 1 757 ? 22.438 -11.492 8.031 1 56.22 757 SER B C 1
ATOM 12195 O O . SER B 1 757 ? 22.141 -11.633 6.844 1 56.22 757 SER B O 1
ATOM 12197 N N . TRP B 1 758 ? 22.344 -10.383 8.742 1 57.41 758 TRP B N 1
ATOM 12198 C CA . TRP B 1 758 ? 22.203 -9.141 7.988 1 57.41 758 TRP B CA 1
ATOM 12199 C C . TRP B 1 758 ? 23.484 -8.828 7.211 1 57.41 758 TRP B C 1
ATOM 12201 O O . TRP B 1 758 ? 23.469 -8.008 6.293 1 57.41 758 TRP B O 1
ATOM 12211 N N . TRP B 1 759 ? 24.594 -9.391 7.785 1 58.03 759 TRP B N 1
ATOM 12212 C CA . TRP B 1 759 ? 25.875 -8.898 7.301 1 58.03 759 TRP B CA 1
ATOM 12213 C C . TRP B 1 759 ? 26.625 -9.984 6.535 1 58.03 759 TRP B C 1
ATOM 12215 O O . TRP B 1 759 ? 27.844 -9.969 6.469 1 58.03 759 TRP B O 1
ATOM 12225 N N . TRP B 1 760 ? 25.953 -10.477 5.438 1 52.53 760 TRP B N 1
ATOM 12226 C CA . TRP B 1 760 ? 26.562 -11.438 4.523 1 52.53 760 TRP B CA 1
ATOM 12227 C C . TRP B 1 760 ? 27.703 -12.195 5.199 1 52.53 760 TRP B C 1
ATOM 12229 O O . TRP B 1 760 ? 28.453 -11.617 5.98 1 52.53 760 TRP B O 1
#

Secondary structure (DSSP, 8-state):
-----------------------S-TTGGGG---------------------------STHHHHHHHHHHHHHHHHHHHHHHTTT-----------HHHHHHHHHHHHHHHHHHHHHHHT--HHHHHHHHHHHHHHHHTS-TT--HHHHHHHHHHHHHTT-SEEEEEEEEEEEEEEPTTS-EEEEEE-TTS-EEEEEEEPPTT---TT-------------------------S---S--TTPPPEEEEEEEEE-TT--HHHHHHHHHTT--TTSS-EEEEEESSSS-HHHHHHHHHHTT-SEEEEE--TTT--S-SS--------SS-TTSTTS---SGGGGGSS---S-----EEE----S----SSSSPPEEEEEE-EEEEEEEEEEEEEEE----TTTTTSEEEEEEE--TTTTTHHHHHHHHHHHHHHHHHTTT---SSEEEEEEE--SSTTHHHHHHHHHTHHHHHHHEEEEEE-TT-BS-SSEEEEEE-GGGHHHHHHHHHHSB-STTGGGT-BHHHHHHHHHT-SS---B---S--TTTHHHHTS---EEEEEEE-SS--HHHHHS--HHHH-TT-HHHHHHHHHHHHHHHHHHT-SS----THHHHHHHHHHHHHHHHHHHHHHHHTT--SHHHHHHHHHHHHHHHHHHHHHHH-GGGGT-HHHHHHHHHHHHHGGGGGB-S-GGGTS-SS--BSS--SS--SS-HHHHHHTTSSS---HHHHHHHHHHHHHHHHHHHHHHHS-TTS-TT-/-----------------------S-TT-------------------------------STHHHHHHHHHHHHHHHHHHHHHHTTT-----------HHHHHHHHHHHHHHHHHHHHHHHT--HHHHHHHHHHHHHHHHTS-TT--HHHHHHHHHHHHHTT-SEEEEEEEEEEEEEEPTTS-EEEEEE-TTS-EEEEEEEPPTT---TT-------------------------S---S--TTPPSEEEEEEEEE-TT--HHHHHHHHHTT--TTSS-EEEEEESSSS-HHHHHHHHHHTT-SEEEEE--TTT--S-STT-------SS-TTSTTS---SGGGGGSS---S-----EEE----S----S-SSPPEEEEEE-EEEEEEEEEEEEEEE----TTTTTSEEEEEEE--TTTTTHHHHHHHHHHHHHHHHHTTT---SSEEEEEEE--SSTTHHHHHHHHHTHHHHHHHEEEEEE-TT-BS-SSEEEEEE-GGGHHHHHHHHHHSB-STTGGGT-BHHHHHHHHHT-SS---B---S--TTTHHHHTS---EEEEEEE-SS--HHHHHS--HHHH-TT-HHHHHHHHHHHHHHHHHHT-SS----THHHHHHHHHHHHHHHHHHHHHHHHTT--SHHHHHHHHHHHHHHHHHHHHHHH-GGGGT-HHHHHHHHHHHHHGGGGGB-S-GGGTS-SS--BSS--SS--SS-HHHHHHTTSSS---HHHHHHHHHHHHHHHHHHHHHHHS-TTS-S--

Foldseek 3Di:
DPDPPPPCPDDDDPCPDPDDPPDDDPPDDPDDDPDDDDDDDDDDDDDDDDDDDDDDDDDDPVVVVVVVVVVVVVVVVVVVPPVPPPPPPPPVPPPPVVVVVVVVVVVVVLVVLLCLLLVPQALVLLVVVLVVLLVVCLVDALQDCPVVLVVLQVLLVVLPFPDKDKAKFWFKKKAFDAPQWWKKFWADPVGHGPDMDTFHWPPNPDVPPPPDDDDDDDDDDPPPPPPPPDDSSTQGTAWEMLFDFDKAKAFEDEQEALALQSVVVCVVVPNQLQPQRYEYEHEDDDFAPVVSVVSSVVSRYQYYEYEHEVVLPVPDDDRPSSHRQPQERPQQVLAARHDPCSSCPNVDDSNRRHTHGHPNPYDPPPDPDDDGTMMMIGGRIDMDIDMFIKMKTKFFADAPLARLAEDEEEEECDPQLSRSLSSLLSSSSNSVSVCVVVVDGFNYMYMYMYATPDHHQHRLVNVCSHCVVSCLQHYQEYEYSYLQEQAQQAKAKAWDQQCQVVLLVLQQVACRLVVNVVRHTNNNSRCVLVVPDPGRYAHAAADDNCQQQCFQRLFTYIYMHHHHSPNSVSSRRPPRCVNHVVSCSSSSRVSSSVSSSSRCQRRDLADRGQCLRVLVLQVQQVVVLCVVQVVVCVVVVHDCVLLVVLSVLLNVLSVVLVCQVVVCPVCSVDSVSSSLNRSLSRNLSVLQFQPDCPLQPDNRRRGQQHDNRGDSHGVSLVSVCSHDPPPHSNNSCRSCSVSRSRSSVSSSVSSQDPVNDSPD/DDDPPPPPPVPDDPCPDPDDDDDDDPPDPDDPPPDDDDDDDDDDDDDDDDDPDPDDPDDPPVPVVVVVVVVVVVVVVVVVPVVPPPPPDPPVPDPPVVVVVVVVVVVVVLVVLLCLLLVPQALVLLVVVLVVLLVVCLVDALQDCPVVLVVLQVLLVVLPFPDKDKAKFWFKKKAFDAPQWWKKFWADPVGHTPDMDTFHWPPPPDVPPPPPDDDDDDDCPPPPPPPPPDDSSTQGTADEMLAAFDKAKAFEDEQEQLDLVSLVVCVVVPNQLQPQRYEYEHEDDDFAPLVSVVSSVVSRYQYYAYEHEVVLPVPDDDRPSSHRQPQERPQQVLAARHDPCSSCPNVDDSNRRHDYGHPNPYDCPPDPDDDGIMMMIGGRIDMDIDMFIKMKTKFFADAPLARLAEDEEEEECDPQLSRSLSSLLSSSSNSVSVCVVVVDGFNYMYMYMYATPDHHQHRLVNVCSHCVVSCLQHYQEYEYSYLQEQAQQAKAKAWDQQCQVVLLVLQQVACRLVVNVVRHTNNNSRCVLVVPDPGRYAHAAADDNCQQQCFQRLFTYIYMHHHHSPNSVSSGRPPRCVNHVVSCSSSSRVSSSVSSSSRCQRRDLADRGQCLRVLVLQVQQVVVLCVVQVVVCVVVVHDCVLLVVLSVLLNVLSVVLVCQVVVCPVCSVDSVSSSLNSSLSRNLSVLQFQPDCPLQPDNRRRGQRHDNRGDSHGVSLVSVCSDPDPPHSNNSCRSCSVSRSRSSNSSSVSSQDPVNDSPD

Organism: Saccoglossus kowalevskii (NCBI:txid10224)